Protein 2ELZ (pdb70)

Radius of gyration: 15.32 Å; Cα contacts (8 Å, |Δi|>4): 27; chains: 1; bounding box: 37×35×30 Å

Secondary structure (DSSP, 8-state):
----S-----SS-B-SSS--B-SSHHHHHHHGGGGGS-----S---

Sequence (46 aa):
GSSGSSGSVEKPYKCEDCGKGYNRRLNLDMHQRVHMGEKTSGPSSGGSSGSSGSVEKPYKCEDCGKGYNRRLNLDMHQRVHMGEKTSGPSSGGSSGSSGSVEKPYKCEDCGKGYNRRLNLDMHQRVHMGEKTSGPSSGGSSGSSGSVEKPYKCEDCGKGYNRRLNLDMHQRVHMGEKTSGPSSGGSSGSSGSVEKPYKCEDCGKGYNRRLNLDMHQRVHMGEKTSGPSSGGSSGSSGSVEKPYKCEDCGKGYNRRLNLDMHQRVHMGEKTSGPSSGGSSGSSGSVEKPYKCEDCGKGYNRRLNLDMHQRVHMGEKTSGPSSGGSSGSSGSVEKPYKCEDCGKGYNRRLNLDMHQRVHMGEKTSGPSSGGSSGSSGSVEKPYKCEDCGKGYNRRLNLDMHQRVHMGEKTSGPSSGGSSGSSGSVEKPYKCEDCGKGYNRRLNLDMHQRVHMGEKTSGPSSGGSSGSSGSVEKPYKCEDCGKGYNRRLNLDMHQRVHMGEKTSGPSSGGSSGSSGSVEKPYKCEDCGKGYNRRLNLDMHQRVHMGEKTSGPSSGGSSGSSGSVEKPYKCEDCGKGYNRRLNLDMHQRVHMGEKTSGPSSGGSSGSSGSVEKPYKCEDCGKGYNRRLNLDMHQRVHMGEKTSGPSSGGSSGSSGSVEKPYKCEDCGKGYNRRLNLDMHQRVHMGEKTSGPSSGGSSGSSGSVEKPYKCEDCGKGYNRRLNLDMHQRVHMGEKTSGPSSGGSSGSSGSVEKPYKCEDCGKGYNRRLNLDMHQRVHMGEKTSGPSSGGSSGSSGSVEKPYKCEDCGKGYNRRLNLDMHQRVHMGEKTSGPSSGGSSGSSGSVEKPYKCEDCGKGYNRRLNLDMHQRVHMGEKTSGPSSGGSSGSSGSVEKPYKCEDCGKGYNRRLNLDMHQRVHMGEKTSGPSSG

Structure (mmCIF, N/CA/C/O backbone):
data_2ELZ
#
_entry.id   2ELZ
#
loop_
_entity.id
_entity.type
_entity.pdbx_description
1 polymer 'Zinc finger protein 224'
2 non-polymer 'ZINC ION'
#
loop_
_atom_site.group_PDB
_atom_site.id
_atom_site.type_symbol
_atom_site.label_atom_id
_atom_site.label_alt_id
_atom_site.label_comp_id
_atom_site.label_asym_id
_atom_site.label_entity_id
_atom_site.label_seq_id
_atom_site.pdbx_PDB_ins_code
_atom_site.Cartn_x
_atom_site.Cartn_y
_atom_site.Cartn_z
_atom_site.occupancy
_atom_site.B_iso_or_equiv
_atom_site.auth_seq_id
_atom_site.auth_comp_id
_atom_site.auth_asym_id
_atom_site.auth_atom_id
_atom_site.pdbx_PDB_model_num
ATOM 1 N N . GLY A 1 1 ? 19.266 6.874 -16.418 1.00 0.00 1 GLY A N 1
ATOM 2 C CA . GLY A 1 1 ? 18.472 7.671 -17.334 1.00 0.00 1 GLY A CA 1
ATOM 3 C C . GLY A 1 1 ? 17.894 8.908 -16.675 1.00 0.00 1 GLY A C 1
ATOM 4 O O . GLY A 1 1 ? 18.615 9.672 -16.033 1.00 0.00 1 GLY A O 1
ATOM 8 N N . SER A 1 2 ? 16.590 9.108 -16.835 1.00 0.00 2 SER A N 1
ATOM 9 C CA . SER A 1 2 ? 15.917 10.264 -16.256 1.00 0.00 2 SER A CA 1
ATOM 10 C C . SER A 1 2 ? 14.516 9.894 -15.778 1.00 0.00 2 SER A C 1
ATOM 11 O O . SER A 1 2 ? 13.699 9.388 -16.547 1.00 0.00 2 SER A O 1
ATOM 19 N N . SER A 1 3 ? 14.246 10.150 -14.502 1.00 0.00 3 SER A N 1
ATOM 20 C CA . SER A 1 3 ? 12.946 9.841 -13.919 1.00 0.00 3 SER A CA 1
ATOM 21 C C . SER A 1 3 ? 12.173 11.119 -13.605 1.00 0.00 3 SER A C 1
ATOM 22 O O . SER A 1 3 ? 12.742 12.209 -13.572 1.00 0.00 3 SER A O 1
ATOM 30 N N . GLY A 1 4 ? 10.872 10.975 -13.375 1.00 0.00 4 GLY A N 1
ATOM 31 C CA . GLY A 1 4 ? 10.041 12.125 -13.066 1.00 0.00 4 GLY A CA 1
ATOM 32 C C . GLY A 1 4 ? 8.735 11.736 -12.403 1.00 0.00 4 GLY A C 1
ATOM 33 O O . GLY A 1 4 ? 8.425 12.201 -11.307 1.00 0.00 4 GLY A O 1
ATOM 37 N N . SER A 1 5 ? 7.967 10.880 -13.070 1.00 0.00 5 SER A N 1
ATOM 38 C CA . SER A 1 5 ? 6.683 10.433 -12.541 1.00 0.00 5 SER A CA 1
ATOM 39 C C . SER A 1 5 ? 6.748 10.268 -11.026 1.00 0.00 5 SER A C 1
ATOM 40 O O . SER A 1 5 ? 5.867 10.732 -10.302 1.00 0.00 5 SER A O 1
ATOM 48 N N . SER A 1 6 ? 7.798 9.604 -10.553 1.00 0.00 6 SER A N 1
ATOM 49 C CA . SER A 1 6 ? 7.978 9.374 -9.125 1.00 0.00 6 SER A CA 1
ATOM 50 C C . SER A 1 6 ? 7.664 10.637 -8.328 1.00 0.00 6 SER A C 1
ATOM 51 O O . SER A 1 6 ? 7.702 11.745 -8.859 1.00 0.00 6 SER A O 1
ATOM 59 N N . GLY A 1 7 ? 7.353 10.458 -7.047 1.00 0.00 7 GLY A N 1
ATOM 60 C CA . GLY A 1 7 ? 7.036 11.591 -6.196 1.00 0.00 7 GLY A CA 1
ATOM 61 C C . GLY A 1 7 ? 5.613 12.077 -6.384 1.00 0.00 7 GLY A C 1
ATOM 62 O O . GLY A 1 7 ? 5.375 13.069 -7.072 1.00 0.00 7 GLY A O 1
ATOM 66 N N . SER A 1 8 ? 4.664 11.376 -5.772 1.00 0.00 8 SER A N 1
ATOM 67 C CA . SER A 1 8 ? 3.256 11.739 -5.880 1.00 0.00 8 SER A CA 1
ATOM 68 C C . SER A 1 8 ? 2.671 12.059 -4.507 1.00 0.00 8 SER A C 1
ATOM 69 O O . SER A 1 8 ? 1.536 11.691 -4.202 1.00 0.00 8 SER A O 1
ATOM 77 N N . VAL A 1 9 ? 3.454 12.747 -3.683 1.00 0.00 9 VAL A N 1
ATOM 78 C CA . VAL A 1 9 ? 3.015 13.118 -2.343 1.00 0.00 9 VAL A CA 1
ATOM 79 C C . VAL A 1 9 ? 3.519 14.506 -1.964 1.00 0.00 9 VAL A C 1
ATOM 80 O O . VAL A 1 9 ? 4.717 14.779 -2.021 1.00 0.00 9 VAL A O 1
ATOM 93 N N . GLU A 1 10 ? 2.595 15.380 -1.578 1.00 0.00 10 GLU A N 1
ATOM 94 C CA . GLU A 1 10 ? 2.946 16.741 -1.190 1.00 0.00 10 GLU A CA 1
ATOM 95 C C . GLU A 1 10 ? 2.259 17.129 0.117 1.00 0.00 10 GLU A C 1
ATOM 96 O O . GLU A 1 10 ? 1.893 18.287 0.319 1.00 0.00 10 GLU A O 1
ATOM 108 N N . LYS A 1 11 ? 2.087 16.152 1.001 1.00 0.00 11 LYS A N 1
ATOM 109 C CA . LYS A 1 11 ? 1.445 16.389 2.288 1.00 0.00 11 LYS A CA 1
ATOM 110 C C . LYS A 1 11 ? 2.455 16.283 3.427 1.00 0.00 11 LYS A C 1
ATOM 111 O O . LYS A 1 11 ? 3.441 15.550 3.348 1.00 0.00 11 LYS A O 1
ATOM 130 N N . PRO A 1 12 ? 2.204 17.030 4.512 1.00 0.00 12 PRO A N 1
ATOM 131 C CA . PRO A 1 12 ? 3.079 17.036 5.689 1.00 0.00 12 PRO A CA 1
ATOM 132 C C . PRO A 1 12 ? 3.021 15.721 6.460 1.00 0.00 12 PRO A C 1
ATOM 133 O O . PRO A 1 12 ? 3.686 15.561 7.484 1.00 0.00 12 PRO A O 1
ATOM 144 N N . TYR A 1 13 ? 2.223 14.783 5.962 1.00 0.00 13 TYR A N 1
ATOM 145 C CA . TYR A 1 13 ? 2.078 13.483 6.606 1.00 0.00 13 TYR A CA 1
ATOM 146 C C . TYR A 1 13 ? 2.085 12.360 5.573 1.00 0.00 13 TYR A C 1
ATOM 147 O O . TYR A 1 13 ? 1.609 12.529 4.450 1.00 0.00 13 TYR A O 1
ATOM 165 N N . LYS A 1 14 ? 2.629 11.212 5.962 1.00 0.00 14 LYS A N 1
ATOM 166 C CA . LYS A 1 14 ? 2.699 10.058 5.073 1.00 0.00 14 LYS A CA 1
ATOM 167 C C . LYS A 1 14 ? 2.746 8.759 5.870 1.00 0.00 14 LYS A C 1
ATOM 168 O O . LYS A 1 14 ? 3.420 8.674 6.898 1.00 0.00 14 LYS A O 1
ATOM 187 N N . CYS A 1 15 ? 2.029 7.749 5.390 1.00 0.00 15 CYS A N 1
ATOM 188 C CA . CYS A 1 15 ? 1.990 6.453 6.057 1.00 0.00 15 CYS A CA 1
ATOM 189 C C . CYS A 1 15 ? 3.367 5.796 6.052 1.00 0.00 15 CYS A C 1
ATOM 190 O O . CYS A 1 15 ? 4.020 5.711 5.012 1.00 0.00 15 CYS A O 1
ATOM 197 N N . GLU A 1 16 ? 3.802 5.334 7.220 1.00 0.00 16 GLU A N 1
ATOM 198 C CA . GLU A 1 16 ? 5.101 4.686 7.349 1.00 0.00 16 GLU A CA 1
ATOM 199 C C . GLU A 1 16 ? 5.011 3.208 6.983 1.00 0.00 16 GLU A C 1
ATOM 200 O O . GLU A 1 16 ? 5.836 2.400 7.409 1.00 0.00 16 GLU A O 1
ATOM 212 N N . ASP A 1 17 ? 4.002 2.862 6.190 1.00 0.00 17 ASP A N 1
ATOM 213 C CA . ASP A 1 17 ? 3.803 1.481 5.765 1.00 0.00 17 ASP A CA 1
ATOM 214 C C . ASP A 1 17 ? 3.789 1.378 4.243 1.00 0.00 17 ASP A C 1
ATOM 215 O O . ASP A 1 17 ? 4.460 0.526 3.661 1.00 0.00 17 ASP A O 1
ATOM 224 N N . CYS A 1 18 ? 3.018 2.252 3.603 1.00 0.00 18 CYS A N 1
ATOM 225 C CA . CYS A 1 18 ? 2.914 2.259 2.149 1.00 0.00 18 CYS A CA 1
ATOM 226 C C . CYS A 1 18 ? 3.548 3.518 1.565 1.00 0.00 18 CYS A C 1
ATOM 227 O O . CYS A 1 18 ? 4.260 3.460 0.563 1.00 0.00 18 CYS A O 1
ATOM 234 N N . GLY A 1 19 ? 3.284 4.656 2.199 1.00 0.00 19 GLY A N 1
ATOM 235 C CA . GLY A 1 19 ? 3.836 5.913 1.728 1.00 0.00 19 GLY A CA 1
ATOM 236 C C . GLY A 1 19 ? 2.773 6.845 1.181 1.00 0.00 19 GLY A C 1
ATOM 237 O O . GLY A 1 19 ? 3.064 7.720 0.365 1.00 0.00 19 GLY A O 1
ATOM 241 N N . LYS A 1 20 ? 1.537 6.656 1.628 1.00 0.00 20 LYS A N 1
ATOM 242 C CA . LYS A 1 20 ? 0.425 7.486 1.178 1.00 0.00 20 LYS A CA 1
ATOM 243 C C . LYS A 1 20 ? 0.595 8.926 1.651 1.00 0.00 20 LYS A C 1
ATOM 244 O O . LYS A 1 20 ? 1.485 9.229 2.445 1.00 0.00 20 LYS A O 1
ATOM 263 N N . GLY A 1 21 ? -0.267 9.811 1.158 1.00 0.00 21 GLY A N 1
ATOM 264 C CA . GLY A 1 21 ? -0.195 11.209 1.543 1.00 0.00 21 GLY A CA 1
ATOM 265 C C . GLY A 1 21 ? -1.503 11.720 2.114 1.00 0.00 21 GLY A C 1
ATOM 266 O O . GLY A 1 21 ? -2.571 11.477 1.553 1.00 0.00 21 GLY A O 1
ATOM 270 N N . TYR A 1 22 ? -1.419 12.429 3.234 1.00 0.00 22 TYR A N 1
ATOM 271 C CA . TYR A 1 22 ? -2.606 12.973 3.885 1.00 0.00 22 TYR A CA 1
ATOM 272 C C . TYR A 1 22 ? -2.319 14.348 4.481 1.00 0.00 22 TYR A C 1
ATOM 273 O O . TYR A 1 22 ? -1.376 14.517 5.254 1.00 0.00 22 TYR A O 1
ATOM 291 N N . ASN A 1 23 ? -3.140 15.327 4.116 1.00 0.00 23 ASN A N 1
ATOM 292 C CA . ASN A 1 23 ? -2.975 16.688 4.614 1.00 0.00 23 ASN A CA 1
ATOM 293 C C . ASN A 1 23 ? -3.618 16.845 5.988 1.00 0.00 23 ASN A C 1
ATOM 294 O O . ASN A 1 23 ? -3.787 17.961 6.482 1.00 0.00 23 ASN A O 1
ATOM 305 N N . ARG A 1 24 ? -3.972 15.721 6.602 1.00 0.00 24 ARG A N 1
ATOM 306 C CA . ARG A 1 24 ? -4.597 15.734 7.920 1.00 0.00 24 ARG A CA 1
ATOM 307 C C . ARG A 1 24 ? -4.028 14.626 8.802 1.00 0.00 24 ARG A C 1
ATOM 308 O O . ARG A 1 24 ? -3.639 13.567 8.310 1.00 0.00 24 ARG A O 1
ATOM 329 N N . ARG A 1 25 ? -3.982 14.880 10.105 1.00 0.00 25 ARG A N 1
ATOM 330 C CA . ARG A 1 25 ? -3.459 13.905 11.055 1.00 0.00 25 ARG A CA 1
ATOM 331 C C . ARG A 1 25 ? -4.393 12.704 11.171 1.00 0.00 25 ARG A C 1
ATOM 332 O O . ARG A 1 25 ? -3.999 11.569 10.897 1.00 0.00 25 ARG A O 1
ATOM 353 N N . LEU A 1 26 ? -5.631 12.960 11.578 1.00 0.00 26 LEU A N 1
ATOM 354 C CA . LEU A 1 26 ? -6.621 11.900 11.731 1.00 0.00 26 LEU A CA 1
ATOM 355 C C . LEU A 1 26 ? -6.618 10.974 10.519 1.00 0.00 26 LEU A C 1
ATOM 356 O O . LEU A 1 26 ? -6.395 9.771 10.645 1.00 0.00 26 LEU A O 1
ATOM 372 N N . ASN A 1 27 ? -6.866 11.544 9.344 1.00 0.00 27 ASN A N 1
ATOM 373 C CA . ASN A 1 27 ? -6.891 10.770 8.108 1.00 0.00 27 ASN A CA 1
ATOM 374 C C . ASN A 1 27 ? -5.845 9.660 8.141 1.00 0.00 27 ASN A C 1
ATOM 375 O O . ASN A 1 27 ? -6.106 8.533 7.716 1.00 0.00 27 ASN A O 1
ATOM 386 N N . LEU A 1 28 ? -4.661 9.984 8.650 1.00 0.00 28 LEU A N 1
ATOM 387 C CA . LEU A 1 28 ? -3.575 9.014 8.740 1.00 0.00 28 LEU A CA 1
ATOM 388 C C . LEU A 1 28 ? -3.862 7.975 9.819 1.00 0.00 28 LEU A C 1
ATOM 389 O O . LEU A 1 28 ? -3.927 6.777 9.539 1.00 0.00 28 LEU A O 1
ATOM 405 N N . ASP A 1 29 ? -4.034 8.440 11.050 1.00 0.00 29 ASP A N 1
ATOM 406 C CA . ASP A 1 29 ? -4.317 7.551 12.171 1.00 0.00 29 ASP A CA 1
ATOM 407 C C . ASP A 1 29 ? -5.345 6.494 11.780 1.00 0.00 29 ASP A C 1
ATOM 408 O O . ASP A 1 29 ? -5.184 5.314 12.089 1.00 0.00 29 ASP A O 1
ATOM 417 N N . MET A 1 30 ? -6.402 6.926 11.101 1.00 0.00 30 MET A N 1
ATOM 418 C CA . MET A 1 30 ? -7.456 6.016 10.667 1.00 0.00 30 MET A CA 1
ATOM 419 C C . MET A 1 30 ? -7.006 5.197 9.462 1.00 0.00 30 MET A C 1
ATOM 420 O O . MET A 1 30 ? -7.304 4.007 9.362 1.00 0.00 30 MET A O 1
ATOM 434 N N . HIS A 1 31 ? -6.287 5.842 8.549 1.00 0.00 31 HIS A N 1
ATOM 435 C CA . HIS A 1 31 ? -5.795 5.173 7.350 1.00 0.00 31 HIS A CA 1
ATOM 436 C C . HIS A 1 31 ? -5.158 3.831 7.700 1.00 0.00 31 HIS A C 1
ATOM 437 O O . HIS A 1 31 ? -5.483 2.806 7.101 1.00 0.00 31 HIS A O 1
ATOM 451 N N . GLN A 1 32 ? -4.251 3.847 8.671 1.00 0.00 32 GLN A N 1
ATOM 452 C CA . GLN A 1 32 ? -3.569 2.631 9.098 1.00 0.00 32 GLN A CA 1
ATOM 453 C C . GLN A 1 32 ? -4.497 1.425 9.006 1.00 0.00 32 GLN A C 1
ATOM 454 O O . GLN A 1 32 ? -4.060 0.315 8.699 1.00 0.00 32 GLN A O 1
ATOM 468 N N . ARG A 1 33 ? -5.779 1.649 9.274 1.00 0.00 33 ARG A N 1
ATOM 469 C CA . ARG A 1 33 ? -6.769 0.580 9.223 1.00 0.00 33 ARG A CA 1
ATOM 470 C C . ARG A 1 33 ? -6.515 -0.339 8.032 1.00 0.00 33 ARG A C 1
ATOM 471 O O . ARG A 1 33 ? -6.435 -1.559 8.180 1.00 0.00 33 ARG A O 1
ATOM 492 N N . VAL A 1 34 ? -6.391 0.255 6.849 1.00 0.00 34 VAL A N 1
ATOM 493 C CA . VAL A 1 34 ? -6.147 -0.510 5.632 1.00 0.00 34 VAL A CA 1
ATOM 494 C C . VAL A 1 34 ? -5.176 -1.657 5.889 1.00 0.00 34 VAL A C 1
ATOM 495 O O . VAL A 1 34 ? -5.375 -2.773 5.407 1.00 0.00 34 VAL A O 1
ATOM 508 N N . HIS A 1 35 ? -4.125 -1.375 6.652 1.00 0.00 35 HIS A N 1
ATOM 509 C CA . HIS A 1 35 ? -3.122 -2.384 6.975 1.00 0.00 35 HIS A CA 1
ATOM 510 C C . HIS A 1 35 ? -3.539 -3.192 8.200 1.00 0.00 35 HIS A C 1
ATOM 511 O O . HIS A 1 35 ? -2.736 -3.431 9.101 1.00 0.00 35 HIS A O 1
ATOM 525 N N . MET A 1 36 ? -4.801 -3.609 8.227 1.00 0.00 36 MET A N 1
ATOM 526 C CA . MET A 1 36 ? -5.324 -4.390 9.341 1.00 0.00 36 MET A CA 1
ATOM 527 C C . MET A 1 36 ? -5.637 -5.818 8.905 1.00 0.00 36 MET A C 1
ATOM 528 O O . MET A 1 36 ? -5.506 -6.759 9.687 1.00 0.00 36 MET A O 1
ATOM 542 N N . GLY A 1 37 ? -6.052 -5.972 7.651 1.00 0.00 37 GLY A N 1
ATOM 543 C CA . GLY A 1 37 ? -6.377 -7.288 7.133 1.00 0.00 37 GLY A CA 1
ATOM 544 C C . GLY A 1 37 ? -5.902 -7.484 5.707 1.00 0.00 37 GLY A C 1
ATOM 545 O O . GLY A 1 37 ? -4.925 -6.869 5.282 1.00 0.00 37 GLY A O 1
ATOM 549 N N . GLU A 1 38 ? -6.595 -8.344 4.967 1.00 0.00 38 GLU A N 1
ATOM 550 C CA . GLU A 1 38 ? -6.235 -8.621 3.582 1.00 0.00 38 GLU A CA 1
ATOM 551 C C . GLU A 1 38 ? -7.469 -8.989 2.763 1.00 0.00 38 GLU A C 1
ATOM 552 O O . GLU A 1 38 ? -8.278 -9.820 3.176 1.00 0.00 38 GLU A O 1
ATOM 564 N N . LYS A 1 39 ? -7.608 -8.363 1.599 1.00 0.00 39 LYS A N 1
ATOM 565 C CA . LYS A 1 39 ? -8.742 -8.623 0.720 1.00 0.00 39 LYS A CA 1
ATOM 566 C C . LYS A 1 39 ? -8.915 -10.120 0.483 1.00 0.00 39 LYS A C 1
ATOM 567 O O . LYS A 1 39 ? -7.977 -10.807 0.076 1.00 0.00 39 LYS A O 1
ATOM 586 N N . THR A 1 40 ? -10.119 -10.620 0.739 1.00 0.00 40 THR A N 1
ATOM 587 C CA . THR A 1 40 ? -10.415 -12.035 0.553 1.00 0.00 40 THR A CA 1
ATOM 588 C C . THR A 1 40 ? -11.108 -12.281 -0.782 1.00 0.00 40 THR A C 1
ATOM 589 O O . THR A 1 40 ? -12.286 -11.966 -0.948 1.00 0.00 40 THR A O 1
ATOM 600 N N . SER A 1 41 ? -10.370 -12.847 -1.732 1.00 0.00 41 SER A N 1
ATOM 601 C CA . SER A 1 41 ? -10.914 -13.133 -3.054 1.00 0.00 41 SER A CA 1
ATOM 602 C C . SER A 1 41 ? -11.908 -14.288 -2.994 1.00 0.00 41 SER A C 1
ATOM 603 O O . SER A 1 41 ? -13.036 -14.177 -3.473 1.00 0.00 41 SER A O 1
ATOM 611 N N . GLY A 1 42 ? -11.480 -15.399 -2.402 1.00 0.00 42 GLY A N 1
ATOM 612 C CA . GLY A 1 42 ? -12.344 -16.560 -2.290 1.00 0.00 42 GLY A CA 1
ATOM 613 C C . GLY A 1 42 ? -13.031 -16.900 -3.598 1.00 0.00 42 GLY A C 1
ATOM 614 O O . GLY A 1 42 ? -12.583 -16.513 -4.678 1.00 0.00 42 GLY A O 1
ATOM 618 N N . PRO A 1 43 ? -14.143 -17.644 -3.511 1.00 0.00 43 PRO A N 1
ATOM 619 C CA . PRO A 1 43 ? -14.916 -18.054 -4.688 1.00 0.00 43 PRO A CA 1
ATOM 620 C C . PRO A 1 43 ? -15.633 -16.881 -5.348 1.00 0.00 43 PRO A C 1
ATOM 621 O O . PRO A 1 43 ? -16.782 -16.582 -5.022 1.00 0.00 43 PRO A O 1
ATOM 632 N N . SER A 1 44 ? -14.949 -16.222 -6.277 1.00 0.00 44 SER A N 1
ATOM 633 C CA . SER A 1 44 ? -15.520 -15.079 -6.980 1.00 0.00 44 SER A CA 1
ATOM 634 C C . SER A 1 44 ? -16.528 -15.537 -8.030 1.00 0.00 44 SER A C 1
ATOM 635 O O . SER A 1 44 ? -16.477 -16.672 -8.503 1.00 0.00 44 SER A O 1
ATOM 643 N N . SER A 1 45 ? -17.445 -14.644 -8.390 1.00 0.00 45 SER A N 1
ATOM 644 C CA . SER A 1 45 ? -18.468 -14.955 -9.381 1.00 0.00 45 SER A CA 1
ATOM 645 C C . SER A 1 45 ? -18.458 -13.932 -10.512 1.00 0.00 45 SER A C 1
ATOM 646 O O . SER A 1 45 ? -18.459 -14.291 -11.689 1.00 0.00 45 SER A O 1
ATOM 654 N N . GLY A 1 46 ? -18.448 -12.654 -10.146 1.00 0.00 46 GLY A N 1
ATOM 655 C CA . GLY A 1 46 ? -18.439 -11.597 -11.140 1.00 0.00 46 GLY A CA 1
ATOM 656 C C . GLY A 1 46 ? -17.054 -11.340 -11.700 1.00 0.00 46 GLY A C 1
ATOM 657 O O . GLY A 1 46 ? -16.090 -11.337 -10.935 1.00 0.00 46 GLY A O 1
ATOM 662 N N . GLY A 1 1 ? 9.857 -4.589 -8.392 1.00 0.00 1 GLY A N 2
ATOM 663 C CA . GLY A 1 1 ? 10.064 -3.169 -8.181 1.00 0.00 1 GLY A CA 2
ATOM 664 C C . GLY A 1 1 ? 9.815 -2.753 -6.744 1.00 0.00 1 GLY A C 2
ATOM 665 O O . GLY A 1 1 ? 9.311 -3.540 -5.942 1.00 0.00 1 GLY A O 2
ATOM 669 N N . SER A 1 2 ? 10.169 -1.514 -6.418 1.00 0.00 2 SER A N 2
ATOM 670 C CA . SER A 1 2 ? 9.985 -0.998 -5.067 1.00 0.00 2 SER A CA 2
ATOM 671 C C . SER A 1 2 ? 9.134 0.269 -5.080 1.00 0.00 2 SER A C 2
ATOM 672 O O . SER A 1 2 ? 8.217 0.422 -4.273 1.00 0.00 2 SER A O 2
ATOM 680 N N . SER A 1 3 ? 9.445 1.173 -6.004 1.00 0.00 3 SER A N 2
ATOM 681 C CA . SER A 1 3 ? 8.712 2.428 -6.121 1.00 0.00 3 SER A CA 2
ATOM 682 C C . SER A 1 3 ? 7.241 2.171 -6.434 1.00 0.00 3 SER A C 2
ATOM 683 O O . SER A 1 3 ? 6.904 1.243 -7.168 1.00 0.00 3 SER A O 2
ATOM 691 N N . GLY A 1 4 ? 6.369 3.002 -5.872 1.00 0.00 4 GLY A N 2
ATOM 692 C CA . GLY A 1 4 ? 4.944 2.849 -6.102 1.00 0.00 4 GLY A CA 2
ATOM 693 C C . GLY A 1 4 ? 4.531 3.290 -7.492 1.00 0.00 4 GLY A C 2
ATOM 694 O O . GLY A 1 4 ? 5.003 2.744 -8.490 1.00 0.00 4 GLY A O 2
ATOM 698 N N . SER A 1 5 ? 3.646 4.279 -7.559 1.00 0.00 5 SER A N 2
ATOM 699 C CA . SER A 1 5 ? 3.164 4.789 -8.838 1.00 0.00 5 SER A CA 2
ATOM 700 C C . SER A 1 5 ? 3.737 6.175 -9.120 1.00 0.00 5 SER A C 2
ATOM 701 O O . SER A 1 5 ? 4.024 6.940 -8.199 1.00 0.00 5 SER A O 2
ATOM 709 N N . SER A 1 6 ? 3.899 6.492 -10.401 1.00 0.00 6 SER A N 2
ATOM 710 C CA . SER A 1 6 ? 4.441 7.783 -10.806 1.00 0.00 6 SER A CA 2
ATOM 711 C C . SER A 1 6 ? 3.687 8.925 -10.130 1.00 0.00 6 SER A C 2
ATOM 712 O O . SER A 1 6 ? 2.617 9.330 -10.582 1.00 0.00 6 SER A O 2
ATOM 720 N N . GLY A 1 7 ? 4.255 9.440 -9.044 1.00 0.00 7 GLY A N 2
ATOM 721 C CA . GLY A 1 7 ? 3.624 10.529 -8.322 1.00 0.00 7 GLY A CA 2
ATOM 722 C C . GLY A 1 7 ? 4.391 10.920 -7.074 1.00 0.00 7 GLY A C 2
ATOM 723 O O . GLY A 1 7 ? 4.824 10.059 -6.309 1.00 0.00 7 GLY A O 2
ATOM 727 N N . SER A 1 8 ? 4.561 12.222 -6.870 1.00 0.00 8 SER A N 2
ATOM 728 C CA . SER A 1 8 ? 5.287 12.725 -5.709 1.00 0.00 8 SER A CA 2
ATOM 729 C C . SER A 1 8 ? 4.320 13.164 -4.613 1.00 0.00 8 SER A C 2
ATOM 730 O O . SER A 1 8 ? 3.187 13.558 -4.890 1.00 0.00 8 SER A O 2
ATOM 738 N N . VAL A 1 9 ? 4.777 13.094 -3.367 1.00 0.00 9 VAL A N 2
ATOM 739 C CA . VAL A 1 9 ? 3.955 13.485 -2.228 1.00 0.00 9 VAL A CA 2
ATOM 740 C C . VAL A 1 9 ? 4.343 14.869 -1.720 1.00 0.00 9 VAL A C 2
ATOM 741 O O . VAL A 1 9 ? 5.525 15.192 -1.611 1.00 0.00 9 VAL A O 2
ATOM 754 N N . GLU A 1 10 ? 3.338 15.683 -1.410 1.00 0.00 10 GLU A N 2
ATOM 755 C CA . GLU A 1 10 ? 3.576 17.033 -0.914 1.00 0.00 10 GLU A CA 2
ATOM 756 C C . GLU A 1 10 ? 2.712 17.322 0.311 1.00 0.00 10 GLU A C 2
ATOM 757 O O . GLU A 1 10 ? 2.294 18.458 0.537 1.00 0.00 10 GLU A O 2
ATOM 769 N N . LYS A 1 11 ? 2.448 16.285 1.099 1.00 0.00 11 LYS A N 2
ATOM 770 C CA . LYS A 1 11 ? 1.636 16.425 2.302 1.00 0.00 11 LYS A CA 2
ATOM 771 C C . LYS A 1 11 ? 2.503 16.361 3.555 1.00 0.00 11 LYS A C 2
ATOM 772 O O . LYS A 1 11 ? 3.581 15.766 3.563 1.00 0.00 11 LYS A O 2
ATOM 791 N N . PRO A 1 12 ? 2.024 16.986 4.640 1.00 0.00 12 PRO A N 2
ATOM 792 C CA . PRO A 1 12 ? 2.739 17.012 5.919 1.00 0.00 12 PRO A CA 2
ATOM 793 C C . PRO A 1 12 ? 2.765 15.647 6.597 1.00 0.00 12 PRO A C 2
ATOM 794 O O . PRO A 1 12 ? 3.751 15.278 7.236 1.00 0.00 12 PRO A O 2
ATOM 805 N N . TYR A 1 13 ? 1.675 14.900 6.454 1.00 0.00 13 TYR A N 2
ATOM 806 C CA . TYR A 1 13 ? 1.573 13.575 7.054 1.00 0.00 13 TYR A CA 2
ATOM 807 C C . TYR A 1 13 ? 1.716 12.485 5.997 1.00 0.00 13 TYR A C 2
ATOM 808 O O . TYR A 1 13 ? 1.154 12.584 4.905 1.00 0.00 13 TYR A O 2
ATOM 826 N N . LYS A 1 14 ? 2.472 11.444 6.328 1.00 0.00 14 LYS A N 2
ATOM 827 C CA . LYS A 1 14 ? 2.689 10.332 5.410 1.00 0.00 14 LYS A CA 2
ATOM 828 C C . LYS A 1 14 ? 2.586 8.996 6.138 1.00 0.00 14 LYS A C 2
ATOM 829 O O . LYS A 1 14 ? 2.801 8.920 7.349 1.00 0.00 14 LYS A O 2
ATOM 848 N N . CYS A 1 15 ? 2.258 7.945 5.395 1.00 0.00 15 CYS A N 2
ATOM 849 C CA . CYS A 1 15 ? 2.128 6.612 5.969 1.00 0.00 15 CYS A CA 2
ATOM 850 C C . CYS A 1 15 ? 3.485 5.917 6.043 1.00 0.00 15 CYS A C 2
ATOM 851 O O . CYS A 1 15 ? 4.439 6.324 5.381 1.00 0.00 15 CYS A O 2
ATOM 858 N N . GLU A 1 16 ? 3.562 4.865 6.852 1.00 0.00 16 GLU A N 2
ATOM 859 C CA . GLU A 1 16 ? 4.801 4.114 7.012 1.00 0.00 16 GLU A CA 2
ATOM 860 C C . GLU A 1 16 ? 4.738 2.792 6.253 1.00 0.00 16 GLU A C 2
ATOM 861 O O . GLU A 1 16 ? 5.754 2.292 5.769 1.00 0.00 16 GLU A O 2
ATOM 873 N N . ASP A 1 17 ? 3.538 2.230 6.154 1.00 0.00 17 ASP A N 2
ATOM 874 C CA . ASP A 1 17 ? 3.341 0.966 5.453 1.00 0.00 17 ASP A CA 2
ATOM 875 C C . ASP A 1 17 ? 3.553 1.138 3.952 1.00 0.00 17 ASP A C 2
ATOM 876 O O . ASP A 1 17 ? 4.468 0.552 3.373 1.00 0.00 17 ASP A O 2
ATOM 885 N N . CYS A 1 18 ? 2.702 1.944 3.328 1.00 0.00 18 CYS A N 2
ATOM 886 C CA . CYS A 1 18 ? 2.794 2.193 1.894 1.00 0.00 18 CYS A CA 2
ATOM 887 C C . CYS A 1 18 ? 3.583 3.468 1.613 1.00 0.00 18 CYS A C 2
ATOM 888 O O . CYS A 1 18 ? 4.495 3.477 0.787 1.00 0.00 18 CYS A O 2
ATOM 895 N N . GLY A 1 19 ? 3.224 4.544 2.307 1.00 0.00 19 GLY A N 2
ATOM 896 C CA . GLY A 1 19 ? 3.908 5.811 2.117 1.00 0.00 19 GLY A CA 2
ATOM 897 C C . GLY A 1 19 ? 2.996 6.884 1.558 1.00 0.00 19 GLY A C 2
ATOM 898 O O . GLY A 1 19 ? 3.462 7.914 1.070 1.00 0.00 19 GLY A O 2
ATOM 902 N N . LYS A 1 20 ? 1.691 6.644 1.627 1.00 0.00 20 LYS A N 2
ATOM 903 C CA . LYS A 1 20 ? 0.710 7.598 1.124 1.00 0.00 20 LYS A CA 2
ATOM 904 C C . LYS A 1 20 ? 0.722 8.880 1.950 1.00 0.00 20 LYS A C 2
ATOM 905 O O . LYS A 1 20 ? 1.045 8.861 3.137 1.00 0.00 20 LYS A O 2
ATOM 924 N N . GLY A 1 21 ? 0.367 9.993 1.315 1.00 0.00 21 GLY A N 2
ATOM 925 C CA . GLY A 1 21 ? 0.344 11.267 2.007 1.00 0.00 21 GLY A CA 2
ATOM 926 C C . GLY A 1 21 ? -1.064 11.719 2.343 1.00 0.00 21 GLY A C 2
ATOM 927 O O . GLY A 1 21 ? -2.014 11.390 1.633 1.00 0.00 21 GLY A O 2
ATOM 931 N N . TYR A 1 22 ? -1.198 12.473 3.428 1.00 0.00 22 TYR A N 2
ATOM 932 C CA . TYR A 1 22 ? -2.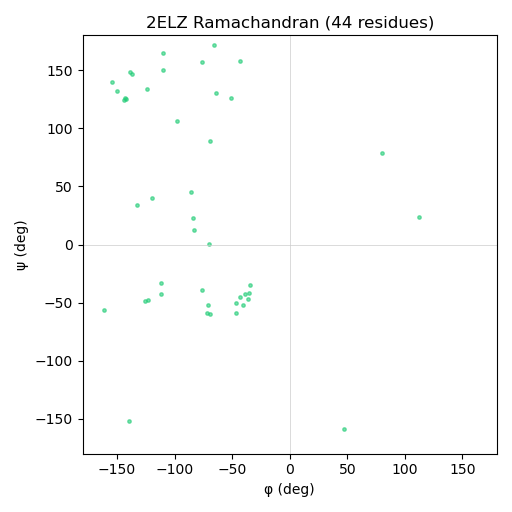501 12.967 3.859 1.00 0.00 22 TYR A CA 2
ATOM 933 C C . TYR A 1 22 ? -2.385 14.373 4.439 1.00 0.00 22 TYR A C 2
ATOM 934 O O . TYR A 1 22 ? -1.441 14.681 5.165 1.00 0.00 22 TYR A O 2
ATOM 952 N N . ASN A 1 23 ? -3.355 15.222 4.113 1.00 0.00 23 ASN A N 2
ATOM 953 C CA . ASN A 1 23 ? -3.364 16.596 4.602 1.00 0.00 23 ASN A CA 2
ATOM 954 C C . ASN A 1 23 ? -4.128 16.701 5.918 1.00 0.00 23 ASN A C 2
ATOM 955 O O . ASN A 1 23 ? -4.696 17.746 6.236 1.00 0.00 23 ASN A O 2
ATOM 966 N N . ARG A 1 24 ? -4.137 15.611 6.679 1.00 0.00 24 ARG A N 2
ATOM 967 C CA . ARG A 1 24 ? -4.832 15.580 7.960 1.00 0.00 24 ARG A CA 2
ATOM 968 C C . ARG A 1 24 ? -4.321 14.434 8.828 1.00 0.00 24 ARG A C 2
ATOM 969 O O . ARG A 1 24 ? -4.412 13.266 8.448 1.00 0.00 24 ARG A O 2
ATOM 990 N N . ARG A 1 25 ? -3.783 14.775 9.994 1.00 0.00 25 ARG A N 2
ATOM 991 C CA . ARG A 1 25 ? -3.256 13.775 10.915 1.00 0.00 25 ARG A CA 2
ATOM 992 C C . ARG A 1 25 ? -4.248 12.630 11.098 1.00 0.00 25 ARG A C 2
ATOM 993 O O . ARG A 1 25 ? -3.873 11.457 11.055 1.00 0.00 25 ARG A O 2
ATOM 1014 N N . LEU A 1 26 ? -5.513 12.977 11.305 1.00 0.00 26 LEU A N 2
ATOM 1015 C CA . LEU A 1 26 ? -6.559 11.978 11.496 1.00 0.00 26 LEU A CA 2
ATOM 1016 C C . LEU A 1 26 ? -6.655 11.052 10.287 1.00 0.00 26 LEU A C 2
ATOM 1017 O O . LEU A 1 26 ? -6.568 9.832 10.419 1.00 0.00 26 LEU A O 2
ATOM 1033 N N . ASN A 1 27 ? -6.833 11.641 9.110 1.00 0.00 27 ASN A N 2
ATOM 1034 C CA . ASN A 1 27 ? -6.939 10.869 7.877 1.00 0.00 27 ASN A CA 2
ATOM 1035 C C . ASN A 1 27 ? -5.879 9.774 7.828 1.00 0.00 27 ASN A C 2
ATOM 1036 O O . ASN A 1 27 ? -6.133 8.670 7.344 1.00 0.00 27 ASN A O 2
ATOM 1047 N N . LEU A 1 28 ? -4.690 10.086 8.333 1.00 0.00 28 LEU A N 2
ATOM 1048 C CA . LEU A 1 28 ? -3.590 9.128 8.348 1.00 0.00 28 LEU A CA 2
ATOM 1049 C C . LEU A 1 28 ? -3.826 8.044 9.396 1.00 0.00 28 LEU A C 2
ATOM 1050 O O . LEU A 1 28 ? -3.972 6.868 9.064 1.00 0.00 28 LEU A O 2
ATOM 1066 N N . ASP A 1 29 ? -3.864 8.450 10.660 1.00 0.00 29 ASP A N 2
ATOM 1067 C CA . ASP A 1 29 ? -4.086 7.514 11.757 1.00 0.00 29 ASP A CA 2
ATOM 1068 C C . ASP A 1 29 ? -5.088 6.435 11.356 1.00 0.00 29 ASP A C 2
ATOM 1069 O O . ASP A 1 29 ? -4.783 5.244 11.402 1.00 0.00 29 ASP A O 2
ATOM 1078 N N . MET A 1 30 ? -6.284 6.862 10.965 1.00 0.00 30 MET A N 2
ATOM 1079 C CA . MET A 1 30 ? -7.330 5.932 10.557 1.00 0.00 30 MET A CA 2
ATOM 1080 C C . MET A 1 30 ? -6.881 5.099 9.360 1.00 0.00 30 MET A C 2
ATOM 1081 O O . MET A 1 30 ? -7.007 3.874 9.360 1.00 0.00 30 MET A O 2
ATOM 1095 N N . HIS A 1 31 ? -6.357 5.772 8.340 1.00 0.00 31 HIS A N 2
ATOM 1096 C CA . HIS A 1 31 ? -5.889 5.094 7.137 1.00 0.00 31 HIS A CA 2
ATOM 1097 C C . HIS A 1 31 ? -5.023 3.889 7.494 1.00 0.00 31 HIS A C 2
ATOM 1098 O O . HIS A 1 31 ? -5.183 2.809 6.927 1.00 0.00 31 HIS A O 2
ATOM 1112 N N . GLN A 1 32 ? -4.107 4.084 8.437 1.00 0.00 32 GLN A N 2
ATOM 1113 C CA . GLN A 1 32 ? -3.215 3.013 8.868 1.00 0.00 32 GLN A CA 2
ATOM 1114 C C . GLN A 1 32 ? -3.974 1.699 9.014 1.00 0.00 32 GLN A C 2
ATOM 1115 O O . GLN A 1 32 ? -3.561 0.670 8.479 1.00 0.00 32 GLN A O 2
ATOM 1129 N N . ARG A 1 33 ? -5.085 1.740 9.742 1.00 0.00 33 ARG A N 2
ATOM 1130 C CA . ARG A 1 33 ? -5.901 0.552 9.959 1.00 0.00 33 ARG A CA 2
ATOM 1131 C C . ARG A 1 33 ? -6.170 -0.172 8.643 1.00 0.00 33 ARG A C 2
ATOM 1132 O O . ARG A 1 33 ? -6.224 -1.401 8.597 1.00 0.00 33 ARG A O 2
ATOM 1153 N N . VAL A 1 34 ? -6.339 0.600 7.574 1.00 0.00 34 VAL A N 2
ATOM 1154 C CA . VAL A 1 34 ? -6.602 0.033 6.256 1.00 0.00 34 VAL A CA 2
ATOM 1155 C C . VAL A 1 34 ? -5.775 -1.226 6.024 1.00 0.00 34 VAL A C 2
ATOM 1156 O O . VAL A 1 34 ? -6.295 -2.252 5.586 1.00 0.00 34 VAL A O 2
ATOM 1169 N N . HIS A 1 35 ? -4.482 -1.141 6.321 1.00 0.00 35 HIS A N 2
ATOM 1170 C CA . HIS A 1 35 ? -3.581 -2.274 6.146 1.00 0.00 35 HIS A CA 2
ATOM 1171 C C . HIS A 1 35 ? -3.940 -3.406 7.104 1.00 0.00 35 HIS A C 2
ATOM 1172 O O . HIS A 1 35 ? -4.126 -4.549 6.687 1.00 0.00 35 HIS A O 2
ATOM 1186 N N . MET A 1 36 ? -4.034 -3.081 8.389 1.00 0.00 36 MET A N 2
ATOM 1187 C CA . MET A 1 36 ? -4.371 -4.071 9.405 1.00 0.00 36 MET A CA 2
ATOM 1188 C C . MET A 1 36 ? -5.378 -5.082 8.866 1.00 0.00 36 MET A C 2
ATOM 1189 O O . MET A 1 36 ? -6.558 -4.772 8.706 1.00 0.00 36 MET A O 2
ATOM 1203 N N . GLY A 1 37 ? -4.904 -6.292 8.588 1.00 0.00 37 GLY A N 2
ATOM 1204 C CA . GLY A 1 37 ? -5.777 -7.330 8.069 1.00 0.00 37 GLY A CA 2
ATOM 1205 C C . GLY A 1 37 ? -5.793 -8.566 8.947 1.00 0.00 37 GLY A C 2
ATOM 1206 O O . GLY A 1 37 ? -6.126 -8.490 10.129 1.00 0.00 37 GLY A O 2
ATOM 1210 N N . GLU A 1 38 ? -5.433 -9.706 8.367 1.00 0.00 38 GLU A N 2
ATOM 1211 C CA . GLU A 1 38 ? -5.411 -10.964 9.105 1.00 0.00 38 GLU A CA 2
ATOM 1212 C C . GLU A 1 38 ? -4.642 -10.813 10.414 1.00 0.00 38 GLU A C 2
ATOM 1213 O O . GLU A 1 38 ? -3.493 -10.372 10.426 1.00 0.00 38 GLU A O 2
ATOM 1225 N N . LYS A 1 39 ? -5.286 -11.180 11.517 1.00 0.00 39 LYS A N 2
ATOM 1226 C CA . LYS A 1 39 ? -4.666 -11.087 12.833 1.00 0.00 39 LYS A CA 2
ATOM 1227 C C . LYS A 1 39 ? -3.661 -12.216 13.042 1.00 0.00 39 LYS A C 2
ATOM 1228 O O . LYS A 1 39 ? -3.882 -13.346 12.607 1.00 0.00 39 LYS A O 2
ATOM 1247 N N . THR A 1 40 ? -2.557 -11.903 13.713 1.00 0.00 40 THR A N 2
ATOM 1248 C CA . THR A 1 40 ? -1.519 -12.890 13.980 1.00 0.00 40 THR A CA 2
ATOM 1249 C C . THR A 1 40 ? -2.048 -14.020 14.856 1.00 0.00 40 THR A C 2
ATOM 1250 O O . THR A 1 40 ? -2.100 -13.897 16.079 1.00 0.00 40 THR A O 2
ATOM 1261 N N . SER A 1 41 ? -2.438 -15.121 14.222 1.00 0.00 41 SER A N 2
ATOM 1262 C CA . SER A 1 41 ? -2.966 -16.273 14.944 1.00 0.00 41 SER A CA 2
ATOM 1263 C C . SER A 1 41 ? -2.515 -17.576 14.293 1.00 0.00 41 SER A C 2
ATOM 1264 O O . SER A 1 41 ? -2.427 -17.674 13.069 1.00 0.00 41 SER A O 2
ATOM 1272 N N . GLY A 1 42 ? -2.230 -18.577 15.121 1.00 0.00 42 GLY A N 2
ATOM 1273 C CA . GLY A 1 42 ? -1.791 -19.862 14.608 1.00 0.00 42 GLY A CA 2
ATOM 1274 C C . GLY A 1 42 ? -2.742 -20.429 13.573 1.00 0.00 42 GLY A C 2
ATOM 1275 O O . GLY A 1 42 ? -2.472 -20.404 12.372 1.00 0.00 42 GLY A O 2
ATOM 1279 N N . PRO A 1 43 ? -3.884 -20.956 14.038 1.00 0.00 43 PRO A N 2
ATOM 1280 C CA . PRO A 1 43 ? -4.900 -21.543 13.160 1.00 0.00 43 PRO A CA 2
ATOM 1281 C C . PRO A 1 43 ? -5.614 -20.492 12.316 1.00 0.00 43 PRO A C 2
ATOM 1282 O O . PRO A 1 43 ? -5.295 -19.305 12.385 1.00 0.00 43 PRO A O 2
ATOM 1293 N N . SER A 1 44 ? -6.583 -20.936 11.522 1.00 0.00 44 SER A N 2
ATOM 1294 C CA . SER A 1 44 ? -7.340 -20.033 10.662 1.00 0.00 44 SER A CA 2
ATOM 1295 C C . SER A 1 44 ? -8.794 -19.945 11.115 1.00 0.00 44 SER A C 2
ATOM 1296 O O . SER A 1 44 ? -9.310 -20.854 11.765 1.00 0.00 44 SER A O 2
ATOM 1304 N N . SER A 1 45 ? -9.450 -18.842 10.768 1.00 0.00 45 SER A N 2
ATOM 1305 C CA . SER A 1 45 ? -10.843 -18.631 11.141 1.00 0.00 45 SER A CA 2
ATOM 1306 C C . SER A 1 45 ? -11.657 -18.137 9.949 1.00 0.00 45 SER A C 2
ATOM 1307 O O . SER A 1 45 ? -11.274 -17.181 9.275 1.00 0.00 45 SER A O 2
ATOM 1315 N N . GLY A 1 46 ? -12.782 -18.797 9.694 1.00 0.00 46 GLY A N 2
ATOM 1316 C CA . GLY A 1 46 ? -13.633 -18.412 8.583 1.00 0.00 46 GLY A CA 2
ATOM 1317 C C . GLY A 1 46 ? -13.020 -18.752 7.238 1.00 0.00 46 GLY A C 2
ATOM 1318 O O . GLY A 1 46 ? -11.823 -19.030 7.179 1.00 0.00 46 GLY A O 2
ATOM 1323 N N . GLY A 1 1 ? 5.546 -4.604 -9.037 1.00 0.00 1 GLY A N 3
ATOM 1324 C CA . GLY A 1 1 ? 4.977 -3.614 -8.142 1.00 0.00 1 GLY A CA 3
ATOM 1325 C C . GLY A 1 1 ? 5.236 -2.194 -8.607 1.00 0.00 1 GLY A C 3
ATOM 1326 O O . GLY A 1 1 ? 6.245 -1.922 -9.258 1.00 0.00 1 GLY A O 3
ATOM 1330 N N . SER A 1 2 ? 4.323 -1.288 -8.274 1.00 0.00 2 SER A N 3
ATOM 1331 C CA . SER A 1 2 ? 4.455 0.110 -8.666 1.00 0.00 2 SER A CA 3
ATOM 1332 C C . SER A 1 2 ? 3.754 1.024 -7.666 1.00 0.00 2 SER A C 3
ATOM 1333 O O . SER A 1 2 ? 2.648 0.733 -7.211 1.00 0.00 2 SER A O 3
ATOM 1341 N N . SER A 1 3 ? 4.406 2.132 -7.327 1.00 0.00 3 SER A N 3
ATOM 1342 C CA . SER A 1 3 ? 3.848 3.087 -6.378 1.00 0.00 3 SER A CA 3
ATOM 1343 C C . SER A 1 3 ? 4.213 4.517 -6.767 1.00 0.00 3 SER A C 3
ATOM 1344 O O . SER A 1 3 ? 5.113 4.741 -7.577 1.00 0.00 3 SER A O 3
ATOM 1352 N N . GLY A 1 4 ? 3.508 5.481 -6.185 1.00 0.00 4 GLY A N 3
ATOM 1353 C CA . GLY A 1 4 ? 3.771 6.877 -6.483 1.00 0.00 4 GLY A CA 3
ATOM 1354 C C . GLY A 1 4 ? 5.192 7.283 -6.145 1.00 0.00 4 GLY A C 3
ATOM 1355 O O . GLY A 1 4 ? 5.753 6.833 -5.147 1.00 0.00 4 GLY A O 3
ATOM 1359 N N . SER A 1 5 ? 5.776 8.137 -6.980 1.00 0.00 5 SER A N 3
ATOM 1360 C CA . SER A 1 5 ? 7.142 8.600 -6.768 1.00 0.00 5 SER A CA 3
ATOM 1361 C C . SER A 1 5 ? 7.217 10.122 -6.839 1.00 0.00 5 SER A C 3
ATOM 1362 O O . SER A 1 5 ? 7.551 10.785 -5.857 1.00 0.00 5 SER A O 3
ATOM 1370 N N . SER A 1 6 ? 6.902 10.670 -8.009 1.00 0.00 6 SER A N 3
ATOM 1371 C CA . SER A 1 6 ? 6.937 12.114 -8.210 1.00 0.00 6 SER A CA 3
ATOM 1372 C C . SER A 1 6 ? 5.556 12.726 -7.997 1.00 0.00 6 SER A C 3
ATOM 1373 O O . SER A 1 6 ? 4.538 12.114 -8.317 1.00 0.00 6 SER A O 3
ATOM 1381 N N . GLY A 1 7 ? 5.531 13.939 -7.453 1.00 0.00 7 GLY A N 3
ATOM 1382 C CA . GLY A 1 7 ? 4.271 14.614 -7.204 1.00 0.00 7 GLY A CA 3
ATOM 1383 C C . GLY A 1 7 ? 3.169 13.655 -6.798 1.00 0.00 7 GLY A C 3
ATOM 1384 O O . GLY A 1 7 ? 2.158 13.531 -7.490 1.00 0.00 7 GLY A O 3
ATOM 1388 N N . SER A 1 8 ? 3.365 12.974 -5.674 1.00 0.00 8 SER A N 3
ATOM 1389 C CA . SER A 1 8 ? 2.382 12.017 -5.179 1.00 0.00 8 SER A CA 3
ATOM 1390 C C . SER A 1 8 ? 2.090 12.253 -3.700 1.00 0.00 8 SER A C 3
ATOM 1391 O O . SER A 1 8 ? 0.967 12.055 -3.238 1.00 0.00 8 SER A O 3
ATOM 1399 N N . VAL A 1 9 ? 3.111 12.679 -2.963 1.00 0.00 9 VAL A N 3
ATOM 1400 C CA . VAL A 1 9 ? 2.965 12.944 -1.536 1.00 0.00 9 VAL A CA 3
ATOM 1401 C C . VAL A 1 9 ? 3.606 14.274 -1.156 1.00 0.00 9 VAL A C 3
ATOM 1402 O O . VAL A 1 9 ? 4.819 14.356 -0.962 1.00 0.00 9 VAL A O 3
ATOM 1415 N N . GLU A 1 10 ? 2.784 15.313 -1.052 1.00 0.00 10 GLU A N 3
ATOM 1416 C CA . GLU A 1 10 ? 3.272 16.640 -0.695 1.00 0.00 10 GLU A CA 3
ATOM 1417 C C . GLU A 1 10 ? 2.631 17.124 0.602 1.00 0.00 10 GLU A C 3
ATOM 1418 O O . GLU A 1 10 ? 2.421 18.322 0.796 1.00 0.00 10 GLU A O 3
ATOM 1430 N N . LYS A 1 11 ? 2.321 16.184 1.489 1.00 0.00 11 LYS A N 3
ATOM 1431 C CA . LYS A 1 11 ? 1.705 16.513 2.769 1.00 0.00 11 LYS A CA 3
ATOM 1432 C C . LYS A 1 11 ? 2.688 16.302 3.916 1.00 0.00 11 LYS A C 3
ATOM 1433 O O . LYS A 1 11 ? 3.616 15.498 3.830 1.00 0.00 11 LYS A O 3
ATOM 1452 N N . PRO A 1 12 ? 2.481 17.040 5.017 1.00 0.00 12 PRO A N 3
ATOM 1453 C CA . PRO A 1 12 ? 3.338 16.949 6.203 1.00 0.00 12 PRO A CA 3
ATOM 1454 C C . PRO A 1 12 ? 3.170 15.625 6.940 1.00 0.00 12 PRO A C 3
ATOM 1455 O O . PRO A 1 12 ? 3.934 15.310 7.853 1.00 0.00 12 PRO A O 3
ATOM 1466 N N . TYR A 1 13 ? 2.167 14.853 6.538 1.00 0.00 13 TYR A N 3
ATOM 1467 C CA . TYR A 1 13 ? 1.898 13.563 7.162 1.00 0.00 13 TYR A CA 3
ATOM 1468 C C . TYR A 1 13 ? 1.775 12.464 6.110 1.00 0.00 13 TYR A C 3
ATOM 1469 O O . TYR A 1 13 ? 0.913 12.521 5.233 1.00 0.00 13 TYR A O 3
ATOM 1487 N N . LYS A 1 14 ? 2.644 11.463 6.206 1.00 0.00 14 LYS A N 3
ATOM 1488 C CA . LYS A 1 14 ? 2.634 10.349 5.265 1.00 0.00 14 LYS A CA 3
ATOM 1489 C C . LYS A 1 14 ? 2.495 9.019 6.000 1.00 0.00 14 LYS A C 3
ATOM 1490 O O . LYS A 1 14 ? 2.728 8.937 7.206 1.00 0.00 14 LYS A O 3
ATOM 1509 N N . CYS A 1 15 ? 2.116 7.979 5.264 1.00 0.00 15 CYS A N 3
ATOM 1510 C CA . CYS A 1 15 ? 1.947 6.652 5.844 1.00 0.00 15 CYS A CA 3
ATOM 1511 C C . CYS A 1 15 ? 3.255 5.867 5.796 1.00 0.00 15 CYS A C 3
ATOM 1512 O O . CYS A 1 15 ? 3.903 5.787 4.753 1.00 0.00 15 CYS A O 3
ATOM 1519 N N . GLU A 1 16 ? 3.634 5.290 6.931 1.00 0.00 16 GLU A N 3
ATOM 1520 C CA . GLU A 1 16 ? 4.865 4.511 7.018 1.00 0.00 16 GLU A CA 3
ATOM 1521 C C . GLU A 1 16 ? 4.593 3.034 6.751 1.00 0.00 16 GLU A C 3
ATOM 1522 O O . GLU A 1 16 ? 5.455 2.183 6.974 1.00 0.00 16 GLU A O 3
ATOM 1534 N N . ASP A 1 17 ? 3.390 2.736 6.272 1.00 0.00 17 ASP A N 3
ATOM 1535 C CA . ASP A 1 17 ? 3.004 1.362 5.974 1.00 0.00 17 ASP A CA 3
ATOM 1536 C C . ASP A 1 17 ? 2.991 1.116 4.468 1.00 0.00 17 ASP A C 3
ATOM 1537 O O . ASP A 1 17 ? 3.249 0.003 4.008 1.00 0.00 17 ASP A O 3
ATOM 1546 N N . CYS A 1 18 ? 2.688 2.161 3.706 1.00 0.00 18 CYS A N 3
ATOM 1547 C CA . CYS A 1 18 ? 2.639 2.060 2.252 1.00 0.00 18 CYS A CA 3
ATOM 1548 C C . CYS A 1 18 ? 3.352 3.241 1.600 1.00 0.00 18 CYS A C 3
ATOM 1549 O O . CYS A 1 18 ? 4.218 3.062 0.745 1.00 0.00 18 CYS A O 3
ATOM 1556 N N . GLY A 1 19 ? 2.980 4.450 2.011 1.00 0.00 19 GLY A N 3
ATOM 1557 C CA . GLY A 1 19 ? 3.593 5.643 1.457 1.00 0.00 19 GLY A CA 3
ATOM 1558 C C . GLY A 1 19 ? 2.569 6.636 0.944 1.00 0.00 19 GLY A C 3
ATOM 1559 O O . GLY A 1 19 ? 2.819 7.352 -0.026 1.00 0.00 19 GLY A O 3
ATOM 1563 N N . LYS A 1 20 ? 1.411 6.679 1.594 1.00 0.00 20 LYS A N 3
ATOM 1564 C CA . LYS A 1 20 ? 0.344 7.591 1.199 1.00 0.00 20 LYS A CA 3
ATOM 1565 C C . LYS A 1 20 ? 0.427 8.897 1.982 1.00 0.00 20 LYS A C 3
ATOM 1566 O O . LYS A 1 20 ? 0.795 8.906 3.156 1.00 0.00 20 LYS A O 3
ATOM 1585 N N . GLY A 1 21 ? 0.081 9.999 1.324 1.00 0.00 21 GLY A N 3
ATOM 1586 C CA . GLY A 1 21 ? 0.121 11.296 1.975 1.00 0.00 21 GLY A CA 3
ATOM 1587 C C . GLY A 1 21 ? -1.258 11.802 2.346 1.00 0.00 21 GLY A C 3
ATOM 1588 O O . GLY A 1 21 ? -2.245 11.477 1.685 1.00 0.00 21 GLY A O 3
ATOM 1592 N N . TYR A 1 22 ? -1.329 12.598 3.407 1.00 0.00 22 TYR A N 3
ATOM 1593 C CA . TYR A 1 22 ? -2.599 13.147 3.868 1.00 0.00 22 TYR A CA 3
ATOM 1594 C C . TYR A 1 22 ? -2.409 14.542 4.456 1.00 0.00 22 TYR A C 3
ATOM 1595 O O . TYR A 1 22 ? -1.500 14.773 5.251 1.00 0.00 22 TYR A O 3
ATOM 1613 N N . ASN A 1 23 ? -3.275 15.468 4.057 1.00 0.00 23 ASN A N 3
ATOM 1614 C CA . ASN A 1 23 ? -3.203 16.841 4.543 1.00 0.00 23 ASN A CA 3
ATOM 1615 C C . ASN A 1 23 ? -3.389 16.892 6.057 1.00 0.00 23 ASN A C 3
ATOM 1616 O O . ASN A 1 23 ? -2.867 17.783 6.727 1.00 0.00 23 ASN A O 3
ATOM 1627 N N . ARG A 1 24 ? -4.136 15.930 6.589 1.00 0.00 24 ARG A N 3
ATOM 1628 C CA . ARG A 1 24 ? -4.392 15.866 8.023 1.00 0.00 24 ARG A CA 3
ATOM 1629 C C . ARG A 1 24 ? -3.863 14.561 8.611 1.00 0.00 24 ARG A C 3
ATOM 1630 O O . ARG A 1 24 ? -3.711 13.566 7.903 1.00 0.00 24 ARG A O 3
ATOM 1651 N N . ARG A 1 25 ? -3.584 14.574 9.910 1.00 0.00 25 ARG A N 3
ATOM 1652 C CA . ARG A 1 25 ? -3.070 13.393 10.593 1.00 0.00 25 ARG A CA 3
ATOM 1653 C C . ARG A 1 25 ? -4.200 12.422 10.924 1.00 0.00 25 ARG A C 3
ATOM 1654 O O . ARG A 1 25 ? -4.063 11.211 10.749 1.00 0.00 25 ARG A O 3
ATOM 1675 N N . LEU A 1 26 ? -5.315 12.962 11.404 1.00 0.00 26 LEU A N 3
ATOM 1676 C CA . LEU A 1 26 ? -6.469 12.144 11.760 1.00 0.00 26 LEU A CA 3
ATOM 1677 C C . LEU A 1 26 ? -6.788 11.141 10.656 1.00 0.00 26 LEU A C 3
ATOM 1678 O O . LEU A 1 26 ? -6.879 9.939 10.903 1.00 0.00 26 LEU A O 3
ATOM 1694 N N . ASN A 1 27 ? -6.953 11.643 9.437 1.00 0.00 27 ASN A N 3
ATOM 1695 C CA . ASN A 1 27 ? -7.260 10.791 8.294 1.00 0.00 27 ASN A CA 3
ATOM 1696 C C . ASN A 1 27 ? -6.207 9.698 8.133 1.00 0.00 27 ASN A C 3
ATOM 1697 O O . ASN A 1 27 ? -6.537 8.525 7.952 1.00 0.00 27 ASN A O 3
ATOM 1708 N N . LEU A 1 28 ? -4.940 10.090 8.201 1.00 0.00 28 LEU A N 3
ATOM 1709 C CA . LEU A 1 28 ? -3.838 9.144 8.064 1.00 0.00 28 LEU A CA 3
ATOM 1710 C C . LEU A 1 28 ? -3.985 7.990 9.051 1.00 0.00 28 LEU A C 3
ATOM 1711 O O . LEU A 1 28 ? -4.012 6.824 8.658 1.00 0.00 28 LEU A O 3
ATOM 1727 N N . ASP A 1 29 ? -4.080 8.324 10.333 1.00 0.00 29 ASP A N 3
ATOM 1728 C CA . ASP A 1 29 ? -4.228 7.316 11.377 1.00 0.00 29 ASP A CA 3
ATOM 1729 C C . ASP A 1 29 ? -5.383 6.372 11.061 1.00 0.00 29 ASP A C 3
ATOM 1730 O O . ASP A 1 29 ? -5.246 5.153 11.158 1.00 0.00 29 ASP A O 3
ATOM 1739 N N . MET A 1 30 ? -6.522 6.944 10.683 1.00 0.00 30 MET A N 3
ATOM 1740 C CA . MET A 1 30 ? -7.701 6.153 10.353 1.00 0.00 30 MET A CA 3
ATOM 1741 C C . MET A 1 30 ? -7.461 5.315 9.101 1.00 0.00 30 MET A C 3
ATOM 1742 O O . MET A 1 30 ? -8.230 4.403 8.795 1.00 0.00 30 MET A O 3
ATOM 1756 N N . HIS A 1 31 ? -6.389 5.629 8.381 1.00 0.00 31 HIS A N 3
ATOM 1757 C CA . HIS A 1 31 ? -6.047 4.904 7.162 1.00 0.00 31 HIS A CA 3
ATOM 1758 C C . HIS A 1 31 ? -5.016 3.817 7.448 1.00 0.00 31 HIS A C 3
ATOM 1759 O O . HIS A 1 31 ? -4.983 2.788 6.773 1.00 0.00 31 HIS A O 3
ATOM 1773 N N . GLN A 1 32 ? -4.177 4.052 8.451 1.00 0.00 32 GLN A N 3
ATOM 1774 C CA . GLN A 1 32 ? -3.144 3.093 8.824 1.00 0.00 32 GLN A CA 3
ATOM 1775 C C . GLN A 1 32 ? -3.764 1.771 9.266 1.00 0.00 32 GLN A C 3
ATOM 1776 O O . GLN A 1 32 ? -3.060 0.781 9.467 1.00 0.00 32 GLN A O 3
ATOM 1790 N N . ARG A 1 33 ? -5.084 1.763 9.416 1.00 0.00 33 ARG A N 3
ATOM 1791 C CA . ARG A 1 33 ? -5.798 0.563 9.836 1.00 0.00 33 ARG A CA 3
ATOM 1792 C C . ARG A 1 33 ? -5.840 -0.467 8.711 1.00 0.00 33 ARG A C 3
ATOM 1793 O O . ARG A 1 33 ? -6.035 -1.658 8.952 1.00 0.00 33 ARG A O 3
ATOM 1814 N N . VAL A 1 34 ? -5.656 0.001 7.480 1.00 0.00 34 VAL A N 3
ATOM 1815 C CA . VAL A 1 34 ? -5.672 -0.878 6.317 1.00 0.00 34 VAL A CA 3
ATOM 1816 C C . VAL A 1 34 ? -4.522 -1.877 6.368 1.00 0.00 34 VAL A C 3
ATOM 1817 O O . VAL A 1 34 ? -4.545 -2.902 5.686 1.00 0.00 34 VAL A O 3
ATOM 1830 N N . HIS A 1 35 ? -3.515 -1.572 7.181 1.00 0.00 35 HIS A N 3
ATOM 1831 C CA . HIS A 1 35 ? -2.355 -2.444 7.322 1.00 0.00 35 HIS A CA 3
ATOM 1832 C C . HIS A 1 35 ? -2.367 -3.151 8.674 1.00 0.00 35 HIS A C 3
ATOM 1833 O O . HIS A 1 35 ? -1.315 -3.451 9.238 1.00 0.00 35 HIS A O 3
ATOM 1847 N N . MET A 1 36 ? -3.565 -3.415 9.187 1.00 0.00 36 MET A N 3
ATOM 1848 C CA . MET A 1 36 ? -3.713 -4.087 10.473 1.00 0.00 36 MET A CA 3
ATOM 1849 C C . MET A 1 36 ? -4.597 -5.323 10.340 1.00 0.00 36 MET A C 3
ATOM 1850 O O . MET A 1 36 ? -5.807 -5.259 10.554 1.00 0.00 36 MET A O 3
ATOM 1864 N N . GLY A 1 37 ? -3.984 -6.449 9.987 1.00 0.00 37 GLY A N 3
ATOM 1865 C CA . GLY A 1 37 ? -4.731 -7.683 9.832 1.00 0.00 37 GLY A CA 3
ATOM 1866 C C . GLY A 1 37 ? -4.655 -8.235 8.422 1.00 0.00 37 GLY A C 3
ATOM 1867 O O . GLY A 1 37 ? -4.293 -7.519 7.488 1.00 0.00 37 GLY A O 3
ATOM 1871 N N . GLU A 1 38 ? -4.994 -9.510 8.268 1.00 0.00 38 GLU A N 3
ATOM 1872 C CA . GLU A 1 38 ? -4.959 -10.157 6.961 1.00 0.00 38 GLU A CA 3
ATOM 1873 C C . GLU A 1 38 ? -5.649 -11.517 7.009 1.00 0.00 38 GLU A C 3
ATOM 1874 O O . GLU A 1 38 ? -6.224 -11.900 8.028 1.00 0.00 38 GLU A O 3
ATOM 1886 N N . LYS A 1 39 ? -5.588 -12.244 5.898 1.00 0.00 39 LYS A N 3
ATOM 1887 C CA . LYS A 1 39 ? -6.205 -13.562 5.810 1.00 0.00 39 LYS A CA 3
ATOM 1888 C C . LYS A 1 39 ? -7.510 -13.606 6.600 1.00 0.00 39 LYS A C 3
ATOM 1889 O O . LYS A 1 39 ? -7.737 -14.519 7.394 1.00 0.00 39 LYS A O 3
ATOM 1908 N N . THR A 1 40 ? -8.365 -12.613 6.375 1.00 0.00 40 THR A N 3
ATOM 1909 C CA . THR A 1 40 ? -9.647 -12.538 7.065 1.00 0.00 40 THR A CA 3
ATOM 1910 C C . THR A 1 40 ? -10.331 -13.900 7.104 1.00 0.00 40 THR A C 3
ATOM 1911 O O . THR A 1 40 ? -10.099 -14.747 6.241 1.00 0.00 40 THR A O 3
ATOM 1922 N N . SER A 1 41 ? -11.175 -14.105 8.110 1.00 0.00 41 SER A N 3
ATOM 1923 C CA . SER A 1 41 ? -11.890 -15.366 8.263 1.00 0.00 41 SER A CA 3
ATOM 1924 C C . SER A 1 41 ? -10.980 -16.549 7.946 1.00 0.00 41 SER A C 3
ATOM 1925 O O . SER A 1 41 ? -11.378 -17.484 7.252 1.00 0.00 41 SER A O 3
ATOM 1933 N N . GLY A 1 42 ? -9.755 -16.500 8.461 1.00 0.00 42 GLY A N 3
ATOM 1934 C CA . GLY A 1 42 ? -8.807 -17.572 8.222 1.00 0.00 42 GLY A CA 3
ATOM 1935 C C . GLY A 1 42 ? -8.345 -18.235 9.505 1.00 0.00 42 GLY A C 3
ATOM 1936 O O . GLY A 1 42 ? -8.970 -19.170 10.005 1.00 0.00 42 GLY A O 3
ATOM 1940 N N . PRO A 1 43 ? -7.224 -17.747 10.057 1.00 0.00 43 PRO A N 3
ATOM 1941 C CA . PRO A 1 43 ? -6.654 -18.285 11.296 1.00 0.00 43 PRO A CA 3
ATOM 1942 C C . PRO A 1 43 ? -7.511 -17.964 12.515 1.00 0.00 43 PRO A C 3
ATOM 1943 O O . PRO A 1 43 ? -7.580 -18.748 13.461 1.00 0.00 43 PRO A O 3
ATOM 1954 N N . SER A 1 44 ? -8.163 -16.806 12.486 1.00 0.00 44 SER A N 3
ATOM 1955 C CA . SER A 1 44 ? -9.014 -16.380 13.592 1.00 0.00 44 SER A CA 3
ATOM 1956 C C . SER A 1 44 ? -9.904 -15.213 13.174 1.00 0.00 44 SER A C 3
ATOM 1957 O O . SER A 1 44 ? -9.446 -14.268 12.532 1.00 0.00 44 SER A O 3
ATOM 1965 N N . SER A 1 45 ? -11.178 -15.287 13.543 1.00 0.00 45 SER A N 3
ATOM 1966 C CA . SER A 1 45 ? -12.135 -14.240 13.204 1.00 0.00 45 SER A CA 3
ATOM 1967 C C . SER A 1 45 ? -12.647 -13.545 14.462 1.00 0.00 45 SER A C 3
ATOM 1968 O O . SER A 1 45 ? -12.601 -12.320 14.570 1.00 0.00 45 SER A O 3
ATOM 1976 N N . GLY A 1 46 ? -13.137 -14.337 15.411 1.00 0.00 46 GLY A N 3
ATOM 1977 C CA . GLY A 1 46 ? -13.652 -13.782 16.649 1.00 0.00 46 GLY A CA 3
ATOM 1978 C C . GLY A 1 46 ? -14.634 -12.651 16.412 1.00 0.00 46 GLY A C 3
ATOM 1979 O O . GLY A 1 46 ? -15.028 -12.430 15.268 1.00 0.00 46 GLY A O 3
ATOM 1984 N N . GLY A 1 1 ? 4.775 -2.386 -13.209 1.00 0.00 1 GLY A N 4
ATOM 1985 C CA . GLY A 1 1 ? 4.774 -0.963 -12.922 1.00 0.00 1 GLY A CA 4
ATOM 1986 C C . GLY A 1 1 ? 5.306 -0.138 -14.077 1.00 0.00 1 GLY A C 4
ATOM 1987 O O . GLY A 1 1 ? 6.001 -0.657 -14.951 1.00 0.00 1 GLY A O 4
ATOM 1991 N N . SER A 1 2 ? 4.978 1.150 -14.082 1.00 0.00 2 SER A N 4
ATOM 1992 C CA . SER A 1 2 ? 5.422 2.047 -15.142 1.00 0.00 2 SER A CA 4
ATOM 1993 C C . SER A 1 2 ? 5.227 3.505 -14.737 1.00 0.00 2 SER A C 4
ATOM 1994 O O . SER A 1 2 ? 4.446 3.811 -13.836 1.00 0.00 2 SER A O 4
ATOM 2002 N N . SER A 1 3 ? 5.942 4.401 -15.410 1.00 0.00 3 SER A N 4
ATOM 2003 C CA . SER A 1 3 ? 5.851 5.827 -15.119 1.00 0.00 3 SER A CA 4
ATOM 2004 C C . SER A 1 3 ? 4.449 6.353 -15.413 1.00 0.00 3 SER A C 4
ATOM 2005 O O . SER A 1 3 ? 3.674 5.721 -16.129 1.00 0.00 3 SER A O 4
ATOM 2013 N N . GLY A 1 4 ? 4.130 7.516 -14.852 1.00 0.00 4 GLY A N 4
ATOM 2014 C CA . GLY A 1 4 ? 2.822 8.108 -15.064 1.00 0.00 4 GLY A CA 4
ATOM 2015 C C . GLY A 1 4 ? 2.879 9.620 -15.158 1.00 0.00 4 GLY A C 4
ATOM 2016 O O . GLY A 1 4 ? 3.673 10.172 -15.920 1.00 0.00 4 GLY A O 4
ATOM 2020 N N . SER A 1 5 ? 2.034 10.291 -14.382 1.00 0.00 5 SER A N 4
ATOM 2021 C CA . SER A 1 5 ? 1.987 11.749 -14.385 1.00 0.00 5 SER A CA 4
ATOM 2022 C C . SER A 1 5 ? 2.930 12.324 -13.333 1.00 0.00 5 SER A C 4
ATOM 2023 O O . SER A 1 5 ? 2.886 11.938 -12.165 1.00 0.00 5 SER A O 4
ATOM 2031 N N . SER A 1 6 ? 3.784 13.251 -13.757 1.00 0.00 6 SER A N 4
ATOM 2032 C CA . SER A 1 6 ? 4.742 13.878 -12.854 1.00 0.00 6 SER A CA 4
ATOM 2033 C C . SER A 1 6 ? 4.052 14.900 -11.955 1.00 0.00 6 SER A C 4
ATOM 2034 O O . SER A 1 6 ? 3.281 15.736 -12.425 1.00 0.00 6 SER A O 4
ATOM 2042 N N . GLY A 1 7 ? 4.336 14.825 -10.658 1.00 0.00 7 GLY A N 4
ATOM 2043 C CA . GLY A 1 7 ? 3.736 15.748 -9.713 1.00 0.00 7 GLY A CA 4
ATOM 2044 C C . GLY A 1 7 ? 3.787 15.234 -8.288 1.00 0.00 7 GLY A C 4
ATOM 2045 O O . GLY A 1 7 ? 2.790 14.735 -7.765 1.00 0.00 7 GLY A O 4
ATOM 2049 N N . SER A 1 8 ? 4.951 15.355 -7.659 1.00 0.00 8 SER A N 4
ATOM 2050 C CA . SER A 1 8 ? 5.130 14.893 -6.287 1.00 0.00 8 SER A CA 4
ATOM 2051 C C . SER A 1 8 ? 4.427 15.824 -5.304 1.00 0.00 8 SER A C 4
ATOM 2052 O O . SER A 1 8 ? 4.747 17.010 -5.217 1.00 0.00 8 SER A O 4
ATOM 2060 N N . VAL A 1 9 ? 3.465 15.279 -4.566 1.00 0.00 9 VAL A N 4
ATOM 2061 C CA . VAL A 1 9 ? 2.716 16.059 -3.588 1.00 0.00 9 VAL A CA 4
ATOM 2062 C C . VAL A 1 9 ? 3.465 16.143 -2.263 1.00 0.00 9 VAL A C 4
ATOM 2063 O O . VAL A 1 9 ? 4.103 15.180 -1.837 1.00 0.00 9 VAL A O 4
ATOM 2076 N N . GLU A 1 10 ? 3.382 17.300 -1.614 1.00 0.00 10 GLU A N 4
ATOM 2077 C CA . GLU A 1 10 ? 4.052 17.510 -0.336 1.00 0.00 10 GLU A CA 4
ATOM 2078 C C . GLU A 1 10 ? 3.048 17.501 0.813 1.00 0.00 10 GLU A C 4
ATOM 2079 O O . GLU A 1 10 ? 2.000 18.144 0.742 1.00 0.00 10 GLU A O 4
ATOM 2091 N N . LYS A 1 11 ? 3.374 16.767 1.871 1.00 0.00 11 LYS A N 4
ATOM 2092 C CA . LYS A 1 11 ? 2.503 16.674 3.036 1.00 0.00 11 LYS A CA 4
ATOM 2093 C C . LYS A 1 11 ? 3.285 16.217 4.264 1.00 0.00 11 LYS A C 4
ATOM 2094 O O . LYS A 1 11 ? 4.224 15.427 4.173 1.00 0.00 11 LYS A O 4
ATOM 2113 N N . PRO A 1 12 ? 2.888 16.724 5.441 1.00 0.00 12 PRO A N 4
ATOM 2114 C CA . PRO A 1 12 ? 3.537 16.380 6.710 1.00 0.00 12 PRO A CA 4
ATOM 2115 C C . PRO A 1 12 ? 3.266 14.939 7.128 1.00 0.00 12 PRO A C 4
ATOM 2116 O O . PRO A 1 12 ? 4.171 14.229 7.566 1.00 0.00 12 PRO A O 4
ATOM 2127 N N . TYR A 1 13 ? 2.015 14.513 6.989 1.00 0.00 13 TYR A N 4
ATOM 2128 C CA . TYR A 1 13 ? 1.625 13.157 7.355 1.00 0.00 13 TYR A CA 4
ATOM 2129 C C . TYR A 1 13 ? 1.762 12.211 6.165 1.00 0.00 13 TYR A C 4
ATOM 2130 O O . TYR A 1 13 ? 1.424 12.564 5.034 1.00 0.00 13 TYR A O 4
ATOM 2148 N N . LYS A 1 14 ? 2.259 11.008 6.428 1.00 0.00 14 LYS A N 4
ATOM 2149 C CA . LYS A 1 14 ? 2.439 10.008 5.382 1.00 0.00 14 LYS A CA 4
ATOM 2150 C C . LYS A 1 14 ? 2.640 8.621 5.983 1.00 0.00 14 LYS A C 4
ATOM 2151 O O . LYS A 1 14 ? 3.408 8.449 6.931 1.00 0.00 14 LYS A O 4
ATOM 2170 N N . CYS A 1 15 ? 1.947 7.633 5.427 1.00 0.00 15 CYS A N 4
ATOM 2171 C CA . CYS A 1 15 ? 2.050 6.261 5.907 1.00 0.00 15 CYS A CA 4
ATOM 2172 C C . CYS A 1 15 ? 3.470 5.728 5.732 1.00 0.00 15 CYS A C 4
ATOM 2173 O O . CYS A 1 15 ? 4.264 6.287 4.977 1.00 0.00 15 CYS A O 4
ATOM 2180 N N . GLU A 1 16 ? 3.780 4.645 6.437 1.00 0.00 16 GLU A N 4
ATOM 2181 C CA . GLU A 1 16 ? 5.104 4.038 6.360 1.00 0.00 16 GLU A CA 4
ATOM 2182 C C . GLU A 1 16 ? 5.072 2.768 5.514 1.00 0.00 16 GLU A C 4
ATOM 2183 O O . GLU A 1 16 ? 6.035 2.450 4.817 1.00 0.00 16 GLU A O 4
ATOM 2195 N N . ASP A 1 17 ? 3.958 2.048 5.582 1.00 0.00 17 ASP A N 4
ATOM 2196 C CA . ASP A 1 17 ? 3.799 0.813 4.822 1.00 0.00 17 ASP A CA 4
ATOM 2197 C C . ASP A 1 17 ? 3.819 1.091 3.322 1.00 0.00 17 ASP A C 4
ATOM 2198 O O . ASP A 1 17 ? 4.637 0.536 2.588 1.00 0.00 17 ASP A O 4
ATOM 2207 N N . CYS A 1 18 ? 2.913 1.953 2.873 1.00 0.00 18 CYS A N 4
ATOM 2208 C CA . CYS A 1 18 ? 2.824 2.304 1.461 1.00 0.00 18 CYS A CA 4
ATOM 2209 C C . CYS A 1 18 ? 3.468 3.662 1.197 1.00 0.00 18 CYS A C 4
ATOM 2210 O O . CYS A 1 18 ? 4.318 3.798 0.318 1.00 0.00 18 CYS A O 4
ATOM 2217 N N . GLY A 1 19 ? 3.056 4.666 1.966 1.00 0.00 19 GLY A N 4
ATOM 2218 C CA . GLY A 1 19 ? 3.602 6.000 1.800 1.00 0.00 19 GLY A CA 4
ATOM 2219 C C . GLY A 1 19 ? 2.571 6.990 1.297 1.00 0.00 19 GLY A C 4
ATOM 2220 O O . GLY A 1 19 ? 2.886 7.876 0.501 1.00 0.00 19 GLY A O 4
ATOM 2224 N N . LYS A 1 20 ? 1.335 6.841 1.759 1.00 0.00 20 LYS A N 4
ATOM 2225 C CA . LYS A 1 20 ? 0.252 7.729 1.351 1.00 0.00 20 LYS A CA 4
ATOM 2226 C C . LYS A 1 20 ? 0.248 9.003 2.190 1.00 0.00 20 LYS A C 4
ATOM 2227 O O . LYS A 1 20 ? 0.042 8.959 3.402 1.00 0.00 20 LYS A O 4
ATOM 2246 N N . GLY A 1 21 ? 0.475 10.138 1.536 1.00 0.00 21 GLY A N 4
ATOM 2247 C CA . GLY A 1 21 ? 0.492 11.408 2.238 1.00 0.00 21 GLY A CA 4
ATOM 2248 C C . GLY A 1 21 ? -0.896 11.993 2.410 1.00 0.00 21 GLY A C 4
ATOM 2249 O O . GLY A 1 21 ? -1.802 11.702 1.629 1.00 0.00 21 GLY A O 4
ATOM 2253 N N . TYR A 1 22 ? -1.065 12.820 3.436 1.00 0.00 22 TYR A N 4
ATOM 2254 C CA . TYR A 1 22 ? -2.353 13.444 3.711 1.00 0.00 22 TYR A CA 4
ATOM 2255 C C . TYR A 1 22 ? -2.168 14.811 4.363 1.00 0.00 22 TYR A C 4
ATOM 2256 O O . TYR A 1 22 ? -1.224 15.026 5.122 1.00 0.00 22 TYR A O 4
ATOM 2274 N N . ASN A 1 23 ? -3.078 15.731 4.061 1.00 0.00 23 ASN A N 4
ATOM 2275 C CA . ASN A 1 23 ? -3.017 17.078 4.617 1.00 0.00 23 ASN A CA 4
ATOM 2276 C C . ASN A 1 23 ? -3.377 17.072 6.100 1.00 0.00 23 ASN A C 4
ATOM 2277 O O . ASN A 1 23 ? -2.711 17.711 6.914 1.00 0.00 23 ASN A O 4
ATOM 2288 N N . ARG A 1 24 ? -4.435 16.344 6.443 1.00 0.00 24 ARG A N 4
ATOM 2289 C CA . ARG A 1 24 ? -4.884 16.254 7.827 1.00 0.00 24 ARG A CA 4
ATOM 2290 C C . ARG A 1 24 ? -4.248 15.057 8.529 1.00 0.00 24 ARG A C 4
ATOM 2291 O O . ARG A 1 24 ? -3.472 14.314 7.928 1.00 0.00 24 ARG A O 4
ATOM 2312 N N . ARG A 1 25 ? -4.582 14.879 9.803 1.00 0.00 25 ARG A N 4
ATOM 2313 C CA . ARG A 1 25 ? -4.042 13.774 10.586 1.00 0.00 25 ARG A CA 4
ATOM 2314 C C . ARG A 1 25 ? -5.006 12.591 10.594 1.00 0.00 25 ARG A C 4
ATOM 2315 O O . ARG A 1 25 ? -4.621 11.460 10.297 1.00 0.00 25 ARG A O 4
ATOM 2336 N N . LEU A 1 26 ? -6.261 12.860 10.937 1.00 0.00 26 LEU A N 4
ATOM 2337 C CA . LEU A 1 26 ? -7.281 11.819 10.985 1.00 0.00 26 LEU A CA 4
ATOM 2338 C C . LEU A 1 26 ? -7.119 10.843 9.823 1.00 0.00 26 LEU A C 4
ATOM 2339 O O . LEU A 1 26 ? -7.091 9.629 10.019 1.00 0.00 26 LEU A O 4
ATOM 2355 N N . ASN A 1 27 ? -7.009 11.384 8.614 1.00 0.00 27 ASN A N 4
ATOM 2356 C CA . ASN A 1 27 ? -6.847 10.562 7.421 1.00 0.00 27 ASN A CA 4
ATOM 2357 C C . ASN A 1 27 ? -5.790 9.484 7.642 1.00 0.00 27 ASN A C 4
ATOM 2358 O O . ASN A 1 27 ? -5.995 8.318 7.300 1.00 0.00 27 ASN A O 4
ATOM 2369 N N . LEU A 1 28 ? -4.660 9.880 8.218 1.00 0.00 28 LEU A N 4
ATOM 2370 C CA . LEU A 1 28 ? -3.571 8.948 8.487 1.00 0.00 28 LEU A CA 4
ATOM 2371 C C . LEU A 1 28 ? -3.896 8.061 9.684 1.00 0.00 28 LEU A C 4
ATOM 2372 O O . LEU A 1 28 ? -3.684 6.849 9.647 1.00 0.00 28 LEU A O 4
ATOM 2388 N N . ASP A 1 29 ? -4.414 8.673 10.744 1.00 0.00 29 ASP A N 4
ATOM 2389 C CA . ASP A 1 29 ? -4.772 7.938 11.952 1.00 0.00 29 ASP A CA 4
ATOM 2390 C C . ASP A 1 29 ? -5.659 6.742 11.618 1.00 0.00 29 ASP A C 4
ATOM 2391 O O . ASP A 1 29 ? -5.403 5.624 12.064 1.00 0.00 29 ASP A O 4
ATOM 2400 N N . MET A 1 30 ? -6.701 6.987 10.831 1.00 0.00 30 MET A N 4
ATOM 2401 C CA . MET A 1 30 ? -7.626 5.930 10.438 1.00 0.00 30 MET A CA 4
ATOM 2402 C C . MET A 1 30 ? -6.995 5.017 9.391 1.00 0.00 30 MET A C 4
ATOM 2403 O O . MET A 1 30 ? -6.992 3.795 9.540 1.00 0.00 30 MET A O 4
ATOM 2417 N N . HIS A 1 31 ? -6.461 5.619 8.333 1.00 0.00 31 HIS A N 4
ATOM 2418 C CA . HIS A 1 31 ? -5.826 4.859 7.261 1.00 0.00 31 HIS A CA 4
ATOM 2419 C C . HIS A 1 31 ? -4.896 3.792 7.829 1.00 0.00 31 HIS A C 4
ATOM 2420 O O . HIS A 1 31 ? -4.969 2.625 7.446 1.00 0.00 31 HIS A O 4
ATOM 2434 N N . GLN A 1 32 ? -4.023 4.200 8.744 1.00 0.00 32 GLN A N 4
ATOM 2435 C CA . GLN A 1 32 ? -3.078 3.279 9.363 1.00 0.00 32 GLN A CA 4
ATOM 2436 C C . GLN A 1 32 ? -3.718 1.913 9.589 1.00 0.00 32 GLN A C 4
ATOM 2437 O O . GLN A 1 32 ? -3.186 0.889 9.162 1.00 0.00 32 GLN A O 4
ATOM 2451 N N . ARG A 1 33 ? -4.863 1.907 10.265 1.00 0.00 33 ARG A N 4
ATOM 2452 C CA . ARG A 1 33 ? -5.575 0.667 10.549 1.00 0.00 33 ARG A CA 4
ATOM 2453 C C . ARG A 1 33 ? -5.664 -0.208 9.302 1.00 0.00 33 ARG A C 4
ATOM 2454 O O . ARG A 1 33 ? -5.450 -1.419 9.363 1.00 0.00 33 ARG A O 4
ATOM 2475 N N . VAL A 1 34 ? -5.982 0.414 8.171 1.00 0.00 34 VAL A N 4
ATOM 2476 C CA . VAL A 1 34 ? -6.098 -0.307 6.909 1.00 0.00 34 VAL A CA 4
ATOM 2477 C C . VAL A 1 34 ? -5.073 -1.432 6.822 1.00 0.00 34 VAL A C 4
ATOM 2478 O O . VAL A 1 34 ? -5.366 -2.516 6.317 1.00 0.00 34 VAL A O 4
ATOM 2491 N N . HIS A 1 35 ? -3.869 -1.167 7.318 1.00 0.00 35 HIS A N 4
ATOM 2492 C CA . HIS A 1 35 ? -2.799 -2.158 7.297 1.00 0.00 35 HIS A CA 4
ATOM 2493 C C . HIS A 1 35 ? -2.845 -3.034 8.546 1.00 0.00 35 HIS A C 4
ATOM 2494 O O . HIS A 1 35 ? -1.831 -3.233 9.215 1.00 0.00 35 HIS A O 4
ATOM 2508 N N . MET A 1 36 ? -4.029 -3.555 8.853 1.00 0.00 36 MET A N 4
ATOM 2509 C CA . MET A 1 36 ? -4.206 -4.410 10.021 1.00 0.00 36 MET A CA 4
ATOM 2510 C C . MET A 1 36 ? -4.939 -5.695 9.648 1.00 0.00 36 MET A C 4
ATOM 2511 O O . MET A 1 36 ? -5.880 -5.677 8.856 1.00 0.00 36 MET A O 4
ATOM 2525 N N . GLY A 1 37 ? -4.500 -6.810 10.224 1.00 0.00 37 GLY A N 4
ATOM 2526 C CA . GLY A 1 37 ? -5.126 -8.088 9.938 1.00 0.00 37 GLY A CA 4
ATOM 2527 C C . GLY A 1 37 ? -5.491 -8.849 11.197 1.00 0.00 37 GLY A C 4
ATOM 2528 O O . GLY A 1 37 ? -5.184 -10.034 11.324 1.00 0.00 37 GLY A O 4
ATOM 2532 N N . GLU A 1 38 ? -6.146 -8.166 12.131 1.00 0.00 38 GLU A N 4
ATOM 2533 C CA . GLU A 1 38 ? -6.551 -8.786 13.387 1.00 0.00 38 GLU A CA 4
ATOM 2534 C C . GLU A 1 38 ? -8.048 -9.081 13.391 1.00 0.00 38 GLU A C 4
ATOM 2535 O O . GLU A 1 38 ? -8.471 -10.203 13.670 1.00 0.00 38 GLU A O 4
ATOM 2547 N N . LYS A 1 39 ? -8.846 -8.066 13.079 1.00 0.00 39 LYS A N 4
ATOM 2548 C CA . LYS A 1 39 ? -10.296 -8.214 13.045 1.00 0.00 39 LYS A CA 4
ATOM 2549 C C . LYS A 1 39 ? -10.737 -8.970 11.796 1.00 0.00 39 LYS A C 4
ATOM 2550 O O . LYS A 1 39 ? -11.499 -9.935 11.878 1.00 0.00 39 LYS A O 4
ATOM 2569 N N . THR A 1 40 ? -10.252 -8.529 10.640 1.00 0.00 40 THR A N 4
ATOM 2570 C CA . THR A 1 40 ? -10.595 -9.164 9.374 1.00 0.00 40 THR A CA 4
ATOM 2571 C C . THR A 1 40 ? -9.343 -9.594 8.618 1.00 0.00 40 THR A C 4
ATOM 2572 O O . THR A 1 40 ? -8.388 -8.828 8.493 1.00 0.00 40 THR A O 4
ATOM 2583 N N . SER A 1 41 ? -9.355 -10.824 8.114 1.00 0.00 41 SER A N 4
ATOM 2584 C CA . SER A 1 41 ? -8.219 -11.357 7.372 1.00 0.00 41 SER A CA 4
ATOM 2585 C C . SER A 1 41 ? -8.623 -11.720 5.946 1.00 0.00 41 SER A C 4
ATOM 2586 O O . SER A 1 41 ? -9.700 -12.267 5.714 1.00 0.00 41 SER A O 4
ATOM 2594 N N . GLY A 1 42 ? -7.750 -11.409 4.993 1.00 0.00 42 GLY A N 4
ATOM 2595 C CA . GLY A 1 42 ? -8.033 -11.708 3.601 1.00 0.00 42 GLY A CA 4
ATOM 2596 C C . GLY A 1 42 ? -6.773 -11.830 2.767 1.00 0.00 42 GLY A C 4
ATOM 2597 O O . GLY A 1 42 ? -6.172 -12.900 2.664 1.00 0.00 42 GLY A O 4
ATOM 2601 N N . PRO A 1 43 ? -6.356 -10.714 2.150 1.00 0.00 43 PRO A N 4
ATOM 2602 C CA . PRO A 1 43 ? -5.157 -10.675 1.309 1.00 0.00 43 PRO A CA 4
ATOM 2603 C C . PRO A 1 43 ? -3.874 -10.823 2.120 1.00 0.00 43 PRO A C 4
ATOM 2604 O O . PRO A 1 43 ? -3.542 -9.963 2.935 1.00 0.00 43 PRO A O 4
ATOM 2615 N N . SER A 1 44 ? -3.158 -11.919 1.890 1.00 0.00 44 SER A N 4
ATOM 2616 C CA . SER A 1 44 ? -1.912 -12.181 2.603 1.00 0.00 44 SER A CA 4
ATOM 2617 C C . SER A 1 44 ? -0.770 -11.353 2.022 1.00 0.00 44 SER A C 4
ATOM 2618 O O . SER A 1 44 ? -0.070 -10.646 2.747 1.00 0.00 44 SER A O 4
ATOM 2626 N N . SER A 1 45 ? -0.587 -11.448 0.709 1.00 0.00 45 SER A N 4
ATOM 2627 C CA . SER A 1 45 ? 0.473 -10.712 0.029 1.00 0.00 45 SER A CA 4
ATOM 2628 C C . SER A 1 45 ? 0.403 -9.225 0.365 1.00 0.00 45 SER A C 4
ATOM 2629 O O . SER A 1 45 ? -0.637 -8.588 0.200 1.00 0.00 45 SER A O 4
ATOM 2637 N N . GLY A 1 46 ? 1.519 -8.678 0.838 1.00 0.00 46 GLY A N 4
ATOM 2638 C CA . GLY A 1 46 ? 1.564 -7.271 1.190 1.00 0.00 46 GLY A CA 4
ATOM 2639 C C . GLY A 1 46 ? 1.796 -6.379 -0.014 1.00 0.00 46 GLY A C 4
ATOM 2640 O O . GLY A 1 46 ? 0.869 -6.175 -0.796 1.00 0.00 46 GLY A O 4
ATOM 2645 N N . GLY A 1 1 ? 5.329 7.210 -17.565 1.00 0.00 1 GLY A N 5
ATOM 2646 C CA . GLY A 1 1 ? 4.442 7.499 -16.453 1.00 0.00 1 GLY A CA 5
ATOM 2647 C C . GLY A 1 1 ? 3.019 7.047 -16.713 1.00 0.00 1 GLY A C 5
ATOM 2648 O O . GLY A 1 1 ? 2.122 7.870 -16.894 1.00 0.00 1 GLY A O 5
ATOM 2652 N N . SER A 1 2 ? 2.811 5.734 -16.733 1.00 0.00 2 SER A N 5
ATOM 2653 C CA . SER A 1 2 ? 1.488 5.174 -16.979 1.00 0.00 2 SER A CA 5
ATOM 2654 C C . SER A 1 2 ? 0.552 5.455 -15.807 1.00 0.00 2 SER A C 5
ATOM 2655 O O . SER A 1 2 ? -0.558 5.953 -15.990 1.00 0.00 2 SER A O 5
ATOM 2663 N N . SER A 1 3 ? 1.010 5.131 -14.602 1.00 0.00 3 SER A N 5
ATOM 2664 C CA . SER A 1 3 ? 0.214 5.344 -13.399 1.00 0.00 3 SER A CA 5
ATOM 2665 C C . SER A 1 3 ? 0.304 6.796 -12.939 1.00 0.00 3 SER A C 5
ATOM 2666 O O . SER A 1 3 ? 1.275 7.493 -13.230 1.00 0.00 3 SER A O 5
ATOM 2674 N N . GLY A 1 4 ? -0.719 7.246 -12.218 1.00 0.00 4 GLY A N 5
ATOM 2675 C CA . GLY A 1 4 ? -0.738 8.612 -11.728 1.00 0.00 4 GLY A CA 5
ATOM 2676 C C . GLY A 1 4 ? -0.329 8.712 -10.272 1.00 0.00 4 GLY A C 5
ATOM 2677 O O . GLY A 1 4 ? -0.158 7.697 -9.597 1.00 0.00 4 GLY A O 5
ATOM 2681 N N . SER A 1 5 ? -0.171 9.940 -9.787 1.00 0.00 5 SER A N 5
ATOM 2682 C CA . SER A 1 5 ? 0.226 10.169 -8.402 1.00 0.00 5 SER A CA 5
ATOM 2683 C C . SER A 1 5 ? -0.976 10.566 -7.551 1.00 0.00 5 SER A C 5
ATOM 2684 O O . SER A 1 5 ? -1.967 11.087 -8.062 1.00 0.00 5 SER A O 5
ATOM 2692 N N . SER A 1 6 ? -0.880 10.315 -6.249 1.00 0.00 6 SER A N 5
ATOM 2693 C CA . SER A 1 6 ? -1.961 10.643 -5.326 1.00 0.00 6 SER A CA 5
ATOM 2694 C C . SER A 1 6 ? -2.351 12.113 -5.446 1.00 0.00 6 SER A C 5
ATOM 2695 O O . SER A 1 6 ? -3.514 12.441 -5.675 1.00 0.00 6 SER A O 5
ATOM 2703 N N . GLY A 1 7 ? -1.368 12.994 -5.288 1.00 0.00 7 GLY A N 5
ATOM 2704 C CA . GLY A 1 7 ? -1.627 14.419 -5.382 1.00 0.00 7 GLY A CA 5
ATOM 2705 C C . GLY A 1 7 ? -0.410 15.201 -5.834 1.00 0.00 7 GLY A C 5
ATOM 2706 O O . GLY A 1 7 ? 0.673 14.638 -5.999 1.00 0.00 7 GLY A O 5
ATOM 2710 N N . SER A 1 8 ? -0.586 16.503 -6.036 1.00 0.00 8 SER A N 5
ATOM 2711 C CA . SER A 1 8 ? 0.505 17.363 -6.477 1.00 0.00 8 SER A CA 5
ATOM 2712 C C . SER A 1 8 ? 0.908 18.339 -5.375 1.00 0.00 8 SER A C 5
ATOM 2713 O O . SER A 1 8 ? 1.409 19.430 -5.648 1.00 0.00 8 SER A O 5
ATOM 2721 N N . VAL A 1 9 ? 0.684 17.938 -4.128 1.00 0.00 9 VAL A N 5
ATOM 2722 C CA . VAL A 1 9 ? 1.024 18.774 -2.983 1.00 0.00 9 VAL A CA 5
ATOM 2723 C C . VAL A 1 9 ? 1.844 17.998 -1.959 1.00 0.00 9 VAL A C 5
ATOM 2724 O O . VAL A 1 9 ? 1.614 16.810 -1.738 1.00 0.00 9 VAL A O 5
ATOM 2737 N N . GLU A 1 10 ? 2.801 18.679 -1.336 1.00 0.00 10 GLU A N 5
ATOM 2738 C CA . GLU A 1 10 ? 3.655 18.052 -0.334 1.00 0.00 10 GLU A CA 5
ATOM 2739 C C . GLU A 1 10 ? 2.962 18.013 1.025 1.00 0.00 10 GLU A C 5
ATOM 2740 O O . GLU A 1 10 ? 2.859 19.029 1.712 1.00 0.00 10 GLU A O 5
ATOM 2752 N N . LYS A 1 11 ? 2.487 16.832 1.406 1.00 0.00 11 LYS A N 5
ATOM 2753 C CA . LYS A 1 11 ? 1.804 16.658 2.682 1.00 0.00 11 LYS A CA 5
ATOM 2754 C C . LYS A 1 11 ? 2.788 16.254 3.776 1.00 0.00 11 LYS A C 5
ATOM 2755 O O . LYS A 1 11 ? 3.741 15.510 3.543 1.00 0.00 11 LYS A O 5
ATOM 2774 N N . PRO A 1 12 ? 2.553 16.755 4.998 1.00 0.00 12 PRO A N 5
ATOM 2775 C CA . PRO A 1 12 ? 3.408 16.458 6.152 1.00 0.00 12 PRO A CA 5
ATOM 2776 C C . PRO A 1 12 ? 3.277 15.010 6.612 1.00 0.00 12 PRO A C 5
ATOM 2777 O O . PRO A 1 12 ? 4.277 14.317 6.804 1.00 0.00 12 PRO A O 5
ATOM 2788 N N . TYR A 1 13 ? 2.040 14.559 6.787 1.00 0.00 13 TYR A N 5
ATOM 2789 C CA . TYR A 1 13 ? 1.780 13.193 7.227 1.00 0.00 13 TYR A CA 5
ATOM 2790 C C . TYR A 1 13 ? 1.910 12.213 6.066 1.00 0.00 13 TYR A C 5
ATOM 2791 O O . TYR A 1 13 ? 1.571 12.532 4.926 1.00 0.00 13 TYR A O 5
ATOM 2809 N N . LYS A 1 14 ? 2.404 11.016 6.364 1.00 0.00 14 LYS A N 5
ATOM 2810 C CA . LYS A 1 14 ? 2.578 9.985 5.347 1.00 0.00 14 LYS A CA 5
ATOM 2811 C C . LYS A 1 14 ? 2.821 8.623 5.989 1.00 0.00 14 LYS A C 5
ATOM 2812 O O . LYS A 1 14 ? 3.574 8.507 6.956 1.00 0.00 14 LYS A O 5
ATOM 2831 N N . CYS A 1 15 ? 2.180 7.594 5.445 1.00 0.00 15 CYS A N 5
ATOM 2832 C CA . CYS A 1 15 ? 2.327 6.240 5.963 1.00 0.00 15 CYS A CA 5
ATOM 2833 C C . CYS A 1 15 ? 3.659 5.634 5.532 1.00 0.00 15 CYS A C 5
ATOM 2834 O O . CYS A 1 15 ? 3.982 5.602 4.345 1.00 0.00 15 CYS A O 5
ATOM 2841 N N . GLU A 1 16 ? 4.428 5.154 6.505 1.00 0.00 16 GLU A N 5
ATOM 2842 C CA . GLU A 1 16 ? 5.725 4.549 6.226 1.00 0.00 16 GLU A CA 5
ATOM 2843 C C . GLU A 1 16 ? 5.561 3.116 5.728 1.00 0.00 16 GLU A C 5
ATOM 2844 O O . GLU A 1 16 ? 6.507 2.512 5.222 1.00 0.00 16 GLU A O 5
ATOM 2856 N N . ASP A 1 17 ? 4.355 2.579 5.875 1.00 0.00 17 ASP A N 5
ATOM 2857 C CA . ASP A 1 17 ? 4.066 1.217 5.440 1.00 0.00 17 ASP A CA 5
ATOM 2858 C C . ASP A 1 17 ? 3.881 1.158 3.927 1.00 0.00 17 ASP A C 5
ATOM 2859 O O . ASP A 1 17 ? 4.232 0.167 3.286 1.00 0.00 17 ASP A O 5
ATOM 2868 N N . CYS A 1 18 ? 3.325 2.224 3.362 1.00 0.00 18 CYS A N 5
ATOM 2869 C CA . CYS A 1 18 ? 3.090 2.294 1.925 1.00 0.00 18 CYS A CA 5
ATOM 2870 C C . CYS A 1 18 ? 3.628 3.600 1.349 1.00 0.00 18 CYS A C 5
ATOM 2871 O O . CYS A 1 18 ? 4.231 3.616 0.276 1.00 0.00 18 CYS A O 5
ATOM 2878 N N . GLY A 1 19 ? 3.406 4.695 2.070 1.00 0.00 19 GLY A N 5
ATOM 2879 C CA . GLY A 1 19 ? 3.874 5.991 1.615 1.00 0.00 19 GLY A CA 5
ATOM 2880 C C . GLY A 1 19 ? 2.738 6.961 1.357 1.00 0.00 19 GLY A C 5
ATOM 2881 O O . GLY A 1 19 ? 2.966 8.112 0.986 1.00 0.00 19 GLY A O 5
ATOM 2885 N N . LYS A 1 20 ? 1.509 6.495 1.553 1.00 0.00 20 LYS A N 5
ATOM 2886 C CA . LYS A 1 20 ? 0.332 7.328 1.339 1.00 0.00 20 LYS A CA 5
ATOM 2887 C C . LYS A 1 20 ? 0.531 8.716 1.941 1.00 0.00 20 LYS A C 5
ATOM 2888 O O . LYS A 1 20 ? 1.377 8.909 2.812 1.00 0.00 20 LYS A O 5
ATOM 2907 N N . GLY A 1 21 ? -0.257 9.679 1.471 1.00 0.00 21 GLY A N 5
ATOM 2908 C CA . GLY A 1 21 ? -0.152 11.035 1.975 1.00 0.00 21 GLY A CA 5
ATOM 2909 C C . GLY A 1 21 ? -1.475 11.565 2.492 1.00 0.00 21 GLY A C 5
ATOM 2910 O O . GLY A 1 21 ? -2.539 11.168 2.018 1.00 0.00 21 GLY A O 5
ATOM 2914 N N . TYR A 1 22 ? -1.409 12.464 3.469 1.00 0.00 22 TYR A N 5
ATOM 2915 C CA . TYR A 1 22 ? -2.611 13.046 4.054 1.00 0.00 22 TYR A CA 5
ATOM 2916 C C . TYR A 1 22 ? -2.328 14.439 4.607 1.00 0.00 22 TYR A C 5
ATOM 2917 O O . TYR A 1 22 ? -1.257 14.695 5.157 1.00 0.00 22 TYR A O 5
ATOM 2935 N N . ASN A 1 23 ? -3.296 15.337 4.456 1.00 0.00 23 ASN A N 5
ATOM 2936 C CA . ASN A 1 23 ? -3.152 16.705 4.941 1.00 0.00 23 ASN A CA 5
ATOM 2937 C C . ASN A 1 23 ? -3.669 16.833 6.371 1.00 0.00 23 ASN A C 5
ATOM 2938 O O . ASN A 1 23 ? -3.325 17.776 7.084 1.00 0.00 23 ASN A O 5
ATOM 2949 N N . ARG A 1 24 ? -4.496 15.878 6.783 1.00 0.00 24 ARG A N 5
ATOM 2950 C CA . ARG A 1 24 ? -5.061 15.884 8.127 1.00 0.00 24 ARG A CA 5
ATOM 2951 C C . ARG A 1 24 ? -4.672 14.619 8.886 1.00 0.00 24 ARG A C 5
ATOM 2952 O O . ARG A 1 24 ? -5.022 13.509 8.483 1.00 0.00 24 ARG A O 5
ATOM 2973 N N . ARG A 1 25 ? -3.946 14.794 9.985 1.00 0.00 25 ARG A N 5
ATOM 2974 C CA . ARG A 1 25 ? -3.507 13.667 10.799 1.00 0.00 25 ARG A CA 5
ATOM 2975 C C . ARG A 1 25 ? -4.575 12.578 10.839 1.00 0.00 25 ARG A C 5
ATOM 2976 O O . ARG A 1 25 ? -4.309 11.420 10.513 1.00 0.00 25 ARG A O 5
ATOM 2997 N N . LEU A 1 26 ? -5.783 12.956 11.242 1.00 0.00 26 LEU A N 5
ATOM 2998 C CA . LEU A 1 26 ? -6.892 12.011 11.326 1.00 0.00 26 LEU A CA 5
ATOM 2999 C C . LEU A 1 26 ? -6.948 11.126 10.085 1.00 0.00 26 LEU A C 5
ATOM 3000 O O . LEU A 1 26 ? -6.957 9.900 10.185 1.00 0.00 26 LEU A O 5
ATOM 3016 N N . ASN A 1 27 ? -6.984 11.756 8.915 1.00 0.00 27 ASN A N 5
ATOM 3017 C CA . ASN A 1 27 ? -7.037 11.026 7.654 1.00 0.00 27 ASN A CA 5
ATOM 3018 C C . ASN A 1 27 ? -5.991 9.916 7.624 1.00 0.00 27 ASN A C 5
ATOM 3019 O O . ASN A 1 27 ? -6.232 8.834 7.087 1.00 0.00 27 ASN A O 5
ATOM 3030 N N . LEU A 1 28 ? -4.828 10.192 8.204 1.00 0.00 28 LEU A N 5
ATOM 3031 C CA . LEU A 1 28 ? -3.743 9.217 8.245 1.00 0.00 28 LEU A CA 5
ATOM 3032 C C . LEU A 1 28 ? -3.987 8.175 9.332 1.00 0.00 28 LEU A C 5
ATOM 3033 O O . LEU A 1 28 ? -3.898 6.973 9.084 1.00 0.00 28 LEU A O 5
ATOM 3049 N N . ASP A 1 29 ? -4.297 8.645 10.535 1.00 0.00 29 ASP A N 5
ATOM 3050 C CA . ASP A 1 29 ? -4.558 7.755 11.660 1.00 0.00 29 ASP A CA 5
ATOM 3051 C C . ASP A 1 29 ? -5.524 6.644 11.261 1.00 0.00 29 ASP A C 5
ATOM 3052 O O . ASP A 1 29 ? -5.209 5.461 11.384 1.00 0.00 29 ASP A O 5
ATOM 3061 N N . MET A 1 30 ? -6.702 7.034 10.784 1.00 0.00 30 MET A N 5
ATOM 3062 C CA . MET A 1 30 ? -7.714 6.071 10.367 1.00 0.00 30 MET A CA 5
ATOM 3063 C C . MET A 1 30 ? -7.193 5.190 9.236 1.00 0.00 30 MET A C 5
ATOM 3064 O O . MET A 1 30 ? -7.527 4.007 9.153 1.00 0.00 30 MET A O 5
ATOM 3078 N N . HIS A 1 31 ? -6.373 5.773 8.367 1.00 0.00 31 HIS A N 5
ATOM 3079 C CA . HIS A 1 31 ? -5.806 5.040 7.241 1.00 0.00 31 HIS A CA 5
ATOM 3080 C C . HIS A 1 31 ? -4.925 3.893 7.727 1.00 0.00 31 HIS A C 5
ATOM 3081 O O . HIS A 1 31 ? -4.851 2.843 7.090 1.00 0.00 31 HIS A O 5
ATOM 3095 N N . GLN A 1 32 ? -4.261 4.102 8.859 1.00 0.00 32 GLN A N 5
ATOM 3096 C CA . GLN A 1 32 ? -3.384 3.086 9.429 1.00 0.00 32 GLN A CA 5
ATOM 3097 C C . GLN A 1 32 ? -4.124 1.763 9.601 1.00 0.00 32 GLN A C 5
ATOM 3098 O O . GLN A 1 32 ? -3.540 0.690 9.453 1.00 0.00 32 GLN A O 5
ATOM 3112 N N . ARG A 1 33 ? -5.413 1.849 9.914 1.00 0.00 33 ARG A N 5
ATOM 3113 C CA . ARG A 1 33 ? -6.233 0.659 10.107 1.00 0.00 33 ARG A CA 5
ATOM 3114 C C . ARG A 1 33 ? -6.400 -0.105 8.797 1.00 0.00 33 ARG A C 5
ATOM 3115 O O . ARG A 1 33 ? -6.696 -1.300 8.796 1.00 0.00 33 ARG A O 5
ATOM 3136 N N . VAL A 1 34 ? -6.210 0.593 7.682 1.00 0.00 34 VAL A N 5
ATOM 3137 C CA . VAL A 1 34 ? -6.339 -0.018 6.365 1.00 0.00 34 VAL A CA 5
ATOM 3138 C C . VAL A 1 34 ? -5.475 -1.269 6.253 1.00 0.00 34 VAL A C 5
ATOM 3139 O O . VAL A 1 34 ? -5.771 -2.173 5.471 1.00 0.00 34 VAL A O 5
ATOM 3152 N N . HIS A 1 35 ? -4.404 -1.314 7.040 1.00 0.00 35 HIS A N 5
ATOM 3153 C CA . HIS A 1 35 ? -3.496 -2.456 7.029 1.00 0.00 35 HIS A CA 5
ATOM 3154 C C . HIS A 1 35 ? -3.873 -3.460 8.114 1.00 0.00 35 HIS A C 5
ATOM 3155 O O . HIS A 1 35 ? -3.008 -4.119 8.691 1.00 0.00 35 HIS A O 5
ATOM 3169 N N . MET A 1 36 ? -5.169 -3.570 8.387 1.00 0.00 36 MET A N 5
ATOM 3170 C CA . MET A 1 36 ? -5.660 -4.494 9.402 1.00 0.00 36 MET A CA 5
ATOM 3171 C C . MET A 1 36 ? -6.931 -5.194 8.932 1.00 0.00 36 MET A C 5
ATOM 3172 O O . MET A 1 36 ? -7.846 -4.557 8.412 1.00 0.00 36 MET A O 5
ATOM 3186 N N . GLY A 1 37 ? -6.981 -6.510 9.118 1.00 0.00 37 GLY A N 5
ATOM 3187 C CA . GLY A 1 37 ? -8.144 -7.274 8.706 1.00 0.00 37 GLY A CA 5
ATOM 3188 C C . GLY A 1 37 ? -8.234 -7.426 7.201 1.00 0.00 37 GLY A C 5
ATOM 3189 O O . GLY A 1 37 ? -8.892 -6.633 6.529 1.00 0.00 37 GLY A O 5
ATOM 3193 N N . GLU A 1 38 ? -7.570 -8.448 6.670 1.00 0.00 38 GLU A N 5
ATOM 3194 C CA . GLU A 1 38 ? -7.577 -8.699 5.233 1.00 0.00 38 GLU A CA 5
ATOM 3195 C C . GLU A 1 38 ? -8.316 -9.995 4.911 1.00 0.00 38 GLU A C 5
ATOM 3196 O O . GLU A 1 38 ? -7.871 -10.788 4.082 1.00 0.00 38 GLU A O 5
ATOM 3208 N N . LYS A 1 39 ? -9.449 -10.203 5.574 1.00 0.00 39 LYS A N 5
ATOM 3209 C CA . LYS A 1 39 ? -10.252 -11.401 5.359 1.00 0.00 39 LYS A CA 5
ATOM 3210 C C . LYS A 1 39 ? -9.363 -12.615 5.108 1.00 0.00 39 LYS A C 5
ATOM 3211 O O . LYS A 1 39 ? -9.651 -13.440 4.240 1.00 0.00 39 LYS A O 5
ATOM 3230 N N . THR A 1 40 ? -8.282 -12.719 5.874 1.00 0.00 40 THR A N 5
ATOM 3231 C CA . THR A 1 40 ? -7.351 -13.832 5.735 1.00 0.00 40 THR A CA 5
ATOM 3232 C C . THR A 1 40 ? -7.785 -15.021 6.583 1.00 0.00 40 THR A C 5
ATOM 3233 O O . THR A 1 40 ? -8.165 -14.863 7.743 1.00 0.00 40 THR A O 5
ATOM 3244 N N . SER A 1 41 ? -7.726 -16.213 5.998 1.00 0.00 41 SER A N 5
ATOM 3245 C CA . SER A 1 41 ? -8.116 -17.430 6.700 1.00 0.00 41 SER A CA 5
ATOM 3246 C C . SER A 1 41 ? -6.900 -18.120 7.310 1.00 0.00 41 SER A C 5
ATOM 3247 O O . SER A 1 41 ? -5.792 -18.028 6.783 1.00 0.00 41 SER A O 5
ATOM 3255 N N . GLY A 1 42 ? -7.116 -18.810 8.425 1.00 0.00 42 GLY A N 5
ATOM 3256 C CA . GLY A 1 42 ? -6.029 -19.505 9.090 1.00 0.00 42 GLY A CA 5
ATOM 3257 C C . GLY A 1 42 ? -6.522 -20.579 10.039 1.00 0.00 42 GLY A C 5
ATOM 3258 O O . GLY A 1 42 ? -6.675 -21.743 9.668 1.00 0.00 42 GLY A O 5
ATOM 3262 N N . PRO A 1 43 ? -6.779 -20.190 11.297 1.00 0.00 43 PRO A N 5
ATOM 3263 C CA . PRO A 1 43 ? -7.260 -21.114 12.328 1.00 0.00 43 PRO A CA 5
ATOM 3264 C C . PRO A 1 43 ? -8.692 -21.572 12.074 1.00 0.00 43 PRO A C 5
ATOM 3265 O O . PRO A 1 43 ? -9.035 -22.730 12.314 1.00 0.00 43 PRO A O 5
ATOM 3276 N N . SER A 1 44 ? -9.523 -20.657 11.586 1.00 0.00 44 SER A N 5
ATOM 3277 C CA . SER A 1 44 ? -10.920 -20.967 11.302 1.00 0.00 44 SER A CA 5
ATOM 3278 C C . SER A 1 44 ? -11.182 -20.963 9.799 1.00 0.00 44 SER A C 5
ATOM 3279 O O . SER A 1 44 ? -10.809 -20.025 9.095 1.00 0.00 44 SER A O 5
ATOM 3287 N N . SER A 1 45 ? -11.827 -22.020 9.315 1.00 0.00 45 SER A N 5
ATOM 3288 C CA . SER A 1 45 ? -12.136 -22.142 7.895 1.00 0.00 45 SER A CA 5
ATOM 3289 C C . SER A 1 45 ? -12.831 -20.884 7.381 1.00 0.00 45 SER A C 5
ATOM 3290 O O . SER A 1 45 ? -13.669 -20.300 8.066 1.00 0.00 45 SER A O 5
ATOM 3298 N N . GLY A 1 46 ? -12.475 -20.473 6.167 1.00 0.00 46 GLY A N 5
ATOM 3299 C CA . GLY A 1 46 ? -13.072 -19.288 5.581 1.00 0.00 46 GLY A CA 5
ATOM 3300 C C . GLY A 1 46 ? -12.882 -18.056 6.442 1.00 0.00 46 GLY A C 5
ATOM 3301 O O . GLY A 1 46 ? -13.803 -17.684 7.168 1.00 0.00 46 GLY A O 5
ATOM 3306 N N . GLY A 1 1 ? 9.570 4.071 -23.790 1.00 0.00 1 GLY A N 6
ATOM 3307 C CA . GLY A 1 1 ? 8.614 5.149 -23.619 1.00 0.00 1 GLY A CA 6
ATOM 3308 C C . GLY A 1 1 ? 7.840 5.037 -22.320 1.00 0.00 1 GLY A C 6
ATOM 3309 O O . GLY A 1 1 ? 6.941 4.206 -22.195 1.00 0.00 1 GLY A O 6
ATOM 3313 N N . SER A 1 2 ? 8.190 5.876 -21.351 1.00 0.00 2 SER A N 6
ATOM 3314 C CA . SER A 1 2 ? 7.526 5.864 -20.053 1.00 0.00 2 SER A CA 6
ATOM 3315 C C . SER A 1 2 ? 7.836 7.138 -19.272 1.00 0.00 2 SER A C 6
ATOM 3316 O O . SER A 1 2 ? 8.973 7.364 -18.857 1.00 0.00 2 SER A O 6
ATOM 3324 N N . SER A 1 3 ? 6.816 7.967 -19.075 1.00 0.00 3 SER A N 6
ATOM 3325 C CA . SER A 1 3 ? 6.979 9.220 -18.348 1.00 0.00 3 SER A CA 6
ATOM 3326 C C . SER A 1 3 ? 5.819 9.443 -17.382 1.00 0.00 3 SER A C 6
ATOM 3327 O O . SER A 1 3 ? 4.793 8.768 -17.461 1.00 0.00 3 SER A O 6
ATOM 3335 N N . GLY A 1 4 ? 5.991 10.394 -16.469 1.00 0.00 4 GLY A N 6
ATOM 3336 C CA . GLY A 1 4 ? 4.952 10.689 -15.500 1.00 0.00 4 GLY A CA 6
ATOM 3337 C C . GLY A 1 4 ? 4.308 12.042 -15.734 1.00 0.00 4 GLY A C 6
ATOM 3338 O O . GLY A 1 4 ? 4.714 12.783 -16.629 1.00 0.00 4 GLY A O 6
ATOM 3342 N N . SER A 1 5 ? 3.301 12.364 -14.929 1.00 0.00 5 SER A N 6
ATOM 3343 C CA . SER A 1 5 ? 2.597 13.634 -15.056 1.00 0.00 5 SER A CA 6
ATOM 3344 C C . SER A 1 5 ? 2.799 14.494 -13.812 1.00 0.00 5 SER A C 6
ATOM 3345 O O . SER A 1 5 ? 3.073 15.690 -13.909 1.00 0.00 5 SER A O 6
ATOM 3353 N N . SER A 1 6 ? 2.663 13.876 -12.644 1.00 0.00 6 SER A N 6
ATOM 3354 C CA . SER A 1 6 ? 2.827 14.584 -11.380 1.00 0.00 6 SER A CA 6
ATOM 3355 C C . SER A 1 6 ? 3.790 13.839 -10.460 1.00 0.00 6 SER A C 6
ATOM 3356 O O . SER A 1 6 ? 3.842 12.610 -10.463 1.00 0.00 6 SER A O 6
ATOM 3364 N N . GLY A 1 7 ? 4.551 14.595 -9.674 1.00 0.00 7 GLY A N 6
ATOM 3365 C CA . GLY A 1 7 ? 5.502 13.990 -8.759 1.00 0.00 7 GLY A CA 6
ATOM 3366 C C . GLY A 1 7 ? 4.839 13.446 -7.509 1.00 0.00 7 GLY A C 6
ATOM 3367 O O . GLY A 1 7 ? 3.613 13.368 -7.432 1.00 0.00 7 GLY A O 6
ATOM 3371 N N . SER A 1 8 ? 5.652 13.068 -6.528 1.00 0.00 8 SER A N 6
ATOM 3372 C CA . SER A 1 8 ? 5.137 12.523 -5.277 1.00 0.00 8 SER A CA 6
ATOM 3373 C C . SER A 1 8 ? 4.602 13.634 -4.380 1.00 0.00 8 SER A C 6
ATOM 3374 O O . SER A 1 8 ? 5.339 14.537 -3.983 1.00 0.00 8 SER A O 6
ATOM 3382 N N . VAL A 1 9 ? 3.313 13.562 -4.063 1.00 0.00 9 VAL A N 6
ATOM 3383 C CA . VAL A 1 9 ? 2.677 14.560 -3.212 1.00 0.00 9 VAL A CA 6
ATOM 3384 C C . VAL A 1 9 ? 3.621 15.024 -2.110 1.00 0.00 9 VAL A C 6
ATOM 3385 O O . VAL A 1 9 ? 4.527 14.295 -1.707 1.00 0.00 9 VAL A O 6
ATOM 3398 N N . GLU A 1 10 ? 3.403 16.243 -1.625 1.00 0.00 10 GLU A N 6
ATOM 3399 C CA . GLU A 1 10 ? 4.236 16.805 -0.568 1.00 0.00 10 GLU A CA 6
ATOM 3400 C C . GLU A 1 10 ? 3.394 17.176 0.649 1.00 0.00 10 GLU A C 6
ATOM 3401 O O . GLU A 1 10 ? 3.386 18.327 1.086 1.00 0.00 10 GLU A O 6
ATOM 3413 N N . LYS A 1 11 ? 2.686 16.192 1.193 1.00 0.00 11 LYS A N 6
ATOM 3414 C CA . LYS A 1 11 ? 1.840 16.412 2.360 1.00 0.00 11 LYS A CA 6
ATOM 3415 C C . LYS A 1 11 ? 2.655 16.327 3.647 1.00 0.00 11 LYS A C 6
ATOM 3416 O O . LYS A 1 11 ? 3.656 15.614 3.729 1.00 0.00 11 LYS A O 6
ATOM 3435 N N . PRO A 1 12 ? 2.219 17.068 4.675 1.00 0.00 12 PRO A N 6
ATOM 3436 C CA . PRO A 1 12 ? 2.893 17.091 5.977 1.00 0.00 12 PRO A CA 6
ATOM 3437 C C . PRO A 1 12 ? 2.739 15.776 6.733 1.00 0.00 12 PRO A C 6
ATOM 3438 O O . PRO A 1 12 ? 3.300 15.601 7.815 1.00 0.00 12 PRO A O 6
ATOM 3449 N N . TYR A 1 13 ? 1.977 14.853 6.156 1.00 0.00 13 TYR A N 6
ATOM 3450 C CA . TYR A 1 13 ? 1.749 13.554 6.776 1.00 0.00 13 TYR A CA 6
ATOM 3451 C C . TYR A 1 13 ? 1.864 12.432 5.749 1.00 0.00 13 TYR A C 6
ATOM 3452 O O . TYR A 1 13 ? 1.389 12.556 4.620 1.00 0.00 13 TYR A O 6
ATOM 3470 N N . LYS A 1 14 ? 2.498 11.335 6.149 1.00 0.00 14 LYS A N 6
ATOM 3471 C CA . LYS A 1 14 ? 2.675 10.188 5.267 1.00 0.00 14 LYS A CA 6
ATOM 3472 C C . LYS A 1 14 ? 2.607 8.881 6.051 1.00 0.00 14 LYS A C 6
ATOM 3473 O O . LYS A 1 14 ? 2.779 8.868 7.271 1.00 0.00 14 LYS A O 6
ATOM 3492 N N . CYS A 1 15 ? 2.357 7.784 5.345 1.00 0.00 15 CYS A N 6
ATOM 3493 C CA . CYS A 1 15 ? 2.267 6.473 5.974 1.00 0.00 15 CYS A CA 6
ATOM 3494 C C . CYS A 1 15 ? 3.617 5.762 5.946 1.00 0.00 15 CYS A C 6
ATOM 3495 O O . CYS A 1 15 ? 4.457 6.038 5.090 1.00 0.00 15 CYS A O 6
ATOM 3502 N N . GLU A 1 16 ? 3.818 4.846 6.888 1.00 0.00 16 GLU A N 6
ATOM 3503 C CA . GLU A 1 16 ? 5.066 4.097 6.971 1.00 0.00 16 GLU A CA 6
ATOM 3504 C C . GLU A 1 16 ? 4.925 2.730 6.308 1.00 0.00 16 GLU A C 6
ATOM 3505 O O . GLU A 1 16 ? 5.917 2.105 5.933 1.00 0.00 16 GLU A O 6
ATOM 3517 N N . ASP A 1 17 ? 3.686 2.271 6.169 1.00 0.00 17 ASP A N 6
ATOM 3518 C CA . ASP A 1 17 ? 3.414 0.979 5.551 1.00 0.00 17 ASP A CA 6
ATOM 3519 C C . ASP A 1 17 ? 3.573 1.056 4.036 1.00 0.00 17 ASP A C 6
ATOM 3520 O O . ASP A 1 17 ? 4.244 0.222 3.429 1.00 0.00 17 ASP A O 6
ATOM 3529 N N . CYS A 1 18 ? 2.950 2.062 3.432 1.00 0.00 18 CYS A N 6
ATOM 3530 C CA . CYS A 1 18 ? 3.021 2.249 1.987 1.00 0.00 18 CYS A CA 6
ATOM 3531 C C . CYS A 1 18 ? 3.760 3.538 1.641 1.00 0.00 18 CYS A C 6
ATOM 3532 O O . CYS A 1 18 ? 4.744 3.523 0.903 1.00 0.00 18 CYS A O 6
ATOM 3539 N N . GLY A 1 19 ? 3.277 4.654 2.180 1.00 0.00 19 GLY A N 6
ATOM 3540 C CA . GLY A 1 19 ? 3.903 5.936 1.916 1.00 0.00 19 GLY A CA 6
ATOM 3541 C C . GLY A 1 19 ? 2.908 6.985 1.463 1.00 0.00 19 GLY A C 6
ATOM 3542 O O . GLY A 1 19 ? 3.292 8.084 1.062 1.00 0.00 19 GLY A O 6
ATOM 3546 N N . LYS A 1 20 ? 1.625 6.647 1.524 1.00 0.00 20 LYS A N 6
ATOM 3547 C CA . LYS A 1 20 ? 0.570 7.567 1.116 1.00 0.00 20 LYS A CA 6
ATOM 3548 C C . LYS A 1 20 ? 0.587 8.829 1.973 1.00 0.00 20 LYS A C 6
ATOM 3549 O O . LYS A 1 20 ? 0.838 8.770 3.176 1.00 0.00 20 LYS A O 6
ATOM 3568 N N . GLY A 1 21 ? 0.317 9.969 1.345 1.00 0.00 21 GLY A N 6
ATOM 3569 C CA . GLY A 1 21 ? 0.306 11.229 2.066 1.00 0.00 21 GLY A CA 6
ATOM 3570 C C . GLY A 1 21 ? -1.098 11.691 2.402 1.00 0.00 21 GLY A C 6
ATOM 3571 O O . GLY A 1 21 ? -2.060 11.313 1.734 1.00 0.00 21 GLY A O 6
ATOM 3575 N N . TYR A 1 22 ? -1.216 12.511 3.441 1.00 0.00 22 TYR A N 6
ATOM 3576 C CA . TYR A 1 22 ? -2.513 13.023 3.867 1.00 0.00 22 TYR A CA 6
ATOM 3577 C C . TYR A 1 22 ? -2.397 14.464 4.353 1.00 0.00 22 TYR A C 6
ATOM 3578 O O . TYR A 1 22 ? -1.381 14.859 4.924 1.00 0.00 22 TYR A O 6
ATOM 3596 N N . ASN A 1 23 ? -3.446 15.246 4.121 1.00 0.00 23 ASN A N 6
ATOM 3597 C CA . ASN A 1 23 ? -3.464 16.644 4.535 1.00 0.00 23 ASN A CA 6
ATOM 3598 C C . ASN A 1 23 ? -3.751 16.767 6.028 1.00 0.00 23 ASN A C 6
ATOM 3599 O O . ASN A 1 23 ? -3.192 17.626 6.710 1.00 0.00 23 ASN A O 6
ATOM 3610 N N . ARG A 1 24 ? -4.626 15.901 6.530 1.00 0.00 24 ARG A N 6
ATOM 3611 C CA . ARG A 1 24 ? -4.988 15.913 7.942 1.00 0.00 24 ARG A CA 6
ATOM 3612 C C . ARG A 1 24 ? -4.241 14.822 8.703 1.00 0.00 24 ARG A C 6
ATOM 3613 O O . ARG A 1 24 ? -3.578 13.975 8.104 1.00 0.00 24 ARG A O 6
ATOM 3634 N N . ARG A 1 25 ? -4.352 14.849 10.027 1.00 0.00 25 ARG A N 6
ATOM 3635 C CA . ARG A 1 25 ? -3.686 13.864 10.871 1.00 0.00 25 ARG A CA 6
ATOM 3636 C C . ARG A 1 25 ? -4.568 12.635 11.071 1.00 0.00 25 ARG A C 6
ATOM 3637 O O . ARG A 1 25 ? -4.118 11.501 10.904 1.00 0.00 25 ARG A O 6
ATOM 3658 N N . LEU A 1 26 ? -5.825 12.868 11.431 1.00 0.00 26 LEU A N 6
ATOM 3659 C CA . LEU A 1 26 ? -6.771 11.780 11.655 1.00 0.00 26 LEU A CA 6
ATOM 3660 C C . LEU A 1 26 ? -6.862 10.876 10.429 1.00 0.00 26 LEU A C 6
ATOM 3661 O O . LEU A 1 26 ? -7.102 9.676 10.548 1.00 0.00 26 LEU A O 6
ATOM 3677 N N . ASN A 1 27 ? -6.666 11.463 9.253 1.00 0.00 27 ASN A N 6
ATOM 3678 C CA . ASN A 1 27 ? -6.724 10.710 8.005 1.00 0.00 27 ASN A CA 6
ATOM 3679 C C . ASN A 1 27 ? -5.604 9.676 7.941 1.00 0.00 27 ASN A C 6
ATOM 3680 O O . ASN A 1 27 ? -5.777 8.592 7.382 1.00 0.00 27 ASN A O 6
ATOM 3691 N N . LEU A 1 28 ? -4.457 10.017 8.517 1.00 0.00 28 LEU A N 6
ATOM 3692 C CA . LEU A 1 28 ? -3.308 9.118 8.526 1.00 0.00 28 LEU A CA 6
ATOM 3693 C C . LEU A 1 28 ? -3.529 7.962 9.497 1.00 0.00 28 LEU A C 6
ATOM 3694 O O . LEU A 1 28 ? -3.467 6.795 9.111 1.00 0.00 28 LEU A O 6
ATOM 3710 N N . ASP A 1 29 ? -3.790 8.296 10.756 1.00 0.00 29 ASP A N 6
ATOM 3711 C CA . ASP A 1 29 ? -4.024 7.286 11.781 1.00 0.00 29 ASP A CA 6
ATOM 3712 C C . ASP A 1 29 ? -5.163 6.355 11.378 1.00 0.00 29 ASP A C 6
ATOM 3713 O O . ASP A 1 29 ? -5.069 5.138 11.534 1.00 0.00 29 ASP A O 6
ATOM 3722 N N . MET A 1 30 ? -6.240 6.937 10.860 1.00 0.00 30 MET A N 6
ATOM 3723 C CA . MET A 1 30 ? -7.398 6.160 10.434 1.00 0.00 30 MET A CA 6
ATOM 3724 C C . MET A 1 30 ? -7.052 5.280 9.237 1.00 0.00 30 MET A C 6
ATOM 3725 O O . MET A 1 30 ? -7.524 4.147 9.130 1.00 0.00 30 MET A O 6
ATOM 3739 N N . HIS A 1 31 ? -6.226 5.807 8.339 1.00 0.00 31 HIS A N 6
ATOM 3740 C CA . HIS A 1 31 ? -5.816 5.068 7.150 1.00 0.00 31 HIS A CA 6
ATOM 3741 C C . HIS A 1 31 ? -4.973 3.854 7.528 1.00 0.00 31 HIS A C 6
ATOM 3742 O O . HIS A 1 31 ? -5.076 2.798 6.905 1.00 0.00 31 HIS A O 6
ATOM 3756 N N . GLN A 1 32 ? -4.141 4.014 8.552 1.00 0.00 32 GLN A N 6
ATOM 3757 C CA . GLN A 1 32 ? -3.279 2.931 9.011 1.00 0.00 32 GLN A CA 6
ATOM 3758 C C . GLN A 1 32 ? -4.071 1.637 9.174 1.00 0.00 32 GLN A C 6
ATOM 3759 O O . GLN A 1 32 ? -3.597 0.559 8.815 1.00 0.00 32 GLN A O 6
ATOM 3773 N N . ARG A 1 33 ? -5.278 1.753 9.718 1.00 0.00 33 ARG A N 6
ATOM 3774 C CA . ARG A 1 33 ? -6.135 0.592 9.929 1.00 0.00 33 ARG A CA 6
ATOM 3775 C C . ARG A 1 33 ? -6.399 -0.136 8.615 1.00 0.00 33 ARG A C 6
ATOM 3776 O O . ARG A 1 33 ? -6.444 -1.365 8.571 1.00 0.00 33 ARG A O 6
ATOM 3797 N N . VAL A 1 34 ? -6.575 0.632 7.544 1.00 0.00 34 VAL A N 6
ATOM 3798 C CA . VAL A 1 34 ? -6.834 0.061 6.228 1.00 0.00 34 VAL A CA 6
ATOM 3799 C C . VAL A 1 34 ? -6.024 -1.212 6.011 1.00 0.00 34 VAL A C 6
ATOM 3800 O O . VAL A 1 34 ? -6.559 -2.236 5.586 1.00 0.00 34 VAL A O 6
ATOM 3813 N N . HIS A 1 35 ? -4.730 -1.141 6.308 1.00 0.00 35 HIS A N 6
ATOM 3814 C CA . HIS A 1 35 ? -3.845 -2.289 6.147 1.00 0.00 35 HIS A CA 6
ATOM 3815 C C . HIS A 1 35 ? -4.332 -3.471 6.980 1.00 0.00 35 HIS A C 6
ATOM 3816 O O . HIS A 1 35 ? -4.628 -4.539 6.444 1.00 0.00 35 HIS A O 6
ATOM 3830 N N . MET A 1 36 ? -4.412 -3.273 8.291 1.00 0.00 36 MET A N 6
ATOM 3831 C CA . MET A 1 36 ? -4.863 -4.323 9.197 1.00 0.00 36 MET A CA 6
ATOM 3832 C C . MET A 1 36 ? -6.330 -4.662 8.948 1.00 0.00 36 MET A C 6
ATOM 3833 O O . MET A 1 36 ? -7.207 -3.812 9.096 1.00 0.00 36 MET A O 6
ATOM 3847 N N . GLY A 1 37 ? -6.588 -5.909 8.569 1.00 0.00 37 GLY A N 6
ATOM 3848 C CA . GLY A 1 37 ? -7.950 -6.338 8.305 1.00 0.00 37 GLY A CA 6
ATOM 3849 C C . GLY A 1 37 ? -8.044 -7.822 8.012 1.00 0.00 37 GLY A C 6
ATOM 3850 O O . GLY A 1 37 ? -7.264 -8.615 8.537 1.00 0.00 37 GLY A O 6
ATOM 3854 N N . GLU A 1 38 ? -9.004 -8.198 7.173 1.00 0.00 38 GLU A N 6
ATOM 3855 C CA . GLU A 1 38 ? -9.198 -9.598 6.814 1.00 0.00 38 GLU A CA 6
ATOM 3856 C C . GLU A 1 38 ? -8.019 -10.119 5.998 1.00 0.00 38 GLU A C 6
ATOM 3857 O O . GLU A 1 38 ? -7.887 -11.323 5.774 1.00 0.00 38 GLU A O 6
ATOM 3869 N N . LYS A 1 39 ? -7.163 -9.205 5.556 1.00 0.00 39 LYS A N 6
ATOM 3870 C CA . LYS A 1 39 ? -5.993 -9.569 4.766 1.00 0.00 39 LYS A CA 6
ATOM 3871 C C . LYS A 1 39 ? -4.707 -9.300 5.541 1.00 0.00 39 LYS A C 6
ATOM 3872 O O . LYS A 1 39 ? -4.435 -8.166 5.938 1.00 0.00 39 LYS A O 6
ATOM 3891 N N . THR A 1 40 ? -3.917 -10.348 5.752 1.00 0.00 40 THR A N 6
ATOM 3892 C CA . THR A 1 40 ? -2.660 -10.224 6.478 1.00 0.00 40 THR A CA 6
ATOM 3893 C C . THR A 1 40 ? -1.496 -9.976 5.526 1.00 0.00 40 THR A C 6
ATOM 3894 O O . THR A 1 40 ? -0.902 -10.916 4.999 1.00 0.00 40 THR A O 6
ATOM 3905 N N . SER A 1 41 ? -1.176 -8.705 5.309 1.00 0.00 41 SER A N 6
ATOM 3906 C CA . SER A 1 41 ? -0.084 -8.333 4.416 1.00 0.00 41 SER A CA 6
ATOM 3907 C C . SER A 1 41 ? 1.016 -7.601 5.179 1.00 0.00 41 SER A C 6
ATOM 3908 O O . SER A 1 41 ? 0.914 -6.403 5.440 1.00 0.00 41 SER A O 6
ATOM 3916 N N . GLY 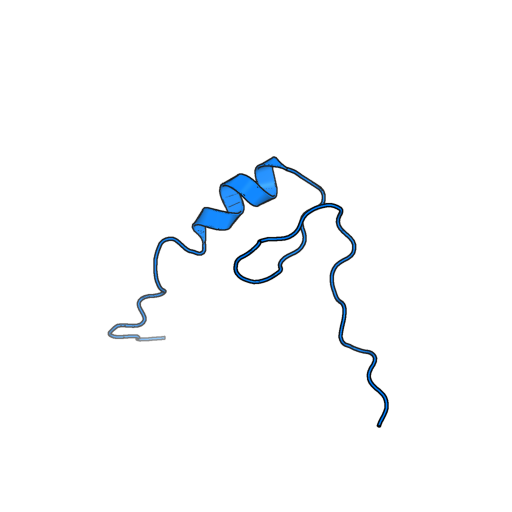A 1 42 ? 2.068 -8.332 5.534 1.00 0.00 42 GLY A N 6
ATOM 3917 C CA . GLY A 1 42 ? 3.173 -7.737 6.264 1.00 0.00 42 GLY A CA 6
ATOM 3918 C C . GLY A 1 42 ? 4.223 -7.145 5.344 1.00 0.00 42 GLY A C 6
ATOM 3919 O O . GLY A 1 42 ? 4.479 -7.651 4.252 1.00 0.00 42 GLY A O 6
ATOM 3923 N N . PRO A 1 43 ? 4.850 -6.045 5.787 1.00 0.00 43 PRO A N 6
ATOM 3924 C CA . PRO A 1 43 ? 5.887 -5.359 5.011 1.00 0.00 43 PRO A CA 6
ATOM 3925 C C . PRO A 1 43 ? 7.173 -6.172 4.915 1.00 0.00 43 PRO A C 6
ATOM 3926 O O . PRO A 1 43 ? 7.834 -6.426 5.922 1.00 0.00 43 PRO A O 6
ATOM 3937 N N . SER A 1 44 ? 7.522 -6.578 3.698 1.00 0.00 44 SER A N 6
ATOM 3938 C CA . SER A 1 44 ? 8.728 -7.367 3.472 1.00 0.00 44 SER A CA 6
ATOM 3939 C C . SER A 1 44 ? 9.951 -6.668 4.057 1.00 0.00 44 SER A C 6
ATOM 3940 O O . SER A 1 44 ? 10.067 -5.444 4.001 1.00 0.00 44 SER A O 6
ATOM 3948 N N . SER A 1 45 ? 10.863 -7.456 4.619 1.00 0.00 45 SER A N 6
ATOM 3949 C CA . SER A 1 45 ? 12.076 -6.914 5.218 1.00 0.00 45 SER A CA 6
ATOM 3950 C C . SER A 1 45 ? 13.155 -6.700 4.161 1.00 0.00 45 SER A C 6
ATOM 3951 O O . SER A 1 45 ? 13.671 -5.595 3.999 1.00 0.00 45 SER A O 6
ATOM 3959 N N . GLY A 1 46 ? 13.492 -7.768 3.443 1.00 0.00 46 GLY A N 6
ATOM 3960 C CA . GLY A 1 46 ? 14.508 -7.677 2.410 1.00 0.00 46 GLY A CA 6
ATOM 3961 C C . GLY A 1 46 ? 15.909 -7.861 2.958 1.00 0.00 46 GLY A C 6
ATOM 3962 O O . GLY A 1 46 ? 16.236 -8.957 3.410 1.00 0.00 46 GLY A O 6
ATOM 3967 N N . GLY A 1 1 ? -4.860 -1.060 -10.115 1.00 0.00 1 GLY A N 7
ATOM 3968 C CA . GLY A 1 1 ? -4.230 -0.251 -9.088 1.00 0.00 1 GLY A CA 7
ATOM 3969 C C . GLY A 1 1 ? -3.714 1.069 -9.625 1.00 0.00 1 GLY A C 7
ATOM 3970 O O . GLY A 1 1 ? -4.096 1.495 -10.715 1.00 0.00 1 GLY A O 7
ATOM 3974 N N . SER A 1 2 ? -2.845 1.719 -8.858 1.00 0.00 2 SER A N 7
ATOM 3975 C CA . SER A 1 2 ? -2.280 3.002 -9.261 1.00 0.00 2 SER A CA 7
ATOM 3976 C C . SER A 1 2 ? -0.764 2.908 -9.401 1.00 0.00 2 SER A C 7
ATOM 3977 O O . SER A 1 2 ? -0.049 2.722 -8.417 1.00 0.00 2 SER A O 7
ATOM 3985 N N . SER A 1 3 ? -0.281 3.037 -10.633 1.00 0.00 3 SER A N 7
ATOM 3986 C CA . SER A 1 3 ? 1.150 2.963 -10.904 1.00 0.00 3 SER A CA 7
ATOM 3987 C C . SER A 1 3 ? 1.866 4.208 -10.390 1.00 0.00 3 SER A C 7
ATOM 3988 O O . SER A 1 3 ? 2.916 4.117 -9.756 1.00 0.00 3 SER A O 7
ATOM 3996 N N . GLY A 1 4 ? 1.288 5.373 -10.669 1.00 0.00 4 GLY A N 7
ATOM 3997 C CA . GLY A 1 4 ? 1.883 6.621 -10.228 1.00 0.00 4 GLY A CA 7
ATOM 3998 C C . GLY A 1 4 ? 1.364 7.816 -11.001 1.00 0.00 4 GLY A C 7
ATOM 3999 O O . GLY A 1 4 ? 1.597 7.936 -12.204 1.00 0.00 4 GLY A O 7
ATOM 4003 N N . SER A 1 5 ? 0.655 8.703 -10.310 1.00 0.00 5 SER A N 7
ATOM 4004 C CA . SER A 1 5 ? 0.095 9.893 -10.941 1.00 0.00 5 SER A CA 7
ATOM 4005 C C . SER A 1 5 ? 1.041 11.081 -10.794 1.00 0.00 5 SER A C 7
ATOM 4006 O O . SER A 1 5 ? 1.931 11.079 -9.943 1.00 0.00 5 SER A O 7
ATOM 4014 N N . SER A 1 6 ? 0.841 12.095 -11.630 1.00 0.00 6 SER A N 7
ATOM 4015 C CA . SER A 1 6 ? 1.678 13.289 -11.597 1.00 0.00 6 SER A CA 7
ATOM 4016 C C . SER A 1 6 ? 1.474 14.059 -10.296 1.00 0.00 6 SER A C 7
ATOM 4017 O O . SER A 1 6 ? 0.474 14.755 -10.123 1.00 0.00 6 SER A O 7
ATOM 4025 N N . GLY A 1 7 ? 2.431 13.929 -9.382 1.00 0.00 7 GLY A N 7
ATOM 4026 C CA . GLY A 1 7 ? 2.339 14.618 -8.108 1.00 0.00 7 GLY A CA 7
ATOM 4027 C C . GLY A 1 7 ? 3.490 15.579 -7.884 1.00 0.00 7 GLY A C 7
ATOM 4028 O O . GLY A 1 7 ? 4.655 15.191 -7.960 1.00 0.00 7 GLY A O 7
ATOM 4032 N N . SER A 1 8 ? 3.162 16.838 -7.609 1.00 0.00 8 SER A N 7
ATOM 4033 C CA . SER A 1 8 ? 4.177 17.859 -7.379 1.00 0.00 8 SER A CA 7
ATOM 4034 C C . SER A 1 8 ? 4.123 18.364 -5.940 1.00 0.00 8 SER A C 7
ATOM 4035 O O . SER A 1 8 ? 5.140 18.412 -5.248 1.00 0.00 8 SER A O 7
ATOM 4043 N N . VAL A 1 9 ? 2.927 18.741 -5.497 1.00 0.00 9 VAL A N 7
ATOM 4044 C CA . VAL A 1 9 ? 2.738 19.242 -4.141 1.00 0.00 9 VAL A CA 7
ATOM 4045 C C . VAL A 1 9 ? 3.171 18.208 -3.107 1.00 0.00 9 VAL A C 7
ATOM 4046 O O . VAL A 1 9 ? 3.198 17.010 -3.388 1.00 0.00 9 VAL A O 7
ATOM 4059 N N . GLU A 1 10 ? 3.507 18.679 -1.911 1.00 0.00 10 GLU A N 7
ATOM 4060 C CA . GLU A 1 10 ? 3.939 17.794 -0.835 1.00 0.00 10 GLU A CA 7
ATOM 4061 C C . GLU A 1 10 ? 2.951 17.830 0.328 1.00 0.00 10 GLU A C 7
ATOM 4062 O O . GLU A 1 10 ? 2.111 18.725 0.417 1.00 0.00 10 GLU A O 7
ATOM 4074 N N . LYS A 1 11 ? 3.059 16.850 1.218 1.00 0.00 11 LYS A N 7
ATOM 4075 C CA . LYS A 1 11 ? 2.178 16.767 2.377 1.00 0.00 11 LYS A CA 7
ATOM 4076 C C . LYS A 1 11 ? 2.981 16.570 3.658 1.00 0.00 11 LYS A C 7
ATOM 4077 O O . LYS A 1 11 ? 4.024 15.916 3.671 1.00 0.00 11 LYS A O 7
ATOM 4096 N N . PRO A 1 12 ? 2.486 17.148 4.763 1.00 0.00 12 PRO A N 7
ATOM 4097 C CA . PRO A 1 12 ? 3.141 17.047 6.070 1.00 0.00 12 PRO A CA 7
ATOM 4098 C C . PRO A 1 12 ? 3.063 15.640 6.652 1.00 0.00 12 PRO A C 7
ATOM 4099 O O . PRO A 1 12 ? 4.032 15.138 7.221 1.00 0.00 12 PRO A O 7
ATOM 4110 N N . TYR A 1 13 ? 1.903 15.008 6.505 1.00 0.00 13 TYR A N 7
ATOM 4111 C CA . TYR A 1 13 ? 1.698 13.659 7.018 1.00 0.00 13 TYR A CA 7
ATOM 4112 C C . TYR A 1 13 ? 1.841 12.626 5.905 1.00 0.00 13 TYR A C 7
ATOM 4113 O O . TYR A 1 13 ? 1.632 12.928 4.730 1.00 0.00 13 TYR A O 7
ATOM 4131 N N . LYS A 1 14 ? 2.198 11.403 6.284 1.00 0.00 14 LYS A N 7
ATOM 4132 C CA . LYS A 1 14 ? 2.368 10.322 5.320 1.00 0.00 14 LYS A CA 7
ATOM 4133 C C . LYS A 1 14 ? 2.470 8.974 6.027 1.00 0.00 14 LYS A C 7
ATOM 4134 O O . LYS A 1 14 ? 3.147 8.846 7.048 1.00 0.00 14 LYS A O 7
ATOM 4153 N N . CYS A 1 15 ? 1.794 7.971 5.478 1.00 0.00 15 CYS A N 7
ATOM 4154 C CA . CYS A 1 15 ? 1.809 6.632 6.055 1.00 0.00 15 CYS A CA 7
ATOM 4155 C C . CYS A 1 15 ? 3.230 6.077 6.105 1.00 0.00 15 CYS A C 7
ATOM 4156 O O . CYS A 1 15 ? 4.147 6.638 5.506 1.00 0.00 15 CYS A O 7
ATOM 4163 N N . GLU A 1 16 ? 3.403 4.971 6.823 1.00 0.00 16 GLU A N 7
ATOM 4164 C CA . GLU A 1 16 ? 4.711 4.341 6.951 1.00 0.00 16 GLU A CA 7
ATOM 4165 C C . GLU A 1 16 ? 4.731 2.982 6.258 1.00 0.00 16 GLU A C 7
ATOM 4166 O O . GLU A 1 16 ? 5.765 2.545 5.752 1.00 0.00 16 GLU A O 7
ATOM 4178 N N . ASP A 1 17 ? 3.581 2.317 6.241 1.00 0.00 17 ASP A N 7
ATOM 4179 C CA . ASP A 1 17 ? 3.464 1.007 5.610 1.00 0.00 17 ASP A CA 7
ATOM 4180 C C . ASP A 1 17 ? 3.578 1.122 4.093 1.00 0.00 17 ASP A C 7
ATOM 4181 O O . ASP A 1 17 ? 4.474 0.540 3.481 1.00 0.00 17 ASP A O 7
ATOM 4190 N N . CYS A 1 18 ? 2.662 1.875 3.492 1.00 0.00 18 CYS A N 7
ATOM 4191 C CA . CYS A 1 18 ? 2.658 2.065 2.047 1.00 0.00 18 CYS A CA 7
ATOM 4192 C C . CYS A 1 18 ? 3.432 3.323 1.661 1.00 0.00 18 CYS A C 7
ATOM 4193 O O . CYS A 1 18 ? 4.362 3.270 0.858 1.00 0.00 18 CYS A O 7
ATOM 4200 N N . GLY A 1 19 ? 3.040 4.453 2.241 1.00 0.00 19 GLY A N 7
ATOM 4201 C CA . GLY A 1 19 ? 3.707 5.708 1.947 1.00 0.00 19 GLY A CA 7
ATOM 4202 C C . GLY A 1 19 ? 2.785 6.713 1.284 1.00 0.00 19 GLY A C 7
ATOM 4203 O O . GLY A 1 19 ? 3.193 7.435 0.374 1.00 0.00 19 GLY A O 7
ATOM 4207 N N . LYS A 1 20 ? 1.538 6.759 1.739 1.00 0.00 20 LYS A N 7
ATOM 4208 C CA . LYS A 1 20 ? 0.555 7.682 1.185 1.00 0.00 20 LYS A CA 7
ATOM 4209 C C . LYS A 1 20 ? 0.536 8.991 1.967 1.00 0.00 20 LYS A C 7
ATOM 4210 O O . LYS A 1 20 ? 0.437 8.991 3.193 1.00 0.00 20 LYS A O 7
ATOM 4229 N N . GLY A 1 21 ? 0.630 10.106 1.249 1.00 0.00 21 GLY A N 7
ATOM 4230 C CA . GLY A 1 21 ? 0.621 11.406 1.893 1.00 0.00 21 GLY A CA 7
ATOM 4231 C C . GLY A 1 21 ? -0.784 11.913 2.155 1.00 0.00 21 GLY A C 7
ATOM 4232 O O . GLY A 1 21 ? -1.702 11.646 1.380 1.00 0.00 21 GLY A O 7
ATOM 4236 N N . TYR A 1 22 ? -0.952 12.646 3.250 1.00 0.00 22 TYR A N 7
ATOM 4237 C CA . TYR A 1 22 ? -2.255 13.188 3.615 1.00 0.00 22 TYR A CA 7
ATOM 4238 C C . TYR A 1 22 ? -2.130 14.630 4.099 1.00 0.00 22 TYR A C 7
ATOM 4239 O O . TYR A 1 22 ? -1.060 15.062 4.526 1.00 0.00 22 TYR A O 7
ATOM 4257 N N . ASN A 1 23 ? -3.232 15.369 4.028 1.00 0.00 23 ASN A N 7
ATOM 4258 C CA . ASN A 1 23 ? -3.247 16.762 4.459 1.00 0.00 23 ASN A CA 7
ATOM 4259 C C . ASN A 1 23 ? -3.391 16.861 5.974 1.00 0.00 23 ASN A C 7
ATOM 4260 O O . ASN A 1 23 ? -2.678 17.623 6.627 1.00 0.00 23 ASN A O 7
ATOM 4271 N N . ARG A 1 24 ? -4.318 16.086 6.527 1.00 0.00 24 ARG A N 7
ATOM 4272 C CA . ARG A 1 24 ? -4.556 16.087 7.965 1.00 0.00 24 ARG A CA 7
ATOM 4273 C C . ARG A 1 24 ? -3.904 14.876 8.625 1.00 0.00 24 ARG A C 7
ATOM 4274 O O . ARG A 1 24 ? -3.293 14.044 7.953 1.00 0.00 24 ARG A O 7
ATOM 4295 N N . ARG A 1 25 ? -4.036 14.784 9.945 1.00 0.00 25 ARG A N 7
ATOM 4296 C CA . ARG A 1 25 ? -3.458 13.676 10.695 1.00 0.00 25 ARG A CA 7
ATOM 4297 C C . ARG A 1 25 ? -4.470 12.546 10.863 1.00 0.00 25 ARG A C 7
ATOM 4298 O O . ARG A 1 25 ? -4.272 11.441 10.358 1.00 0.00 25 ARG A O 7
ATOM 4319 N N . LEU A 1 26 ? -5.554 12.832 11.576 1.00 0.00 26 LEU A N 7
ATOM 4320 C CA . LEU A 1 26 ? -6.598 11.840 11.812 1.00 0.00 26 LEU A CA 7
ATOM 4321 C C . LEU A 1 26 ? -6.755 10.919 10.606 1.00 0.00 26 LEU A C 7
ATOM 4322 O O . LEU A 1 26 ? -6.583 9.706 10.713 1.00 0.00 26 LEU A O 7
ATOM 4338 N N . ASN A 1 27 ? -7.082 11.505 9.459 1.00 0.00 27 ASN A N 7
ATOM 4339 C CA . ASN A 1 27 ? -7.262 10.737 8.232 1.00 0.00 27 ASN A CA 7
ATOM 4340 C C . ASN A 1 27 ? -6.207 9.640 8.118 1.00 0.00 27 ASN A C 7
ATOM 4341 O O . ASN A 1 27 ? -6.522 8.490 7.810 1.00 0.00 27 ASN A O 7
ATOM 4352 N N . LEU A 1 28 ? -4.954 10.004 8.368 1.00 0.00 28 LEU A N 7
ATOM 4353 C CA . LEU A 1 28 ? -3.851 9.052 8.294 1.00 0.00 28 LEU A CA 7
ATOM 4354 C C . LEU A 1 28 ? -3.992 7.972 9.361 1.00 0.00 28 LEU A C 7
ATOM 4355 O O . LEU A 1 28 ? -4.169 6.794 9.048 1.00 0.00 28 LEU A O 7
ATOM 4371 N N . ASP A 1 29 ? -3.915 8.380 10.623 1.00 0.00 29 ASP A N 7
ATOM 4372 C CA . ASP A 1 29 ? -4.038 7.447 11.738 1.00 0.00 29 ASP A CA 7
ATOM 4373 C C . ASP A 1 29 ? -5.053 6.353 11.421 1.00 0.00 29 ASP A C 7
ATOM 4374 O O . ASP A 1 29 ? -4.766 5.166 11.568 1.00 0.00 29 ASP A O 7
ATOM 4383 N N . MET A 1 30 ? -6.241 6.762 10.988 1.00 0.00 30 MET A N 7
ATOM 4384 C CA . MET A 1 30 ? -7.298 5.816 10.652 1.00 0.00 30 MET A CA 7
ATOM 4385 C C . MET A 1 30 ? -6.916 4.986 9.431 1.00 0.00 30 MET A C 7
ATOM 4386 O O . MET A 1 30 ? -7.009 3.758 9.449 1.00 0.00 30 MET A O 7
ATOM 4400 N N . HIS A 1 31 ? -6.487 5.663 8.370 1.00 0.00 31 HIS A N 7
ATOM 4401 C CA . HIS A 1 31 ? -6.090 4.987 7.140 1.00 0.00 31 HIS A CA 7
ATOM 4402 C C . HIS A 1 31 ? -5.201 3.785 7.444 1.00 0.00 31 HIS A C 7
ATOM 4403 O O . HIS A 1 31 ? -5.522 2.655 7.077 1.00 0.00 31 HIS A O 7
ATOM 4417 N N . GLN A 1 32 ? -4.081 4.038 8.114 1.00 0.00 32 GLN A N 7
ATOM 4418 C CA . GLN A 1 32 ? -3.145 2.977 8.465 1.00 0.00 32 GLN A CA 7
ATOM 4419 C C . GLN A 1 32 ? -3.885 1.683 8.787 1.00 0.00 32 GLN A C 7
ATOM 4420 O O . GLN A 1 32 ? -3.486 0.603 8.352 1.00 0.00 32 GLN A O 7
ATOM 4434 N N . ARG A 1 33 ? -4.964 1.800 9.554 1.00 0.00 33 ARG A N 7
ATOM 4435 C CA . ARG A 1 33 ? -5.759 0.639 9.937 1.00 0.00 33 ARG A CA 7
ATOM 4436 C C . ARG A 1 33 ? -5.884 -0.341 8.774 1.00 0.00 33 ARG A C 7
ATOM 4437 O O . ARG A 1 33 ? -5.663 -1.542 8.933 1.00 0.00 33 ARG A O 7
ATOM 4458 N N . VAL A 1 34 ? -6.242 0.179 7.604 1.00 0.00 34 VAL A N 7
ATOM 4459 C CA . VAL A 1 34 ? -6.397 -0.649 6.414 1.00 0.00 34 VAL A CA 7
ATOM 4460 C C . VAL A 1 34 ? -5.394 -1.798 6.410 1.00 0.00 34 VAL A C 7
ATOM 4461 O O . VAL A 1 34 ? -5.731 -2.929 6.057 1.00 0.00 34 VAL A O 7
ATOM 4474 N N . HIS A 1 35 ? -4.160 -1.501 6.805 1.00 0.00 35 HIS A N 7
ATOM 4475 C CA . HIS A 1 35 ? -3.108 -2.510 6.849 1.00 0.00 35 HIS A CA 7
ATOM 4476 C C . HIS A 1 35 ? -3.246 -3.387 8.089 1.00 0.00 35 HIS A C 7
ATOM 4477 O O . HIS A 1 35 ? -3.361 -4.608 7.988 1.00 0.00 35 HIS A O 7
ATOM 4491 N N . MET A 1 36 ? -3.233 -2.755 9.259 1.00 0.00 36 MET A N 7
ATOM 4492 C CA . MET A 1 36 ? -3.358 -3.478 10.519 1.00 0.00 36 MET A CA 7
ATOM 4493 C C . MET A 1 36 ? -4.656 -4.278 10.561 1.00 0.00 36 MET A C 7
ATOM 4494 O O . MET A 1 36 ? -5.710 -3.751 10.916 1.00 0.00 36 MET A O 7
ATOM 4508 N N . GLY A 1 37 ? -4.573 -5.554 10.196 1.00 0.00 37 GLY A N 7
ATOM 4509 C CA . GLY A 1 37 ? -5.748 -6.404 10.198 1.00 0.00 37 GLY A CA 7
ATOM 4510 C C . GLY A 1 37 ? -5.616 -7.580 9.251 1.00 0.00 37 GLY A C 7
ATOM 4511 O O . GLY A 1 37 ? -4.545 -8.176 9.139 1.00 0.00 37 GLY A O 7
ATOM 4515 N N . GLU A 1 38 ? -6.706 -7.915 8.569 1.00 0.00 38 GLU A N 7
ATOM 4516 C CA . GLU A 1 38 ? -6.707 -9.029 7.629 1.00 0.00 38 GLU A CA 7
ATOM 4517 C C . GLU A 1 38 ? -6.748 -8.526 6.189 1.00 0.00 38 GLU A C 7
ATOM 4518 O O . GLU A 1 38 ? -7.816 -8.423 5.585 1.00 0.00 38 GLU A O 7
ATOM 4530 N N . LYS A 1 39 ? -5.577 -8.213 5.644 1.00 0.00 39 LYS A N 7
ATOM 4531 C CA . LYS A 1 39 ? -5.477 -7.721 4.275 1.00 0.00 39 LYS A CA 7
ATOM 4532 C C . LYS A 1 39 ? -4.271 -8.328 3.566 1.00 0.00 39 LYS A C 7
ATOM 4533 O O . LYS A 1 39 ? -3.126 -7.979 3.855 1.00 0.00 39 LYS A O 7
ATOM 4552 N N . THR A 1 40 ? -4.535 -9.239 2.634 1.00 0.00 40 THR A N 7
ATOM 4553 C CA . THR A 1 40 ? -3.472 -9.894 1.883 1.00 0.00 40 THR A CA 7
ATOM 4554 C C . THR A 1 40 ? -3.532 -9.522 0.406 1.00 0.00 40 THR A C 7
ATOM 4555 O O . THR A 1 40 ? -4.240 -10.158 -0.376 1.00 0.00 40 THR A O 7
ATOM 4566 N N . SER A 1 41 ? -2.785 -8.490 0.029 1.00 0.00 41 SER A N 7
ATOM 4567 C CA . SER A 1 41 ? -2.756 -8.031 -1.355 1.00 0.00 41 SER A CA 7
ATOM 4568 C C . SER A 1 41 ? -1.447 -8.426 -2.031 1.00 0.00 41 SER A C 7
ATOM 4569 O O . SER A 1 41 ? -1.445 -9.101 -3.059 1.00 0.00 41 SER A O 7
ATOM 4577 N N . GLY A 1 42 ? -0.332 -8.000 -1.444 1.00 0.00 42 GLY A N 7
ATOM 4578 C CA . GLY A 1 42 ? 0.969 -8.318 -2.002 1.00 0.00 42 GLY A CA 7
ATOM 4579 C C . GLY A 1 42 ? 1.799 -7.080 -2.279 1.00 0.00 42 GLY A C 7
ATOM 4580 O O . GLY A 1 42 ? 1.413 -5.960 -1.946 1.00 0.00 42 GLY A O 7
ATOM 4584 N N . PRO A 1 43 ? 2.972 -7.276 -2.901 1.00 0.00 43 PRO A N 7
ATOM 4585 C CA . PRO A 1 43 ? 3.884 -6.178 -3.234 1.00 0.00 43 PRO A CA 7
ATOM 4586 C C . PRO A 1 43 ? 3.335 -5.284 -4.340 1.00 0.00 43 PRO A C 7
ATOM 4587 O O . PRO A 1 43 ? 3.324 -4.060 -4.214 1.00 0.00 43 PRO A O 7
ATOM 4598 N N . SER A 1 44 ? 2.879 -5.903 -5.424 1.00 0.00 44 SER A N 7
ATOM 4599 C CA . SER A 1 44 ? 2.331 -5.163 -6.555 1.00 0.00 44 SER A CA 7
ATOM 4600 C C . SER A 1 44 ? 1.122 -5.884 -7.143 1.00 0.00 44 SER A C 7
ATOM 4601 O O . SER A 1 44 ? 0.897 -7.064 -6.871 1.00 0.00 44 SER A O 7
ATOM 4609 N N . SER A 1 45 ? 0.348 -5.167 -7.951 1.00 0.00 45 SER A N 7
ATOM 4610 C CA . SER A 1 45 ? -0.840 -5.737 -8.575 1.00 0.00 45 SER A CA 7
ATOM 4611 C C . SER A 1 45 ? -0.694 -5.767 -10.093 1.00 0.00 45 SER A C 7
ATOM 4612 O O . SER A 1 45 ? -0.517 -4.731 -10.733 1.00 0.00 45 SER A O 7
ATOM 4620 N N . GLY A 1 46 ? -0.770 -6.966 -10.665 1.00 0.00 46 GLY A N 7
ATOM 4621 C CA . GLY A 1 46 ? -0.644 -7.111 -12.103 1.00 0.00 46 GLY A CA 7
ATOM 4622 C C . GLY A 1 46 ? -1.862 -7.762 -12.729 1.00 0.00 46 GLY A C 7
ATOM 4623 O O . GLY A 1 46 ? -1.777 -8.917 -13.142 1.00 0.00 46 GLY A O 7
ATOM 4628 N N . GLY A 1 1 ? 9.119 7.555 -7.575 1.00 0.00 1 GLY A N 8
ATOM 4629 C CA . GLY A 1 1 ? 9.508 8.951 -7.489 1.00 0.00 1 GLY A CA 8
ATOM 4630 C C . GLY A 1 1 ? 9.838 9.545 -8.844 1.00 0.00 1 GLY A C 8
ATOM 4631 O O . GLY A 1 1 ? 10.403 8.870 -9.704 1.00 0.00 1 GLY A O 8
ATOM 4635 N N . SER A 1 2 ? 9.484 10.812 -9.034 1.00 0.00 2 SER A N 8
ATOM 4636 C CA . SER A 1 2 ? 9.742 11.496 -10.296 1.00 0.00 2 SER A CA 8
ATOM 4637 C C . SER A 1 2 ? 10.767 12.611 -10.111 1.00 0.00 2 SER A C 8
ATOM 4638 O O . SER A 1 2 ? 10.409 13.769 -9.899 1.00 0.00 2 SER A O 8
ATOM 4646 N N . SER A 1 3 ? 12.044 12.251 -10.192 1.00 0.00 3 SER A N 8
ATOM 4647 C CA . SER A 1 3 ? 13.122 13.219 -10.029 1.00 0.00 3 SER A CA 8
ATOM 4648 C C . SER A 1 3 ? 13.141 14.211 -11.189 1.00 0.00 3 SER A C 8
ATOM 4649 O O . SER A 1 3 ? 13.451 13.851 -12.324 1.00 0.00 3 SER A O 8
ATOM 4657 N N . GLY A 1 4 ? 12.808 15.464 -10.894 1.00 0.00 4 GLY A N 8
ATOM 4658 C CA . GLY A 1 4 ? 12.792 16.489 -11.921 1.00 0.00 4 GLY A CA 8
ATOM 4659 C C . GLY A 1 4 ? 11.533 17.332 -11.879 1.00 0.00 4 GLY A C 8
ATOM 4660 O O . GLY A 1 4 ? 10.544 17.016 -12.541 1.00 0.00 4 GLY A O 8
ATOM 4664 N N . SER A 1 5 ? 11.568 18.408 -11.099 1.00 0.00 5 SER A N 8
ATOM 4665 C CA . SER A 1 5 ? 10.419 19.296 -10.969 1.00 0.00 5 SER A CA 8
ATOM 4666 C C . SER A 1 5 ? 10.819 20.606 -10.297 1.00 0.00 5 SER A C 8
ATOM 4667 O O . SER A 1 5 ? 11.538 20.610 -9.298 1.00 0.00 5 SER A O 8
ATOM 4675 N N . SER A 1 6 ? 10.346 21.717 -10.852 1.00 0.00 6 SER A N 8
ATOM 4676 C CA . SER A 1 6 ? 10.656 23.035 -10.310 1.00 0.00 6 SER A CA 8
ATOM 4677 C C . SER A 1 6 ? 10.730 22.991 -8.786 1.00 0.00 6 SER A C 8
ATOM 4678 O O . SER A 1 6 ? 11.736 23.375 -8.191 1.00 0.00 6 SER A O 8
ATOM 4686 N N . GLY A 1 7 ? 9.655 22.520 -8.161 1.00 0.00 7 GLY A N 8
ATOM 4687 C CA . GLY A 1 7 ? 9.618 22.435 -6.713 1.00 0.00 7 GLY A CA 8
ATOM 4688 C C . GLY A 1 7 ? 8.203 22.432 -6.168 1.00 0.00 7 GLY A C 8
ATOM 4689 O O . GLY A 1 7 ? 7.575 23.484 -6.046 1.00 0.00 7 GLY A O 8
ATOM 4693 N N . SER A 1 8 ? 7.698 21.246 -5.843 1.00 0.00 8 SER A N 8
ATOM 4694 C CA . SER A 1 8 ? 6.346 21.110 -5.314 1.00 0.00 8 SER A CA 8
ATOM 4695 C C . SER A 1 8 ? 6.336 20.226 -4.070 1.00 0.00 8 SER A C 8
ATOM 4696 O O . SER A 1 8 ? 6.233 19.003 -4.163 1.00 0.00 8 SER A O 8
ATOM 4704 N N . VAL A 1 9 ? 6.444 20.856 -2.904 1.00 0.00 9 VAL A N 8
ATOM 4705 C CA . VAL A 1 9 ? 6.447 20.129 -1.640 1.00 0.00 9 VAL A CA 8
ATOM 4706 C C . VAL A 1 9 ? 5.195 19.271 -1.497 1.00 0.00 9 VAL A C 8
ATOM 4707 O O . VAL A 1 9 ? 4.082 19.735 -1.741 1.00 0.00 9 VAL A O 8
ATOM 4720 N N . GLU A 1 10 ? 5.386 18.016 -1.101 1.00 0.00 10 GLU A N 8
ATOM 4721 C CA . GLU A 1 10 ? 4.271 17.093 -0.926 1.00 0.00 10 GLU A CA 8
ATOM 4722 C C . GLU A 1 10 ? 3.728 17.159 0.499 1.00 0.00 10 GLU A C 8
ATOM 4723 O O . GLU A 1 10 ? 4.371 17.704 1.396 1.00 0.00 10 GLU A O 8
ATOM 4735 N N . LYS A 1 11 ? 2.539 16.600 0.699 1.00 0.00 11 LYS A N 8
ATOM 4736 C CA . LYS A 1 11 ? 1.908 16.594 2.013 1.00 0.00 11 LYS A CA 8
ATOM 4737 C C . LYS A 1 11 ? 2.934 16.322 3.109 1.00 0.00 11 LYS A C 8
ATOM 4738 O O . LYS A 1 11 ? 3.887 15.564 2.925 1.00 0.00 11 LYS A O 8
ATOM 4757 N N . PRO A 1 12 ? 2.736 16.952 4.276 1.00 0.00 12 PRO A N 8
ATOM 4758 C CA . PRO A 1 12 ? 3.633 16.791 5.424 1.00 0.00 12 PRO A CA 8
ATOM 4759 C C . PRO A 1 12 ? 3.536 15.402 6.046 1.00 0.00 12 PRO A C 8
ATOM 4760 O O . PRO A 1 12 ? 4.551 14.755 6.304 1.00 0.00 12 PRO A O 8
ATOM 4771 N N . TYR A 1 13 ? 2.310 14.949 6.282 1.00 0.00 13 TYR A N 8
ATOM 4772 C CA . TYR A 1 13 ? 2.081 13.637 6.875 1.00 0.00 13 TYR A CA 8
ATOM 4773 C C . TYR A 1 13 ? 2.014 12.557 5.800 1.00 0.00 13 TYR A C 8
ATOM 4774 O O . TYR A 1 13 ? 1.710 12.837 4.640 1.00 0.00 13 TYR A O 8
ATOM 4792 N N . LYS A 1 14 ? 2.300 11.321 6.194 1.00 0.00 14 LYS A N 8
ATOM 4793 C CA . LYS A 1 14 ? 2.272 10.196 5.266 1.00 0.00 14 LYS A CA 8
ATOM 4794 C C . LYS A 1 14 ? 2.336 8.870 6.017 1.00 0.00 14 LYS A C 8
ATOM 4795 O O . LYS A 1 14 ? 2.874 8.796 7.122 1.00 0.00 14 LYS A O 8
ATOM 4814 N N . CYS A 1 15 ? 1.786 7.824 5.410 1.00 0.00 15 CYS A N 8
ATOM 4815 C CA . CYS A 1 15 ? 1.782 6.500 6.020 1.00 0.00 15 CYS A CA 8
ATOM 4816 C C . CYS A 1 15 ? 3.180 5.888 6.003 1.00 0.00 15 CYS A C 8
ATOM 4817 O O . CYS A 1 15 ? 3.951 6.105 5.068 1.00 0.00 15 CYS A O 8
ATOM 4824 N N . GLU A 1 16 ? 3.498 5.124 7.042 1.00 0.00 16 GLU A N 8
ATOM 4825 C CA . GLU A 1 16 ? 4.803 4.481 7.146 1.00 0.00 16 GLU A CA 8
ATOM 4826 C C . GLU A 1 16 ? 4.767 3.077 6.551 1.00 0.00 16 GLU A C 8
ATOM 4827 O O . GLU A 1 16 ? 5.806 2.439 6.375 1.00 0.00 16 GLU A O 8
ATOM 4839 N N . ASP A 1 17 ? 3.566 2.602 6.243 1.00 0.00 17 ASP A N 8
ATOM 4840 C CA . ASP A 1 17 ? 3.393 1.274 5.666 1.00 0.00 17 ASP A CA 8
ATOM 4841 C C . ASP A 1 17 ? 3.533 1.318 4.148 1.00 0.00 17 ASP A C 8
ATOM 4842 O O . ASP A 1 17 ? 4.207 0.478 3.551 1.00 0.00 17 ASP A O 8
ATOM 4851 N N . CYS A 1 18 ? 2.889 2.302 3.528 1.00 0.00 18 CYS A N 8
ATOM 4852 C CA . CYS A 1 18 ? 2.940 2.456 2.079 1.00 0.00 18 CYS A CA 8
ATOM 4853 C C . CYS A 1 18 ? 3.667 3.740 1.694 1.00 0.00 18 CYS A C 8
ATOM 4854 O O . CYS A 1 18 ? 4.667 3.709 0.978 1.00 0.00 18 CYS A O 8
ATOM 4861 N N . GLY A 1 19 ? 3.156 4.870 2.174 1.00 0.00 19 GLY A N 8
ATOM 4862 C CA . GLY A 1 19 ? 3.769 6.150 1.869 1.00 0.00 19 GLY A CA 8
ATOM 4863 C C . GLY A 1 19 ? 2.767 7.164 1.352 1.00 0.00 19 GLY A C 8
ATOM 4864 O O . GLY A 1 19 ? 3.146 8.191 0.789 1.00 0.00 19 GLY A O 8
ATOM 4868 N N . LYS A 1 20 ? 1.484 6.876 1.543 1.00 0.00 20 LYS A N 8
ATOM 4869 C CA . LYS A 1 20 ? 0.424 7.769 1.092 1.00 0.00 20 LYS A CA 8
ATOM 4870 C C . LYS A 1 20 ? 0.412 9.056 1.911 1.00 0.00 20 LYS A C 8
ATOM 4871 O O . LYS A 1 20 ? 0.380 9.021 3.140 1.00 0.00 20 LYS A O 8
ATOM 4890 N N . GLY A 1 21 ? 0.436 10.192 1.220 1.00 0.00 21 GLY A N 8
ATOM 4891 C CA . GLY A 1 21 ? 0.426 11.474 1.900 1.00 0.00 21 GLY A CA 8
ATOM 4892 C C . GLY A 1 21 ? -0.970 11.906 2.304 1.00 0.00 21 GLY A C 8
ATOM 4893 O O . GLY A 1 21 ? -1.960 11.424 1.751 1.00 0.00 21 GLY A O 8
ATOM 4897 N N . TYR A 1 22 ? -1.051 12.814 3.269 1.00 0.00 22 TYR A N 8
ATOM 4898 C CA . TYR A 1 22 ? -2.337 13.307 3.749 1.00 0.00 22 TYR A CA 8
ATOM 4899 C C . TYR A 1 22 ? -2.208 14.729 4.287 1.00 0.00 22 TYR A C 8
ATOM 4900 O O . TYR A 1 22 ? -1.178 15.103 4.845 1.00 0.00 22 TYR A O 8
ATOM 4918 N N . ASN A 1 23 ? -3.265 15.517 4.114 1.00 0.00 23 ASN A N 8
ATOM 4919 C CA . ASN A 1 23 ? -3.272 16.899 4.581 1.00 0.00 23 ASN A CA 8
ATOM 4920 C C . ASN A 1 23 ? -3.583 16.967 6.073 1.00 0.00 23 ASN A C 8
ATOM 4921 O O . ASN A 1 23 ? -3.152 17.889 6.766 1.00 0.00 23 ASN A O 8
ATOM 4932 N N . ARG A 1 24 ? -4.332 15.984 6.561 1.00 0.00 24 ARG A N 8
ATOM 4933 C CA . ARG A 1 24 ? -4.702 15.932 7.971 1.00 0.00 24 ARG A CA 8
ATOM 4934 C C . ARG A 1 24 ? -3.946 14.818 8.690 1.00 0.00 24 ARG A C 8
ATOM 4935 O O . ARG A 1 24 ? -3.241 14.028 8.063 1.00 0.00 24 ARG A O 8
ATOM 4956 N N . ARG A 1 25 ? -4.099 14.763 10.009 1.00 0.00 25 ARG A N 8
ATOM 4957 C CA . ARG A 1 25 ? -3.430 13.748 10.814 1.00 0.00 25 ARG A CA 8
ATOM 4958 C C . ARG A 1 25 ? -4.335 12.538 11.024 1.00 0.00 25 ARG A C 8
ATOM 4959 O O . ARG A 1 25 ? -3.905 11.394 10.869 1.00 0.00 25 ARG A O 8
ATOM 4980 N N . LEU A 1 26 ? -5.589 12.797 11.377 1.00 0.00 26 LEU A N 8
ATOM 4981 C CA . LEU A 1 26 ? -6.555 11.729 11.609 1.00 0.00 26 LEU A CA 8
ATOM 4982 C C . LEU A 1 26 ? -6.620 10.784 10.414 1.00 0.00 26 LEU A C 8
ATOM 4983 O O . LEU A 1 26 ? -6.421 9.578 10.552 1.00 0.00 26 LEU A O 8
ATOM 4999 N N . ASN A 1 27 ? -6.897 11.342 9.239 1.00 0.00 27 ASN A N 8
ATOM 5000 C CA . ASN A 1 27 ? -6.986 10.549 8.019 1.00 0.00 27 ASN A CA 8
ATOM 5001 C C . ASN A 1 27 ? -5.954 9.425 8.023 1.00 0.00 27 ASN A C 8
ATOM 5002 O O . ASN A 1 27 ? -6.277 8.270 7.746 1.00 0.00 27 ASN A O 8
ATOM 5013 N N . LEU A 1 28 ? -4.712 9.772 8.341 1.00 0.00 28 LEU A N 8
ATOM 5014 C CA . LEU A 1 28 ? -3.631 8.793 8.383 1.00 0.00 28 LEU A CA 8
ATOM 5015 C C . LEU A 1 28 ? -3.840 7.800 9.522 1.00 0.00 28 LEU A C 8
ATOM 5016 O O . LEU A 1 28 ? -3.861 6.588 9.306 1.00 0.00 28 LEU A O 8
ATOM 5032 N N . ASP A 1 29 ? -3.997 8.321 10.733 1.00 0.00 29 ASP A N 8
ATOM 5033 C CA . ASP A 1 29 ? -4.208 7.480 11.906 1.00 0.00 29 ASP A CA 8
ATOM 5034 C C . ASP A 1 29 ? -5.266 6.417 11.629 1.00 0.00 29 ASP A C 8
ATOM 5035 O O . ASP A 1 29 ? -5.096 5.251 11.984 1.00 0.00 29 ASP A O 8
ATOM 5044 N N . MET A 1 30 ? -6.359 6.828 10.993 1.00 0.00 30 MET A N 8
ATOM 5045 C CA . MET A 1 30 ? -7.444 5.910 10.668 1.00 0.00 30 MET A CA 8
ATOM 5046 C C . MET A 1 30 ? -7.090 5.057 9.454 1.00 0.00 30 MET A C 8
ATOM 5047 O O . MET A 1 30 ? -7.476 3.891 9.368 1.00 0.00 30 MET A O 8
ATOM 5061 N N . HIS A 1 31 ? -6.354 5.646 8.517 1.00 0.00 31 HIS A N 8
ATOM 5062 C CA . HIS A 1 31 ? -5.948 4.940 7.307 1.00 0.00 31 HIS A CA 8
ATOM 5063 C C . HIS A 1 31 ? -5.135 3.695 7.651 1.00 0.00 31 HIS A C 8
ATOM 5064 O O . HIS A 1 31 ? -5.259 2.662 6.995 1.00 0.00 31 HIS A O 8
ATOM 5078 N N . GLN A 1 32 ? -4.305 3.804 8.683 1.00 0.00 32 GLN A N 8
ATOM 5079 C CA . GLN A 1 32 ? -3.471 2.688 9.113 1.00 0.00 32 GLN A CA 8
ATOM 5080 C C . GLN A 1 32 ? -4.315 1.442 9.361 1.00 0.00 32 GLN A C 8
ATOM 5081 O O . GLN A 1 32 ? -3.789 0.332 9.450 1.00 0.00 32 GLN A O 8
ATOM 5095 N N . ARG A 1 33 ? -5.625 1.633 9.471 1.00 0.00 33 ARG A N 8
ATOM 5096 C CA . ARG A 1 33 ? -6.542 0.525 9.710 1.00 0.00 33 ARG A CA 8
ATOM 5097 C C . ARG A 1 33 ? -6.501 -0.473 8.556 1.00 0.00 33 ARG A C 8
ATOM 5098 O O . ARG A 1 33 ? -6.737 -1.667 8.745 1.00 0.00 33 ARG A O 8
ATOM 5119 N N . VAL A 1 34 ? -6.200 0.024 7.361 1.00 0.00 34 VAL A N 8
ATOM 5120 C CA . VAL A 1 34 ? -6.127 -0.824 6.176 1.00 0.00 34 VAL A CA 8
ATOM 5121 C C . VAL A 1 34 ? -5.040 -1.883 6.324 1.00 0.00 34 VAL A C 8
ATOM 5122 O O . VAL A 1 34 ? -5.137 -2.971 5.756 1.00 0.00 34 VAL A O 8
ATOM 5135 N N . HIS A 1 35 ? -4.005 -1.557 7.093 1.00 0.00 35 HIS A N 8
ATOM 5136 C CA . HIS A 1 35 ? -2.899 -2.482 7.317 1.00 0.00 35 HIS A CA 8
ATOM 5137 C C . HIS A 1 35 ? -3.110 -3.280 8.600 1.00 0.00 35 HIS A C 8
ATOM 5138 O O . HIS A 1 35 ? -2.199 -3.414 9.416 1.00 0.00 35 HIS A O 8
ATOM 5152 N N . MET A 1 36 ? -4.319 -3.807 8.771 1.00 0.00 36 MET A N 8
ATOM 5153 C CA . MET A 1 36 ? -4.648 -4.593 9.955 1.00 0.00 36 MET A CA 8
ATOM 5154 C C . MET A 1 36 ? -5.272 -5.929 9.564 1.00 0.00 36 MET A C 8
ATOM 5155 O O . MET A 1 36 ? -6.478 -6.127 9.707 1.00 0.00 36 MET A O 8
ATOM 5169 N N . GLY A 1 37 ? -4.442 -6.843 9.070 1.00 0.00 37 GLY A N 8
ATOM 5170 C CA . GLY A 1 37 ? -4.931 -8.148 8.667 1.00 0.00 37 GLY A CA 8
ATOM 5171 C C . GLY A 1 37 ? -4.140 -9.281 9.288 1.00 0.00 37 GLY A C 8
ATOM 5172 O O . GLY A 1 37 ? -4.429 -9.709 10.405 1.00 0.00 37 GLY A O 8
ATOM 5176 N N . GLU A 1 38 ? -3.139 -9.771 8.562 1.00 0.00 38 GLU A N 8
ATOM 5177 C CA . GLU A 1 38 ? -2.306 -10.864 9.049 1.00 0.00 38 GLU A CA 8
ATOM 5178 C C . GLU A 1 38 ? -0.826 -10.507 8.946 1.00 0.00 38 GLU A C 8
ATOM 5179 O O . GLU A 1 38 ? -0.140 -10.919 8.010 1.00 0.00 38 GLU A O 8
ATOM 5191 N N . LYS A 1 39 ? -0.340 -9.738 9.914 1.00 0.00 39 LYS A N 8
ATOM 5192 C CA . LYS A 1 39 ? 1.059 -9.325 9.934 1.00 0.00 39 LYS A CA 8
ATOM 5193 C C . LYS A 1 39 ? 1.567 -9.055 8.521 1.00 0.00 39 LYS A C 8
ATOM 5194 O O . LYS A 1 39 ? 2.637 -9.526 8.134 1.00 0.00 39 LYS A O 8
ATOM 5213 N N . THR A 1 40 ? 0.793 -8.293 7.754 1.00 0.00 40 THR A N 8
ATOM 5214 C CA . THR A 1 40 ? 1.165 -7.960 6.385 1.00 0.00 40 THR A CA 8
ATOM 5215 C C . THR A 1 40 ? 2.025 -6.702 6.339 1.00 0.00 40 THR A C 8
ATOM 5216 O O . THR A 1 40 ? 1.894 -5.818 7.186 1.00 0.00 40 THR A O 8
ATOM 5227 N N . SER A 1 41 ? 2.904 -6.628 5.345 1.00 0.00 41 SER A N 8
ATOM 5228 C CA . SER A 1 41 ? 3.788 -5.478 5.191 1.00 0.00 41 SER A CA 8
ATOM 5229 C C . SER A 1 41 ? 4.572 -5.567 3.885 1.00 0.00 41 SER A C 8
ATOM 5230 O O . SER A 1 41 ? 4.582 -6.604 3.223 1.00 0.00 41 SER A O 8
ATOM 5238 N N . GLY A 1 42 ? 5.228 -4.470 3.520 1.00 0.00 42 GLY A N 8
ATOM 5239 C CA . GLY A 1 42 ? 6.005 -4.443 2.295 1.00 0.00 42 GLY A CA 8
ATOM 5240 C C . GLY A 1 42 ? 7.008 -3.307 2.269 1.00 0.00 42 GLY A C 8
ATOM 5241 O O . GLY A 1 42 ? 6.819 -2.298 1.588 1.00 0.00 42 GLY A O 8
ATOM 5245 N N . PRO A 1 43 ? 8.104 -3.462 3.026 1.00 0.00 43 PRO A N 8
ATOM 5246 C CA . PRO A 1 43 ? 9.162 -2.450 3.105 1.00 0.00 43 PRO A CA 8
ATOM 5247 C C . PRO A 1 43 ? 9.955 -2.338 1.808 1.00 0.00 43 PRO A C 8
ATOM 5248 O O . PRO A 1 43 ? 10.686 -1.371 1.598 1.00 0.00 43 PRO A O 8
ATOM 5259 N N . SER A 1 44 ? 9.805 -3.334 0.940 1.00 0.00 44 SER A N 8
ATOM 5260 C CA . SER A 1 44 ? 10.510 -3.348 -0.336 1.00 0.00 44 SER A CA 8
ATOM 5261 C C . SER A 1 44 ? 10.453 -1.977 -1.004 1.00 0.00 44 SER A C 8
ATOM 5262 O O . SER A 1 44 ? 11.476 -1.314 -1.175 1.00 0.00 44 SER A O 8
ATOM 5270 N N . SER A 1 45 ? 9.248 -1.559 -1.380 1.00 0.00 45 SER A N 8
ATOM 5271 C CA . SER A 1 45 ? 9.056 -0.270 -2.033 1.00 0.00 45 SER A CA 8
ATOM 5272 C C . SER A 1 45 ? 8.955 0.851 -1.003 1.00 0.00 45 SER A C 8
ATOM 5273 O O . SER A 1 45 ? 8.583 0.621 0.147 1.00 0.00 45 SER A O 8
ATOM 5281 N N . GLY A 1 46 ? 9.289 2.067 -1.425 1.00 0.00 46 GLY A N 8
ATOM 5282 C CA . GLY A 1 46 ? 9.229 3.206 -0.528 1.00 0.00 46 GLY A CA 8
ATOM 5283 C C . GLY A 1 46 ? 7.910 3.291 0.214 1.00 0.00 46 GLY A C 8
ATOM 5284 O O . GLY A 1 46 ? 7.868 2.968 1.400 1.00 0.00 46 GLY A O 8
ATOM 5289 N N . GLY A 1 1 ? 9.979 -3.573 -10.348 1.00 0.00 1 GLY A N 9
ATOM 5290 C CA . GLY A 1 1 ? 9.100 -2.770 -9.518 1.00 0.00 1 GLY A CA 9
ATOM 5291 C C . GLY A 1 1 ? 9.455 -1.297 -9.552 1.00 0.00 1 GLY A C 9
ATOM 5292 O O . GLY A 1 1 ? 10.327 -0.845 -8.810 1.00 0.00 1 GLY A O 9
ATOM 5296 N N . SER A 1 2 ? 8.780 -0.547 -10.416 1.00 0.00 2 SER A N 9
ATOM 5297 C CA . SER A 1 2 ? 9.033 0.883 -10.548 1.00 0.00 2 SER A CA 9
ATOM 5298 C C . SER A 1 2 ? 7.758 1.685 -10.304 1.00 0.00 2 SER A C 9
ATOM 5299 O O . SER A 1 2 ? 7.023 2.003 -11.239 1.00 0.00 2 SER A O 9
ATOM 5307 N N . SER A 1 3 ? 7.503 2.010 -9.040 1.00 0.00 3 SER A N 9
ATOM 5308 C CA . SER A 1 3 ? 6.316 2.771 -8.671 1.00 0.00 3 SER A CA 9
ATOM 5309 C C . SER A 1 3 ? 6.685 3.957 -7.784 1.00 0.00 3 SER A C 9
ATOM 5310 O O . SER A 1 3 ? 7.748 3.976 -7.164 1.00 0.00 3 SER A O 9
ATOM 5318 N N . GLY A 1 4 ? 5.798 4.946 -7.730 1.00 0.00 4 GLY A N 9
ATOM 5319 C CA . GLY A 1 4 ? 6.048 6.122 -6.918 1.00 0.00 4 GLY A CA 9
ATOM 5320 C C . GLY A 1 4 ? 5.676 7.408 -7.629 1.00 0.00 4 GLY A C 9
ATOM 5321 O O . GLY A 1 4 ? 5.049 8.291 -7.044 1.00 0.00 4 GLY A O 9
ATOM 5325 N N . SER A 1 5 ? 6.064 7.515 -8.896 1.00 0.00 5 SER A N 9
ATOM 5326 C CA . SER A 1 5 ? 5.772 8.705 -9.687 1.00 0.00 5 SER A CA 9
ATOM 5327 C C . SER A 1 5 ? 4.366 9.220 -9.396 1.00 0.00 5 SER A C 9
ATOM 5328 O O . SER A 1 5 ? 4.139 10.427 -9.313 1.00 0.00 5 SER A O 9
ATOM 5336 N N . SER A 1 6 ? 3.424 8.294 -9.241 1.00 0.00 6 SER A N 9
ATOM 5337 C CA . SER A 1 6 ? 2.038 8.652 -8.963 1.00 0.00 6 SER A CA 9
ATOM 5338 C C . SER A 1 6 ? 1.939 9.492 -7.693 1.00 0.00 6 SER A C 9
ATOM 5339 O O . SER A 1 6 ? 2.524 9.154 -6.665 1.00 0.00 6 SER A O 9
ATOM 5347 N N . GLY A 1 7 ? 1.192 10.589 -7.773 1.00 0.00 7 GLY A N 9
ATOM 5348 C CA . GLY A 1 7 ? 1.029 11.461 -6.624 1.00 0.00 7 GLY A CA 9
ATOM 5349 C C . GLY A 1 7 ? 2.351 11.998 -6.112 1.00 0.00 7 GLY A C 9
ATOM 5350 O O . GLY A 1 7 ? 3.208 11.236 -5.667 1.00 0.00 7 GLY A O 9
ATOM 5354 N N . SER A 1 8 ? 2.517 13.316 -6.176 1.00 0.00 8 SER A N 9
ATOM 5355 C CA . SER A 1 8 ? 3.746 13.954 -5.719 1.00 0.00 8 SER A CA 9
ATOM 5356 C C . SER A 1 8 ? 3.756 14.089 -4.200 1.00 0.00 8 SER A C 9
ATOM 5357 O O . SER A 1 8 ? 2.723 13.948 -3.545 1.00 0.00 8 SER A O 9
ATOM 5365 N N . VAL A 1 9 ? 4.933 14.363 -3.644 1.00 0.00 9 VAL A N 9
ATOM 5366 C CA . VAL A 1 9 ? 5.079 14.518 -2.202 1.00 0.00 9 VAL A CA 9
ATOM 5367 C C . VAL A 1 9 ? 4.806 15.955 -1.773 1.00 0.00 9 VAL A C 9
ATOM 5368 O O . VAL A 1 9 ? 5.716 16.672 -1.357 1.00 0.00 9 VAL A O 9
ATOM 5381 N N . GLU A 1 10 ? 3.547 16.369 -1.878 1.00 0.00 10 GLU A N 9
ATOM 5382 C CA . GLU A 1 10 ? 3.155 17.722 -1.501 1.00 0.00 10 GLU A CA 9
ATOM 5383 C C . GLU A 1 10 ? 2.296 17.708 -0.239 1.00 0.00 10 GLU A C 9
ATOM 5384 O O . GLU A 1 10 ? 1.370 18.507 -0.095 1.00 0.00 10 GLU A O 9
ATOM 5396 N N . LYS A 1 11 ? 2.609 16.793 0.672 1.00 0.00 11 LYS A N 9
ATOM 5397 C CA . LYS A 1 11 ? 1.868 16.673 1.922 1.00 0.00 11 LYS A CA 9
ATOM 5398 C C . LYS A 1 11 ? 2.816 16.467 3.099 1.00 0.00 11 LYS A C 9
ATOM 5399 O O . LYS A 1 11 ? 3.844 15.797 2.989 1.00 0.00 11 LYS A O 9
ATOM 5418 N N . PRO A 1 12 ? 2.465 17.052 4.253 1.00 0.00 12 PRO A N 9
ATOM 5419 C CA . PRO A 1 12 ? 3.271 16.945 5.473 1.00 0.00 12 PRO A CA 9
ATOM 5420 C C . PRO A 1 12 ? 3.242 15.539 6.064 1.00 0.00 12 PRO A C 9
ATOM 5421 O O . PRO A 1 12 ? 4.287 14.957 6.355 1.00 0.00 12 PRO A O 9
ATOM 5432 N N . TYR A 1 13 ? 2.041 15.000 6.239 1.00 0.00 13 TYR A N 9
ATOM 5433 C CA . TYR A 1 13 ? 1.877 13.663 6.797 1.00 0.00 13 TYR A CA 9
ATOM 5434 C C . TYR A 1 13 ? 2.143 12.595 5.741 1.00 0.00 13 TYR A C 9
ATOM 5435 O O . TYR A 1 13 ? 2.192 12.886 4.545 1.00 0.00 13 TYR A O 9
ATOM 5453 N N . LYS A 1 14 ? 2.313 11.357 6.191 1.00 0.00 14 LYS A N 9
ATOM 5454 C CA . LYS A 1 14 ? 2.572 10.242 5.287 1.00 0.00 14 LYS A CA 9
ATOM 5455 C C . LYS A 1 14 ? 2.539 8.915 6.037 1.00 0.00 14 LYS A C 9
ATOM 5456 O O . LYS A 1 14 ? 3.137 8.778 7.105 1.00 0.00 14 LYS A O 9
ATOM 5475 N N . CYS A 1 15 ? 1.837 7.938 5.472 1.00 0.00 15 CYS A N 9
ATOM 5476 C CA . CYS A 1 15 ? 1.727 6.620 6.086 1.00 0.00 15 CYS A CA 9
ATOM 5477 C C . CYS A 1 15 ? 3.098 5.961 6.209 1.00 0.00 15 CYS A C 9
ATOM 5478 O O . CYS A 1 15 ? 4.059 6.383 5.568 1.00 0.00 15 CYS A O 9
ATOM 5485 N N . GLU A 1 16 ? 3.177 4.924 7.037 1.00 0.00 16 GLU A N 9
ATOM 5486 C CA . GLU A 1 16 ? 4.430 4.207 7.244 1.00 0.00 16 GLU A CA 9
ATOM 5487 C C . GLU A 1 16 ? 4.400 2.848 6.550 1.00 0.00 16 GLU A C 9
ATOM 5488 O O . GLU A 1 16 ? 5.445 2.279 6.232 1.00 0.00 16 GLU A O 9
ATOM 5500 N N . ASP A 1 17 ? 3.197 2.335 6.319 1.00 0.00 17 ASP A N 9
ATOM 5501 C CA . ASP A 1 17 ? 3.030 1.043 5.663 1.00 0.00 17 ASP A CA 9
ATOM 5502 C C . ASP A 1 17 ? 3.291 1.157 4.165 1.00 0.00 17 ASP A C 9
ATOM 5503 O O . ASP A 1 17 ? 4.060 0.382 3.596 1.00 0.00 17 ASP A O 9
ATOM 5512 N N . CYS A 1 18 ? 2.643 2.128 3.529 1.00 0.00 18 CYS A N 9
ATOM 5513 C CA . CYS A 1 18 ? 2.803 2.344 2.096 1.00 0.00 18 CYS A CA 9
ATOM 5514 C C . CYS A 1 18 ? 3.608 3.611 1.823 1.00 0.00 18 CYS A C 9
ATOM 5515 O O . CYS A 1 18 ? 4.664 3.565 1.192 1.00 0.00 18 CYS A O 9
ATOM 5522 N N . GLY A 1 19 ? 3.101 4.743 2.303 1.00 0.00 19 GLY A N 9
ATOM 5523 C CA . GLY A 1 19 ? 3.786 6.006 2.101 1.00 0.00 19 GLY A CA 9
ATOM 5524 C C . GLY A 1 19 ? 2.904 7.043 1.433 1.00 0.00 19 GLY A C 9
ATOM 5525 O O . GLY A 1 19 ? 3.397 7.952 0.766 1.00 0.00 19 GLY A O 9
ATOM 5529 N N . LYS A 1 20 ? 1.594 6.907 1.612 1.00 0.00 20 LYS A N 9
ATOM 5530 C CA . LYS A 1 20 ? 0.640 7.838 1.022 1.00 0.00 20 LYS A CA 9
ATOM 5531 C C . LYS A 1 20 ? 0.605 9.148 1.803 1.00 0.00 20 LYS A C 9
ATOM 5532 O O . LYS A 1 20 ? 0.553 9.149 3.032 1.00 0.00 20 LYS A O 9
ATOM 5551 N N . GLY A 1 21 ? 0.634 10.264 1.080 1.00 0.00 21 GLY A N 9
ATOM 5552 C CA . GLY A 1 21 ? 0.604 11.565 1.721 1.00 0.00 21 GLY A CA 9
ATOM 5553 C C . GLY A 1 21 ? -0.803 12.007 2.070 1.00 0.00 21 GLY A C 9
ATOM 5554 O O . GLY A 1 21 ? -1.769 11.593 1.427 1.00 0.00 21 GLY A O 9
ATOM 5558 N N . TYR A 1 22 ? -0.922 12.849 3.090 1.00 0.00 22 TYR A N 9
ATOM 5559 C CA . TYR A 1 22 ? -2.222 13.345 3.525 1.00 0.00 22 TYR A CA 9
ATOM 5560 C C . TYR A 1 22 ? -2.112 14.770 4.058 1.00 0.00 22 TYR A C 9
ATOM 5561 O O . TYR A 1 22 ? -1.041 15.206 4.479 1.00 0.00 22 TYR A O 9
ATOM 5579 N N . ASN A 1 23 ? -3.228 15.491 4.037 1.00 0.00 23 ASN A N 9
ATOM 5580 C CA . ASN A 1 23 ? -3.258 16.868 4.518 1.00 0.00 23 ASN A CA 9
ATOM 5581 C C . ASN A 1 23 ? -3.605 16.918 6.002 1.00 0.00 23 ASN A C 9
ATOM 5582 O O . ASN A 1 23 ? -3.227 17.854 6.707 1.00 0.00 23 ASN A O 9
ATOM 5593 N N . ARG A 1 24 ? -4.326 15.904 6.471 1.00 0.00 24 ARG A N 9
ATOM 5594 C CA . ARG A 1 24 ? -4.725 15.833 7.871 1.00 0.00 24 ARG A CA 9
ATOM 5595 C C . ARG A 1 24 ? -3.939 14.751 8.606 1.00 0.00 24 ARG A C 9
ATOM 5596 O O . ARG A 1 24 ? -3.251 13.940 7.985 1.00 0.00 24 ARG A O 9
ATOM 5617 N N . ARG A 1 25 ? -4.045 14.745 9.930 1.00 0.00 25 ARG A N 9
ATOM 5618 C CA . ARG A 1 25 ? -3.343 13.764 10.749 1.00 0.00 25 ARG A CA 9
ATOM 5619 C C . ARG A 1 25 ? -4.245 12.574 11.065 1.00 0.00 25 ARG A C 9
ATOM 5620 O O . ARG A 1 25 ? -3.932 11.435 10.715 1.00 0.00 25 ARG A O 9
ATOM 5641 N N . LEU A 1 26 ? -5.364 12.846 11.727 1.00 0.00 26 LEU A N 9
ATOM 5642 C CA . LEU A 1 26 ? -6.311 11.798 12.091 1.00 0.00 26 LEU A CA 9
ATOM 5643 C C . LEU A 1 26 ? -6.645 10.924 10.886 1.00 0.00 26 LEU A C 9
ATOM 5644 O O . LEU A 1 26 ? -6.693 9.699 10.989 1.00 0.00 26 LEU A O 9
ATOM 5660 N N . ASN A 1 27 ? -6.875 11.563 9.743 1.00 0.00 27 ASN A N 9
ATOM 5661 C CA . ASN A 1 27 ? -7.203 10.844 8.517 1.00 0.00 27 ASN A CA 9
ATOM 5662 C C . ASN A 1 27 ? -6.226 9.696 8.282 1.00 0.00 27 ASN A C 9
ATOM 5663 O O . ASN A 1 27 ? -6.629 8.582 7.945 1.00 0.00 27 ASN A O 9
ATOM 5674 N N . LEU A 1 28 ? -4.939 9.975 8.463 1.00 0.00 28 LEU A N 9
ATOM 5675 C CA . LEU A 1 28 ? -3.903 8.966 8.271 1.00 0.00 28 LEU A CA 9
ATOM 5676 C C . LEU A 1 28 ? -3.983 7.892 9.350 1.00 0.00 28 LEU A C 9
ATOM 5677 O O . LEU A 1 28 ? -3.944 6.697 9.055 1.00 0.00 28 LEU A O 9
ATOM 5693 N N . ASP A 1 29 ? -4.097 8.325 10.601 1.00 0.00 29 ASP A N 9
ATOM 5694 C CA . ASP A 1 29 ? -4.186 7.400 11.725 1.00 0.00 29 ASP A CA 9
ATOM 5695 C C . ASP A 1 29 ? -5.207 6.301 11.445 1.00 0.00 29 ASP A C 9
ATOM 5696 O O . ASP A 1 29 ? -4.936 5.120 11.660 1.00 0.00 29 ASP A O 9
ATOM 5705 N N . MET A 1 30 ? -6.381 6.699 10.966 1.00 0.00 30 MET A N 9
ATOM 5706 C CA . MET A 1 30 ? -7.441 5.747 10.656 1.00 0.00 30 MET A CA 9
ATOM 5707 C C . MET A 1 30 ? -7.109 4.953 9.397 1.00 0.00 30 MET A C 9
ATOM 5708 O O . MET A 1 30 ? -7.511 3.797 9.255 1.00 0.00 30 MET A O 9
ATOM 5722 N N . HIS A 1 31 ? -6.374 5.580 8.484 1.00 0.00 31 HIS A N 9
ATOM 5723 C CA . HIS A 1 31 ? -5.988 4.931 7.236 1.00 0.00 31 HIS A CA 9
ATOM 5724 C C . HIS A 1 31 ? -5.019 3.783 7.498 1.00 0.00 31 HIS A C 9
ATOM 5725 O O . HIS A 1 31 ? -4.936 2.838 6.714 1.00 0.00 31 HIS A O 9
ATOM 5739 N N . GLN A 1 32 ? -4.288 3.872 8.604 1.00 0.00 32 GLN A N 9
ATOM 5740 C CA . GLN A 1 32 ? -3.323 2.841 8.968 1.00 0.00 32 GLN A CA 9
ATOM 5741 C C . GLN A 1 32 ? -4.029 1.533 9.313 1.00 0.00 32 GLN A C 9
ATOM 5742 O O . GLN A 1 32 ? -3.385 0.502 9.505 1.00 0.00 32 GLN A O 9
ATOM 5756 N N . ARG A 1 33 ? -5.354 1.585 9.390 1.00 0.00 33 ARG A N 9
ATOM 5757 C CA . ARG A 1 33 ? -6.147 0.404 9.713 1.00 0.00 33 ARG A CA 9
ATOM 5758 C C . ARG A 1 33 ? -6.235 -0.536 8.515 1.00 0.00 33 ARG A C 9
ATOM 5759 O O . ARG A 1 33 ? -6.640 -1.692 8.648 1.00 0.00 33 ARG A O 9
ATOM 5780 N N . VAL A 1 34 ? -5.854 -0.033 7.345 1.00 0.00 34 VAL A N 9
ATOM 5781 C CA . VAL A 1 34 ? -5.890 -0.828 6.123 1.00 0.00 34 VAL A CA 9
ATOM 5782 C C . VAL A 1 34 ? -4.769 -1.862 6.108 1.00 0.00 34 VAL A C 9
ATOM 5783 O O . VAL A 1 34 ? -4.834 -2.853 5.379 1.00 0.00 34 VAL A O 9
ATOM 5796 N N . HIS A 1 35 ? -3.742 -1.626 6.917 1.00 0.00 35 HIS A N 9
ATOM 5797 C CA . HIS A 1 35 ? -2.606 -2.537 6.997 1.00 0.00 35 HIS A CA 9
ATOM 5798 C C . HIS A 1 35 ? -2.639 -3.332 8.300 1.00 0.00 35 HIS A C 9
ATOM 5799 O O . HIS A 1 35 ? -2.223 -4.489 8.342 1.00 0.00 35 HIS A O 9
ATOM 5813 N N . MET A 1 36 ? -3.134 -2.702 9.360 1.00 0.00 36 MET A N 9
ATOM 5814 C CA . MET A 1 36 ? -3.221 -3.350 10.663 1.00 0.00 36 MET A CA 9
ATOM 5815 C C . MET A 1 36 ? -3.940 -4.691 10.556 1.00 0.00 36 MET A C 9
ATOM 5816 O O . MET A 1 36 ? -3.536 -5.675 11.174 1.00 0.00 36 MET A O 9
ATOM 5830 N N . GLY A 1 37 ? -5.010 -4.723 9.766 1.00 0.00 37 GLY A N 9
ATOM 5831 C CA . GLY A 1 37 ? -5.769 -5.947 9.593 1.00 0.00 37 GLY A CA 9
ATOM 5832 C C . GLY A 1 37 ? -5.783 -6.423 8.154 1.00 0.00 37 GLY A C 9
ATOM 5833 O O . GLY A 1 37 ? -5.102 -5.855 7.300 1.00 0.00 37 GLY A O 9
ATOM 5837 N N . GLU A 1 38 ? -6.559 -7.468 7.885 1.00 0.00 38 GLU A N 9
ATOM 5838 C CA . GLU A 1 38 ? -6.656 -8.020 6.539 1.00 0.00 38 GLU A CA 9
ATOM 5839 C C . GLU A 1 38 ? -8.114 -8.244 6.146 1.00 0.00 38 GLU A C 9
ATOM 5840 O O . GLU A 1 38 ? -8.525 -7.920 5.032 1.00 0.00 38 GLU A O 9
ATOM 5852 N N . LYS A 1 39 ? -8.890 -8.800 7.070 1.00 0.00 39 LYS A N 9
ATOM 5853 C CA . LYS A 1 39 ? -10.302 -9.067 6.823 1.00 0.00 39 LYS A CA 9
ATOM 5854 C C . LYS A 1 39 ? -11.067 -7.770 6.578 1.00 0.00 39 LYS A C 9
ATOM 5855 O O . LYS A 1 39 ? -12.165 -7.780 6.021 1.00 0.00 39 LYS A O 9
ATOM 5874 N N . THR A 1 40 ? -10.479 -6.654 6.997 1.00 0.00 40 THR A N 9
ATOM 5875 C CA . THR A 1 40 ? -11.105 -5.349 6.823 1.00 0.00 40 THR A CA 9
ATOM 5876 C C . THR A 1 40 ? -10.896 -4.823 5.407 1.00 0.00 40 THR A C 9
ATOM 5877 O O . THR A 1 40 ? -11.857 -4.562 4.684 1.00 0.00 40 THR A O 9
ATOM 5888 N N . SER A 1 41 ? -9.634 -4.671 5.018 1.00 0.00 41 SER A N 9
ATOM 5889 C CA . SER A 1 41 ? -9.299 -4.173 3.689 1.00 0.00 41 SER A CA 9
ATOM 5890 C C . SER A 1 41 ? -9.443 -5.275 2.644 1.00 0.00 41 SER A C 9
ATOM 5891 O O . SER A 1 41 ? -8.981 -6.398 2.842 1.00 0.00 41 SER A O 9
ATOM 5899 N N . GLY A 1 42 ? -10.087 -4.944 1.529 1.00 0.00 42 GLY A N 9
ATOM 5900 C CA . GLY A 1 42 ? -10.281 -5.916 0.468 1.00 0.00 42 GLY A CA 9
ATOM 5901 C C . GLY A 1 42 ? -10.471 -5.264 -0.887 1.00 0.00 42 GLY A C 9
ATOM 5902 O O . GLY A 1 42 ? -10.869 -4.104 -0.991 1.00 0.00 42 GLY A O 9
ATOM 5906 N N . PRO A 1 43 ? -10.181 -6.019 -1.957 1.00 0.00 43 PRO A N 9
ATOM 5907 C CA . PRO A 1 43 ? -10.314 -5.528 -3.332 1.00 0.00 43 PRO A CA 9
ATOM 5908 C C . PRO A 1 43 ? -11.770 -5.336 -3.741 1.00 0.00 43 PRO A C 9
ATOM 5909 O O . PRO A 1 43 ? -12.685 -5.728 -3.016 1.00 0.00 43 PRO A O 9
ATOM 5920 N N . SER A 1 44 ? -11.978 -4.730 -4.906 1.00 0.00 44 SER A N 9
ATOM 5921 C CA . SER A 1 44 ? -13.324 -4.483 -5.409 1.00 0.00 44 SER A CA 9
ATOM 5922 C C . SER A 1 44 ? -13.770 -5.606 -6.340 1.00 0.00 44 SER A C 9
ATOM 5923 O O . SER A 1 44 ? -13.288 -5.721 -7.467 1.00 0.00 44 SER A O 9
ATOM 5931 N N . SER A 1 45 ? -14.695 -6.431 -5.861 1.00 0.00 45 SER A N 9
ATOM 5932 C CA . SER A 1 45 ? -15.205 -7.548 -6.648 1.00 0.00 45 SER A CA 9
ATOM 5933 C C . SER A 1 45 ? -16.731 -7.557 -6.652 1.00 0.00 45 SER A C 9
ATOM 5934 O O . SER A 1 45 ? -17.359 -7.613 -7.708 1.00 0.00 45 SER A O 9
ATOM 5942 N N . GLY A 1 46 ? -17.320 -7.503 -5.461 1.00 0.00 46 GLY A N 9
ATOM 5943 C CA . GLY A 1 46 ? -18.767 -7.506 -5.349 1.00 0.00 46 GLY A CA 9
ATOM 5944 C C . GLY A 1 46 ? -19.266 -6.582 -4.256 1.00 0.00 46 GLY A C 9
ATOM 5945 O O . GLY A 1 46 ? -20.078 -5.703 -4.539 1.00 0.00 46 GLY A O 9
ATOM 5950 N N . GLY A 1 1 ? 4.430 0.987 -14.364 1.00 0.00 1 GLY A N 10
ATOM 5951 C CA . GLY A 1 1 ? 3.185 1.050 -15.108 1.00 0.00 1 GLY A CA 10
ATOM 5952 C C . GLY A 1 1 ? 2.418 2.332 -14.847 1.00 0.00 1 GLY A C 10
ATOM 5953 O O . GLY A 1 1 ? 2.653 3.348 -15.502 1.00 0.00 1 GLY A O 10
ATOM 5957 N N . SER A 1 2 ? 1.498 2.284 -13.890 1.00 0.00 2 SER A N 10
ATOM 5958 C CA . SER A 1 2 ? 0.690 3.449 -13.548 1.00 0.00 2 SER A CA 10
ATOM 5959 C C . SER A 1 2 ? 0.936 3.876 -12.103 1.00 0.00 2 SER A C 10
ATOM 5960 O O . SER A 1 2 ? 0.208 3.476 -11.194 1.00 0.00 2 SER A O 10
ATOM 5968 N N . SER A 1 3 ? 1.967 4.690 -11.901 1.00 0.00 3 SER A N 10
ATOM 5969 C CA . SER A 1 3 ? 2.312 5.169 -10.567 1.00 0.00 3 SER A CA 10
ATOM 5970 C C . SER A 1 3 ? 3.208 6.401 -10.648 1.00 0.00 3 SER A C 10
ATOM 5971 O O . SER A 1 3 ? 4.266 6.373 -11.275 1.00 0.00 3 SER A O 10
ATOM 5979 N N . GLY A 1 4 ? 2.775 7.483 -10.007 1.00 0.00 4 GLY A N 10
ATOM 5980 C CA . GLY A 1 4 ? 3.548 8.711 -10.018 1.00 0.00 4 GLY A CA 10
ATOM 5981 C C . GLY A 1 4 ? 3.182 9.637 -8.875 1.00 0.00 4 GLY A C 10
ATOM 5982 O O . GLY A 1 4 ? 3.643 9.455 -7.748 1.00 0.00 4 GLY A O 10
ATOM 5986 N N . SER A 1 5 ? 2.353 10.634 -9.166 1.00 0.00 5 SER A N 10
ATOM 5987 C CA . SER A 1 5 ? 1.929 11.595 -8.155 1.00 0.00 5 SER A CA 10
ATOM 5988 C C . SER A 1 5 ? 3.101 11.999 -7.265 1.00 0.00 5 SER A C 10
ATOM 5989 O O . SER A 1 5 ? 2.942 12.194 -6.060 1.00 0.00 5 SER A O 10
ATOM 5997 N N . SER A 1 6 ? 4.279 12.124 -7.869 1.00 0.00 6 SER A N 10
ATOM 5998 C CA . SER A 1 6 ? 5.479 12.501 -7.132 1.00 0.00 6 SER A CA 10
ATOM 5999 C C . SER A 1 6 ? 6.193 13.664 -7.815 1.00 0.00 6 SER A C 10
ATOM 6000 O O . SER A 1 6 ? 7.056 13.463 -8.668 1.00 0.00 6 SER A O 10
ATOM 6008 N N . GLY A 1 7 ? 5.825 14.883 -7.432 1.00 0.00 7 GLY A N 10
ATOM 6009 C CA . GLY A 1 7 ? 6.438 16.061 -8.017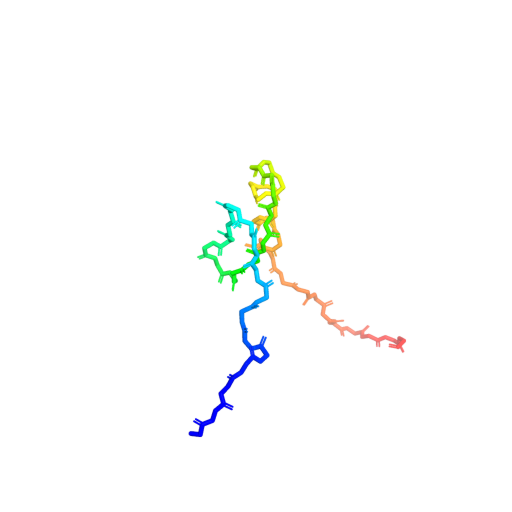 1.00 0.00 7 GLY A CA 10
ATOM 6010 C C . GLY A 1 7 ? 5.830 17.349 -7.499 1.00 0.00 7 GLY A C 10
ATOM 6011 O O . GLY A 1 7 ? 6.410 18.018 -6.644 1.00 0.00 7 GLY A O 10
ATOM 6015 N N . SER A 1 8 ? 4.658 17.699 -8.019 1.00 0.00 8 SER A N 10
ATOM 6016 C CA . SER A 1 8 ? 3.973 18.919 -7.608 1.00 0.00 8 SER A CA 10
ATOM 6017 C C . SER A 1 8 ? 3.033 18.646 -6.437 1.00 0.00 8 SER A C 10
ATOM 6018 O O . SER A 1 8 ? 1.852 18.990 -6.480 1.00 0.00 8 SER A O 10
ATOM 6026 N N . VAL A 1 9 ? 3.568 18.025 -5.390 1.00 0.00 9 VAL A N 10
ATOM 6027 C CA . VAL A 1 9 ? 2.779 17.707 -4.206 1.00 0.00 9 VAL A CA 10
ATOM 6028 C C . VAL A 1 9 ? 3.678 17.405 -3.012 1.00 0.00 9 VAL A C 10
ATOM 6029 O O . VAL A 1 9 ? 4.590 16.584 -3.101 1.00 0.00 9 VAL A O 10
ATOM 6042 N N . GLU A 1 10 ? 3.413 18.075 -1.894 1.00 0.00 10 GLU A N 10
ATOM 6043 C CA . GLU A 1 10 ? 4.200 17.878 -0.682 1.00 0.00 10 GLU A CA 10
ATOM 6044 C C . GLU A 1 10 ? 3.312 17.940 0.558 1.00 0.00 10 GLU A C 10
ATOM 6045 O O . GLU A 1 10 ? 2.818 19.005 0.930 1.00 0.00 10 GLU A O 10
ATOM 6057 N N . LYS A 1 11 ? 3.113 16.790 1.193 1.00 0.00 11 LYS A N 10
ATOM 6058 C CA . LYS A 1 11 ? 2.286 16.711 2.392 1.00 0.00 11 LYS A CA 10
ATOM 6059 C C . LYS A 1 11 ? 3.148 16.525 3.636 1.00 0.00 11 LYS A C 10
ATOM 6060 O O . LYS A 1 11 ? 4.221 15.922 3.593 1.00 0.00 11 LYS A O 10
ATOM 6079 N N . PRO A 1 12 ? 2.670 17.053 4.773 1.00 0.00 12 PRO A N 10
ATOM 6080 C CA . PRO A 1 12 ? 3.381 16.956 6.051 1.00 0.00 12 PRO A CA 10
ATOM 6081 C C . PRO A 1 12 ? 3.392 15.534 6.602 1.00 0.00 12 PRO A C 10
ATOM 6082 O O . PRO A 1 12 ? 4.401 15.073 7.137 1.00 0.00 12 PRO A O 10
ATOM 6093 N N . TYR A 1 13 ? 2.266 14.843 6.466 1.00 0.00 13 TYR A N 10
ATOM 6094 C CA . TYR A 1 13 ? 2.146 13.473 6.951 1.00 0.00 13 TYR A CA 10
ATOM 6095 C C . TYR A 1 13 ? 2.317 12.474 5.811 1.00 0.00 13 TYR A C 10
ATOM 6096 O O . TYR A 1 13 ? 1.783 12.664 4.718 1.00 0.00 13 TYR A O 10
ATOM 6114 N N . LYS A 1 14 ? 3.064 11.408 6.075 1.00 0.00 14 LYS A N 10
ATOM 6115 C CA . LYS A 1 14 ? 3.305 10.375 5.074 1.00 0.00 14 LYS A CA 10
ATOM 6116 C C . LYS A 1 14 ? 3.258 8.986 5.702 1.00 0.00 14 LYS A C 10
ATOM 6117 O O . LYS A 1 14 ? 4.027 8.679 6.613 1.00 0.00 14 LYS A O 10
ATOM 6136 N N . CYS A 1 15 ? 2.351 8.149 5.209 1.00 0.00 15 CYS A N 10
ATOM 6137 C CA . CYS A 1 15 ? 2.204 6.792 5.721 1.00 0.00 15 CYS A CA 10
ATOM 6138 C C . CYS A 1 15 ? 3.538 6.051 5.690 1.00 0.00 15 CYS A C 10
ATOM 6139 O O . CYS A 1 15 ? 4.474 6.468 5.009 1.00 0.00 15 CYS A O 10
ATOM 6146 N N . GLU A 1 16 ? 3.615 4.951 6.431 1.00 0.00 16 GLU A N 10
ATOM 6147 C CA . GLU A 1 16 ? 4.834 4.152 6.488 1.00 0.00 16 GLU A CA 10
ATOM 6148 C C . GLU A 1 16 ? 4.651 2.827 5.754 1.00 0.00 16 GLU A C 10
ATOM 6149 O O . GLU A 1 16 ? 5.560 2.351 5.075 1.00 0.00 16 GLU A O 10
ATOM 6161 N N . ASP A 1 17 ? 3.469 2.237 5.897 1.00 0.00 17 ASP A N 10
ATOM 6162 C CA . ASP A 1 17 ? 3.166 0.967 5.248 1.00 0.00 17 ASP A CA 10
ATOM 6163 C C . ASP A 1 17 ? 3.330 1.076 3.735 1.00 0.00 17 ASP A C 10
ATOM 6164 O O . ASP A 1 17 ? 4.026 0.271 3.116 1.00 0.00 17 ASP A O 10
ATOM 6173 N N . CYS A 1 18 ? 2.684 2.077 3.146 1.00 0.00 18 CYS A N 10
ATOM 6174 C CA . CYS A 1 18 ? 2.757 2.292 1.706 1.00 0.00 18 CYS A CA 10
ATOM 6175 C C . CYS A 1 18 ? 3.500 3.586 1.386 1.00 0.00 18 CYS A C 10
ATOM 6176 O O . CYS A 1 18 ? 4.390 3.610 0.537 1.00 0.00 18 CYS A O 10
ATOM 6183 N N . GLY A 1 19 ? 3.127 4.662 2.073 1.00 0.00 19 GLY A N 10
ATOM 6184 C CA . GLY A 1 19 ? 3.767 5.945 1.848 1.00 0.00 19 GLY A CA 10
ATOM 6185 C C . GLY A 1 19 ? 2.774 7.036 1.503 1.00 0.00 19 GLY A C 10
ATOM 6186 O O . GLY A 1 19 ? 3.118 8.218 1.490 1.00 0.00 19 GLY A O 10
ATOM 6190 N N . LYS A 1 20 ? 1.537 6.641 1.222 1.00 0.00 20 LYS A N 10
ATOM 6191 C CA . LYS A 1 20 ? 0.489 7.594 0.874 1.00 0.00 20 LYS A CA 10
ATOM 6192 C C . LYS A 1 20 ? 0.592 8.851 1.731 1.00 0.00 20 LYS A C 10
ATOM 6193 O O . LYS A 1 20 ? 0.897 8.781 2.921 1.00 0.00 20 LYS A O 10
ATOM 6212 N N . GLY A 1 21 ? 0.334 10.003 1.118 1.00 0.00 21 GLY A N 10
ATOM 6213 C CA . GLY A 1 21 ? 0.401 11.260 1.840 1.00 0.00 21 GLY A CA 10
ATOM 6214 C C . GLY A 1 21 ? -0.944 11.679 2.400 1.00 0.00 21 GLY A C 10
ATOM 6215 O O . GLY A 1 21 ? -1.978 11.120 2.034 1.00 0.00 21 GLY A O 10
ATOM 6219 N N . TYR A 1 22 ? -0.930 12.664 3.291 1.00 0.00 22 TYR A N 10
ATOM 6220 C CA . TYR A 1 22 ? -2.157 13.155 3.906 1.00 0.00 22 TYR A CA 10
ATOM 6221 C C . TYR A 1 22 ? -1.946 14.538 4.516 1.00 0.00 22 TYR A C 10
ATOM 6222 O O . TYR A 1 22 ? -0.907 14.811 5.116 1.00 0.00 22 TYR A O 10
ATOM 6240 N N . ASN A 1 23 ? -2.940 15.405 4.358 1.00 0.00 23 ASN A N 10
ATOM 6241 C CA . ASN A 1 23 ? -2.864 16.760 4.893 1.00 0.00 23 ASN A CA 10
ATOM 6242 C C . ASN A 1 23 ? -3.583 16.856 6.236 1.00 0.00 23 ASN A C 10
ATOM 6243 O O . ASN A 1 23 ? -3.770 17.947 6.774 1.00 0.00 23 ASN A O 10
ATOM 6254 N N . ARG A 1 24 ? -3.982 15.706 6.770 1.00 0.00 24 ARG A N 10
ATOM 6255 C CA . ARG A 1 24 ? -4.680 15.660 8.049 1.00 0.00 24 ARG A CA 10
ATOM 6256 C C . ARG A 1 24 ? -4.176 14.500 8.902 1.00 0.00 24 ARG A C 10
ATOM 6257 O O . ARG A 1 24 ? -3.637 13.523 8.383 1.00 0.00 24 ARG A O 10
ATOM 6278 N N . ARG A 1 25 ? -4.355 14.616 10.214 1.00 0.00 25 ARG A N 10
ATOM 6279 C CA . ARG A 1 25 ? -3.917 13.578 11.139 1.00 0.00 25 ARG A CA 10
ATOM 6280 C C . ARG A 1 25 ? -4.952 12.461 11.234 1.00 0.00 25 ARG A C 10
ATOM 6281 O O . ARG A 1 25 ? -4.605 11.281 11.297 1.00 0.00 25 ARG A O 10
ATOM 6302 N N . LEU A 1 26 ? -6.225 12.841 11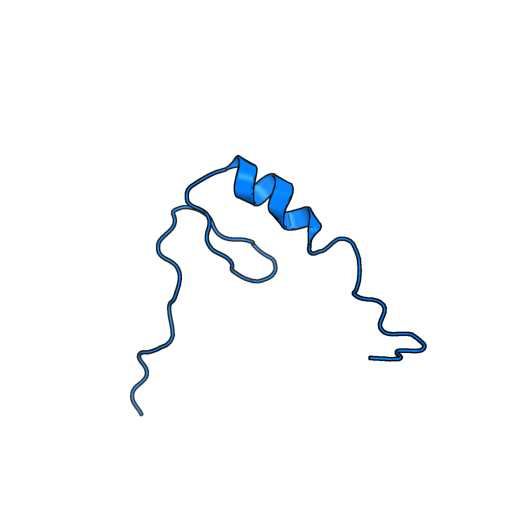.244 1.00 0.00 26 LEU A N 10
ATOM 6303 C CA . LEU A 1 26 ? -7.312 11.873 11.331 1.00 0.00 26 LEU A CA 10
ATOM 6304 C C . LEU A 1 26 ? -7.301 10.932 10.131 1.00 0.00 26 LEU A C 10
ATOM 6305 O O . LEU A 1 26 ? -7.396 9.715 10.283 1.00 0.00 26 LEU A O 10
ATOM 6321 N N . ASN A 1 27 ? -7.183 11.505 8.937 1.00 0.00 27 ASN A N 10
ATOM 6322 C CA . ASN A 1 27 ? -7.157 10.717 7.710 1.00 0.00 27 ASN A CA 10
ATOM 6323 C C . ASN A 1 27 ? -6.108 9.612 7.795 1.00 0.00 27 ASN A C 10
ATOM 6324 O O . ASN A 1 27 ? -6.319 8.502 7.306 1.00 0.00 27 ASN A O 10
ATOM 6335 N N . LEU A 1 28 ? -4.977 9.925 8.418 1.00 0.00 28 LEU A N 10
ATOM 6336 C CA . LEU A 1 28 ? -3.894 8.959 8.568 1.00 0.00 28 LEU A CA 10
ATOM 6337 C C . LEU A 1 28 ? -4.198 7.969 9.687 1.00 0.00 28 LEU A C 10
ATOM 6338 O O . LEU A 1 28 ? -3.954 6.770 9.553 1.00 0.00 28 LEU A O 10
ATOM 6354 N N . ASP A 1 29 ? -4.734 8.478 10.791 1.00 0.00 29 ASP A N 10
ATOM 6355 C CA . ASP A 1 29 ? -5.076 7.638 11.933 1.00 0.00 29 ASP A CA 10
ATOM 6356 C C . ASP A 1 29 ? -6.033 6.524 11.522 1.00 0.00 29 ASP A C 10
ATOM 6357 O O . ASP A 1 29 ? -5.890 5.380 11.952 1.00 0.00 29 ASP A O 10
ATOM 6366 N N . MET A 1 30 ? -7.009 6.867 10.688 1.00 0.00 30 MET A N 10
ATOM 6367 C CA . MET A 1 30 ? -7.989 5.895 10.218 1.00 0.00 30 MET A CA 10
ATOM 6368 C C . MET A 1 30 ? -7.438 5.090 9.046 1.00 0.00 30 MET A C 10
ATOM 6369 O O . MET A 1 30 ? -7.951 4.018 8.721 1.00 0.00 30 MET A O 10
ATOM 6383 N N . HIS A 1 31 ? -6.392 5.612 8.415 1.00 0.00 31 HIS A N 10
ATOM 6384 C CA . HIS A 1 31 ? -5.771 4.940 7.279 1.00 0.00 31 HIS A CA 10
ATOM 6385 C C . HIS A 1 31 ? -4.755 3.904 7.749 1.00 0.00 31 HIS A C 10
ATOM 6386 O O . HIS A 1 31 ? -4.518 2.903 7.073 1.00 0.00 31 HIS A O 10
ATOM 6400 N N . GLN A 1 32 ? -4.157 4.152 8.910 1.00 0.00 32 GLN A N 10
ATOM 6401 C CA . GLN A 1 32 ? -3.166 3.241 9.468 1.00 0.00 32 GLN A CA 10
ATOM 6402 C C . GLN A 1 32 ? -3.747 1.841 9.638 1.00 0.00 32 GLN A C 10
ATOM 6403 O O . GLN A 1 32 ? -3.130 0.850 9.247 1.00 0.00 32 GLN A O 10
ATOM 6417 N N . ARG A 1 33 ? -4.938 1.768 10.225 1.00 0.00 33 ARG A N 10
ATOM 6418 C CA . ARG A 1 33 ? -5.602 0.489 10.448 1.00 0.00 33 ARG A CA 10
ATOM 6419 C C . ARG A 1 33 ? -5.669 -0.321 9.157 1.00 0.00 33 ARG A C 10
ATOM 6420 O O . ARG A 1 33 ? -5.462 -1.535 9.163 1.00 0.00 33 ARG A O 10
ATOM 6441 N N . VAL A 1 34 ? -5.959 0.358 8.052 1.00 0.00 34 VAL A N 10
ATOM 6442 C CA . VAL A 1 34 ? -6.053 -0.298 6.754 1.00 0.00 34 VAL A CA 10
ATOM 6443 C C . VAL A 1 34 ? -4.994 -1.385 6.610 1.00 0.00 34 VAL A C 10
ATOM 6444 O O . VAL A 1 34 ? -5.215 -2.398 5.945 1.00 0.00 34 VAL A O 10
ATOM 6457 N N . HIS A 1 35 ? -3.842 -1.169 7.237 1.00 0.00 35 HIS A N 10
ATOM 6458 C CA . HIS A 1 35 ? -2.748 -2.131 7.180 1.00 0.00 35 HIS A CA 10
ATOM 6459 C C . HIS A 1 35 ? -2.770 -3.052 8.397 1.00 0.00 35 HIS A C 10
ATOM 6460 O O . HIS A 1 35 ? -1.726 -3.371 8.965 1.00 0.00 35 HIS A O 10
ATOM 6474 N N . MET A 1 36 ? -3.967 -3.475 8.791 1.00 0.00 36 MET A N 10
ATOM 6475 C CA . MET A 1 36 ? -4.124 -4.359 9.940 1.00 0.00 36 MET A CA 10
ATOM 6476 C C . MET A 1 36 ? -5.209 -5.399 9.681 1.00 0.00 36 MET A C 10
ATOM 6477 O O . MET A 1 36 ? -6.385 -5.062 9.547 1.00 0.00 36 MET A O 10
ATOM 6491 N N . GLY A 1 37 ? -4.807 -6.664 9.612 1.00 0.00 37 GLY A N 10
ATOM 6492 C CA . GLY A 1 37 ? -5.758 -7.733 9.369 1.00 0.00 37 GLY A CA 10
ATOM 6493 C C . GLY A 1 37 ? -5.155 -8.876 8.577 1.00 0.00 37 GLY A C 10
ATOM 6494 O O . GLY A 1 37 ? -5.839 -9.510 7.773 1.00 0.00 37 GLY A O 10
ATOM 6498 N N . GLU A 1 38 ? -3.872 -9.139 8.802 1.00 0.00 38 GLU A N 10
ATOM 6499 C CA . GLU A 1 38 ? -3.178 -10.212 8.100 1.00 0.00 38 GLU A CA 10
ATOM 6500 C C . GLU A 1 38 ? -3.285 -10.032 6.589 1.00 0.00 38 GLU A C 10
ATOM 6501 O O . GLU A 1 38 ? -3.662 -10.956 5.867 1.00 0.00 38 GLU A O 10
ATOM 6513 N N . LYS A 1 39 ? -2.951 -8.836 6.116 1.00 0.00 39 LYS A N 10
ATOM 6514 C CA . LYS A 1 39 ? -3.009 -8.533 4.691 1.00 0.00 39 LYS A CA 10
ATOM 6515 C C . LYS A 1 39 ? -2.050 -7.401 4.336 1.00 0.00 39 LYS A C 10
ATOM 6516 O O . LYS A 1 39 ? -2.287 -6.242 4.677 1.00 0.00 39 LYS A O 10
ATOM 6535 N N . THR A 1 40 ? -0.965 -7.744 3.649 1.00 0.00 40 THR A N 10
ATOM 6536 C CA . THR A 1 40 ? 0.030 -6.758 3.248 1.00 0.00 40 THR A CA 10
ATOM 6537 C C . THR A 1 40 ? -0.120 -6.393 1.775 1.00 0.00 40 THR A C 10
ATOM 6538 O O . THR A 1 40 ? -0.065 -7.259 0.902 1.00 0.00 40 THR A O 10
ATOM 6549 N N . SER A 1 41 ? -0.309 -5.105 1.506 1.00 0.00 41 SER A N 10
ATOM 6550 C CA . SER A 1 41 ? -0.470 -4.626 0.138 1.00 0.00 41 SER A CA 10
ATOM 6551 C C . SER A 1 41 ? -0.105 -3.148 0.033 1.00 0.00 41 SER A C 10
ATOM 6552 O O . SER A 1 41 ? -0.563 -2.327 0.826 1.00 0.00 41 SER A O 10
ATOM 6560 N N . GLY A 1 42 ? 0.723 -2.818 -0.953 1.00 0.00 42 GLY A N 10
ATOM 6561 C CA . GLY A 1 42 ? 1.136 -1.440 -1.145 1.00 0.00 42 GLY A CA 10
ATOM 6562 C C . GLY A 1 42 ? 1.720 -1.196 -2.522 1.00 0.00 42 GLY A C 10
ATOM 6563 O O . GLY A 1 42 ? 2.368 -2.063 -3.108 1.00 0.00 42 GLY A O 10
ATOM 6567 N N . PRO A 1 43 ? 1.490 0.011 -3.061 1.00 0.00 43 PRO A N 10
ATOM 6568 C CA . PRO A 1 43 ? 1.988 0.394 -4.385 1.00 0.00 43 PRO A CA 10
ATOM 6569 C C . PRO A 1 43 ? 3.503 0.565 -4.407 1.00 0.00 43 PRO A C 10
ATOM 6570 O O . PRO A 1 43 ? 4.162 0.222 -5.389 1.00 0.00 43 PRO A O 10
ATOM 6581 N N . SER A 1 44 ? 4.050 1.097 -3.319 1.00 0.00 44 SER A N 10
ATOM 6582 C CA . SER A 1 44 ? 5.488 1.316 -3.215 1.00 0.00 44 SER A CA 10
ATOM 6583 C C . SER A 1 44 ? 6.189 0.076 -2.669 1.00 0.00 44 SER A C 10
ATOM 6584 O O . SER A 1 44 ? 5.614 -0.681 -1.886 1.00 0.00 44 SER A O 10
ATOM 6592 N N . SER A 1 45 ? 7.434 -0.126 -3.088 1.00 0.00 45 SER A N 10
ATOM 6593 C CA . SER A 1 45 ? 8.213 -1.276 -2.645 1.00 0.00 45 SER A CA 10
ATOM 6594 C C . SER A 1 45 ? 8.568 -1.154 -1.166 1.00 0.00 45 SER A C 10
ATOM 6595 O O . SER A 1 45 ? 8.806 -0.058 -0.661 1.00 0.00 45 SER A O 10
ATOM 6603 N N . GLY A 1 46 ? 8.602 -2.291 -0.477 1.00 0.00 46 GLY A N 10
ATOM 6604 C CA . GLY A 1 46 ? 8.929 -2.291 0.937 1.00 0.00 46 GLY A CA 10
ATOM 6605 C C . GLY A 1 46 ? 7.794 -1.767 1.795 1.00 0.00 46 GLY A C 10
ATOM 6606 O O . GLY A 1 46 ? 7.236 -0.718 1.474 1.00 0.00 46 GLY A O 10
ATOM 6611 N N . GLY A 1 1 ? 15.412 11.446 -19.709 1.00 0.00 1 GLY A N 11
ATOM 6612 C CA . GLY A 1 1 ? 14.063 11.311 -19.193 1.00 0.00 1 GLY A CA 11
ATOM 6613 C C . GLY A 1 1 ? 14.036 11.053 -17.700 1.00 0.00 1 GLY A C 11
ATOM 6614 O O . GLY A 1 1 ? 14.103 9.906 -17.260 1.00 0.00 1 GLY A O 11
ATOM 6618 N N . SER A 1 2 ? 13.940 12.124 -16.918 1.00 0.00 2 SER A N 11
ATOM 6619 C CA . SER A 1 2 ? 13.910 12.009 -15.465 1.00 0.00 2 SER A CA 11
ATOM 6620 C C . SER A 1 2 ? 12.949 13.027 -14.858 1.00 0.00 2 SER A C 11
ATOM 6621 O O . SER A 1 2 ? 12.551 13.989 -15.515 1.00 0.00 2 SER A O 11
ATOM 6629 N N . SER A 1 3 ? 12.579 12.806 -13.601 1.00 0.00 3 SER A N 11
ATOM 6630 C CA . SER A 1 3 ? 11.662 13.701 -12.906 1.00 0.00 3 SER A CA 11
ATOM 6631 C C . SER A 1 3 ? 12.139 15.147 -12.998 1.00 0.00 3 SER A C 11
ATOM 6632 O O . SER A 1 3 ? 13.330 15.429 -12.877 1.00 0.00 3 SER A O 11
ATOM 6640 N N . GLY A 1 4 ? 11.198 16.062 -13.213 1.00 0.00 4 GLY A N 11
ATOM 6641 C CA . GLY A 1 4 ? 11.540 17.468 -13.319 1.00 0.00 4 GLY A CA 11
ATOM 6642 C C . GLY A 1 4 ? 12.057 18.038 -12.013 1.00 0.00 4 GLY A C 11
ATOM 6643 O O . GLY A 1 4 ? 12.857 17.405 -11.324 1.00 0.00 4 GLY A O 11
ATOM 6647 N N . SER A 1 5 ? 11.599 19.239 -11.671 1.00 0.00 5 SER A N 11
ATOM 6648 C CA . SER A 1 5 ? 12.024 19.897 -10.441 1.00 0.00 5 SER A CA 11
ATOM 6649 C C . SER A 1 5 ? 11.071 19.575 -9.295 1.00 0.00 5 SER A C 11
ATOM 6650 O O . SER A 1 5 ? 9.898 19.270 -9.515 1.00 0.00 5 SER A O 11
ATOM 6658 N N . SER A 1 6 ? 11.583 19.644 -8.070 1.00 0.00 6 SER A N 11
ATOM 6659 C CA . SER A 1 6 ? 10.779 19.355 -6.888 1.00 0.00 6 SER A CA 11
ATOM 6660 C C . SER A 1 6 ? 11.288 20.138 -5.681 1.00 0.00 6 SER A C 11
ATOM 6661 O O . SER A 1 6 ? 12.486 20.160 -5.402 1.00 0.00 6 SER A O 11
ATOM 6669 N N . GLY A 1 7 ? 10.367 20.779 -4.968 1.00 0.00 7 GLY A N 11
ATOM 6670 C CA . GLY A 1 7 ? 10.741 21.554 -3.800 1.00 0.00 7 GLY A CA 11
ATOM 6671 C C . GLY A 1 7 ? 10.192 20.967 -2.515 1.00 0.00 7 GLY A C 11
ATOM 6672 O O . GLY A 1 7 ? 9.393 21.602 -1.826 1.00 0.00 7 GLY A O 11
ATOM 6676 N N . SER A 1 8 ? 10.619 19.751 -2.192 1.00 0.00 8 SER A N 11
ATOM 6677 C CA . SER A 1 8 ? 10.160 19.075 -0.983 1.00 0.00 8 SER A CA 11
ATOM 6678 C C . SER A 1 8 ? 8.666 19.296 -0.771 1.00 0.00 8 SER A C 11
ATOM 6679 O O . SER A 1 8 ? 8.221 19.589 0.339 1.00 0.00 8 SER A O 11
ATOM 6687 N N . VAL A 1 9 ? 7.895 19.155 -1.845 1.00 0.00 9 VAL A N 11
ATOM 6688 C CA . VAL A 1 9 ? 6.450 19.338 -1.778 1.00 0.00 9 VAL A CA 11
ATOM 6689 C C . VAL A 1 9 ? 5.746 18.031 -1.429 1.00 0.00 9 VAL A C 11
ATOM 6690 O O . VAL A 1 9 ? 4.995 17.484 -2.236 1.00 0.00 9 VAL A O 11
ATOM 6703 N N . GLU A 1 10 ? 5.994 17.536 -0.220 1.00 0.00 10 GLU A N 11
ATOM 6704 C CA . GLU A 1 10 ? 5.384 16.293 0.236 1.00 0.00 10 GLU A CA 11
ATOM 6705 C C . GLU A 1 10 ? 4.420 16.551 1.391 1.00 0.00 10 GLU A C 11
ATOM 6706 O O . GLU A 1 10 ? 4.627 17.459 2.196 1.00 0.00 10 GLU A O 11
ATOM 6718 N N . LYS A 1 11 ? 3.366 15.745 1.465 1.00 0.00 11 LYS A N 11
ATOM 6719 C CA . LYS A 1 11 ? 2.369 15.884 2.520 1.00 0.00 11 LYS A CA 11
ATOM 6720 C C . LYS A 1 11 ? 3.024 15.831 3.897 1.00 0.00 11 LYS A C 11
ATOM 6721 O O . LYS A 1 11 ? 4.064 15.202 4.092 1.00 0.00 11 LYS A O 11
ATOM 6740 N N . PRO A 1 12 ? 2.402 16.506 4.875 1.00 0.00 12 PRO A N 11
ATOM 6741 C CA . PRO A 1 12 ? 2.906 16.549 6.251 1.00 0.00 12 PRO A CA 11
ATOM 6742 C C . PRO A 1 12 ? 2.773 15.205 6.960 1.00 0.00 12 PRO A C 11
ATOM 6743 O O . PRO A 1 12 ? 3.673 14.785 7.687 1.00 0.00 12 PRO A O 11
ATOM 6754 N N . TYR A 1 13 ? 1.647 14.535 6.742 1.00 0.00 13 TYR A N 11
ATOM 6755 C CA . TYR A 1 13 ? 1.396 13.239 7.361 1.00 0.00 13 TYR A CA 11
ATOM 6756 C C . TYR A 1 13 ? 1.364 12.132 6.313 1.00 0.00 13 TYR A C 11
ATOM 6757 O O . TYR A 1 13 ? 0.368 11.952 5.612 1.00 0.00 13 TYR A O 11
ATOM 6775 N N . LYS A 1 14 ? 2.462 11.390 6.211 1.00 0.00 14 LYS A N 11
ATOM 6776 C CA . LYS A 1 14 ? 2.561 10.297 5.251 1.00 0.00 14 LYS A CA 11
ATOM 6777 C C . LYS A 1 14 ? 2.658 8.953 5.965 1.00 0.00 14 LYS A C 11
ATOM 6778 O O . LYS A 1 14 ? 3.080 8.880 7.119 1.00 0.00 14 LYS A O 11
ATOM 6797 N N . CYS A 1 15 ? 2.266 7.890 5.270 1.00 0.00 15 CYS A N 11
ATOM 6798 C CA . CYS A 1 15 ? 2.310 6.547 5.836 1.00 0.00 15 CYS A CA 11
ATOM 6799 C C . CYS A 1 15 ? 3.674 5.904 5.606 1.00 0.00 15 CYS A C 11
ATOM 6800 O O . CYS A 1 15 ? 4.406 6.288 4.695 1.00 0.00 15 CYS A O 11
ATOM 6807 N N . GLU A 1 16 ? 4.007 4.923 6.440 1.00 0.00 16 GLU A N 11
ATOM 6808 C CA . GLU A 1 16 ? 5.284 4.227 6.327 1.00 0.00 16 GLU A CA 11
ATOM 6809 C C . GLU A 1 16 ? 5.101 2.856 5.681 1.00 0.00 16 GLU A C 11
ATOM 6810 O O . GLU A 1 16 ? 6.024 2.320 5.067 1.00 0.00 16 GLU A O 11
ATOM 6822 N N . ASP A 1 17 ? 3.905 2.296 5.824 1.00 0.00 17 ASP A N 11
ATOM 6823 C CA . ASP A 1 17 ? 3.600 0.989 5.254 1.00 0.00 17 ASP A CA 11
ATOM 6824 C C . ASP A 1 17 ? 3.581 1.052 3.730 1.00 0.00 17 ASP A C 11
ATOM 6825 O O . ASP A 1 17 ? 4.152 0.194 3.055 1.00 0.00 17 ASP A O 11
ATOM 6834 N N . CYS A 1 18 ? 2.919 2.071 3.193 1.00 0.00 18 CYS A N 11
ATOM 6835 C CA . CYS A 1 18 ? 2.823 2.246 1.749 1.00 0.00 18 CYS A CA 11
ATOM 6836 C C . CYS A 1 18 ? 3.563 3.504 1.303 1.00 0.00 18 CYS A C 11
ATOM 6837 O O . CYS A 1 18 ? 4.399 3.458 0.401 1.00 0.00 18 CYS A O 11
ATOM 6844 N N . GLY A 1 19 ? 3.249 4.627 1.942 1.00 0.00 19 GLY A N 11
ATOM 6845 C CA . GLY A 1 19 ? 3.892 5.881 1.597 1.00 0.00 19 GLY A CA 11
ATOM 6846 C C . GLY A 1 19 ? 2.896 6.957 1.211 1.00 0.00 19 GLY A C 11
ATOM 6847 O O . GLY A 1 19 ? 3.280 8.034 0.755 1.00 0.00 19 GLY A O 11
ATOM 6851 N N . LYS A 1 20 ? 1.613 6.665 1.393 1.00 0.00 20 LYS A N 11
ATOM 6852 C CA . LYS A 1 20 ? 0.557 7.615 1.061 1.00 0.00 20 LYS A CA 11
ATOM 6853 C C . LYS A 1 20 ? 0.712 8.903 1.864 1.00 0.00 20 LYS A C 11
ATOM 6854 O O . LYS A 1 20 ? 1.035 8.871 3.050 1.00 0.00 20 LYS A O 11
ATOM 6873 N N . GLY A 1 21 ? 0.478 10.035 1.207 1.00 0.00 21 GLY A N 11
ATOM 6874 C CA . GLY A 1 21 ? 0.594 11.318 1.876 1.00 0.00 21 GLY A CA 11
ATOM 6875 C C . GLY A 1 21 ? -0.752 11.975 2.110 1.00 0.00 21 GLY A C 11
ATOM 6876 O O . GLY A 1 21 ? -1.630 11.931 1.248 1.00 0.00 21 GLY A O 11
ATOM 6880 N N . TYR A 1 22 ? -0.915 12.584 3.279 1.00 0.00 22 TYR A N 11
ATOM 6881 C CA . TYR A 1 22 ? -2.166 13.249 3.626 1.00 0.00 22 TYR A CA 11
ATOM 6882 C C . TYR A 1 22 ? -1.901 14.610 4.262 1.00 0.00 22 TYR A C 11
ATOM 6883 O O . TYR A 1 22 ? -0.792 14.890 4.715 1.00 0.00 22 TYR A O 11
ATOM 6901 N N . ASN A 1 23 ? -2.929 15.452 4.292 1.00 0.00 23 ASN A N 11
ATOM 6902 C CA . ASN A 1 23 ? -2.808 16.785 4.872 1.00 0.00 23 ASN A CA 11
ATOM 6903 C C . ASN A 1 23 ? -3.332 16.803 6.305 1.00 0.00 23 ASN A C 11
ATOM 6904 O O . ASN A 1 23 ? -2.782 17.487 7.169 1.00 0.00 23 ASN A O 11
ATOM 6915 N N . ARG A 1 24 ? -4.397 16.047 6.550 1.00 0.00 24 ARG A N 11
ATOM 6916 C CA . ARG A 1 24 ? -4.995 15.977 7.878 1.00 0.00 24 ARG A CA 11
ATOM 6917 C C . ARG A 1 24 ? -4.381 14.841 8.691 1.00 0.00 24 ARG A C 11
ATOM 6918 O O . ARG A 1 24 ? -3.903 13.853 8.134 1.00 0.00 24 ARG A O 11
ATOM 6939 N N . ARG A 1 25 ? -4.398 14.990 10.012 1.00 0.00 25 ARG A N 11
ATOM 6940 C CA . ARG A 1 25 ? -3.842 13.978 10.901 1.00 0.00 25 ARG A CA 11
ATOM 6941 C C . ARG A 1 25 ? -4.776 12.777 11.011 1.00 0.00 25 ARG A C 11
ATOM 6942 O O . ARG A 1 25 ? -4.341 11.628 10.921 1.00 0.00 25 ARG A O 11
ATOM 6963 N N . LEU A 1 26 ? -6.062 13.050 11.205 1.00 0.00 26 LEU A N 11
ATOM 6964 C CA . LEU A 1 26 ? -7.059 11.992 11.327 1.00 0.00 26 LEU A CA 11
ATOM 6965 C C . LEU A 1 26 ? -7.005 11.052 10.128 1.00 0.00 26 LEU A C 11
ATOM 6966 O O . LEU A 1 26 ? -7.046 9.832 10.280 1.00 0.00 26 LEU A O 11
ATOM 6982 N N . ASN A 1 27 ? -6.910 11.628 8.934 1.00 0.00 27 ASN A N 11
ATOM 6983 C CA . ASN A 1 27 ? -6.848 10.841 7.708 1.00 0.00 27 ASN A CA 11
ATOM 6984 C C . ASN A 1 27 ? -5.829 9.713 7.836 1.00 0.00 27 ASN A C 11
ATOM 6985 O O . ASN A 1 27 ? -6.099 8.571 7.461 1.00 0.00 27 ASN A O 11
ATOM 6996 N N . LEU A 1 28 ? -4.656 10.040 8.368 1.00 0.00 28 LEU A N 11
ATOM 6997 C CA . LEU A 1 28 ? -3.596 9.055 8.547 1.00 0.00 28 LEU A CA 11
ATOM 6998 C C . LEU A 1 28 ? -3.930 8.096 9.686 1.00 0.00 28 LEU A C 11
ATOM 6999 O O . LEU A 1 28 ? -3.853 6.878 9.527 1.00 0.00 28 LEU A O 11
ATOM 7015 N N . ASP A 1 29 ? -4.303 8.654 10.832 1.00 0.00 29 ASP A N 11
ATOM 7016 C CA . ASP A 1 29 ? -4.652 7.849 11.996 1.00 0.00 29 ASP A CA 11
ATOM 7017 C C . ASP A 1 29 ? -5.525 6.664 11.595 1.00 0.00 29 ASP A C 11
ATOM 7018 O O . ASP A 1 29 ? -5.176 5.510 11.846 1.00 0.00 29 ASP A O 11
ATOM 7027 N N . MET A 1 30 ? -6.662 6.957 10.972 1.00 0.00 30 MET A N 11
ATOM 7028 C CA . MET A 1 30 ? -7.585 5.915 10.536 1.00 0.00 30 MET A CA 11
ATOM 7029 C C . MET A 1 30 ? -6.936 5.018 9.487 1.00 0.00 30 MET A C 11
ATOM 7030 O O . MET A 1 30 ? -6.877 3.799 9.648 1.00 0.00 30 MET A O 11
ATOM 7044 N N . HIS A 1 31 ? -6.450 5.630 8.411 1.00 0.00 31 HIS A N 11
ATOM 7045 C CA . HIS A 1 31 ? -5.805 4.886 7.335 1.00 0.00 31 HIS A CA 11
ATOM 7046 C C . HIS A 1 31 ? -4.981 3.729 7.892 1.00 0.00 31 HIS A C 11
ATOM 7047 O O . HIS A 1 31 ? -4.988 2.629 7.340 1.00 0.00 31 HIS A O 11
ATOM 7061 N N . GLN A 1 32 ? -4.273 3.986 8.986 1.00 0.00 32 GLN A N 11
ATOM 7062 C CA . GLN A 1 32 ? -3.443 2.966 9.616 1.00 0.00 32 GLN A CA 11
ATOM 7063 C C . GLN A 1 32 ? -4.148 1.614 9.614 1.00 0.00 32 GLN A C 11
ATOM 7064 O O . GLN A 1 32 ? -3.588 0.612 9.169 1.00 0.00 32 GLN A O 11
ATOM 7078 N N . ARG A 1 33 ? -5.379 1.593 10.115 1.00 0.00 33 ARG A N 11
ATOM 7079 C CA . ARG A 1 33 ? -6.159 0.363 10.173 1.00 0.00 33 ARG A CA 11
ATOM 7080 C C . ARG A 1 33 ? -6.081 -0.393 8.850 1.00 0.00 33 ARG A C 11
ATOM 7081 O O . ARG A 1 33 ? -5.849 -1.602 8.827 1.00 0.00 33 ARG A O 11
ATOM 7102 N N . VAL A 1 34 ? -6.276 0.327 7.750 1.00 0.00 34 VAL A N 11
ATOM 7103 C CA . VAL A 1 34 ? -6.227 -0.276 6.423 1.00 0.00 34 VAL A CA 11
ATOM 7104 C C . VAL A 1 34 ? -5.168 -1.370 6.356 1.00 0.00 34 VAL A C 11
ATOM 7105 O O . VAL A 1 34 ? -5.348 -2.383 5.679 1.00 0.00 34 VAL A O 11
ATOM 7118 N N . HIS A 1 35 ? -4.061 -1.159 7.062 1.00 0.00 35 HIS A N 11
ATOM 7119 C CA . HIS A 1 35 ? -2.972 -2.129 7.083 1.00 0.00 35 HIS A CA 11
ATOM 7120 C C . HIS A 1 35 ? -3.186 -3.163 8.185 1.00 0.00 35 HIS A C 11
ATOM 7121 O O . HIS A 1 35 ? -2.248 -3.536 8.889 1.00 0.00 35 HIS A O 11
ATOM 7135 N N . MET A 1 36 ? -4.425 -3.620 8.328 1.00 0.00 36 MET A N 11
ATOM 7136 C CA . MET A 1 36 ? -4.761 -4.611 9.344 1.00 0.00 36 MET A CA 11
ATOM 7137 C C . MET A 1 36 ? -5.896 -5.513 8.869 1.00 0.00 36 MET A C 11
ATOM 7138 O O . MET A 1 36 ? -6.972 -5.036 8.509 1.00 0.00 36 MET A O 11
ATOM 7152 N N . GLY A 1 37 ? -5.648 -6.819 8.870 1.00 0.00 37 GLY A N 11
ATOM 7153 C CA . GLY A 1 37 ? -6.658 -7.767 8.437 1.00 0.00 37 GLY A CA 11
ATOM 7154 C C . GLY A 1 37 ? -6.230 -8.552 7.213 1.00 0.00 37 GLY A C 11
ATOM 7155 O O . GLY A 1 37 ? -5.256 -8.197 6.550 1.00 0.00 37 GLY A O 11
ATOM 7159 N N . GLU A 1 38 ? -6.959 -9.623 6.914 1.00 0.00 38 GLU A N 11
ATOM 7160 C CA . GLU A 1 38 ? -6.647 -10.461 5.763 1.00 0.00 38 GLU A CA 11
ATOM 7161 C C . GLU A 1 38 ? -7.075 -9.784 4.464 1.00 0.00 38 GLU A C 11
ATOM 7162 O O . GLU A 1 38 ? -8.246 -9.455 4.278 1.00 0.00 38 GLU A O 11
ATOM 7174 N N . LYS A 1 39 ? -6.116 -9.577 3.568 1.00 0.00 39 LYS A N 11
ATOM 7175 C CA . LYS A 1 39 ? -6.391 -8.939 2.286 1.00 0.00 39 LYS A CA 11
ATOM 7176 C C . LYS A 1 39 ? -5.757 -9.723 1.141 1.00 0.00 39 LYS A C 11
ATOM 7177 O O . LYS A 1 39 ? -6.424 -10.067 0.165 1.00 0.00 39 LYS A O 11
ATOM 7196 N N . THR A 1 40 ? -4.463 -10.005 1.267 1.00 0.00 40 THR A N 11
ATOM 7197 C CA . THR A 1 40 ? -3.739 -10.748 0.244 1.00 0.00 40 THR A CA 11
ATOM 7198 C C . THR A 1 40 ? -2.902 -11.862 0.863 1.00 0.00 40 THR A C 11
ATOM 7199 O O . THR A 1 40 ? -1.843 -11.609 1.438 1.00 0.00 40 THR A O 11
ATOM 7210 N N . SER A 1 41 ? -3.382 -13.095 0.740 1.00 0.00 41 SER A N 11
ATOM 7211 C CA . SER A 1 41 ? -2.679 -14.247 1.290 1.00 0.00 41 SER A CA 11
ATOM 7212 C C . SER A 1 41 ? -1.168 -14.062 1.186 1.00 0.00 41 SER A C 11
ATOM 7213 O O . SER A 1 41 ? -0.460 -14.060 2.192 1.00 0.00 41 SER A O 11
ATOM 7221 N N . GLY A 1 42 ? -0.680 -13.908 -0.042 1.00 0.00 42 GLY A N 11
ATOM 7222 C CA . GLY A 1 42 ? 0.743 -13.724 -0.257 1.00 0.00 42 GLY A CA 11
ATOM 7223 C C . GLY A 1 42 ? 1.526 -15.010 -0.083 1.00 0.00 42 GLY A C 11
ATOM 7224 O O . GLY A 1 42 ? 0.976 -16.055 0.266 1.00 0.00 42 GLY A O 11
ATOM 7228 N N . PRO A 1 43 ? 2.843 -14.944 -0.331 1.00 0.00 43 PRO A N 11
ATOM 7229 C CA . PRO A 1 43 ? 3.731 -16.104 -0.207 1.00 0.00 43 PRO A CA 11
ATOM 7230 C C . PRO A 1 43 ? 3.926 -16.532 1.244 1.00 0.00 43 PRO A C 11
ATOM 7231 O O . PRO A 1 43 ? 3.905 -15.703 2.154 1.00 0.00 43 PRO A O 11
ATOM 7242 N N . SER A 1 44 ? 4.117 -17.831 1.452 1.00 0.00 44 SER A N 11
ATOM 7243 C CA . SER A 1 44 ? 4.313 -18.369 2.793 1.00 0.00 44 SER A CA 11
ATOM 7244 C C . SER A 1 44 ? 5.560 -17.774 3.440 1.00 0.00 44 SER A C 11
ATOM 7245 O O . SER A 1 44 ? 5.524 -17.327 4.586 1.00 0.00 44 SER A O 11
ATOM 7253 N N . SER A 1 45 ? 6.662 -17.773 2.697 1.00 0.00 45 SER A N 11
ATOM 7254 C CA . SER A 1 45 ? 7.922 -17.238 3.199 1.00 0.00 45 SER A CA 11
ATOM 7255 C C . SER A 1 45 ? 7.799 -15.745 3.491 1.00 0.00 45 SER A C 11
ATOM 7256 O O . SER A 1 45 ? 7.453 -14.956 2.614 1.00 0.00 45 SER A O 11
ATOM 7264 N N . GLY A 1 46 ? 8.086 -15.366 4.733 1.00 0.00 46 GLY A N 11
ATOM 7265 C CA . GLY A 1 46 ? 8.003 -13.970 5.121 1.00 0.00 46 GLY A CA 11
ATOM 7266 C C . GLY A 1 46 ? 9.155 -13.546 6.010 1.00 0.00 46 GLY A C 11
ATOM 7267 O O . GLY A 1 46 ? 9.294 -14.083 7.107 1.00 0.00 46 GLY A O 11
ATOM 7272 N N . GLY A 1 1 ? 3.871 2.902 -10.746 1.00 0.00 1 GLY A N 12
ATOM 7273 C CA . GLY A 1 1 ? 2.957 4.011 -10.949 1.00 0.00 1 GLY A CA 12
ATOM 7274 C C . GLY A 1 1 ? 3.570 5.344 -10.569 1.00 0.00 1 GLY A C 12
ATOM 7275 O O . GLY A 1 1 ? 4.563 5.394 -9.843 1.00 0.00 1 GLY A O 12
ATOM 7279 N N . SER A 1 2 ? 2.977 6.428 -11.060 1.00 0.00 2 SER A N 12
ATOM 7280 C CA . SER A 1 2 ? 3.474 7.768 -10.771 1.00 0.00 2 SER A CA 12
ATOM 7281 C C . SER A 1 2 ? 2.404 8.607 -10.079 1.00 0.00 2 SER A C 12
ATOM 7282 O O . SER A 1 2 ? 1.219 8.504 -10.394 1.00 0.00 2 SER A O 12
ATOM 7290 N N . SER A 1 3 ? 2.832 9.437 -9.133 1.00 0.00 3 SER A N 12
ATOM 7291 C CA . SER A 1 3 ? 1.911 10.292 -8.393 1.00 0.00 3 SER A CA 12
ATOM 7292 C C . SER A 1 3 ? 0.837 10.861 -9.315 1.00 0.00 3 SER A C 12
ATOM 7293 O O . SER A 1 3 ? 1.049 11.005 -10.518 1.00 0.00 3 SER A O 12
ATOM 7301 N N . GLY A 1 4 ? -0.318 11.182 -8.740 1.00 0.00 4 GLY A N 12
ATOM 7302 C CA . GLY A 1 4 ? -1.409 11.732 -9.524 1.00 0.00 4 GLY A CA 12
ATOM 7303 C C . GLY A 1 4 ? -1.355 13.244 -9.612 1.00 0.00 4 GLY A C 12
ATOM 7304 O O . GLY A 1 4 ? -1.198 13.804 -10.697 1.00 0.00 4 GLY A O 12
ATOM 7308 N N . SER A 1 5 ? -1.487 13.907 -8.468 1.00 0.00 5 SER A N 12
ATOM 7309 C CA . SER A 1 5 ? -1.458 15.364 -8.421 1.00 0.00 5 SER A CA 12
ATOM 7310 C C . SER A 1 5 ? -0.087 15.867 -7.977 1.00 0.00 5 SER A C 12
ATOM 7311 O O . SER A 1 5 ? 0.182 15.996 -6.783 1.00 0.00 5 SER A O 12
ATOM 7319 N N . SER A 1 6 ? 0.776 16.148 -8.948 1.00 0.00 6 SER A N 12
ATOM 7320 C CA . SER A 1 6 ? 2.120 16.633 -8.659 1.00 0.00 6 SER A CA 12
ATOM 7321 C C . SER A 1 6 ? 2.070 17.939 -7.872 1.00 0.00 6 SER A C 12
ATOM 7322 O O . SER A 1 6 ? 1.088 18.678 -7.937 1.00 0.00 6 SER A O 12
ATOM 7330 N N . GLY A 1 7 ? 3.136 18.217 -7.128 1.00 0.00 7 GLY A N 12
ATOM 7331 C CA . GLY A 1 7 ? 3.194 19.434 -6.339 1.00 0.00 7 GLY A CA 12
ATOM 7332 C C . GLY A 1 7 ? 4.585 19.714 -5.808 1.00 0.00 7 GLY A C 12
ATOM 7333 O O . GLY A 1 7 ? 5.377 18.794 -5.606 1.00 0.00 7 GLY A O 12
ATOM 7337 N N . SER A 1 8 ? 4.885 20.990 -5.582 1.00 0.00 8 SER A N 12
ATOM 7338 C CA . SER A 1 8 ? 6.192 21.390 -5.076 1.00 0.00 8 SER A CA 12
ATOM 7339 C C . SER A 1 8 ? 6.447 20.792 -3.696 1.00 0.00 8 SER A C 12
ATOM 7340 O O . SER A 1 8 ? 7.487 20.178 -3.454 1.00 0.00 8 SER A O 12
ATOM 7348 N N . VAL A 1 9 ? 5.490 20.976 -2.792 1.00 0.00 9 VAL A N 12
ATOM 7349 C CA . VAL A 1 9 ? 5.608 20.454 -1.436 1.00 0.00 9 VAL A CA 12
ATOM 7350 C C . VAL A 1 9 ? 4.900 19.111 -1.300 1.00 0.00 9 VAL A C 12
ATOM 7351 O O . VAL A 1 9 ? 4.004 18.789 -2.079 1.00 0.00 9 VAL A O 12
ATOM 7364 N N . GLU A 1 10 ? 5.308 18.331 -0.304 1.00 0.00 10 GLU A N 12
ATOM 7365 C CA . GLU A 1 10 ? 4.712 17.021 -0.066 1.00 0.00 10 GLU A CA 12
ATOM 7366 C C . GLU A 1 10 ? 3.906 17.018 1.230 1.00 0.00 10 GLU A C 12
ATOM 7367 O O . GLU A 1 10 ? 4.303 17.626 2.224 1.00 0.00 10 GLU A O 12
ATOM 7379 N N . LYS A 1 11 ? 2.769 16.329 1.210 1.00 0.00 11 LYS A N 12
ATOM 7380 C CA . LYS A 1 11 ? 1.906 16.244 2.382 1.00 0.00 11 LYS A CA 12
ATOM 7381 C C . LYS A 1 11 ? 2.730 16.217 3.665 1.00 0.00 11 LYS A C 12
ATOM 7382 O O . LYS A 1 11 ? 3.813 15.634 3.723 1.00 0.00 11 LYS A O 12
ATOM 7401 N N . PRO A 1 12 ? 2.207 16.859 4.719 1.00 0.00 12 PRO A N 12
ATOM 7402 C CA . PRO A 1 12 ? 2.877 16.921 6.021 1.00 0.00 12 PRO A CA 12
ATOM 7403 C C . PRO A 1 12 ? 2.895 15.570 6.729 1.00 0.00 12 PRO A C 12
ATOM 7404 O O . PRO A 1 12 ? 3.666 15.359 7.665 1.00 0.00 12 PRO A O 12
ATOM 7415 N N . TYR A 1 13 ? 2.041 14.659 6.275 1.00 0.00 13 TYR A N 12
ATOM 7416 C CA . TYR A 1 13 ? 1.957 13.329 6.867 1.00 0.00 13 TYR A CA 12
ATOM 7417 C C . TYR A 1 13 ? 2.197 12.249 5.816 1.00 0.00 13 TYR A C 12
ATOM 7418 O O . TYR A 1 13 ? 1.810 12.397 4.656 1.00 0.00 13 TYR A O 12
ATOM 7436 N N . LYS A 1 14 ? 2.839 11.162 6.230 1.00 0.00 14 LYS A N 12
ATOM 7437 C CA . LYS A 1 14 ? 3.130 10.055 5.327 1.00 0.00 14 LYS A CA 12
ATOM 7438 C C . LYS A 1 14 ? 3.048 8.719 6.060 1.00 0.00 14 LYS A C 12
ATOM 7439 O O . LYS A 1 14 ? 3.589 8.567 7.156 1.00 0.00 14 LYS A O 12
ATOM 7458 N N . CYS A 1 15 ? 2.371 7.754 5.448 1.00 0.00 15 CYS A N 12
ATOM 7459 C CA . CYS A 1 15 ? 2.219 6.431 6.041 1.00 0.00 15 CYS A CA 12
ATOM 7460 C C . CYS A 1 15 ? 3.499 5.616 5.886 1.00 0.00 15 CYS A C 12
ATOM 7461 O O . CYS A 1 15 ? 4.021 5.465 4.782 1.00 0.00 15 CYS A O 12
ATOM 7468 N N . GLU A 1 16 ? 3.998 5.091 7.001 1.00 0.00 16 GLU A N 12
ATOM 7469 C CA . GLU A 1 16 ? 5.218 4.292 6.990 1.00 0.00 16 GLU A CA 12
ATOM 7470 C C . GLU A 1 16 ? 4.911 2.836 6.650 1.00 0.00 16 GLU A C 12
ATOM 7471 O O . GLU A 1 16 ? 5.616 1.924 7.082 1.00 0.00 16 GLU A O 12
ATOM 7483 N N . ASP A 1 17 ? 3.853 2.627 5.873 1.00 0.00 17 ASP A N 12
ATOM 7484 C CA . ASP A 1 17 ? 3.452 1.283 5.474 1.00 0.00 17 ASP A CA 12
ATOM 7485 C C . ASP A 1 17 ? 3.377 1.167 3.954 1.00 0.00 17 ASP A C 12
ATOM 7486 O O . ASP A 1 17 ? 4.004 0.292 3.356 1.00 0.00 17 ASP A O 12
ATOM 7495 N N . CYS A 1 18 ? 2.605 2.054 3.336 1.00 0.00 18 CYS A N 12
ATOM 7496 C CA . CYS A 1 18 ? 2.446 2.051 1.886 1.00 0.00 18 CYS A CA 12
ATOM 7497 C C . CYS A 1 18 ? 3.204 3.215 1.254 1.00 0.00 18 CYS A C 12
ATOM 7498 O O . CYS A 1 18 ? 3.929 3.039 0.276 1.00 0.00 18 CYS A O 12
ATOM 7505 N N . GLY A 1 19 ? 3.031 4.405 1.821 1.00 0.00 19 GLY A N 12
ATOM 7506 C CA . GLY A 1 19 ? 3.704 5.580 1.299 1.00 0.00 19 GLY A CA 12
ATOM 7507 C C . GLY A 1 19 ? 2.740 6.578 0.688 1.00 0.00 19 GLY A C 12
ATOM 7508 O O . GLY A 1 19 ? 2.914 7.001 -0.455 1.00 0.00 19 GLY A O 12
ATOM 7512 N N . LYS A 1 20 ? 1.719 6.954 1.450 1.00 0.00 20 LYS A N 12
ATOM 7513 C CA . LYS A 1 20 ? 0.722 7.908 0.978 1.00 0.00 20 LYS A CA 12
ATOM 7514 C C . LYS A 1 20 ? 0.738 9.176 1.826 1.00 0.00 20 LYS A C 12
ATOM 7515 O O . LYS A 1 20 ? 0.945 9.121 3.037 1.00 0.00 20 LYS A O 12
ATOM 7534 N N . GLY A 1 21 ? 0.515 10.317 1.181 1.00 0.00 21 GLY A N 12
ATOM 7535 C CA . GLY A 1 21 ? 0.507 11.582 1.892 1.00 0.00 21 GLY A CA 12
ATOM 7536 C C . GLY A 1 21 ? -0.889 12.004 2.307 1.00 0.00 21 GLY A C 12
ATOM 7537 O O . GLY A 1 21 ? -1.874 11.626 1.673 1.00 0.00 21 GLY A O 12
ATOM 7541 N N . TYR A 1 22 ? -0.974 12.788 3.376 1.00 0.00 22 TYR A N 12
ATOM 7542 C CA . TYR A 1 22 ? -2.260 13.259 3.878 1.00 0.00 22 TYR A CA 12
ATOM 7543 C C . TYR A 1 22 ? -2.150 14.687 4.404 1.00 0.00 22 TYR A C 12
ATOM 7544 O O . TYR A 1 22 ? -1.066 15.148 4.757 1.00 0.00 22 TYR A O 12
ATOM 7562 N N . ASN A 1 23 ? -3.282 15.381 4.452 1.00 0.00 23 ASN A N 12
ATOM 7563 C CA . ASN A 1 23 ? -3.315 16.757 4.935 1.00 0.00 23 ASN A CA 12
ATOM 7564 C C . ASN A 1 23 ? -3.772 16.812 6.390 1.00 0.00 23 ASN A C 12
ATOM 7565 O O . ASN A 1 23 ? -3.266 17.609 7.180 1.00 0.00 23 ASN A O 12
ATOM 7576 N N . ARG A 1 24 ? -4.732 15.961 6.735 1.00 0.00 24 ARG A N 12
ATOM 7577 C CA . ARG A 1 24 ? -5.258 15.913 8.094 1.00 0.00 24 ARG A CA 12
ATOM 7578 C C . ARG A 1 24 ? -4.716 14.700 8.845 1.00 0.00 24 ARG A C 12
ATOM 7579 O O . ARG A 1 24 ? -4.750 13.578 8.338 1.00 0.00 24 ARG A O 12
ATOM 7600 N N . ARG A 1 25 ? -4.216 14.933 10.054 1.00 0.00 25 ARG A N 12
ATOM 7601 C CA . ARG A 1 25 ? -3.665 13.860 10.873 1.00 0.00 25 ARG A CA 12
ATOM 7602 C C . ARG A 1 25 ? -4.617 12.668 10.919 1.00 0.00 25 ARG A C 12
ATOM 7603 O O . ARG A 1 25 ? -4.205 11.523 10.727 1.00 0.00 25 ARG A O 12
ATOM 7624 N N . LEU A 1 26 ? -5.890 12.944 11.175 1.00 0.00 26 LEU A N 12
ATOM 7625 C CA . LEU A 1 26 ? -6.901 11.895 11.247 1.00 0.00 26 LEU A CA 12
ATOM 7626 C C . LEU A 1 26 ? -6.782 10.942 10.062 1.00 0.00 26 LEU A C 12
ATOM 7627 O O . LEU A 1 26 ? -6.561 9.744 10.236 1.00 0.00 26 LEU A O 12
ATOM 7643 N N . ASN A 1 27 ? -6.929 11.483 8.857 1.00 0.00 27 ASN A N 12
ATOM 7644 C CA . ASN A 1 27 ? -6.836 10.681 7.643 1.00 0.00 27 ASN A CA 12
ATOM 7645 C C . ASN A 1 27 ? -5.781 9.589 7.791 1.00 0.00 27 ASN A C 12
ATOM 7646 O O . ASN A 1 27 ? -6.022 8.428 7.459 1.00 0.00 27 ASN A O 12
ATOM 7657 N N . LEU A 1 28 ? -4.611 9.969 8.293 1.00 0.00 28 LEU A N 12
ATOM 7658 C CA . LEU A 1 28 ? -3.518 9.023 8.487 1.00 0.00 28 LEU A CA 12
ATOM 7659 C C . LEU A 1 28 ? -3.833 8.051 9.619 1.00 0.00 28 LEU A C 12
ATOM 7660 O O . LEU A 1 28 ? -3.857 6.836 9.420 1.00 0.00 28 LEU A O 12
ATOM 7676 N N . ASP A 1 29 ? -4.077 8.594 10.807 1.00 0.00 29 ASP A N 12
ATOM 7677 C CA . ASP A 1 29 ? -4.394 7.775 11.971 1.00 0.00 29 ASP A CA 12
ATOM 7678 C C . ASP A 1 29 ? -5.355 6.650 11.599 1.00 0.00 29 ASP A C 12
ATOM 7679 O O . ASP A 1 29 ? -5.040 5.472 11.765 1.00 0.00 29 ASP A O 12
ATOM 7688 N N . MET A 1 30 ? -6.527 7.022 11.096 1.00 0.00 30 MET A N 12
ATOM 7689 C CA . MET A 1 30 ? -7.533 6.043 10.700 1.00 0.00 30 MET A CA 12
ATOM 7690 C C . MET A 1 30 ? -7.020 5.166 9.562 1.00 0.00 30 MET A C 12
ATOM 7691 O O . MET A 1 30 ? -7.173 3.945 9.589 1.00 0.00 30 MET A O 12
ATOM 7705 N N . HIS A 1 31 ? -6.412 5.797 8.562 1.00 0.00 31 HIS A N 12
ATOM 7706 C CA . HIS A 1 31 ? -5.877 5.074 7.415 1.00 0.00 31 HIS A CA 12
ATOM 7707 C C . HIS A 1 31 ? -5.128 3.822 7.863 1.00 0.00 31 HIS A C 12
ATOM 7708 O O . HIS A 1 31 ? -5.373 2.727 7.355 1.00 0.00 31 HIS A O 12
ATOM 7722 N N . GLN A 1 32 ? -4.217 3.992 8.815 1.00 0.00 32 GLN A N 12
ATOM 7723 C CA . GLN A 1 32 ? -3.433 2.876 9.329 1.00 0.00 32 GLN A CA 12
ATOM 7724 C C . GLN A 1 32 ? -4.259 1.594 9.350 1.00 0.00 32 GLN A C 12
ATOM 7725 O O . GLN A 1 32 ? -3.762 0.518 9.016 1.00 0.00 32 GLN A O 12
ATOM 7739 N N . ARG A 1 33 ? -5.522 1.716 9.746 1.00 0.00 33 ARG A N 12
ATOM 7740 C CA . ARG A 1 33 ? -6.416 0.567 9.812 1.00 0.00 33 ARG A CA 12
ATOM 7741 C C . ARG A 1 33 ? -6.182 -0.373 8.633 1.00 0.00 33 ARG A C 12
ATOM 7742 O O . ARG A 1 33 ? -6.000 -1.577 8.813 1.00 0.00 33 ARG A O 12
ATOM 7763 N N . VAL A 1 34 ? -6.189 0.185 7.427 1.00 0.00 34 VAL A N 12
ATOM 7764 C CA . VAL A 1 34 ? -5.976 -0.603 6.219 1.00 0.00 34 VAL A CA 12
ATOM 7765 C C . VAL A 1 34 ? -4.923 -1.681 6.444 1.00 0.00 34 VAL A C 12
ATOM 7766 O O . VAL A 1 34 ? -5.108 -2.836 6.058 1.00 0.00 34 VAL A O 12
ATOM 7779 N N . HIS A 1 35 ? -3.816 -1.298 7.073 1.00 0.00 35 HIS A N 12
ATOM 7780 C CA . HIS A 1 35 ? -2.732 -2.233 7.352 1.00 0.00 35 HIS A CA 12
ATOM 7781 C C . HIS A 1 35 ? -2.989 -2.992 8.650 1.00 0.00 35 HIS A C 12
ATOM 7782 O O . HIS A 1 35 ? -2.924 -4.221 8.685 1.00 0.00 35 HIS A O 12
ATOM 7796 N N . MET A 1 36 ? -3.282 -2.252 9.715 1.00 0.00 36 MET A N 12
ATOM 7797 C CA . MET A 1 36 ? -3.549 -2.856 11.015 1.00 0.00 36 MET A CA 12
ATOM 7798 C C . MET A 1 36 ? -4.535 -4.013 10.884 1.00 0.00 36 MET A C 12
ATOM 7799 O O . MET A 1 36 ? -5.747 -3.806 10.840 1.00 0.00 36 MET A O 12
ATOM 7813 N N . GLY A 1 37 ? -4.006 -5.231 10.822 1.00 0.00 37 GLY A N 12
ATOM 7814 C CA . GLY A 1 37 ? -4.854 -6.403 10.697 1.00 0.00 37 GLY A CA 12
ATOM 7815 C C . GLY A 1 37 ? -5.027 -6.841 9.256 1.00 0.00 37 GLY A C 12
ATOM 7816 O O . GLY A 1 37 ? -4.873 -6.041 8.335 1.00 0.00 37 GLY A O 12
ATOM 7820 N N . GLU A 1 38 ? -5.347 -8.117 9.062 1.00 0.00 38 GLU A N 12
ATOM 7821 C CA . GLU A 1 38 ? -5.538 -8.661 7.723 1.00 0.00 38 GLU A CA 12
ATOM 7822 C C . GLU A 1 38 ? -6.995 -9.057 7.499 1.00 0.00 38 GLU A C 12
ATOM 7823 O O . GLU A 1 38 ? -7.468 -10.056 8.041 1.00 0.00 38 GLU A O 12
ATOM 7835 N N . LYS A 1 39 ? -7.701 -8.267 6.698 1.00 0.00 39 LYS A N 12
ATOM 7836 C CA . LYS A 1 39 ? -9.103 -8.534 6.401 1.00 0.00 39 LYS A CA 12
ATOM 7837 C C . LYS A 1 39 ? -9.246 -9.282 5.080 1.00 0.00 39 LYS A C 12
ATOM 7838 O O . LYS A 1 39 ? -10.132 -10.123 4.923 1.00 0.00 39 LYS A O 12
ATOM 7857 N N . THR A 1 40 ? -8.368 -8.973 4.131 1.00 0.00 40 THR A N 12
ATOM 7858 C CA . THR A 1 40 ? -8.397 -9.617 2.823 1.00 0.00 40 THR A CA 12
ATOM 7859 C C . THR A 1 40 ? -7.210 -10.557 2.648 1.00 0.00 40 THR A C 12
ATOM 7860 O O . THR A 1 40 ? -6.226 -10.474 3.382 1.00 0.00 40 THR A O 12
ATOM 7871 N N . SER A 1 41 ? -7.310 -11.452 1.670 1.00 0.00 41 SER A N 12
ATOM 7872 C CA . SER A 1 41 ? -6.245 -12.411 1.399 1.00 0.00 41 SER A CA 12
ATOM 7873 C C . SER A 1 41 ? -4.980 -11.700 0.930 1.00 0.00 41 SER A C 12
ATOM 7874 O O . SER A 1 41 ? -3.880 -11.994 1.395 1.00 0.00 41 SER A O 12
ATOM 7882 N N . GLY A 1 42 ? -5.145 -10.760 0.003 1.00 0.00 42 GLY A N 12
ATOM 7883 C CA . GLY A 1 42 ? -4.009 -10.021 -0.515 1.00 0.00 42 GLY A CA 12
ATOM 7884 C C . GLY A 1 42 ? -3.924 -10.074 -2.027 1.00 0.00 42 GLY A C 12
ATOM 7885 O O . GLY A 1 42 ? -3.206 -10.894 -2.602 1.00 0.00 42 GLY A O 12
ATOM 7889 N N . PRO A 1 43 ? -4.671 -9.184 -2.697 1.00 0.00 43 PRO A N 12
ATOM 7890 C CA . PRO A 1 43 ? -4.694 -9.114 -4.161 1.00 0.00 43 PRO A CA 12
ATOM 7891 C C . PRO A 1 43 ? -3.382 -8.593 -4.738 1.00 0.00 43 PRO A C 12
ATOM 7892 O O . PRO A 1 43 ? -3.224 -8.494 -5.955 1.00 0.00 43 PRO A O 12
ATOM 7903 N N . SER A 1 44 ? -2.443 -8.264 -3.857 1.00 0.00 44 SER A N 12
ATOM 7904 C CA . SER A 1 44 ? -1.145 -7.750 -4.279 1.00 0.00 44 SER A CA 12
ATOM 7905 C C . SER A 1 44 ? -0.457 -8.727 -5.227 1.00 0.00 44 SER A C 12
ATOM 7906 O O . SER A 1 44 ? 0.107 -8.328 -6.246 1.00 0.00 44 SER A O 12
ATOM 7914 N N . SER A 1 45 ? -0.507 -10.010 -4.884 1.00 0.00 45 SER A N 12
ATOM 7915 C CA . SER A 1 45 ? 0.114 -11.046 -5.701 1.00 0.00 45 SER A CA 12
ATOM 7916 C C . SER A 1 45 ? -0.412 -10.996 -7.133 1.00 0.00 45 SER A C 12
ATOM 7917 O O . SER A 1 45 ? 0.358 -11.053 -8.091 1.00 0.00 45 SER A O 12
ATOM 7925 N N . GLY A 1 46 ? -1.730 -10.889 -7.269 1.00 0.00 46 GLY A N 12
ATOM 7926 C CA . GLY A 1 46 ? -2.338 -10.833 -8.586 1.00 0.00 46 GLY A CA 12
ATOM 7927 C C . GLY A 1 46 ? -1.810 -9.682 -9.420 1.00 0.00 46 GLY A C 12
ATOM 7928 O O . GLY A 1 46 ? -2.451 -9.312 -10.402 1.00 0.00 46 GLY A O 12
ATOM 7933 N N . GLY A 1 1 ? -1.652 3.059 -4.324 1.00 0.00 1 GLY A N 13
ATOM 7934 C CA . GLY A 1 1 ? -2.526 4.218 -4.344 1.00 0.00 1 GLY A CA 13
ATOM 7935 C C . GLY A 1 1 ? -3.655 4.074 -5.345 1.00 0.00 1 GLY A C 13
ATOM 7936 O O . GLY A 1 1 ? -3.445 3.617 -6.468 1.00 0.00 1 GLY A O 13
ATOM 7940 N N . SER A 1 2 ? -4.859 4.464 -4.937 1.00 0.00 2 SER A N 13
ATOM 7941 C CA . SER A 1 2 ? -6.027 4.371 -5.804 1.00 0.00 2 SER A CA 13
ATOM 7942 C C . SER A 1 2 ? -5.851 5.237 -7.048 1.00 0.00 2 SER A C 13
ATOM 7943 O O . SER A 1 2 ? -5.498 6.412 -6.955 1.00 0.00 2 SER A O 13
ATOM 7951 N N . SER A 1 3 ? -6.098 4.645 -8.213 1.00 0.00 3 SER A N 13
ATOM 7952 C CA . SER A 1 3 ? -5.963 5.360 -9.477 1.00 0.00 3 SER A CA 13
ATOM 7953 C C . SER A 1 3 ? -6.728 6.679 -9.439 1.00 0.00 3 SER A C 13
ATOM 7954 O O . SER A 1 3 ? -7.930 6.720 -9.698 1.00 0.00 3 SER A O 13
ATOM 7962 N N . GLY A 1 4 ? -6.021 7.757 -9.115 1.00 0.00 4 GLY A N 13
ATOM 7963 C CA . GLY A 1 4 ? -6.649 9.064 -9.049 1.00 0.00 4 GLY A CA 13
ATOM 7964 C C . GLY A 1 4 ? -5.653 10.172 -8.766 1.00 0.00 4 GLY A C 13
ATOM 7965 O O . GLY A 1 4 ? -5.140 10.285 -7.653 1.00 0.00 4 GLY A O 13
ATOM 7969 N N . SER A 1 5 ? -5.378 10.990 -9.777 1.00 0.00 5 SER A N 13
ATOM 7970 C CA . SER A 1 5 ? -4.433 12.091 -9.633 1.00 0.00 5 SER A CA 13
ATOM 7971 C C . SER A 1 5 ? -5.166 13.422 -9.497 1.00 0.00 5 SER A C 13
ATOM 7972 O O . SER A 1 5 ? -6.386 13.489 -9.646 1.00 0.00 5 SER A O 13
ATOM 7980 N N . SER A 1 6 ? -4.413 14.480 -9.213 1.00 0.00 6 SER A N 13
ATOM 7981 C CA . SER A 1 6 ? -4.990 15.809 -9.053 1.00 0.00 6 SER A CA 13
ATOM 7982 C C . SER A 1 6 ? -4.181 16.849 -9.822 1.00 0.00 6 SER A C 13
ATOM 7983 O O . SER A 1 6 ? -4.726 17.608 -10.623 1.00 0.00 6 SER A O 13
ATOM 7991 N N . GLY A 1 7 ? -2.875 16.877 -9.572 1.00 0.00 7 GLY A N 13
ATOM 7992 C CA . GLY A 1 7 ? -2.011 17.827 -10.248 1.00 0.00 7 GLY A CA 13
ATOM 7993 C C . GLY A 1 7 ? -0.634 17.907 -9.620 1.00 0.00 7 GLY A C 13
ATOM 7994 O O . GLY A 1 7 ? 0.212 17.043 -9.851 1.00 0.00 7 GLY A O 13
ATOM 7998 N N . SER A 1 8 ? -0.408 18.948 -8.824 1.00 0.00 8 SER A N 13
ATOM 7999 C CA . SER A 1 8 ? 0.879 19.141 -8.165 1.00 0.00 8 SER A CA 13
ATOM 8000 C C . SER A 1 8 ? 0.687 19.493 -6.693 1.00 0.00 8 SER A C 13
ATOM 8001 O O . SER A 1 8 ? 0.628 20.666 -6.326 1.00 0.00 8 SER A O 13
ATOM 8009 N N . VAL A 1 9 ? 0.590 18.467 -5.853 1.00 0.00 9 VAL A N 13
ATOM 8010 C CA . VAL A 1 9 ? 0.406 18.666 -4.421 1.00 0.00 9 VAL A CA 13
ATOM 8011 C C . VAL A 1 9 ? 1.267 17.698 -3.616 1.00 0.00 9 VAL A C 13
ATOM 8012 O O . VAL A 1 9 ? 1.436 16.540 -3.997 1.00 0.00 9 VAL A O 13
ATOM 8025 N N . GLU A 1 10 ? 1.808 18.182 -2.502 1.00 0.00 10 GLU A N 13
ATOM 8026 C CA . GLU A 1 10 ? 2.652 17.359 -1.644 1.00 0.00 10 GLU A CA 13
ATOM 8027 C C . GLU A 1 10 ? 2.197 17.445 -0.190 1.00 0.00 10 GLU A C 13
ATOM 8028 O O . GLU A 1 10 ? 2.504 18.409 0.512 1.00 0.00 10 GLU A O 13
ATOM 8040 N N . LYS A 1 11 ? 1.464 16.431 0.256 1.00 0.00 11 LYS A N 13
ATOM 8041 C CA . LYS A 1 11 ? 0.967 16.389 1.626 1.00 0.00 11 LYS A CA 13
ATOM 8042 C C . LYS A 1 11 ? 2.121 16.327 2.622 1.00 0.00 11 LYS A C 13
ATOM 8043 O O . LYS A 1 11 ? 3.145 15.687 2.383 1.00 0.00 11 LYS A O 13
ATOM 8062 N N . PRO A 1 12 ? 1.953 17.006 3.766 1.00 0.00 12 PRO A N 13
ATOM 8063 C CA . PRO A 1 12 ? 2.969 17.042 4.822 1.00 0.00 12 PRO A CA 13
ATOM 8064 C C . PRO A 1 12 ? 3.120 15.698 5.527 1.00 0.00 12 PRO A C 13
ATOM 8065 O O . PRO A 1 12 ? 4.234 15.246 5.790 1.00 0.00 12 PRO A O 13
ATOM 8076 N N . TYR A 1 13 ? 1.992 15.065 5.829 1.00 0.00 13 TYR A N 13
ATOM 8077 C CA . TYR A 1 13 ? 1.999 13.773 6.506 1.00 0.00 13 TYR A CA 13
ATOM 8078 C C . TYR A 1 13 ? 2.179 12.635 5.506 1.00 0.00 13 TYR A C 13
ATOM 8079 O O . TYR A 1 13 ? 1.994 12.815 4.302 1.00 0.00 13 TYR A O 13
ATOM 8097 N N . LYS A 1 14 ? 2.541 11.462 6.013 1.00 0.00 14 LYS A N 13
ATOM 8098 C CA . LYS A 1 14 ? 2.745 10.292 5.167 1.00 0.00 14 LYS A CA 13
ATOM 8099 C C . LYS A 1 14 ? 2.674 9.008 5.988 1.00 0.00 14 LYS A C 13
ATOM 8100 O O . LYS A 1 14 ? 3.183 8.946 7.108 1.00 0.00 14 LYS A O 13
ATOM 8119 N N . CYS A 1 15 ? 2.042 7.984 5.424 1.00 0.00 15 CYS A N 13
ATOM 8120 C CA . CYS A 1 15 ? 1.906 6.701 6.103 1.00 0.00 15 CYS A CA 13
ATOM 8121 C C . CYS A 1 15 ? 3.267 6.038 6.290 1.00 0.00 15 CYS A C 13
ATOM 8122 O O . CYS A 1 15 ? 4.204 6.299 5.537 1.00 0.00 15 CYS A O 13
ATOM 8129 N N . GLU A 1 16 ? 3.367 5.179 7.300 1.00 0.00 16 GLU A N 13
ATOM 8130 C CA . GLU A 1 16 ? 4.613 4.479 7.586 1.00 0.00 16 GLU A CA 13
ATOM 8131 C C . GLU A 1 16 ? 4.524 3.014 7.166 1.00 0.00 16 GLU A C 13
ATOM 8132 O O . GLU A 1 16 ? 5.425 2.222 7.441 1.00 0.00 16 GLU A O 13
ATOM 8144 N N . ASP A 1 17 ? 3.431 2.663 6.498 1.00 0.00 17 ASP A N 13
ATOM 8145 C CA . ASP A 1 17 ? 3.223 1.294 6.039 1.00 0.00 17 ASP A CA 13
ATOM 8146 C C . ASP A 1 17 ? 3.391 1.198 4.526 1.00 0.00 17 ASP A C 13
ATOM 8147 O O . ASP A 1 17 ? 3.963 0.234 4.014 1.00 0.00 17 ASP A O 13
ATOM 8156 N N . CYS A 1 18 ? 2.889 2.201 3.814 1.00 0.00 18 CYS A N 13
ATOM 8157 C CA . CYS A 1 18 ? 2.982 2.230 2.359 1.00 0.00 18 CYS A CA 13
ATOM 8158 C C . CYS A 1 18 ? 3.685 3.498 1.884 1.00 0.00 18 CYS A C 13
ATOM 8159 O O . CYS A 1 18 ? 4.631 3.439 1.100 1.00 0.00 18 CYS A O 13
ATOM 8166 N N . GLY A 1 19 ? 3.216 4.645 2.366 1.00 0.00 19 GLY A N 13
ATOM 8167 C CA . GLY A 1 19 ? 3.811 5.911 1.980 1.00 0.00 19 GLY A CA 13
ATOM 8168 C C . GLY A 1 19 ? 2.789 6.889 1.433 1.00 0.00 19 GLY A C 13
ATOM 8169 O O . GLY A 1 19 ? 3.134 7.807 0.690 1.00 0.00 19 GLY A O 13
ATOM 8173 N N . LYS A 1 20 ? 1.528 6.692 1.801 1.00 0.00 20 LYS A N 13
ATOM 8174 C CA . LYS A 1 20 ? 0.452 7.562 1.344 1.00 0.00 20 LYS A CA 13
ATOM 8175 C C . LYS A 1 20 ? 0.450 8.878 2.116 1.00 0.00 20 LYS A C 13
ATOM 8176 O O . LYS A 1 20 ? 0.560 8.889 3.342 1.00 0.00 20 LYS A O 13
ATOM 8195 N N . GLY A 1 21 ? 0.324 9.985 1.391 1.00 0.00 21 GLY A N 13
ATOM 8196 C CA . GLY A 1 21 ? 0.309 11.290 2.026 1.00 0.00 21 GLY A CA 13
ATOM 8197 C C . GLY A 1 21 ? -1.092 11.748 2.377 1.00 0.00 21 GLY A C 13
ATOM 8198 O O . GLY A 1 21 ? -2.065 11.333 1.746 1.00 0.00 21 GLY A O 13
ATOM 8202 N N . TYR A 1 22 ? -1.197 12.604 3.387 1.00 0.00 22 TYR A N 13
ATOM 8203 C CA . TYR A 1 22 ? -2.491 13.115 3.825 1.00 0.00 22 TYR A CA 13
ATOM 8204 C C . TYR A 1 22 ? -2.375 14.563 4.292 1.00 0.00 22 TYR A C 13
ATOM 8205 O O . TYR A 1 22 ? -1.281 15.048 4.578 1.00 0.00 22 TYR A O 13
ATOM 8223 N N . ASN A 1 23 ? -3.512 15.247 4.368 1.00 0.00 23 ASN A N 13
ATOM 8224 C CA . ASN A 1 23 ? -3.540 16.639 4.800 1.00 0.00 23 ASN A CA 13
ATOM 8225 C C . ASN A 1 23 ? -3.499 16.736 6.323 1.00 0.00 23 ASN A C 13
ATOM 8226 O O . ASN A 1 23 ? -2.787 17.570 6.883 1.00 0.00 23 ASN A O 13
ATOM 8237 N N . ARG A 1 24 ? -4.267 15.878 6.986 1.00 0.00 24 ARG A N 13
ATOM 8238 C CA . ARG A 1 24 ? -4.320 15.868 8.443 1.00 0.00 24 ARG A CA 13
ATOM 8239 C C . ARG A 1 24 ? -3.723 14.579 8.999 1.00 0.00 24 ARG A C 13
ATOM 8240 O O . ARG A 1 24 ? -3.538 13.604 8.270 1.00 0.00 24 ARG A O 13
ATOM 8261 N N . ARG A 1 25 ? -3.424 14.582 10.294 1.00 0.00 25 ARG A N 13
ATOM 8262 C CA . ARG A 1 25 ? -2.846 13.413 10.947 1.00 0.00 25 ARG A CA 13
ATOM 8263 C C . ARG A 1 25 ? -3.915 12.359 11.220 1.00 0.00 25 ARG A C 13
ATOM 8264 O O . ARG A 1 25 ? -3.684 11.163 11.037 1.00 0.00 25 ARG A O 13
ATOM 8285 N N . LEU A 1 26 ? -5.084 12.810 11.660 1.00 0.00 26 LEU A N 13
ATOM 8286 C CA . LEU A 1 26 ? -6.189 11.906 11.960 1.00 0.00 26 LEU A CA 13
ATOM 8287 C C . LEU A 1 26 ? -6.563 11.079 10.734 1.00 0.00 26 LEU A C 13
ATOM 8288 O O . LEU A 1 26 ? -6.501 9.850 10.761 1.00 0.00 26 LEU A O 13
ATOM 8304 N N . ASN A 1 27 ? -6.949 11.761 9.661 1.00 0.00 27 ASN A N 13
ATOM 8305 C CA . ASN A 1 27 ? -7.331 11.088 8.424 1.00 0.00 27 ASN A CA 13
ATOM 8306 C C . ASN A 1 27 ? -6.398 9.917 8.131 1.00 0.00 27 ASN A C 13
ATOM 8307 O O . ASN A 1 27 ? -6.840 8.848 7.709 1.00 0.00 27 ASN A O 13
ATOM 8318 N N . LEU A 1 28 ? -5.106 10.126 8.359 1.00 0.00 28 LEU A N 13
ATOM 8319 C CA . LEU A 1 28 ? -4.109 9.088 8.120 1.00 0.00 28 LEU A CA 13
ATOM 8320 C C . LEU A 1 28 ? -4.177 8.010 9.198 1.00 0.00 28 LEU A C 13
ATOM 8321 O O . LEU A 1 28 ? -4.323 6.825 8.897 1.00 0.00 28 LEU A O 13
ATOM 8337 N N . ASP A 1 29 ? -4.072 8.430 10.454 1.00 0.00 29 ASP A N 13
ATOM 8338 C CA . ASP A 1 29 ? -4.125 7.501 11.577 1.00 0.00 29 ASP A CA 13
ATOM 8339 C C . ASP A 1 29 ? -5.105 6.366 11.298 1.00 0.00 29 ASP A C 13
ATOM 8340 O O . ASP A 1 29 ? -4.801 5.197 11.537 1.00 0.00 29 ASP A O 13
ATOM 8349 N N . MET A 1 30 ? -6.282 6.718 10.792 1.00 0.00 30 MET A N 13
ATOM 8350 C CA . MET A 1 30 ? -7.307 5.728 10.481 1.00 0.00 30 MET A CA 13
ATOM 8351 C C . MET A 1 30 ? -6.922 4.916 9.248 1.00 0.00 30 MET A C 13
ATOM 8352 O O . MET A 1 30 ? -7.074 3.695 9.224 1.00 0.00 30 MET A O 13
ATOM 8366 N N . HIS A 1 31 ? -6.422 5.603 8.225 1.00 0.00 31 HIS A N 13
ATOM 8367 C CA . HIS A 1 31 ? -6.015 4.945 6.989 1.00 0.00 31 HIS A CA 13
ATOM 8368 C C . HIS A 1 31 ? -5.143 3.727 7.283 1.00 0.00 31 HIS A C 13
ATOM 8369 O O . HIS A 1 31 ? -5.350 2.654 6.716 1.00 0.00 31 HIS A O 13
ATOM 8383 N N . GLN A 1 32 ? -4.170 3.903 8.171 1.00 0.00 32 GLN A N 13
ATOM 8384 C CA . GLN A 1 32 ? -3.268 2.818 8.539 1.00 0.00 32 GLN A CA 13
ATOM 8385 C C . GLN A 1 32 ? -4.038 1.522 8.766 1.00 0.00 32 GLN A C 13
ATOM 8386 O O . GLN A 1 32 ? -3.519 0.430 8.533 1.00 0.00 32 GLN A O 13
ATOM 8400 N N . ARG A 1 33 ? -5.280 1.650 9.224 1.00 0.00 33 ARG A N 13
ATOM 8401 C CA . ARG A 1 33 ? -6.121 0.488 9.485 1.00 0.00 33 ARG A CA 13
ATOM 8402 C C . ARG A 1 33 ? -6.145 -0.448 8.280 1.00 0.00 33 ARG A C 13
ATOM 8403 O O . ARG A 1 33 ? -5.963 -1.657 8.416 1.00 0.00 33 ARG A O 13
ATOM 8424 N N . VAL A 1 34 ? -6.372 0.121 7.100 1.00 0.00 34 VAL A N 13
ATOM 8425 C CA . VAL A 1 34 ? -6.419 -0.661 5.870 1.00 0.00 34 VAL A CA 13
ATOM 8426 C C . VAL A 1 34 ? -5.400 -1.794 5.900 1.00 0.00 34 VAL A C 13
ATOM 8427 O O . VAL A 1 34 ? -5.604 -2.844 5.289 1.00 0.00 34 VAL A O 13
ATOM 8440 N N . HIS A 1 35 ? -4.301 -1.576 6.616 1.00 0.00 35 HIS A N 13
ATOM 8441 C CA . HIS A 1 35 ? -3.249 -2.580 6.728 1.00 0.00 35 HIS A CA 13
ATOM 8442 C C . HIS A 1 35 ? -3.539 -3.546 7.873 1.00 0.00 35 HIS A C 13
ATOM 8443 O O . HIS A 1 35 ? -3.578 -4.760 7.678 1.00 0.00 35 HIS A O 13
ATOM 8457 N N . MET A 1 36 ? -3.739 -2.998 9.066 1.00 0.00 36 MET A N 13
ATOM 8458 C CA . MET A 1 36 ? -4.026 -3.811 10.242 1.00 0.00 36 MET A CA 13
ATOM 8459 C C . MET A 1 36 ? -4.937 -4.981 9.885 1.00 0.00 36 MET A C 13
ATOM 8460 O O . MET A 1 36 ? -6.094 -4.788 9.514 1.00 0.00 36 MET A O 13
ATOM 8474 N N . GLY A 1 37 ? -4.408 -6.195 10.000 1.00 0.00 37 GLY A N 13
ATOM 8475 C CA . GLY A 1 37 ? -5.188 -7.377 9.685 1.00 0.00 37 GLY A CA 13
ATOM 8476 C C . GLY A 1 37 ? -5.326 -8.313 10.870 1.00 0.00 37 GLY A C 13
ATOM 8477 O O . GLY A 1 37 ? -5.100 -7.916 12.012 1.00 0.00 37 GLY A O 13
ATOM 8481 N N . GLU A 1 38 ? -5.700 -9.560 10.597 1.00 0.00 38 GLU A N 13
ATOM 8482 C CA . GLU A 1 38 ? -5.871 -10.553 11.650 1.00 0.00 38 GLU A CA 13
ATOM 8483 C C . GLU A 1 38 ? -4.531 -11.178 12.031 1.00 0.00 38 GLU A C 13
ATOM 8484 O O . GLU A 1 38 ? -4.091 -11.082 13.177 1.00 0.00 38 GLU A O 13
ATOM 8496 N N . LYS A 1 39 ? -3.887 -11.818 11.061 1.00 0.00 39 LYS A N 13
ATOM 8497 C CA . LYS A 1 39 ? -2.598 -12.459 11.292 1.00 0.00 39 LYS A CA 13
ATOM 8498 C C . LYS A 1 39 ? -1.458 -11.455 11.148 1.00 0.00 39 LYS A C 13
ATOM 8499 O O . LYS A 1 39 ? -1.120 -11.039 10.039 1.00 0.00 39 LYS A O 13
ATOM 8518 N N . THR A 1 40 ? -0.868 -11.071 12.275 1.00 0.00 40 THR A N 13
ATOM 8519 C CA . THR A 1 40 ? 0.234 -10.117 12.274 1.00 0.00 40 THR A CA 13
ATOM 8520 C C . THR A 1 40 ? 1.574 -10.824 12.100 1.00 0.00 40 THR A C 13
ATOM 8521 O O . THR A 1 40 ? 2.091 -11.432 13.037 1.00 0.00 40 THR A O 13
ATOM 8532 N N . SER A 1 41 ? 2.131 -10.739 10.896 1.00 0.00 41 SER A N 13
ATOM 8533 C CA . SER A 1 41 ? 3.409 -11.374 10.599 1.00 0.00 41 SER A CA 13
ATOM 8534 C C . SER A 1 41 ? 4.571 -10.480 11.021 1.00 0.00 41 SER A C 13
ATOM 8535 O O . SER A 1 41 ? 5.389 -10.859 11.858 1.00 0.00 41 SER A O 13
ATOM 8543 N N . GLY A 1 42 ? 4.635 -9.288 10.435 1.00 0.00 42 GLY A N 13
ATOM 8544 C CA . GLY A 1 42 ? 5.700 -8.357 10.762 1.00 0.00 42 GLY A CA 13
ATOM 8545 C C . GLY A 1 42 ? 7.054 -8.831 10.274 1.00 0.00 42 GLY A C 13
ATOM 8546 O O . GLY A 1 42 ? 7.226 -9.982 9.874 1.00 0.00 42 GLY A O 13
ATOM 8550 N N . PRO A 1 43 ? 8.046 -7.928 10.303 1.00 0.00 43 PRO A N 13
ATOM 8551 C CA . PRO A 1 43 ? 9.410 -8.237 9.862 1.00 0.00 43 PRO A CA 13
ATOM 8552 C C . PRO A 1 43 ? 10.122 -9.196 10.811 1.00 0.00 43 PRO A C 13
ATOM 8553 O O . PRO A 1 43 ? 10.358 -8.872 11.974 1.00 0.00 43 PRO A O 13
ATOM 8564 N N . SER A 1 44 ? 10.463 -10.377 10.305 1.00 0.00 44 SER A N 13
ATOM 8565 C CA . SER A 1 44 ? 11.146 -11.384 11.109 1.00 0.00 44 SER A CA 13
ATOM 8566 C C . SER A 1 44 ? 11.566 -12.572 10.248 1.00 0.00 44 SER A C 13
ATOM 8567 O O . SER A 1 44 ? 11.136 -12.706 9.103 1.00 0.00 44 SER A O 13
ATOM 8575 N N . SER A 1 45 ? 12.411 -13.431 10.809 1.00 0.00 45 SER A N 13
ATOM 8576 C CA . SER A 1 45 ? 12.894 -14.606 10.093 1.00 0.00 45 SER A CA 13
ATOM 8577 C C . SER A 1 45 ? 12.300 -15.883 10.681 1.00 0.00 45 SER A C 13
ATOM 8578 O O . SER A 1 45 ? 12.741 -16.363 11.725 1.00 0.00 45 SER A O 13
ATOM 8586 N N . GLY A 1 46 ? 11.295 -16.428 10.002 1.00 0.00 46 GLY A N 13
ATOM 8587 C CA . GLY A 1 46 ? 10.656 -17.643 10.471 1.00 0.00 46 GLY A CA 13
ATOM 8588 C C . GLY A 1 46 ? 9.149 -17.603 10.315 1.00 0.00 46 GLY A C 13
ATOM 8589 O O . GLY A 1 46 ? 8.439 -17.832 11.293 1.00 0.00 46 GLY A O 13
ATOM 8594 N N . GLY A 1 1 ? 13.028 13.032 -11.426 1.00 0.00 1 GLY A N 14
ATOM 8595 C CA . GLY A 1 1 ? 12.300 11.953 -12.067 1.00 0.00 1 GLY A CA 14
ATOM 8596 C C . GLY A 1 1 ? 10.806 12.203 -12.104 1.00 0.00 1 GLY A C 14
ATOM 8597 O O . GLY A 1 1 ? 10.015 11.336 -11.732 1.00 0.00 1 GLY A O 14
ATOM 8601 N N . SER A 1 2 ? 10.417 13.393 -12.552 1.00 0.00 2 SER A N 14
ATOM 8602 C CA . SER A 1 2 ? 9.007 13.756 -12.631 1.00 0.00 2 SER A CA 14
ATOM 8603 C C . SER A 1 2 ? 8.264 12.842 -13.600 1.00 0.00 2 SER A C 14
ATOM 8604 O O . SER A 1 2 ? 7.203 12.308 -13.276 1.00 0.00 2 SER A O 14
ATOM 8612 N N . SER A 1 3 ? 8.828 12.668 -14.790 1.00 0.00 3 SER A N 14
ATOM 8613 C CA . SER A 1 3 ? 8.218 11.822 -15.809 1.00 0.00 3 SER A CA 14
ATOM 8614 C C . SER A 1 3 ? 6.803 12.294 -16.131 1.00 0.00 3 SER A C 14
ATOM 8615 O O . SER A 1 3 ? 5.886 11.487 -16.278 1.00 0.00 3 SER A O 14
ATOM 8623 N N . GLY A 1 4 ? 6.634 13.608 -16.238 1.00 0.00 4 GLY A N 14
ATOM 8624 C CA . GLY A 1 4 ? 5.329 14.166 -16.541 1.00 0.00 4 GLY A CA 14
ATOM 8625 C C . GLY A 1 4 ? 4.340 13.975 -15.409 1.00 0.00 4 GLY A C 14
ATOM 8626 O O . GLY A 1 4 ? 3.682 12.939 -15.318 1.00 0.00 4 GLY A O 14
ATOM 8630 N N . SER A 1 5 ? 4.235 14.977 -14.542 1.00 0.00 5 SER A N 14
ATOM 8631 C CA . SER A 1 5 ? 3.323 14.913 -13.406 1.00 0.00 5 SER A CA 14
ATOM 8632 C C . SER A 1 5 ? 3.051 16.307 -12.848 1.00 0.00 5 SER A C 14
ATOM 8633 O O . SER A 1 5 ? 3.955 16.974 -12.347 1.00 0.00 5 SER A O 14
ATOM 8641 N N . SER A 1 6 ? 1.797 16.739 -12.940 1.00 0.00 6 SER A N 14
ATOM 8642 C CA . SER A 1 6 ? 1.405 18.055 -12.449 1.00 0.00 6 SER A CA 14
ATOM 8643 C C . SER A 1 6 ? 0.106 17.972 -11.652 1.00 0.00 6 SER A C 14
ATOM 8644 O O . SER A 1 6 ? -0.970 17.777 -12.216 1.00 0.00 6 SER A O 14
ATOM 8652 N N . GLY A 1 7 ? 0.216 18.122 -10.336 1.00 0.00 7 GLY A N 14
ATOM 8653 C CA . GLY A 1 7 ? -0.955 18.061 -9.482 1.00 0.00 7 GLY A CA 14
ATOM 8654 C C . GLY A 1 7 ? -0.615 17.669 -8.058 1.00 0.00 7 GLY A C 14
ATOM 8655 O O . GLY A 1 7 ? -1.177 18.210 -7.106 1.00 0.00 7 GLY A O 14
ATOM 8659 N N . SER A 1 8 ? 0.307 16.722 -7.911 1.00 0.00 8 SER A N 14
ATOM 8660 C CA . SER A 1 8 ? 0.717 16.253 -6.593 1.00 0.00 8 SER A CA 14
ATOM 8661 C C . SER A 1 8 ? 1.279 17.400 -5.758 1.00 0.00 8 SER A C 14
ATOM 8662 O O . SER A 1 8 ? 2.136 18.155 -6.217 1.00 0.00 8 SER A O 14
ATOM 8670 N N . VAL A 1 9 ? 0.789 17.524 -4.529 1.00 0.00 9 VAL A N 14
ATOM 8671 C CA . VAL A 1 9 ? 1.241 18.578 -3.628 1.00 0.00 9 VAL A CA 14
ATOM 8672 C C . VAL A 1 9 ? 1.876 17.992 -2.372 1.00 0.00 9 VAL A C 14
ATOM 8673 O O . VAL A 1 9 ? 1.231 17.258 -1.624 1.00 0.00 9 VAL A O 14
ATOM 8686 N N . GLU A 1 10 ? 3.144 18.322 -2.147 1.00 0.00 10 GLU A N 14
ATOM 8687 C CA . GLU A 1 10 ? 3.866 17.828 -0.980 1.00 0.00 10 GLU A CA 14
ATOM 8688 C C . GLU A 1 10 ? 3.010 17.942 0.278 1.00 0.00 10 GLU A C 14
ATOM 8689 O O . GLU A 1 10 ? 2.552 19.028 0.635 1.00 0.00 10 GLU A O 14
ATOM 8701 N N . LYS A 1 11 ? 2.798 16.814 0.946 1.00 0.00 11 LYS A N 14
ATOM 8702 C CA . LYS A 1 11 ? 1.998 16.785 2.165 1.00 0.00 11 LYS A CA 14
ATOM 8703 C C . LYS A 1 11 ? 2.876 16.531 3.386 1.00 0.00 11 LYS A C 14
ATOM 8704 O O . LYS A 1 11 ? 3.858 15.790 3.331 1.00 0.00 11 LYS A O 14
ATOM 8723 N N . PRO A 1 12 ? 2.515 17.157 4.516 1.00 0.00 12 PRO A N 14
ATOM 8724 C CA . PRO A 1 12 ? 3.256 17.012 5.773 1.00 0.00 12 PRO A CA 14
ATOM 8725 C C . PRO A 1 12 ? 3.103 15.621 6.379 1.00 0.00 12 PRO A C 14
ATOM 8726 O O . PRO A 1 12 ? 4.043 15.082 6.964 1.00 0.00 12 PRO A O 14
ATOM 8737 N N . TYR A 1 13 ? 1.915 15.045 6.234 1.00 0.00 13 TYR A N 14
ATOM 8738 C CA . TYR A 1 13 ? 1.639 13.717 6.769 1.00 0.00 13 TYR A CA 14
ATOM 8739 C C . TYR A 1 13 ? 1.969 12.637 5.743 1.00 0.00 13 TYR A C 14
ATOM 8740 O O . TYR A 1 13 ? 1.795 12.833 4.540 1.00 0.00 13 TYR A O 14
ATOM 8758 N N . LYS A 1 14 ? 2.445 11.496 6.229 1.00 0.00 14 LYS A N 14
ATOM 8759 C CA . LYS A 1 14 ? 2.798 10.381 5.357 1.00 0.00 14 LYS A CA 14
ATOM 8760 C C . LYS A 1 14 ? 2.693 9.054 6.101 1.00 0.00 14 LYS A C 14
ATOM 8761 O O . LYS A 1 14 ? 2.912 8.990 7.312 1.00 0.00 14 LYS A O 14
ATOM 8780 N N . CYS A 1 15 ? 2.359 7.996 5.371 1.00 0.00 15 CYS A N 14
ATOM 8781 C CA . CYS A 1 15 ? 2.227 6.669 5.961 1.00 0.00 15 CYS A CA 14
ATOM 8782 C C . CYS A 1 15 ? 3.571 5.947 5.982 1.00 0.00 15 CYS A C 14
ATOM 8783 O O . CYS A 1 15 ? 4.510 6.342 5.292 1.00 0.00 15 CYS A O 14
ATOM 8790 N N . GLU A 1 16 ? 3.654 4.886 6.779 1.00 0.00 16 GLU A N 14
ATOM 8791 C CA . GLU A 1 16 ? 4.883 4.109 6.890 1.00 0.00 16 GLU A CA 14
ATOM 8792 C C . GLU A 1 16 ? 4.741 2.763 6.186 1.00 0.00 16 GLU A C 14
ATOM 8793 O O . GLU A 1 16 ? 5.702 2.244 5.617 1.00 0.00 16 GLU A O 14
ATOM 8805 N N . ASP A 1 17 ? 3.537 2.203 6.229 1.00 0.00 17 ASP A N 14
ATOM 8806 C CA . ASP A 1 17 ? 3.268 0.918 5.595 1.00 0.00 17 ASP A CA 14
ATOM 8807 C C . ASP A 1 17 ? 3.452 1.009 4.083 1.00 0.00 17 ASP A C 14
ATOM 8808 O O . ASP A 1 17 ? 4.313 0.341 3.510 1.00 0.00 17 ASP A O 14
ATOM 8817 N N . CYS A 1 18 ? 2.635 1.838 3.442 1.00 0.00 18 CYS A N 14
ATOM 8818 C CA . CYS A 1 18 ? 2.705 2.017 1.997 1.00 0.00 18 CYS A CA 14
ATOM 8819 C C . CYS A 1 18 ? 3.486 3.279 1.641 1.00 0.00 18 CYS A C 14
ATOM 8820 O O . CYS A 1 18 ? 4.431 3.236 0.855 1.00 0.00 18 CYS A O 14
ATOM 8827 N N . GLY A 1 19 ? 3.083 4.402 2.228 1.00 0.00 19 GLY A N 14
ATOM 8828 C CA . GLY A 1 19 ? 3.755 5.660 1.961 1.00 0.00 19 GLY A CA 14
ATOM 8829 C C . GLY A 1 19 ? 2.816 6.713 1.407 1.00 0.00 19 GLY A C 14
ATOM 8830 O O . GLY A 1 19 ? 3.239 7.617 0.686 1.00 0.00 19 GLY A O 14
ATOM 8834 N N . LYS A 1 20 ? 1.536 6.598 1.744 1.00 0.00 20 LYS A N 14
ATOM 8835 C CA . LYS A 1 20 ? 0.532 7.546 1.276 1.00 0.00 20 LYS A CA 14
ATOM 8836 C C . LYS A 1 20 ? 0.654 8.875 2.014 1.00 0.00 20 LYS A C 14
ATOM 8837 O O . LYS A 1 20 ? 1.239 8.945 3.094 1.00 0.00 20 LYS A O 14
ATOM 8856 N N . GLY A 1 21 ? 0.095 9.928 1.425 1.00 0.00 21 GLY A N 14
ATOM 8857 C CA . GLY A 1 21 ? 0.152 11.241 2.042 1.00 0.00 21 GLY A CA 14
ATOM 8858 C C . GLY A 1 21 ? -1.219 11.756 2.434 1.00 0.00 21 GLY A C 14
ATOM 8859 O O . GLY A 1 21 ? -2.239 11.230 1.988 1.00 0.00 21 GLY A O 14
ATOM 8863 N N . TYR A 1 22 ? -1.244 12.787 3.272 1.00 0.00 22 TYR A N 14
ATOM 8864 C CA . TYR A 1 22 ? -2.500 13.371 3.727 1.00 0.00 22 TYR A CA 14
ATOM 8865 C C . TYR A 1 22 ? -2.285 14.790 4.245 1.00 0.00 22 TYR A C 14
ATOM 8866 O O . TYR A 1 22 ? -1.181 15.155 4.647 1.00 0.00 22 TYR A O 14
ATOM 8884 N N . ASN A 1 23 ? -3.349 15.585 4.231 1.00 0.00 23 ASN A N 14
ATOM 8885 C CA . ASN A 1 23 ? -3.279 16.965 4.698 1.00 0.00 23 ASN A CA 14
ATOM 8886 C C . ASN A 1 23 ? -3.599 17.052 6.188 1.00 0.00 23 ASN A C 14
ATOM 8887 O O . ASN A 1 23 ? -3.240 18.022 6.855 1.00 0.00 23 ASN A O 14
ATOM 8898 N N . ARG A 1 24 ? -4.276 16.030 6.702 1.00 0.00 24 ARG A N 14
ATOM 8899 C CA . ARG A 1 24 ? -4.646 15.991 8.112 1.00 0.00 24 ARG A CA 14
ATOM 8900 C C . ARG A 1 24 ? -4.081 14.745 8.787 1.00 0.00 24 ARG A C 14
ATOM 8901 O O . ARG A 1 24 ? -3.727 13.772 8.121 1.00 0.00 24 ARG A O 14
ATOM 8922 N N . ARG A 1 25 ? -4.000 14.782 10.113 1.00 0.00 25 ARG A N 14
ATOM 8923 C CA . ARG A 1 25 ? -3.477 13.656 10.878 1.00 0.00 25 ARG A CA 14
ATOM 8924 C C . ARG A 1 25 ? -4.516 12.544 10.989 1.00 0.00 25 ARG A C 14
ATOM 8925 O O . ARG A 1 25 ? -4.212 11.371 10.768 1.00 0.00 25 ARG A O 14
ATOM 8946 N N . LEU A 1 26 ? -5.743 12.920 11.333 1.00 0.00 26 LEU A N 14
ATOM 8947 C CA . LEU A 1 26 ? -6.828 11.955 11.474 1.00 0.00 26 LEU A CA 14
ATOM 8948 C C . LEU A 1 26 ? -6.824 10.959 10.318 1.00 0.00 26 LEU A C 14
ATOM 8949 O O . LEU A 1 26 ? -6.694 9.754 10.526 1.00 0.00 26 LEU A O 14
ATOM 8965 N N . ASN A 1 27 ? -6.966 11.473 9.101 1.00 0.00 27 ASN A N 14
ATOM 8966 C CA . ASN A 1 27 ? -6.977 10.629 7.912 1.00 0.00 27 ASN A CA 14
ATOM 8967 C C . ASN A 1 27 ? -5.884 9.567 7.988 1.00 0.00 27 ASN A C 14
ATOM 8968 O O . ASN A 1 27 ? -6.125 8.391 7.716 1.00 0.00 27 ASN A O 14
ATOM 8979 N N . LEU A 1 28 ? -4.681 9.991 8.360 1.00 0.00 28 LEU A N 14
ATOM 8980 C CA . LEU A 1 28 ? -3.549 9.077 8.473 1.00 0.00 28 LEU A CA 14
ATOM 8981 C C . LEU A 1 28 ? -3.753 8.098 9.625 1.00 0.00 28 LEU A C 14
ATOM 8982 O O . LEU A 1 28 ? -3.491 6.902 9.490 1.00 0.00 28 LEU A O 14
ATOM 8998 N N . ASP A 1 29 ? -4.224 8.612 10.755 1.00 0.00 29 ASP A N 14
ATOM 8999 C CA . ASP A 1 29 ? -4.467 7.783 11.930 1.00 0.00 29 ASP A CA 14
ATOM 9000 C C . ASP A 1 29 ? -5.324 6.572 11.573 1.00 0.00 29 ASP A C 14
ATOM 9001 O O . ASP A 1 29 ? -4.935 5.431 11.818 1.00 0.00 29 ASP A O 14
ATOM 9010 N N . MET A 1 30 ? -6.492 6.831 10.994 1.00 0.00 30 MET A N 14
ATOM 9011 C CA . MET A 1 30 ? -7.403 5.762 10.603 1.00 0.00 30 MET A CA 14
ATOM 9012 C C . MET A 1 30 ? -6.829 4.954 9.444 1.00 0.00 30 MET A C 14
ATOM 9013 O O . MET A 1 30 ? -6.714 3.731 9.523 1.00 0.00 30 MET A O 14
ATOM 9027 N N . HIS A 1 31 ? -6.471 5.646 8.366 1.00 0.00 31 HIS A N 14
ATOM 9028 C CA . HIS A 1 31 ? -5.909 4.992 7.190 1.00 0.00 31 HIS A CA 14
ATOM 9029 C C . HIS A 1 31 ? -5.036 3.807 7.593 1.00 0.00 31 HIS A C 14
ATOM 9030 O O . HIS A 1 31 ? -5.095 2.744 6.975 1.00 0.00 31 HIS A O 14
ATOM 9044 N N . GLN A 1 32 ? -4.228 3.998 8.630 1.00 0.00 32 GLN A N 14
ATOM 9045 C CA . GLN A 1 32 ? -3.343 2.945 9.113 1.00 0.00 32 GLN A CA 14
ATOM 9046 C C . GLN A 1 32 ? -4.050 1.594 9.107 1.00 0.00 32 GLN A C 14
ATOM 9047 O O . GLN A 1 32 ? -3.525 0.610 8.585 1.00 0.00 32 GLN A O 14
ATOM 9061 N N . ARG A 1 33 ? -5.244 1.553 9.690 1.00 0.00 33 ARG A N 14
ATOM 9062 C CA . ARG A 1 33 ? -6.022 0.322 9.753 1.00 0.00 33 ARG A CA 14
ATOM 9063 C C . ARG A 1 33 ? -5.962 -0.427 8.425 1.00 0.00 33 ARG A C 14
ATOM 9064 O O . ARG A 1 33 ? -5.831 -1.651 8.396 1.00 0.00 33 ARG A O 14
ATOM 9085 N N . VAL A 1 34 ? -6.060 0.316 7.327 1.00 0.00 34 VAL A N 14
ATOM 9086 C CA . VAL A 1 34 ? -6.016 -0.277 5.996 1.00 0.00 34 VAL A CA 14
ATOM 9087 C C . VAL A 1 34 ? -5.064 -1.467 5.956 1.00 0.00 34 VAL A C 14
ATOM 9088 O O . VAL A 1 34 ? -5.324 -2.461 5.276 1.00 0.00 34 VAL A O 14
ATOM 9101 N N . HIS A 1 35 ? -3.960 -1.361 6.689 1.00 0.00 35 HIS A N 14
ATOM 9102 C CA . HIS A 1 35 ? -2.969 -2.430 6.738 1.00 0.00 35 HIS A CA 14
ATOM 9103 C C . HIS A 1 35 ? -3.230 -3.358 7.920 1.00 0.00 35 HIS A C 14
ATOM 9104 O O . HIS A 1 35 ? -3.026 -4.568 7.828 1.00 0.00 35 HIS A O 14
ATOM 9118 N N . MET A 1 36 ? -3.681 -2.783 9.030 1.00 0.00 36 MET A N 14
ATOM 9119 C CA . MET A 1 36 ? -3.970 -3.560 10.230 1.00 0.00 36 MET A CA 14
ATOM 9120 C C . MET A 1 36 ? -5.279 -4.328 10.079 1.00 0.00 36 MET A C 14
ATOM 9121 O O . MET A 1 36 ? -6.139 -4.288 10.958 1.00 0.00 36 MET A O 14
ATOM 9135 N N . GLY A 1 37 ? -5.425 -5.026 8.956 1.00 0.00 37 GLY A N 14
ATOM 9136 C CA . GLY A 1 37 ? -6.633 -5.792 8.710 1.00 0.00 37 GLY A CA 14
ATOM 9137 C C . GLY A 1 37 ? -6.349 -7.263 8.480 1.00 0.00 37 GLY A C 14
ATOM 9138 O O . GLY A 1 37 ? -6.411 -8.066 9.410 1.00 0.00 37 GLY A O 14
ATOM 9142 N N . GLU A 1 38 ? -6.040 -7.617 7.237 1.00 0.00 38 GLU A N 14
ATOM 9143 C CA . GLU A 1 38 ? -5.749 -9.002 6.887 1.00 0.00 38 GLU A CA 14
ATOM 9144 C C . GLU A 1 38 ? -4.260 -9.192 6.610 1.00 0.00 38 GLU A C 14
ATOM 9145 O O . GLU A 1 38 ? -3.600 -8.306 6.068 1.00 0.00 38 GLU A O 14
ATOM 9157 N N . LYS A 1 39 ? -3.738 -10.355 6.987 1.00 0.00 39 LYS A N 14
ATOM 9158 C CA . LYS A 1 39 ? -2.328 -10.664 6.779 1.00 0.00 39 LYS A CA 14
ATOM 9159 C C . LYS A 1 39 ? -1.438 -9.625 7.454 1.00 0.00 39 LYS A C 14
ATOM 9160 O O . LYS A 1 39 ? -0.431 -9.195 6.891 1.00 0.00 39 LYS A O 14
ATOM 9179 N N . THR A 1 40 ? -1.815 -9.227 8.665 1.00 0.00 40 THR A N 14
ATOM 9180 C CA . THR A 1 40 ? -1.051 -8.239 9.417 1.00 0.00 40 THR A CA 14
ATOM 9181 C C . THR A 1 40 ? 0.444 -8.389 9.161 1.00 0.00 40 THR A C 14
ATOM 9182 O O . THR A 1 40 ? 0.959 -9.503 9.067 1.00 0.00 40 THR A O 14
ATOM 9193 N N . SER A 1 41 ? 1.136 -7.260 9.048 1.00 0.00 41 SER A N 14
ATOM 9194 C CA . SER A 1 41 ? 2.573 -7.266 8.799 1.00 0.00 41 SER A CA 14
ATOM 9195 C C . SER A 1 41 ? 3.352 -7.179 10.109 1.00 0.00 41 SER A C 14
ATOM 9196 O O . SER A 1 41 ? 4.230 -7.997 10.377 1.00 0.00 41 SER A O 14
ATOM 9204 N N . GLY A 1 42 ? 3.022 -6.179 10.920 1.00 0.00 42 GLY A N 14
ATOM 9205 C CA . GLY A 1 42 ? 3.699 -6.001 12.192 1.00 0.00 42 GLY A CA 14
ATOM 9206 C C . GLY A 1 42 ? 4.720 -4.881 12.154 1.00 0.00 42 GLY A C 14
ATOM 9207 O O . GLY A 1 42 ? 4.816 -4.133 11.181 1.00 0.00 42 GLY A O 14
ATOM 9211 N N . PRO A 1 43 ? 5.503 -4.753 13.235 1.00 0.00 43 PRO A N 14
ATOM 9212 C CA . PRO A 1 43 ? 6.535 -3.717 13.346 1.00 0.00 43 PRO A CA 14
ATOM 9213 C C . PRO A 1 43 ? 7.708 -3.964 12.403 1.00 0.00 43 PRO A C 14
ATOM 9214 O O . PRO A 1 43 ? 7.797 -5.015 11.769 1.00 0.00 43 PRO A O 14
ATOM 9225 N N . SER A 1 44 ? 8.607 -2.988 12.317 1.00 0.00 44 SER A N 14
ATOM 9226 C CA . SER A 1 44 ? 9.773 -3.099 11.448 1.00 0.00 44 SER A CA 14
ATOM 9227 C C . SER A 1 44 ? 10.837 -3.993 12.078 1.00 0.00 44 SER A C 14
ATOM 9228 O O . SER A 1 44 ? 11.250 -4.993 11.491 1.00 0.00 44 SER A O 14
ATOM 9236 N N . SER A 1 45 ? 11.276 -3.625 13.278 1.00 0.00 45 SER A N 14
ATOM 9237 C CA . SER A 1 45 ? 12.294 -4.390 13.987 1.00 0.00 45 SER A CA 14
ATOM 9238 C C . SER A 1 45 ? 11.674 -5.586 14.703 1.00 0.00 45 SER A C 14
ATOM 9239 O O . SER A 1 45 ? 10.682 -5.450 15.418 1.00 0.00 45 SER A O 14
ATOM 9247 N N . GLY A 1 46 ? 12.267 -6.760 14.505 1.00 0.00 46 GLY A N 14
ATOM 9248 C CA . GLY A 1 46 ? 11.760 -7.963 15.138 1.00 0.00 46 GLY A CA 14
ATOM 9249 C C . GLY A 1 46 ? 10.505 -8.487 14.467 1.00 0.00 46 GLY A C 14
ATOM 9250 O O . GLY A 1 46 ? 9.878 -9.401 15.000 1.00 0.00 46 GLY A O 14
ATOM 9255 N N . GLY A 1 1 ? 11.612 22.817 -17.248 1.00 0.00 1 GLY A N 15
ATOM 9256 C CA . GLY A 1 1 ? 10.677 23.736 -17.871 1.00 0.00 1 GLY A CA 15
ATOM 9257 C C . GLY A 1 1 ? 9.287 23.148 -18.002 1.00 0.00 1 GLY A C 15
ATOM 9258 O O . GLY A 1 1 ? 8.989 22.448 -18.970 1.00 0.00 1 GLY A O 15
ATOM 9262 N N . SER A 1 2 ? 8.432 23.430 -17.023 1.00 0.00 2 SER A N 15
ATOM 9263 C CA . SER A 1 2 ? 7.066 22.919 -17.030 1.00 0.00 2 SER A CA 15
ATOM 9264 C C . SER A 1 2 ? 6.159 23.781 -16.158 1.00 0.00 2 SER A C 15
ATOM 9265 O O . SER A 1 2 ? 6.586 24.308 -15.130 1.00 0.00 2 SER A O 15
ATOM 9273 N N . SER A 1 3 ? 4.905 23.920 -16.575 1.00 0.00 3 SER A N 15
ATOM 9274 C CA . SER A 1 3 ? 3.937 24.721 -15.834 1.00 0.00 3 SER A CA 15
ATOM 9275 C C . SER A 1 3 ? 2.567 24.050 -15.831 1.00 0.00 3 SER A C 15
ATOM 9276 O O . SER A 1 3 ? 1.964 23.838 -16.882 1.00 0.00 3 SER A O 15
ATOM 9284 N N . GLY A 1 4 ? 2.080 23.719 -14.639 1.00 0.00 4 GLY A N 15
ATOM 9285 C CA . GLY A 1 4 ? 0.784 23.076 -14.519 1.00 0.00 4 GLY A CA 15
ATOM 9286 C C . GLY A 1 4 ? 0.440 22.728 -13.084 1.00 0.00 4 GLY A C 15
ATOM 9287 O O . GLY A 1 4 ? -0.687 22.944 -12.639 1.00 0.00 4 GLY A O 15
ATOM 9291 N N . SER A 1 5 ? 1.413 22.185 -12.359 1.00 0.00 5 SER A N 15
ATOM 9292 C CA . SER A 1 5 ? 1.206 21.801 -10.968 1.00 0.00 5 SER A CA 15
ATOM 9293 C C . SER A 1 5 ? 0.284 22.791 -10.262 1.00 0.00 5 SER A C 15
ATOM 9294 O O . SER A 1 5 ? 0.490 24.003 -10.328 1.00 0.00 5 SER A O 15
ATOM 9302 N N . SER A 1 6 ? -0.733 22.265 -9.587 1.00 0.00 6 SER A N 15
ATOM 9303 C CA . SER A 1 6 ? -1.689 23.102 -8.872 1.00 0.00 6 SER A CA 15
ATOM 9304 C C . SER A 1 6 ? -1.192 23.413 -7.463 1.00 0.00 6 SER A C 15
ATOM 9305 O O . SER A 1 6 ? -1.960 23.390 -6.503 1.00 0.00 6 SER A O 15
ATOM 9313 N N . GLY A 1 7 ? 0.100 23.703 -7.349 1.00 0.00 7 GLY A N 15
ATOM 9314 C CA . GLY A 1 7 ? 0.679 24.015 -6.056 1.00 0.00 7 GLY A CA 15
ATOM 9315 C C . GLY A 1 7 ? 1.014 22.771 -5.256 1.00 0.00 7 GLY A C 15
ATOM 9316 O O . GLY A 1 7 ? 0.620 22.646 -4.096 1.00 0.00 7 GLY A O 15
ATOM 9320 N N . SER A 1 8 ? 1.742 21.848 -5.877 1.00 0.00 8 SER A N 15
ATOM 9321 C CA . SER A 1 8 ? 2.124 20.606 -5.217 1.00 0.00 8 SER A CA 15
ATOM 9322 C C . SER A 1 8 ? 3.218 20.854 -4.183 1.00 0.00 8 SER A C 15
ATOM 9323 O O . SER A 1 8 ? 4.359 21.159 -4.530 1.00 0.00 8 SER A O 15
ATOM 9331 N N . VAL A 1 9 ? 2.861 20.722 -2.909 1.00 0.00 9 VAL A N 15
ATOM 9332 C CA . VAL A 1 9 ? 3.811 20.930 -1.823 1.00 0.00 9 VAL A CA 15
ATOM 9333 C C . VAL A 1 9 ? 3.897 19.702 -0.924 1.00 0.00 9 VAL A C 15
ATOM 9334 O O . VAL A 1 9 ? 2.898 19.022 -0.690 1.00 0.00 9 VAL A O 15
ATOM 9347 N N . GLU A 1 10 ? 5.096 19.425 -0.423 1.00 0.00 10 GLU A N 15
ATOM 9348 C CA . GLU A 1 10 ? 5.312 18.277 0.451 1.00 0.00 10 GLU A CA 15
ATOM 9349 C C . GLU A 1 10 ? 4.248 18.219 1.544 1.00 0.00 10 GLU A C 15
ATOM 9350 O O . GLU A 1 10 ? 4.006 19.202 2.244 1.00 0.00 10 GLU A O 15
ATOM 9362 N N . LYS A 1 11 ? 3.616 17.058 1.685 1.00 0.00 11 LYS A N 15
ATOM 9363 C CA . LYS A 1 11 ? 2.579 16.869 2.692 1.00 0.00 11 LYS A CA 15
ATOM 9364 C C . LYS A 1 11 ? 3.189 16.749 4.085 1.00 0.00 11 LYS A C 15
ATOM 9365 O O . LYS A 1 11 ? 4.269 16.187 4.270 1.00 0.00 11 LYS A O 15
ATOM 9384 N N . PRO A 1 12 ? 2.482 17.287 5.089 1.00 0.00 12 PRO A N 15
ATOM 9385 C CA . PRO A 1 12 ? 2.934 17.251 6.483 1.00 0.00 12 PRO A CA 15
ATOM 9386 C C . PRO A 1 12 ? 2.885 15.845 7.072 1.00 0.00 12 PRO A C 15
ATOM 9387 O O . PRO A 1 12 ? 3.694 15.493 7.931 1.00 0.00 12 PRO A O 15
ATOM 9398 N N . TYR A 1 13 ? 1.933 15.045 6.605 1.00 0.00 13 TYR A N 15
ATOM 9399 C CA . TYR A 1 13 ? 1.779 13.678 7.087 1.00 0.00 13 TYR A CA 15
ATOM 9400 C C . TYR A 1 13 ? 2.019 12.674 5.964 1.00 0.00 13 TYR A C 15
ATOM 9401 O O . TYR A 1 13 ? 1.704 12.935 4.803 1.00 0.00 13 TYR A O 15
ATOM 9419 N N . LYS A 1 14 ? 2.579 11.523 6.318 1.00 0.00 14 LYS A N 15
ATOM 9420 C CA . LYS A 1 14 ? 2.862 10.476 5.343 1.00 0.00 14 LYS A CA 15
ATOM 9421 C C . LYS A 1 14 ? 2.930 9.109 6.016 1.00 0.00 14 LYS A C 15
ATOM 9422 O O . LYS A 1 14 ? 3.405 8.985 7.146 1.00 0.00 14 LYS A O 15
ATOM 9441 N N . CYS A 1 15 ? 2.454 8.085 5.316 1.00 0.00 15 CYS A N 15
ATOM 9442 C CA . CYS A 1 15 ? 2.462 6.726 5.845 1.00 0.00 15 CYS A CA 15
ATOM 9443 C C . CYS A 1 15 ? 3.809 6.054 5.597 1.00 0.00 15 CYS A C 15
ATOM 9444 O O . CYS A 1 15 ? 4.541 6.428 4.681 1.00 0.00 15 CYS A O 15
ATOM 9451 N N . GLU A 1 16 ? 4.129 5.060 6.420 1.00 0.00 16 GLU A N 15
ATOM 9452 C CA . GLU A 1 16 ? 5.388 4.336 6.290 1.00 0.00 16 GLU A CA 15
ATOM 9453 C C . GLU A 1 16 ? 5.152 2.924 5.761 1.00 0.00 16 GLU A C 15
ATOM 9454 O O . GLU A 1 16 ? 6.025 2.334 5.124 1.00 0.00 16 GLU A O 15
ATOM 9466 N N . ASP A 1 17 ? 3.966 2.389 6.029 1.00 0.00 17 ASP A N 15
ATOM 9467 C CA . ASP A 1 17 ? 3.614 1.047 5.580 1.00 0.00 17 ASP A CA 15
ATOM 9468 C C . ASP A 1 17 ? 3.566 0.979 4.057 1.00 0.00 17 ASP A C 15
ATOM 9469 O O . ASP A 1 17 ? 4.159 0.089 3.446 1.00 0.00 17 ASP A O 15
ATOM 9478 N N . CYS A 1 18 ? 2.855 1.923 3.449 1.00 0.00 18 CYS A N 15
ATOM 9479 C CA . CYS A 1 18 ? 2.728 1.970 1.998 1.00 0.00 18 CYS A CA 15
ATOM 9480 C C . CYS A 1 18 ? 3.385 3.227 1.434 1.00 0.00 18 CYS A C 15
ATOM 9481 O O . CYS A 1 18 ? 4.104 3.172 0.438 1.00 0.00 18 CYS A O 15
ATOM 9488 N N . GLY A 1 19 ? 3.132 4.361 2.081 1.00 0.00 19 GLY A N 15
ATOM 9489 C CA . GLY A 1 19 ? 3.705 5.616 1.631 1.00 0.00 19 GLY A CA 15
ATOM 9490 C C . GLY A 1 19 ? 2.648 6.633 1.251 1.00 0.00 19 GLY A C 15
ATOM 9491 O O . GLY A 1 19 ? 2.962 7.695 0.713 1.00 0.00 19 GLY A O 15
ATOM 9495 N N . LYS A 1 20 ? 1.390 6.309 1.528 1.00 0.00 20 LYS A N 15
ATOM 9496 C CA . LYS A 1 20 ? 0.281 7.201 1.212 1.00 0.00 20 LYS A CA 15
ATOM 9497 C C . LYS A 1 20 ? 0.545 8.606 1.744 1.00 0.00 20 LYS A C 15
ATOM 9498 O O . LYS A 1 20 ? 1.271 8.785 2.721 1.00 0.00 20 LYS A O 15
ATOM 9517 N N . GLY A 1 21 ? -0.051 9.602 1.094 1.00 0.00 21 GLY A N 15
ATOM 9518 C CA . GLY A 1 21 ? 0.132 10.978 1.517 1.00 0.00 21 GLY A CA 15
ATOM 9519 C C . GLY A 1 21 ? -1.174 11.644 1.903 1.00 0.00 21 GLY A C 15
ATOM 9520 O O . GLY A 1 21 ? -2.219 11.364 1.315 1.00 0.00 21 GLY A O 15
ATOM 9524 N N . TYR A 1 22 ? -1.116 12.526 2.895 1.00 0.00 22 TYR A N 15
ATOM 9525 C CA . TYR A 1 22 ? -2.305 13.230 3.361 1.00 0.00 22 TYR A CA 15
ATOM 9526 C C . TYR A 1 22 ? -1.936 14.588 3.951 1.00 0.00 22 TYR A C 15
ATOM 9527 O O . TYR A 1 22 ? -0.760 14.924 4.077 1.00 0.00 22 TYR A O 15
ATOM 9545 N N . ASN A 1 23 ? -2.953 15.364 4.312 1.00 0.00 23 ASN A N 15
ATOM 9546 C CA . ASN A 1 23 ? -2.738 16.686 4.889 1.00 0.00 23 ASN A CA 15
ATOM 9547 C C . ASN A 1 23 ? -3.229 16.736 6.333 1.00 0.00 23 ASN A C 15
ATOM 9548 O O . ASN A 1 23 ? -2.686 17.471 7.159 1.00 0.00 23 ASN A O 15
ATOM 9559 N N . ARG A 1 24 ? -4.258 15.950 6.630 1.00 0.00 24 ARG A N 15
ATOM 9560 C CA . ARG A 1 24 ? -4.822 15.904 7.973 1.00 0.00 24 ARG A CA 15
ATOM 9561 C C . ARG A 1 24 ? -4.199 14.774 8.787 1.00 0.00 24 ARG A C 15
ATOM 9562 O O . ARG A 1 24 ? -3.617 13.843 8.231 1.00 0.00 24 ARG A O 15
ATOM 9583 N N . ARG A 1 25 ? -4.324 14.864 10.107 1.00 0.00 25 ARG A N 15
ATOM 9584 C CA . ARG A 1 25 ? -3.771 13.850 10.998 1.00 0.00 25 ARG A CA 15
ATOM 9585 C C . ARG A 1 25 ? -4.727 12.669 11.136 1.00 0.00 25 ARG A C 15
ATOM 9586 O O . ARG A 1 25 ? -4.318 11.511 11.042 1.00 0.00 25 ARG A O 15
ATOM 9607 N N . LEU A 1 26 ? -6.002 12.969 11.362 1.00 0.00 26 LEU A N 15
ATOM 9608 C CA . LEU A 1 26 ? -7.016 11.933 11.515 1.00 0.00 26 LEU A CA 15
ATOM 9609 C C . LEU A 1 26 ? -7.001 10.976 10.326 1.00 0.00 26 LEU A C 15
ATOM 9610 O O . LEU A 1 26 ? -7.012 9.758 10.497 1.00 0.00 26 LEU A O 15
ATOM 9626 N N . ASN A 1 27 ? -6.974 11.538 9.122 1.00 0.00 27 ASN A N 15
ATOM 9627 C CA . ASN A 1 27 ? -6.955 10.735 7.905 1.00 0.00 27 ASN A CA 15
ATOM 9628 C C . ASN A 1 27 ? -5.897 9.639 7.992 1.00 0.00 27 ASN A C 15
ATOM 9629 O O . ASN A 1 27 ? -6.148 8.488 7.634 1.00 0.00 27 ASN A O 15
ATOM 9640 N N . LEU A 1 28 ? -4.713 10.005 8.470 1.00 0.00 28 LEU A N 15
ATOM 9641 C CA . LEU A 1 28 ? -3.615 9.054 8.606 1.00 0.00 28 LEU A CA 15
ATOM 9642 C C . LEU A 1 28 ? -3.890 8.063 9.733 1.00 0.00 28 LEU A C 15
ATOM 9643 O O . LEU A 1 28 ? -3.779 6.851 9.548 1.00 0.00 28 LEU A O 15
ATOM 9659 N N . ASP A 1 29 ? -4.249 8.587 10.899 1.00 0.00 29 ASP A N 15
ATOM 9660 C CA . ASP A 1 29 ? -4.543 7.748 12.056 1.00 0.00 29 ASP A CA 15
ATOM 9661 C C . ASP A 1 29 ? -5.497 6.618 11.680 1.00 0.00 29 ASP A C 15
ATOM 9662 O O . ASP A 1 29 ? -5.216 5.447 11.930 1.00 0.00 29 ASP A O 15
ATOM 9671 N N . MET A 1 30 ? -6.626 6.979 11.078 1.00 0.00 30 MET A N 15
ATOM 9672 C CA . MET A 1 30 ? -7.621 5.996 10.668 1.00 0.00 30 MET A CA 15
ATOM 9673 C C . MET A 1 30 ? -7.102 5.147 9.512 1.00 0.00 30 MET A C 15
ATOM 9674 O O . MET A 1 30 ? -7.319 3.936 9.471 1.00 0.00 30 MET A O 15
ATOM 9688 N N . HIS A 1 31 ? -6.415 5.791 8.573 1.00 0.00 31 HIS A N 15
ATOM 9689 C CA . HIS A 1 31 ? -5.865 5.094 7.415 1.00 0.00 31 HIS A CA 15
ATOM 9690 C C . HIS A 1 31 ? -5.086 3.855 7.847 1.00 0.00 31 HIS A C 15
ATOM 9691 O O . HIS A 1 31 ? -5.193 2.797 7.227 1.00 0.00 31 HIS A O 15
ATOM 9705 N N . GLN A 1 32 ? -4.303 3.995 8.911 1.00 0.00 32 GLN A N 15
ATOM 9706 C CA . GLN A 1 32 ? -3.505 2.888 9.424 1.00 0.00 32 GLN A CA 15
ATOM 9707 C C . GLN A 1 32 ? -4.326 1.603 9.473 1.00 0.00 32 GLN A C 15
ATOM 9708 O O . GLN A 1 32 ? -3.775 0.502 9.455 1.00 0.00 32 GLN A O 15
ATOM 9722 N N . ARG A 1 33 ? -5.645 1.752 9.537 1.00 0.00 33 ARG A N 15
ATOM 9723 C CA . ARG A 1 33 ? -6.541 0.603 9.591 1.00 0.00 33 ARG A CA 15
ATOM 9724 C C . ARG A 1 33 ? -6.286 -0.341 8.420 1.00 0.00 33 ARG A C 15
ATOM 9725 O O . ARG A 1 33 ? -6.242 -1.560 8.589 1.00 0.00 33 ARG A O 15
ATOM 9746 N N . VAL A 1 34 ? -6.119 0.230 7.231 1.00 0.00 34 VAL A N 15
ATOM 9747 C CA . VAL A 1 34 ? -5.868 -0.560 6.032 1.00 0.00 34 VAL A CA 15
ATOM 9748 C C . VAL A 1 34 ? -4.826 -1.642 6.295 1.00 0.00 34 VAL A C 15
ATOM 9749 O O . VAL A 1 34 ? -4.878 -2.725 5.710 1.00 0.00 34 VAL A O 15
ATOM 9762 N N . HIS A 1 35 ? -3.879 -1.342 7.178 1.00 0.00 35 HIS A N 15
ATOM 9763 C CA . HIS A 1 35 ? -2.824 -2.289 7.520 1.00 0.00 35 HIS A CA 15
ATOM 9764 C C . HIS A 1 35 ? -3.189 -3.079 8.774 1.00 0.00 35 HIS A C 15
ATOM 9765 O O . HIS A 1 35 ? -3.022 -4.298 8.821 1.00 0.00 35 HIS A O 15
ATOM 9779 N N . MET A 1 36 ? -3.687 -2.377 9.786 1.00 0.00 36 MET A N 15
ATOM 9780 C CA . MET A 1 36 ? -4.075 -3.014 11.039 1.00 0.00 36 MET A CA 15
ATOM 9781 C C . MET A 1 36 ? -5.296 -3.906 10.840 1.00 0.00 36 MET A C 15
ATOM 9782 O O . MET A 1 36 ? -5.242 -5.111 11.080 1.00 0.00 36 MET A O 15
ATOM 9796 N N . GLY A 1 37 ? -6.398 -3.305 10.400 1.00 0.00 37 GLY A N 15
ATOM 9797 C CA . GLY A 1 37 ? -7.616 -4.060 10.177 1.00 0.00 37 GLY A CA 15
ATOM 9798 C C . GLY A 1 37 ? -8.221 -3.795 8.813 1.00 0.00 37 GLY A C 15
ATOM 9799 O O . GLY A 1 37 ? -8.539 -2.654 8.480 1.00 0.00 37 GLY A O 15
ATOM 9803 N N . GLU A 1 38 ? -8.380 -4.852 8.022 1.00 0.00 38 GLU A N 15
ATOM 9804 C CA . GLU A 1 38 ? -8.948 -4.726 6.685 1.00 0.00 38 GLU A CA 15
ATOM 9805 C C . GLU A 1 38 ? -9.989 -5.814 6.432 1.00 0.00 38 GLU A C 15
ATOM 9806 O O . GLU A 1 38 ? -9.649 -6.947 6.093 1.00 0.00 38 GLU A O 15
ATOM 9818 N N . LYS A 1 39 ? -11.259 -5.460 6.600 1.00 0.00 39 LYS A N 15
ATOM 9819 C CA . LYS A 1 39 ? -12.350 -6.403 6.390 1.00 0.00 39 LYS A CA 15
ATOM 9820 C C . LYS A 1 39 ? -12.406 -6.855 4.935 1.00 0.00 39 LYS A C 15
ATOM 9821 O O . LYS A 1 39 ? -12.913 -6.140 4.070 1.00 0.00 39 LYS A O 15
ATOM 9840 N N . THR A 1 40 ? -11.883 -8.049 4.670 1.00 0.00 40 THR A N 15
ATOM 9841 C CA . THR A 1 40 ? -11.874 -8.596 3.319 1.00 0.00 40 THR A CA 15
ATOM 9842 C C . THR A 1 40 ? -13.286 -8.683 2.751 1.00 0.00 40 THR A C 15
ATOM 9843 O O . THR A 1 40 ? -13.527 -8.310 1.604 1.00 0.00 40 THR A O 15
ATOM 9854 N N . SER A 1 41 ? -14.216 -9.177 3.563 1.00 0.00 41 SER A N 15
ATOM 9855 C CA . SER A 1 41 ? -15.604 -9.316 3.139 1.00 0.00 41 SER A CA 15
ATOM 9856 C C . SER A 1 41 ? -16.039 -8.117 2.302 1.00 0.00 41 SER A C 15
ATOM 9857 O O . SER A 1 41 ? -15.774 -6.969 2.657 1.00 0.00 41 SER A O 15
ATOM 9865 N N . GLY A 1 42 ? -16.710 -8.393 1.188 1.00 0.00 42 GLY A N 15
ATOM 9866 C CA . GLY A 1 42 ? -17.171 -7.328 0.317 1.00 0.00 42 GLY A CA 15
ATOM 9867 C C . GLY A 1 42 ? -16.483 -7.345 -1.034 1.00 0.00 42 GLY A C 15
ATOM 9868 O O . GLY A 1 42 ? -15.310 -7.700 -1.153 1.00 0.00 42 GLY A O 15
ATOM 9872 N N . PRO A 1 43 ? -17.222 -6.955 -2.084 1.00 0.00 43 PRO A N 15
ATOM 9873 C CA . PRO A 1 43 ? -16.696 -6.919 -3.452 1.00 0.00 43 PRO A CA 15
ATOM 9874 C C . PRO A 1 43 ? -15.660 -5.817 -3.646 1.00 0.00 43 PRO A C 15
ATOM 9875 O O . PRO A 1 43 ? -15.251 -5.160 -2.688 1.00 0.00 43 PRO A O 15
ATOM 9886 N N . SER A 1 44 ? -15.241 -5.618 -4.891 1.00 0.00 44 SER A N 15
ATOM 9887 C CA . SER A 1 44 ? -14.250 -4.597 -5.210 1.00 0.00 44 SER A CA 15
ATOM 9888 C C . SER A 1 44 ? -14.533 -3.308 -4.446 1.00 0.00 44 SER A C 15
ATOM 9889 O O . SER A 1 44 ? -15.687 -2.961 -4.198 1.00 0.00 44 SER A O 15
ATOM 9897 N N . SER A 1 45 ? -13.469 -2.602 -4.074 1.00 0.00 45 SER A N 15
ATOM 9898 C CA . SER A 1 45 ? -13.602 -1.353 -3.334 1.00 0.00 45 SER A CA 15
ATOM 9899 C C . SER A 1 45 ? -12.412 -0.435 -3.599 1.00 0.00 45 SER A C 15
ATOM 9900 O O . SER A 1 45 ? -11.352 -0.884 -4.034 1.00 0.00 45 SER A O 15
ATOM 9908 N N . GLY A 1 46 ? -12.596 0.855 -3.335 1.00 0.00 46 GLY A N 15
ATOM 9909 C CA . GLY A 1 46 ? -11.531 1.816 -3.551 1.00 0.00 46 GLY A CA 15
ATOM 9910 C C . GLY A 1 46 ? -12.020 3.249 -3.478 1.00 0.00 46 GLY A C 15
ATOM 9911 O O . GLY A 1 46 ? -12.941 3.530 -2.712 1.00 0.00 46 GLY A O 15
ATOM 9916 N N . GLY A 1 1 ? 17.994 10.956 -15.932 1.00 0.00 1 GLY A N 16
ATOM 9917 C CA . GLY A 1 1 ? 16.985 11.036 -14.892 1.00 0.00 1 GLY A CA 16
ATOM 9918 C C . GLY A 1 1 ? 17.311 10.159 -13.699 1.00 0.00 1 GLY A C 16
ATOM 9919 O O . GLY A 1 1 ? 17.973 9.130 -13.838 1.00 0.00 1 GLY A O 16
ATOM 9923 N N . SER A 1 2 ? 16.848 10.568 -12.522 1.00 0.00 2 SER A N 16
ATOM 9924 C CA . SER A 1 2 ? 17.099 9.816 -11.299 1.00 0.00 2 SER A CA 16
ATOM 9925 C C . SER A 1 2 ? 15.811 9.189 -10.773 1.00 0.00 2 SER A C 16
ATOM 9926 O O . SER A 1 2 ? 15.137 9.757 -9.913 1.00 0.00 2 SER A O 16
ATOM 9934 N N . SER A 1 3 ? 15.476 8.014 -11.295 1.00 0.00 3 SER A N 16
ATOM 9935 C CA . SER A 1 3 ? 14.268 7.310 -10.882 1.00 0.00 3 SER A CA 16
ATOM 9936 C C . SER A 1 3 ? 13.136 8.293 -10.600 1.00 0.00 3 SER A C 16
ATOM 9937 O O . SER A 1 3 ? 12.395 8.143 -9.630 1.00 0.00 3 SER A O 16
ATOM 9945 N N . GLY A 1 4 ? 13.009 9.302 -11.458 1.00 0.00 4 GLY A N 16
ATOM 9946 C CA . GLY A 1 4 ? 11.966 10.296 -11.284 1.00 0.00 4 GLY A CA 16
ATOM 9947 C C . GLY A 1 4 ? 10.637 9.680 -10.893 1.00 0.00 4 GLY A C 16
ATOM 9948 O O . GLY A 1 4 ? 10.383 8.508 -11.170 1.00 0.00 4 GLY A O 16
ATOM 9952 N N . SER A 1 5 ? 9.788 10.472 -10.246 1.00 0.00 5 SER A N 16
ATOM 9953 C CA . SER A 1 5 ? 8.480 9.996 -9.811 1.00 0.00 5 SER A CA 16
ATOM 9954 C C . SER A 1 5 ? 7.474 11.142 -9.759 1.00 0.00 5 SER A C 16
ATOM 9955 O O . SER A 1 5 ? 7.844 12.297 -9.548 1.00 0.00 5 SER A O 16
ATOM 9963 N N . SER A 1 6 ? 6.201 10.813 -9.953 1.00 0.00 6 SER A N 16
ATOM 9964 C CA . SER A 1 6 ? 5.141 11.815 -9.932 1.00 0.00 6 SER A CA 16
ATOM 9965 C C . SER A 1 6 ? 5.337 12.789 -8.775 1.00 0.00 6 SER A C 16
ATOM 9966 O O . SER A 1 6 ? 5.264 12.407 -7.608 1.00 0.00 6 SER A O 16
ATOM 9974 N N . GLY A 1 7 ? 5.587 14.052 -9.108 1.00 0.00 7 GLY A N 16
ATOM 9975 C CA . GLY A 1 7 ? 5.790 15.063 -8.087 1.00 0.00 7 GLY A CA 16
ATOM 9976 C C . GLY A 1 7 ? 4.485 15.558 -7.494 1.00 0.00 7 GLY A C 16
ATOM 9977 O O . GLY A 1 7 ? 3.644 16.110 -8.202 1.00 0.00 7 GLY A O 16
ATOM 9981 N N . SER A 1 8 ? 4.316 15.359 -6.191 1.00 0.00 8 SER A N 16
ATOM 9982 C CA . SER A 1 8 ? 3.102 15.784 -5.504 1.00 0.00 8 SER A CA 16
ATOM 9983 C C . SER A 1 8 ? 3.436 16.692 -4.324 1.00 0.00 8 SER A C 16
ATOM 9984 O O . SER A 1 8 ? 4.502 16.577 -3.719 1.00 0.00 8 SER A O 16
ATOM 9992 N N . VAL A 1 9 ? 2.516 17.596 -4.002 1.00 0.00 9 VAL A N 16
ATOM 9993 C CA . VAL A 1 9 ? 2.710 18.523 -2.894 1.00 0.00 9 VAL A CA 16
ATOM 9994 C C . VAL A 1 9 ? 3.383 17.835 -1.712 1.00 0.00 9 VAL A C 16
ATOM 9995 O O . VAL A 1 9 ? 3.207 16.636 -1.497 1.00 0.00 9 VAL A O 16
ATOM 10008 N N . GLU A 1 10 ? 4.155 18.602 -0.948 1.00 0.00 10 GLU A N 16
ATOM 10009 C CA . GLU A 1 10 ? 4.855 18.065 0.212 1.00 0.00 10 GLU A CA 16
ATOM 10010 C C . GLU A 1 10 ? 3.932 18.005 1.426 1.00 0.00 10 GLU A C 16
ATOM 10011 O O . GLU A 1 10 ? 3.901 18.925 2.243 1.00 0.00 10 GLU A O 16
ATOM 10023 N N . LYS A 1 11 ? 3.179 16.916 1.536 1.00 0.00 11 LYS A N 16
ATOM 10024 C CA . LYS A 1 11 ? 2.255 16.733 2.648 1.00 0.00 11 LYS A CA 16
ATOM 10025 C C . LYS A 1 11 ? 3.007 16.640 3.972 1.00 0.00 11 LYS A C 16
ATOM 10026 O O . LYS A 1 11 ? 4.099 16.077 4.055 1.00 0.00 11 LYS A O 16
ATOM 10045 N N . PRO A 1 12 ? 2.412 17.205 5.033 1.00 0.00 12 PRO A N 16
ATOM 10046 C CA . PRO A 1 12 ? 3.008 17.197 6.372 1.00 0.00 12 PRO A CA 16
ATOM 10047 C C . PRO A 1 12 ? 3.017 15.805 6.994 1.00 0.00 12 PRO A C 16
ATOM 10048 O O . PRO A 1 12 ? 3.916 15.464 7.764 1.00 0.00 12 PRO A O 16
ATOM 10059 N N . TYR A 1 13 ? 2.013 15.004 6.656 1.00 0.00 13 TYR A N 16
ATOM 10060 C CA . TYR A 1 13 ? 1.905 13.649 7.183 1.00 0.00 13 TYR A CA 16
ATOM 10061 C C . TYR A 1 13 ? 1.996 12.619 6.062 1.00 0.00 13 TYR A C 16
ATOM 10062 O O . TYR A 1 13 ? 1.493 12.837 4.959 1.00 0.00 13 TYR A O 16
ATOM 10080 N N . LYS A 1 14 ? 2.641 11.494 6.351 1.00 0.00 14 LYS A N 16
ATOM 10081 C CA . LYS A 1 14 ? 2.799 10.428 5.370 1.00 0.00 14 LYS A CA 16
ATOM 10082 C C . LYS A 1 14 ? 2.792 9.061 6.047 1.00 0.00 14 LYS A C 16
ATOM 10083 O O . LYS A 1 14 ? 3.205 8.925 7.199 1.00 0.00 14 LYS A O 16
ATOM 10102 N N . CYS A 1 15 ? 2.322 8.050 5.324 1.00 0.00 15 CYS A N 16
ATOM 10103 C CA . CYS A 1 15 ? 2.262 6.693 5.854 1.00 0.00 15 CYS A CA 16
ATOM 10104 C C . CYS A 1 15 ? 3.623 6.009 5.753 1.00 0.00 15 CYS A C 16
ATOM 10105 O O . CYS A 1 15 ? 4.534 6.513 5.096 1.00 0.00 15 CYS A O 16
ATOM 10112 N N . GLU A 1 16 ? 3.752 4.860 6.408 1.00 0.00 16 GLU A N 16
ATOM 10113 C CA . GLU A 1 16 ? 5.001 4.108 6.392 1.00 0.00 16 GLU A CA 16
ATOM 10114 C C . GLU A 1 16 ? 4.804 2.738 5.749 1.00 0.00 16 GLU A C 16
ATOM 10115 O O . GLU A 1 16 ? 5.696 2.222 5.076 1.00 0.00 16 GLU A O 16
ATOM 10127 N N . ASP A 1 17 ? 3.629 2.155 5.963 1.00 0.00 17 ASP A N 16
ATOM 10128 C CA . ASP A 1 17 ? 3.313 0.845 5.405 1.00 0.00 17 ASP A CA 16
ATOM 10129 C C . ASP A 1 17 ? 3.283 0.897 3.880 1.00 0.00 17 ASP A C 16
ATOM 10130 O O . ASP A 1 17 ? 3.946 0.107 3.208 1.00 0.00 17 ASP A O 16
ATOM 10139 N N . CYS A 1 18 ? 2.508 1.832 3.341 1.00 0.00 18 CYS A N 16
ATOM 10140 C CA . CYS A 1 18 ? 2.389 1.987 1.896 1.00 0.00 18 CYS A CA 16
ATOM 10141 C C . CYS A 1 18 ? 3.197 3.187 1.409 1.00 0.00 18 CYS A C 16
ATOM 10142 O O . CYS A 1 18 ? 3.988 3.079 0.474 1.00 0.00 18 CYS A O 16
ATOM 10149 N N . GLY A 1 19 ? 2.990 4.333 2.052 1.00 0.00 19 GLY A N 16
ATOM 10150 C CA . GLY A 1 19 ? 3.706 5.537 1.672 1.00 0.00 19 GLY A CA 16
ATOM 10151 C C . GLY A 1 19 ? 2.773 6.677 1.315 1.00 0.00 19 GLY A C 16
ATOM 10152 O O . GLY A 1 19 ? 3.211 7.812 1.127 1.00 0.00 19 GLY A O 16
ATOM 10156 N N . LYS A 1 20 ? 1.482 6.375 1.219 1.00 0.00 20 LYS A N 16
ATOM 10157 C CA . LYS A 1 20 ? 0.484 7.383 0.881 1.00 0.00 20 LYS A CA 16
ATOM 10158 C C . LYS A 1 20 ? 0.618 8.605 1.784 1.00 0.00 20 LYS A C 16
ATOM 10159 O O . LYS A 1 20 ? 0.961 8.487 2.959 1.00 0.00 20 LYS A O 16
ATOM 10178 N N . GLY A 1 21 ? 0.342 9.781 1.226 1.00 0.00 21 GLY A N 16
ATOM 10179 C CA . GLY A 1 21 ? 0.437 11.007 1.995 1.00 0.00 21 GLY A CA 16
ATOM 10180 C C . GLY A 1 21 ? -0.920 11.624 2.272 1.00 0.00 21 GLY A C 16
ATOM 10181 O O . GLY A 1 21 ? -1.892 11.343 1.570 1.00 0.00 21 GLY A O 16
ATOM 10185 N N . TYR A 1 22 ? -0.988 12.465 3.298 1.00 0.00 22 TYR A N 16
ATOM 10186 C CA . TYR A 1 22 ? -2.237 13.120 3.668 1.00 0.00 22 TYR A CA 16
ATOM 10187 C C . TYR A 1 22 ? -1.980 14.537 4.172 1.00 0.00 22 TYR A C 16
ATOM 10188 O O . TYR A 1 22 ? -0.861 14.880 4.551 1.00 0.00 22 TYR A O 16
ATOM 10206 N N . ASN A 1 23 ? -3.027 15.357 4.172 1.00 0.00 23 ASN A N 16
ATOM 10207 C CA . ASN A 1 23 ? -2.916 16.737 4.629 1.00 0.00 23 ASN A CA 16
ATOM 10208 C C . ASN A 1 23 ? -3.572 16.912 5.995 1.00 0.00 23 ASN A C 16
ATOM 10209 O O . ASN A 1 23 ? -3.755 18.034 6.468 1.00 0.00 23 ASN A O 16
ATOM 10220 N N . ARG A 1 24 ? -3.923 15.795 6.624 1.00 0.00 24 ARG A N 16
ATOM 10221 C CA . ARG A 1 24 ? -4.559 15.825 7.936 1.00 0.00 24 ARG A CA 16
ATOM 10222 C C . ARG A 1 24 ? -4.043 14.690 8.816 1.00 0.00 24 ARG A C 16
ATOM 10223 O O . ARG A 1 24 ? -3.276 13.840 8.363 1.00 0.00 24 ARG A O 16
ATOM 10244 N N . ARG A 1 25 ? -4.470 14.683 10.074 1.00 0.00 25 ARG A N 16
ATOM 10245 C CA . ARG A 1 25 ? -4.050 13.653 11.018 1.00 0.00 25 ARG A CA 16
ATOM 10246 C C . ARG A 1 25 ? -5.113 12.565 11.143 1.00 0.00 25 ARG A C 16
ATOM 10247 O O . ARG A 1 25 ? -4.815 11.375 11.033 1.00 0.00 25 ARG A O 16
ATOM 10268 N N . LEU A 1 26 ? -6.353 12.981 11.375 1.00 0.00 26 LEU A N 16
ATOM 10269 C CA . LEU A 1 26 ? -7.461 12.042 11.516 1.00 0.00 26 LEU A CA 16
ATOM 10270 C C . LEU A 1 26 ? -7.485 11.050 10.358 1.00 0.00 26 LEU A C 16
ATOM 10271 O O . LEU A 1 26 ? -7.871 9.894 10.526 1.00 0.00 26 LEU A O 16
ATOM 10287 N N . ASN A 1 27 ? -7.067 11.510 9.183 1.00 0.00 27 ASN A N 16
ATOM 10288 C CA . ASN A 1 27 ? -7.039 10.662 7.997 1.00 0.00 27 ASN A CA 16
ATOM 10289 C C . ASN A 1 27 ? -5.982 9.571 8.133 1.00 0.00 27 ASN A C 16
ATOM 10290 O O . ASN A 1 27 ? -6.284 8.381 8.028 1.00 0.00 27 ASN A O 16
ATOM 10301 N N . LEU A 1 28 ? -4.741 9.983 8.368 1.00 0.00 28 LEU A N 16
ATOM 10302 C CA . LEU A 1 28 ? -3.637 9.041 8.519 1.00 0.00 28 LEU A CA 16
ATOM 10303 C C . LEU A 1 28 ? -3.933 8.029 9.621 1.00 0.00 28 LEU A C 16
ATOM 10304 O O . LEU A 1 28 ? -3.871 6.819 9.399 1.00 0.00 28 LEU A O 16
ATOM 10320 N N . ASP A 1 29 ? -4.256 8.531 10.808 1.00 0.00 29 ASP A N 16
ATOM 10321 C CA . ASP A 1 29 ? -4.564 7.671 11.944 1.00 0.00 29 ASP A CA 16
ATOM 10322 C C . ASP A 1 29 ? -5.632 6.645 11.575 1.00 0.00 29 ASP A C 16
ATOM 10323 O O . ASP A 1 29 ? -5.493 5.458 11.865 1.00 0.00 29 ASP A O 16
ATOM 10332 N N . MET A 1 30 ? -6.698 7.113 10.933 1.00 0.00 30 MET A N 16
ATOM 10333 C CA . MET A 1 30 ? -7.789 6.237 10.525 1.00 0.00 30 MET A CA 16
ATOM 10334 C C . MET A 1 30 ? -7.465 5.544 9.205 1.00 0.00 30 MET A C 16
ATOM 10335 O O . MET A 1 30 ? -8.316 4.875 8.618 1.00 0.00 30 MET A O 16
ATOM 10349 N N . HIS A 1 31 ? -6.229 5.708 8.743 1.00 0.00 31 HIS A N 16
ATOM 10350 C CA . HIS A 1 31 ? -5.792 5.098 7.493 1.00 0.00 31 HIS A CA 16
ATOM 10351 C C . HIS A 1 31 ? -4.836 3.939 7.758 1.00 0.00 31 HIS A C 16
ATOM 10352 O O . HIS A 1 31 ? -4.985 2.858 7.191 1.00 0.00 31 HIS A O 16
ATOM 10366 N N . GLN A 1 32 ? -3.854 4.175 8.623 1.00 0.00 32 GLN A N 16
ATOM 10367 C CA . GLN A 1 32 ? -2.873 3.151 8.962 1.00 0.00 32 GLN A CA 16
ATOM 10368 C C . GLN A 1 32 ? -3.549 1.802 9.185 1.00 0.00 32 GLN A C 16
ATOM 10369 O O . GLN A 1 32 ? -2.980 0.754 8.879 1.00 0.00 32 GLN A O 16
ATOM 10383 N N . ARG A 1 33 ? -4.765 1.836 9.720 1.00 0.00 33 ARG A N 16
ATOM 10384 C CA . ARG A 1 33 ? -5.517 0.616 9.986 1.00 0.00 33 ARG A CA 16
ATOM 10385 C C . ARG A 1 33 ? -5.640 -0.232 8.723 1.00 0.00 33 ARG A C 16
ATOM 10386 O O . ARG A 1 33 ? -5.525 -1.457 8.772 1.00 0.00 33 ARG A O 16
ATOM 10407 N N . VAL A 1 34 ? -5.876 0.427 7.594 1.00 0.00 34 VAL A N 16
ATOM 10408 C CA . VAL A 1 34 ? -6.014 -0.266 6.318 1.00 0.00 34 VAL A CA 16
ATOM 10409 C C . VAL A 1 34 ? -4.998 -1.396 6.194 1.00 0.00 34 VAL A C 16
ATOM 10410 O O . VAL A 1 34 ? -5.219 -2.367 5.469 1.00 0.00 34 VAL A O 16
ATOM 10423 N N . HIS A 1 35 ? -3.884 -1.264 6.906 1.00 0.00 35 HIS A N 16
ATOM 10424 C CA . HIS A 1 35 ? -2.833 -2.275 6.877 1.00 0.00 35 HIS A CA 16
ATOM 10425 C C . HIS A 1 35 ? -2.917 -3.181 8.102 1.00 0.00 35 HIS A C 16
ATOM 10426 O O . HIS A 1 35 ? -3.019 -4.401 7.977 1.00 0.00 35 HIS A O 16
ATOM 10440 N N . MET A 1 36 ? -2.872 -2.576 9.284 1.00 0.00 36 MET A N 16
ATOM 10441 C CA . MET A 1 36 ? -2.943 -3.329 10.531 1.00 0.00 36 MET A CA 16
ATOM 10442 C C . MET A 1 36 ? -4.022 -4.405 10.455 1.00 0.00 36 MET A C 16
ATOM 10443 O O . MET A 1 36 ? -5.212 -4.113 10.559 1.00 0.00 36 MET A O 16
ATOM 10457 N N . GLY A 1 37 ? -3.596 -5.652 10.273 1.00 0.00 37 GLY A N 16
ATOM 10458 C CA . GLY A 1 37 ? -4.538 -6.752 10.186 1.00 0.00 37 GLY A CA 16
ATOM 10459 C C . GLY A 1 37 ? -4.887 -7.104 8.753 1.00 0.00 37 GLY A C 16
ATOM 10460 O O . GLY A 1 37 ? -5.641 -6.386 8.097 1.00 0.00 37 GLY A O 16
ATOM 10464 N N . GLU A 1 38 ? -4.337 -8.212 8.267 1.00 0.00 38 GLU A N 16
ATOM 10465 C CA . GLU A 1 38 ? -4.593 -8.656 6.902 1.00 0.00 38 GLU A CA 16
ATOM 10466 C C . GLU A 1 38 ? -4.959 -10.137 6.871 1.00 0.00 38 GLU A C 16
ATOM 10467 O O . GLU A 1 38 ? -4.338 -10.957 7.549 1.00 0.00 38 GLU A O 16
ATOM 10479 N N . LYS A 1 39 ? -5.973 -10.474 6.080 1.00 0.00 39 LYS A N 16
ATOM 10480 C CA . LYS A 1 39 ? -6.423 -11.855 5.959 1.00 0.00 39 LYS A CA 16
ATOM 10481 C C . LYS A 1 39 ? -5.243 -12.820 6.027 1.00 0.00 39 LYS A C 16
ATOM 10482 O O . LYS A 1 39 ? -5.251 -13.773 6.806 1.00 0.00 39 LYS A O 16
ATOM 10501 N N . THR A 1 40 ? -4.229 -12.566 5.206 1.00 0.00 40 THR A N 16
ATOM 10502 C CA . THR A 1 40 ? -3.042 -13.411 5.173 1.00 0.00 40 THR A CA 16
ATOM 10503 C C . THR A 1 40 ? -2.104 -13.088 6.331 1.00 0.00 40 THR A C 16
ATOM 10504 O O . THR A 1 40 ? -1.157 -12.317 6.178 1.00 0.00 40 THR A O 16
ATOM 10515 N N . SER A 1 41 ? -2.374 -13.683 7.488 1.00 0.00 41 SER A N 16
ATOM 10516 C CA . SER A 1 41 ? -1.555 -13.455 8.673 1.00 0.00 41 SER A CA 16
ATOM 10517 C C . SER A 1 41 ? -1.109 -14.778 9.288 1.00 0.00 41 SER A C 16
ATOM 10518 O O . SER A 1 41 ? -1.878 -15.737 9.350 1.00 0.00 41 SER A O 16
ATOM 10526 N N . GLY A 1 42 ? 0.140 -14.822 9.742 1.00 0.00 42 GLY A N 16
ATOM 10527 C CA . GLY A 1 42 ? 0.668 -16.031 10.346 1.00 0.00 42 GLY A CA 16
ATOM 10528 C C . GLY A 1 42 ? 1.098 -15.821 11.784 1.00 0.00 42 GLY A C 16
ATOM 10529 O O . GLY A 1 42 ? 1.611 -14.764 12.153 1.00 0.00 42 GLY A O 16
ATOM 10533 N N . PRO A 1 43 ? 0.888 -16.844 12.625 1.00 0.00 43 PRO A N 16
ATOM 10534 C CA . PRO A 1 43 ? 1.250 -16.790 14.044 1.00 0.00 43 PRO A CA 16
ATOM 10535 C C . PRO A 1 43 ? 2.760 -16.797 14.259 1.00 0.00 43 PRO A C 16
ATOM 10536 O O . PRO A 1 43 ? 3.500 -17.434 13.509 1.00 0.00 43 PRO A O 16
ATOM 10547 N N . SER A 1 44 ? 3.210 -16.084 15.286 1.00 0.00 44 SER A N 16
ATOM 10548 C CA . SER A 1 44 ? 4.632 -16.005 15.597 1.00 0.00 44 SER A CA 16
ATOM 10549 C C . SER A 1 44 ? 4.914 -16.548 16.994 1.00 0.00 44 SER A C 16
ATOM 10550 O O . SER A 1 44 ? 4.403 -16.032 17.988 1.00 0.00 44 SER A O 16
ATOM 10558 N N . SER A 1 45 ? 5.732 -17.594 17.062 1.00 0.00 45 SER A N 16
ATOM 10559 C CA . SER A 1 45 ? 6.080 -18.211 18.337 1.00 0.00 45 SER A CA 16
ATOM 10560 C C . SER A 1 45 ? 7.065 -17.340 19.111 1.00 0.00 45 SER A C 16
ATOM 10561 O O . SER A 1 45 ? 8.040 -16.839 18.552 1.00 0.00 45 SER A O 16
ATOM 10569 N N . GLY A 1 46 ? 6.802 -17.164 20.402 1.00 0.00 46 GLY A N 16
ATOM 10570 C CA . GLY A 1 46 ? 7.673 -16.353 21.233 1.00 0.00 46 GLY A CA 16
ATOM 10571 C C . GLY A 1 46 ? 6.919 -15.272 21.982 1.00 0.00 46 GLY A C 16
ATOM 10572 O O . GLY A 1 46 ? 6.323 -14.406 21.343 1.00 0.00 46 GLY A O 16
ATOM 10577 N N . GLY A 1 1 ? 15.059 4.743 -5.901 1.00 0.00 1 GLY A N 17
ATOM 10578 C CA . GLY A 1 1 ? 13.642 4.549 -6.150 1.00 0.00 1 GLY A CA 17
ATOM 10579 C C . GLY A 1 1 ? 12.795 5.670 -5.582 1.00 0.00 1 GLY A C 17
ATOM 10580 O O . GLY A 1 1 ? 12.651 5.794 -4.366 1.00 0.00 1 GLY A O 17
ATOM 10584 N N . SER A 1 2 ? 12.233 6.491 -6.464 1.00 0.00 2 SER A N 17
ATOM 10585 C CA . SER A 1 2 ? 11.400 7.611 -6.044 1.00 0.00 2 SER A CA 17
ATOM 10586 C C . SER A 1 2 ? 10.088 7.635 -6.822 1.00 0.00 2 SER A C 17
ATOM 10587 O O . SER A 1 2 ? 10.081 7.551 -8.050 1.00 0.00 2 SER A O 17
ATOM 10595 N N . SER A 1 3 ? 8.980 7.752 -6.098 1.00 0.00 3 SER A N 17
ATOM 10596 C CA . SER A 1 3 ? 7.661 7.783 -6.720 1.00 0.00 3 SER A CA 17
ATOM 10597 C C . SER A 1 3 ? 7.548 8.951 -7.695 1.00 0.00 3 SER A C 17
ATOM 10598 O O . SER A 1 3 ? 7.328 8.758 -8.890 1.00 0.00 3 SER A O 17
ATOM 10606 N N . GLY A 1 4 ? 7.699 10.165 -7.174 1.00 0.00 4 GLY A N 17
ATOM 10607 C CA . GLY A 1 4 ? 7.610 11.347 -8.012 1.00 0.00 4 GLY A CA 17
ATOM 10608 C C . GLY A 1 4 ? 6.690 12.402 -7.430 1.00 0.00 4 GLY A C 17
ATOM 10609 O O . GLY A 1 4 ? 5.484 12.187 -7.311 1.00 0.00 4 GLY A O 17
ATOM 10613 N N . SER A 1 5 ? 7.261 13.546 -7.064 1.00 0.00 5 SER A N 17
ATOM 10614 C CA . SER A 1 5 ? 6.484 14.637 -6.486 1.00 0.00 5 SER A CA 17
ATOM 10615 C C . SER A 1 5 ? 6.705 15.931 -7.262 1.00 0.00 5 SER A C 17
ATOM 10616 O O . SER A 1 5 ? 7.750 16.570 -7.142 1.00 0.00 5 SER A O 17
ATOM 10624 N N . SER A 1 6 ? 5.711 16.313 -8.059 1.00 0.00 6 SER A N 17
ATOM 10625 C CA . SER A 1 6 ? 5.797 17.529 -8.858 1.00 0.00 6 SER A CA 17
ATOM 10626 C C . SER A 1 6 ? 4.630 18.463 -8.553 1.00 0.00 6 SER A C 17
ATOM 10627 O O . SER A 1 6 ? 3.482 18.030 -8.460 1.00 0.00 6 SER A O 17
ATOM 10635 N N . GLY A 1 7 ? 4.933 19.748 -8.398 1.00 0.00 7 GLY A N 17
ATOM 10636 C CA . GLY A 1 7 ? 3.900 20.724 -8.105 1.00 0.00 7 GLY A CA 17
ATOM 10637 C C . GLY A 1 7 ? 3.808 21.044 -6.626 1.00 0.00 7 GLY A C 17
ATOM 10638 O O . GLY A 1 7 ? 2.740 20.933 -6.025 1.00 0.00 7 GLY A O 17
ATOM 10642 N N . SER A 1 8 ? 4.932 21.442 -6.037 1.00 0.00 8 SER A N 17
ATOM 10643 C CA . SER A 1 8 ? 4.975 21.774 -4.618 1.00 0.00 8 SER A CA 17
ATOM 10644 C C . SER A 1 8 ? 4.071 20.843 -3.815 1.00 0.00 8 SER A C 17
ATOM 10645 O O . SER A 1 8 ? 3.369 21.277 -2.901 1.00 0.00 8 SER A O 17
ATOM 10653 N N . VAL A 1 9 ? 4.095 19.560 -4.162 1.00 0.00 9 VAL A N 17
ATOM 10654 C CA . VAL A 1 9 ? 3.279 18.567 -3.474 1.00 0.00 9 VAL A CA 17
ATOM 10655 C C . VAL A 1 9 ? 4.021 17.979 -2.279 1.00 0.00 9 VAL A C 17
ATOM 10656 O O . VAL A 1 9 ? 4.628 16.912 -2.377 1.00 0.00 9 VAL A O 17
ATOM 10669 N N . GLU A 1 10 ? 3.968 18.682 -1.152 1.00 0.00 10 GLU A N 17
ATOM 10670 C CA . GLU A 1 10 ? 4.636 18.228 0.062 1.00 0.00 10 GLU A CA 17
ATOM 10671 C C . GLU A 1 10 ? 3.673 18.229 1.246 1.00 0.00 10 GLU A C 17
ATOM 10672 O O . GLU A 1 10 ? 3.347 19.281 1.796 1.00 0.00 10 GLU A O 17
ATOM 10684 N N . LYS A 1 11 ? 3.220 17.041 1.632 1.00 0.00 11 LYS A N 17
ATOM 10685 C CA . LYS A 1 11 ? 2.295 16.901 2.750 1.00 0.00 11 LYS A CA 17
ATOM 10686 C C . LYS A 1 11 ? 3.049 16.665 4.055 1.00 0.00 11 LYS A C 17
ATOM 10687 O O . LYS A 1 11 ? 4.079 15.991 4.091 1.00 0.00 11 LYS A O 17
ATOM 10706 N N . PRO A 1 12 ? 2.525 17.229 5.153 1.00 0.00 12 PRO A N 17
ATOM 10707 C CA . PRO A 1 12 ? 3.133 17.092 6.480 1.00 0.00 12 PRO A CA 17
ATOM 10708 C C . PRO A 1 12 ? 3.009 15.675 7.030 1.00 0.00 12 PRO A C 17
ATOM 10709 O O . PRO A 1 12 ? 3.883 15.202 7.757 1.00 0.00 12 PRO A O 17
ATOM 10720 N N . TYR A 1 13 ? 1.918 15.003 6.679 1.00 0.00 13 TYR A N 17
ATOM 10721 C CA . TYR A 1 13 ? 1.680 13.640 7.140 1.00 0.00 13 TYR A CA 17
ATOM 10722 C C . TYR A 1 13 ? 1.940 12.634 6.023 1.00 0.00 13 TYR A C 17
ATOM 10723 O O . TYR A 1 13 ? 1.898 12.975 4.841 1.00 0.00 13 TYR A O 17
ATOM 10741 N N . LYS A 1 14 ? 2.208 11.390 6.407 1.00 0.00 14 LYS A N 17
ATOM 10742 C CA . LYS A 1 14 ? 2.473 10.331 5.440 1.00 0.00 14 LYS A CA 17
ATOM 10743 C C . LYS A 1 14 ? 2.561 8.974 6.131 1.00 0.00 14 LYS A C 17
ATOM 10744 O O . LYS A 1 14 ? 3.087 8.862 7.238 1.00 0.00 14 LYS A O 17
ATOM 10763 N N . CYS A 1 15 ? 2.045 7.944 5.469 1.00 0.00 15 CYS A N 17
ATOM 10764 C CA . CYS A 1 15 ? 2.065 6.593 6.018 1.00 0.00 15 CYS A CA 17
ATOM 10765 C C . CYS A 1 15 ? 3.473 6.007 5.965 1.00 0.00 15 CYS A C 17
ATOM 10766 O O . CYS A 1 15 ? 4.369 6.574 5.341 1.00 0.00 15 CYS A O 17
ATOM 10773 N N . GLU A 1 16 ? 3.658 4.867 6.623 1.00 0.00 16 GLU A N 17
ATOM 10774 C CA . GLU A 1 16 ? 4.957 4.204 6.652 1.00 0.00 16 GLU A CA 17
ATOM 10775 C C . GLU A 1 16 ? 4.913 2.890 5.877 1.00 0.00 16 GLU A C 17
ATOM 10776 O O . GLU A 1 16 ? 5.825 2.578 5.110 1.00 0.00 16 GLU A O 17
ATOM 10788 N N . ASP A 1 17 ? 3.848 2.123 6.084 1.00 0.00 17 ASP A N 17
ATOM 10789 C CA . ASP A 1 17 ? 3.685 0.842 5.406 1.00 0.00 17 ASP A CA 17
ATOM 10790 C C . ASP A 1 17 ? 3.709 1.022 3.892 1.00 0.00 17 ASP A C 17
ATOM 10791 O O . ASP A 1 17 ? 4.586 0.496 3.207 1.00 0.00 17 ASP A O 17
ATOM 10800 N N . CYS A 1 18 ? 2.739 1.769 3.374 1.00 0.00 18 CYS A N 17
ATOM 10801 C CA . CYS A 1 18 ? 2.646 2.018 1.941 1.00 0.00 18 CYS A CA 17
ATOM 10802 C C . CYS A 1 18 ? 3.373 3.306 1.565 1.00 0.00 18 CYS A C 17
ATOM 10803 O O . CYS A 1 18 ? 4.174 3.330 0.631 1.00 0.00 18 CYS A O 17
ATOM 10810 N N . GLY A 1 19 ? 3.087 4.377 2.300 1.00 0.00 19 GLY A N 17
ATOM 10811 C CA . GLY A 1 19 ? 3.720 5.654 2.029 1.00 0.00 19 GLY A CA 17
ATOM 10812 C C . GLY A 1 19 ? 2.762 6.660 1.422 1.00 0.00 19 GLY A C 17
ATOM 10813 O O . GLY A 1 19 ? 3.167 7.524 0.644 1.00 0.00 19 GLY A O 17
ATOM 10817 N N . LYS A 1 20 ? 1.487 6.548 1.777 1.00 0.00 20 LYS A N 17
ATOM 10818 C CA . LYS A 1 20 ? 0.466 7.454 1.263 1.00 0.00 20 LYS A CA 17
ATOM 10819 C C . LYS A 1 20 ? 0.542 8.809 1.959 1.00 0.00 20 LYS A C 17
ATOM 10820 O O . LYS A 1 20 ? 0.916 8.898 3.127 1.00 0.00 20 LYS A O 17
ATOM 10839 N N . GLY A 1 21 ? 0.182 9.863 1.232 1.00 0.00 21 GLY A N 17
ATOM 10840 C CA . GLY A 1 21 ? 0.215 11.200 1.797 1.00 0.00 21 GLY A CA 17
ATOM 10841 C C . GLY A 1 21 ? -1.165 11.710 2.160 1.00 0.00 21 GLY A C 17
ATOM 10842 O O . GLY A 1 21 ? -2.166 11.272 1.592 1.00 0.00 21 GLY A O 17
ATOM 10846 N N . TYR A 1 22 ? -1.221 12.637 3.110 1.00 0.00 22 TYR A N 17
ATOM 10847 C CA . TYR A 1 22 ? -2.489 13.204 3.552 1.00 0.00 22 TYR A CA 17
ATOM 10848 C C . TYR A 1 22 ? -2.308 14.644 4.021 1.00 0.00 22 TYR A C 17
ATOM 10849 O O . TYR A 1 22 ? -1.203 15.064 4.361 1.00 0.00 22 TYR A O 17
ATOM 10867 N N . ASN A 1 23 ? -3.403 15.397 4.036 1.00 0.00 23 ASN A N 17
ATOM 10868 C CA . ASN A 1 23 ? -3.367 16.791 4.464 1.00 0.00 23 ASN A CA 17
ATOM 10869 C C . ASN A 1 23 ? -3.520 16.900 5.978 1.00 0.00 23 ASN A C 17
ATOM 10870 O O . ASN A 1 23 ? -2.831 17.687 6.627 1.00 0.00 23 ASN A O 17
ATOM 10881 N N . ARG A 1 24 ? -4.428 16.104 6.534 1.00 0.00 24 ARG A N 17
ATOM 10882 C CA . ARG A 1 24 ? -4.673 16.112 7.971 1.00 0.00 24 ARG A CA 17
ATOM 10883 C C . ARG A 1 24 ? -4.006 14.914 8.642 1.00 0.00 24 ARG A C 17
ATOM 10884 O O . ARG A 1 24 ? -3.426 14.059 7.973 1.00 0.00 24 ARG A O 17
ATOM 10905 N N . ARG A 1 25 ? -4.093 14.861 9.967 1.00 0.00 25 ARG A N 17
ATOM 10906 C CA . ARG A 1 25 ? -3.496 13.771 10.729 1.00 0.00 25 ARG A CA 17
ATOM 10907 C C . ARG A 1 25 ? -4.478 12.612 10.880 1.00 0.00 25 ARG A C 17
ATOM 10908 O O . ARG A 1 25 ? -4.167 11.472 10.534 1.00 0.00 25 ARG A O 17
ATOM 10929 N N . LEU A 1 26 ? -5.664 12.913 11.398 1.00 0.00 26 LEU A N 17
ATOM 10930 C CA . LEU A 1 26 ? -6.692 11.897 11.595 1.00 0.00 26 LEU A CA 17
ATOM 10931 C C . LEU A 1 26 ? -6.754 10.946 10.404 1.00 0.00 26 LEU A C 17
ATOM 10932 O O . LEU A 1 26 ? -6.697 9.728 10.567 1.00 0.00 26 LEU A O 17
ATOM 10948 N N . ASN A 1 27 ? -6.870 11.512 9.207 1.00 0.00 27 ASN A N 17
ATOM 10949 C CA . ASN A 1 27 ? -6.938 10.715 7.988 1.00 0.00 27 ASN A CA 17
ATOM 10950 C C . ASN A 1 27 ? -5.886 9.610 8.002 1.00 0.00 27 ASN A C 17
ATOM 10951 O O . ASN A 1 27 ? -6.186 8.448 7.724 1.00 0.00 27 ASN A O 17
ATOM 10962 N N . LEU A 1 28 ? -4.652 9.979 8.326 1.00 0.00 28 LEU A N 17
ATOM 10963 C CA . LEU A 1 28 ? -3.554 9.020 8.377 1.00 0.00 28 LEU A CA 17
ATOM 10964 C C . LEU A 1 28 ? -3.794 7.975 9.462 1.00 0.00 28 LEU A C 17
ATOM 10965 O O . LEU A 1 28 ? -3.813 6.774 9.188 1.00 0.00 28 LEU A O 17
ATOM 10981 N N . ASP A 1 29 ? -3.979 8.439 10.693 1.00 0.00 29 ASP A N 17
ATOM 10982 C CA . ASP A 1 29 ? -4.222 7.545 11.819 1.00 0.00 29 ASP A CA 17
ATOM 10983 C C . ASP A 1 29 ? -5.248 6.477 11.454 1.00 0.00 29 ASP A C 17
ATOM 10984 O O . ASP A 1 29 ? -4.997 5.282 11.609 1.00 0.00 29 ASP A O 17
ATOM 10993 N N . MET A 1 30 ? -6.405 6.916 10.968 1.00 0.00 30 MET A N 17
ATOM 10994 C CA . MET A 1 30 ? -7.469 5.997 10.581 1.00 0.00 30 MET A CA 17
ATOM 10995 C C . MET A 1 30 ? -7.042 5.141 9.393 1.00 0.00 30 MET A C 17
ATOM 10996 O O . MET A 1 30 ? -7.253 3.927 9.383 1.00 0.00 30 MET A O 17
ATOM 11010 N N . HIS A 1 31 ? -6.441 5.779 8.394 1.00 0.00 31 HIS A N 17
ATOM 11011 C CA . HIS A 1 31 ? -5.984 5.074 7.202 1.00 0.00 31 HIS A CA 17
ATOM 11012 C C . HIS A 1 31 ? -5.084 3.900 7.576 1.00 0.00 31 HIS A C 17
ATOM 11013 O O . HIS A 1 31 ? -5.206 2.811 7.016 1.00 0.00 31 HIS A O 17
ATOM 11027 N N . GLN A 1 32 ? -4.183 4.130 8.525 1.00 0.00 32 GLN A N 17
ATOM 11028 C CA . GLN A 1 32 ? -3.263 3.091 8.972 1.00 0.00 32 GLN A CA 17
ATOM 11029 C C . GLN A 1 32 ? -3.995 1.770 9.187 1.00 0.00 32 GLN A C 17
ATOM 11030 O O . GLN A 1 32 ? -3.428 0.696 8.991 1.00 0.00 32 GLN A O 17
ATOM 11044 N N . ARG A 1 33 ? -5.258 1.859 9.592 1.00 0.00 33 ARG A N 17
ATOM 11045 C CA . ARG A 1 33 ? -6.068 0.671 9.835 1.00 0.00 33 ARG A CA 17
ATOM 11046 C C . ARG A 1 33 ? -5.999 -0.286 8.648 1.00 0.00 33 ARG A C 17
ATOM 11047 O O . ARG A 1 33 ? -5.811 -1.490 8.818 1.00 0.00 33 ARG A O 17
ATOM 11068 N N . VAL A 1 34 ? -6.153 0.259 7.446 1.00 0.00 34 VAL A N 17
ATOM 11069 C CA . VAL A 1 34 ? -6.108 -0.545 6.230 1.00 0.00 34 VAL A CA 17
ATOM 11070 C C . VAL A 1 34 ? -5.009 -1.599 6.309 1.00 0.00 34 VAL A C 17
ATOM 11071 O O . VAL A 1 34 ? -5.086 -2.642 5.658 1.00 0.00 34 VAL A O 17
ATOM 11084 N N . HIS A 1 35 ? -3.986 -1.321 7.111 1.00 0.00 35 HIS A N 17
ATOM 11085 C CA . HIS A 1 35 ? -2.871 -2.246 7.277 1.00 0.00 35 HIS A CA 17
ATOM 11086 C C . HIS A 1 35 ? -3.000 -3.025 8.582 1.00 0.00 35 HIS A C 17
ATOM 11087 O O . HIS A 1 35 ? -2.011 -3.262 9.275 1.00 0.00 35 HIS A O 17
ATOM 11101 N N . MET A 1 36 ? -4.226 -3.419 8.911 1.00 0.00 36 MET A N 17
ATOM 11102 C CA . MET A 1 36 ? -4.484 -4.172 10.133 1.00 0.00 36 MET A CA 17
ATOM 11103 C C . MET A 1 36 ? -4.658 -5.657 9.830 1.00 0.00 36 MET A C 17
ATOM 11104 O O . MET A 1 36 ? -5.777 -6.139 9.662 1.00 0.00 36 MET A O 17
ATOM 11118 N N . GLY A 1 37 ? -3.542 -6.378 9.763 1.00 0.00 37 GLY A N 17
ATOM 11119 C CA . GLY A 1 37 ? -3.594 -7.800 9.480 1.00 0.00 37 GLY A CA 17
ATOM 11120 C C . GLY A 1 37 ? -2.643 -8.599 10.348 1.00 0.00 37 GLY A C 17
ATOM 11121 O O . GLY A 1 37 ? -1.427 -8.434 10.260 1.00 0.00 37 GLY A O 17
ATOM 11125 N N . GLU A 1 38 ? -3.198 -9.466 11.190 1.00 0.00 38 GLU A N 17
ATOM 11126 C CA . GLU A 1 38 ? -2.389 -10.291 12.079 1.00 0.00 38 GLU A CA 17
ATOM 11127 C C . GLU A 1 38 ? -1.609 -11.338 11.290 1.00 0.00 38 GLU A C 17
ATOM 11128 O O . GLU A 1 38 ? -2.171 -12.054 10.461 1.00 0.00 38 GLU A O 17
ATOM 11140 N N . LYS A 1 39 ? -0.309 -11.422 11.553 1.00 0.00 39 LYS A N 17
ATOM 11141 C CA . LYS A 1 39 ? 0.550 -12.381 10.870 1.00 0.00 39 LYS A CA 17
ATOM 11142 C C . LYS A 1 39 ? 0.921 -13.536 11.796 1.00 0.00 39 LYS A C 17
ATOM 11143 O O . LYS A 1 39 ? 0.996 -14.688 11.369 1.00 0.00 39 LYS A O 17
ATOM 11162 N N . THR A 1 40 ? 1.151 -13.219 13.066 1.00 0.00 40 THR A N 17
ATOM 11163 C CA . THR A 1 40 ? 1.513 -14.230 14.052 1.00 0.00 40 THR A CA 17
ATOM 11164 C C . THR A 1 40 ? 0.759 -15.532 13.807 1.00 0.00 40 THR A C 17
ATOM 11165 O O . THR A 1 40 ? 1.365 -16.574 13.558 1.00 0.00 40 THR A O 17
ATOM 11176 N N . SER A 1 41 ? -0.567 -15.465 13.880 1.00 0.00 41 SER A N 17
ATOM 11177 C CA . SER A 1 41 ? -1.404 -16.640 13.669 1.00 0.00 41 SER A CA 17
ATOM 11178 C C . SER A 1 41 ? -1.976 -16.653 12.255 1.00 0.00 41 SER A C 17
ATOM 11179 O O . SER A 1 41 ? -2.527 -17.657 11.805 1.00 0.00 41 SER A O 17
ATOM 11187 N N . GLY A 1 42 ? -1.839 -15.529 11.557 1.00 0.00 42 GLY A N 17
ATOM 11188 C CA . GLY A 1 42 ? -2.347 -15.431 10.201 1.00 0.00 42 GLY A CA 17
ATOM 11189 C C . GLY A 1 42 ? -1.514 -16.221 9.212 1.00 0.00 42 GLY A C 17
ATOM 11190 O O . GLY A 1 42 ? -0.298 -16.351 9.356 1.00 0.00 42 GLY A O 17
ATOM 11194 N N . PRO A 1 43 ? -2.174 -16.767 8.180 1.00 0.00 43 PRO A N 17
ATOM 11195 C CA . PRO A 1 43 ? -1.505 -17.559 7.143 1.00 0.00 43 PRO A CA 17
ATOM 11196 C C . PRO A 1 43 ? -0.612 -16.707 6.248 1.00 0.00 43 PRO A C 17
ATOM 11197 O O . PRO A 1 43 ? -0.779 -15.490 6.166 1.00 0.00 43 PRO A O 17
ATOM 11208 N N . SER A 1 44 ? 0.336 -17.353 5.577 1.00 0.00 44 SER A N 17
ATOM 11209 C CA . SER A 1 44 ? 1.258 -16.654 4.690 1.00 0.00 44 SER A CA 17
ATOM 11210 C C . SER A 1 44 ? 0.788 -16.740 3.241 1.00 0.00 44 SER A C 17
ATOM 11211 O O . SER A 1 44 ? 1.029 -17.735 2.558 1.00 0.00 44 SER A O 17
ATOM 11219 N N . SER A 1 45 ? 0.117 -15.690 2.780 1.00 0.00 45 SER A N 17
ATOM 11220 C CA . SER A 1 45 ? -0.390 -15.647 1.413 1.00 0.00 45 SER A CA 17
ATOM 11221 C C . SER A 1 45 ? 0.139 -14.421 0.675 1.00 0.00 45 SER A C 17
ATOM 11222 O O . SER A 1 45 ? 0.098 -13.305 1.193 1.00 0.00 45 SER A O 17
ATOM 11230 N N . GLY A 1 46 ? 0.637 -14.637 -0.539 1.00 0.00 46 GLY A N 17
ATOM 11231 C CA . GLY A 1 46 ? 1.167 -13.542 -1.329 1.00 0.00 46 GLY A CA 17
ATOM 11232 C C . GLY A 1 46 ? 0.991 -13.763 -2.818 1.00 0.00 46 GLY A C 17
ATOM 11233 O O . GLY A 1 46 ? 1.959 -13.618 -3.564 1.00 0.00 46 GLY A O 17
ATOM 11238 N N . GLY A 1 1 ? -0.755 -0.596 -3.131 1.00 0.00 1 GLY A N 18
ATOM 11239 C CA . GLY A 1 1 ? -1.043 0.322 -4.217 1.00 0.00 1 GLY A CA 18
ATOM 11240 C C . GLY A 1 1 ? -0.906 1.773 -3.802 1.00 0.00 1 GLY A C 18
ATOM 11241 O O . GLY A 1 1 ? -1.534 2.212 -2.839 1.00 0.00 1 GLY A O 18
ATOM 11245 N N . SER A 1 2 ? -0.080 2.519 -4.529 1.00 0.00 2 SER A N 18
ATOM 11246 C CA . SER A 1 2 ? 0.142 3.929 -4.227 1.00 0.00 2 SER A CA 18
ATOM 11247 C C . SER A 1 2 ? 0.060 4.775 -5.494 1.00 0.00 2 SER A C 18
ATOM 11248 O O . SER A 1 2 ? 0.067 4.249 -6.607 1.00 0.00 2 SER A O 18
ATOM 11256 N N . SER A 1 3 ? -0.017 6.090 -5.316 1.00 0.00 3 SER A N 18
ATOM 11257 C CA . SER A 1 3 ? -0.104 7.010 -6.443 1.00 0.00 3 SER A CA 18
ATOM 11258 C C . SER A 1 3 ? 1.062 7.993 -6.433 1.00 0.00 3 SER A C 18
ATOM 11259 O O . SER A 1 3 ? 1.609 8.315 -5.379 1.00 0.00 3 SER A O 18
ATOM 11267 N N . GLY A 1 4 ? 1.439 8.467 -7.617 1.00 0.00 4 GLY A N 18
ATOM 11268 C CA . GLY A 1 4 ? 2.538 9.409 -7.724 1.00 0.00 4 GLY A CA 18
ATOM 11269 C C . GLY A 1 4 ? 2.287 10.684 -6.944 1.00 0.00 4 GLY A C 18
ATOM 11270 O O . GLY A 1 4 ? 1.653 10.661 -5.889 1.00 0.00 4 GLY A O 18
ATOM 11274 N N . SER A 1 5 ? 2.786 11.802 -7.464 1.00 0.00 5 SER A N 18
ATOM 11275 C CA . SER A 1 5 ? 2.616 13.092 -6.807 1.00 0.00 5 SER A CA 18
ATOM 11276 C C . SER A 1 5 ? 2.700 14.232 -7.818 1.00 0.00 5 SER A C 18
ATOM 11277 O O . SER A 1 5 ? 3.567 14.239 -8.692 1.00 0.00 5 SER A O 18
ATOM 11285 N N . SER A 1 6 ? 1.792 15.194 -7.692 1.00 0.00 6 SER A N 18
ATOM 11286 C CA . SER A 1 6 ? 1.759 16.338 -8.596 1.00 0.00 6 SER A CA 18
ATOM 11287 C C . SER A 1 6 ? 1.830 17.648 -7.817 1.00 0.00 6 SER A C 18
ATOM 11288 O O . SER A 1 6 ? 0.808 18.193 -7.403 1.00 0.00 6 SER A O 18
ATOM 11296 N N . GLY A 1 7 ? 3.046 18.149 -7.623 1.00 0.00 7 GLY A N 18
ATOM 11297 C CA . GLY A 1 7 ? 3.229 19.391 -6.895 1.00 0.00 7 GLY A CA 18
ATOM 11298 C C . GLY A 1 7 ? 4.497 19.395 -6.065 1.00 0.00 7 GLY A C 18
ATOM 11299 O O . GLY A 1 7 ? 4.906 18.360 -5.539 1.00 0.00 7 GLY A O 18
ATOM 11303 N N . SER A 1 8 ? 5.123 20.562 -5.948 1.00 0.00 8 SER A N 18
ATOM 11304 C CA . SER A 1 8 ? 6.355 20.695 -5.180 1.00 0.00 8 SER A CA 18
ATOM 11305 C C . SER A 1 8 ? 6.081 20.562 -3.685 1.00 0.00 8 SER A C 18
ATOM 11306 O O . SER A 1 8 ? 6.828 19.902 -2.962 1.00 0.00 8 SER A O 18
ATOM 11314 N N . VAL A 1 9 ? 5.004 21.194 -3.228 1.00 0.00 9 VAL A N 18
ATOM 11315 C CA . VAL A 1 9 ? 4.630 21.146 -1.820 1.00 0.00 9 VAL A CA 18
ATOM 11316 C C . VAL A 1 9 ? 4.463 19.707 -1.345 1.00 0.00 9 VAL A C 18
ATOM 11317 O O . VAL A 1 9 ? 3.762 18.913 -1.972 1.00 0.00 9 VAL A O 18
ATOM 11330 N N . GLU A 1 10 ? 5.111 19.378 -0.231 1.00 0.00 10 GLU A N 18
ATOM 11331 C CA . GLU A 1 10 ? 5.034 18.034 0.328 1.00 0.00 10 GLU A CA 18
ATOM 11332 C C . GLU A 1 10 ? 4.082 17.994 1.521 1.00 0.00 10 GLU A C 18
ATOM 11333 O O . GLU A 1 10 ? 4.028 18.931 2.318 1.00 0.00 10 GLU A O 18
ATOM 11345 N N . LYS A 1 11 ? 3.333 16.904 1.636 1.00 0.00 11 LYS A N 18
ATOM 11346 C CA . LYS A 1 11 ? 2.383 16.739 2.730 1.00 0.00 11 LYS A CA 18
ATOM 11347 C C . LYS A 1 11 ? 3.109 16.488 4.048 1.00 0.00 11 LYS A C 18
ATOM 11348 O O . LYS A 1 11 ? 4.146 15.825 4.096 1.00 0.00 11 LYS A O 18
ATOM 11367 N N . PRO A 1 12 ? 2.554 17.027 5.143 1.00 0.00 12 PRO A N 18
ATOM 11368 C CA . PRO A 1 12 ? 3.132 16.872 6.481 1.00 0.00 12 PRO A CA 18
ATOM 11369 C C . PRO A 1 12 ? 3.011 15.444 7.003 1.00 0.00 12 PRO A C 18
ATOM 11370 O O . PRO A 1 12 ? 3.931 14.924 7.634 1.00 0.00 12 PRO A O 18
ATOM 11381 N N . TYR A 1 13 ? 1.872 14.816 6.736 1.00 0.00 13 TYR A N 18
ATOM 11382 C CA . TYR A 1 13 ? 1.630 13.449 7.181 1.00 0.00 13 TYR A CA 18
ATOM 11383 C C . TYR A 1 13 ? 1.877 12.456 6.048 1.00 0.00 13 TYR A C 18
ATOM 11384 O O . TYR A 1 13 ? 1.650 12.762 4.877 1.00 0.00 13 TYR A O 18
ATOM 11402 N N . LYS A 1 14 ? 2.342 11.264 6.406 1.00 0.00 14 LYS A N 18
ATOM 11403 C CA . LYS A 1 14 ? 2.618 10.223 5.423 1.00 0.00 14 LYS A CA 18
ATOM 11404 C C . LYS A 1 14 ? 2.764 8.863 6.097 1.00 0.00 14 LYS A C 18
ATOM 11405 O O . LYS A 1 14 ? 3.353 8.752 7.173 1.00 0.00 14 LYS A O 18
ATOM 11424 N N . CYS A 1 15 ? 2.226 7.830 5.458 1.00 0.00 15 CYS A N 18
ATOM 11425 C CA . CYS A 1 15 ? 2.297 6.476 5.995 1.00 0.00 15 CYS A CA 18
ATOM 11426 C C . CYS A 1 15 ? 3.679 5.872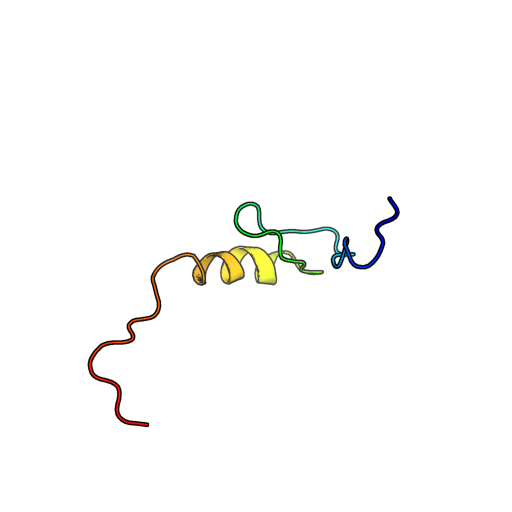 5.766 1.00 0.00 15 CYS A C 18
ATOM 11427 O O . CYS A 1 15 ? 4.326 6.145 4.755 1.00 0.00 15 CYS A O 18
ATOM 11434 N N . GLU A 1 16 ? 4.124 5.051 6.711 1.00 0.00 16 GLU A N 18
ATOM 11435 C CA . GLU A 1 16 ? 5.430 4.408 6.612 1.00 0.00 16 GLU A CA 18
ATOM 11436 C C . GLU A 1 16 ? 5.285 2.933 6.250 1.00 0.00 16 GLU A C 18
ATOM 11437 O O . GLU A 1 16 ? 6.189 2.133 6.488 1.00 0.00 16 GLU A O 18
ATOM 11449 N N . ASP A 1 17 ? 4.140 2.582 5.674 1.00 0.00 17 ASP A N 18
ATOM 11450 C CA . ASP A 1 17 ? 3.875 1.203 5.278 1.00 0.00 17 ASP A CA 18
ATOM 11451 C C . ASP A 1 17 ? 3.714 1.094 3.765 1.00 0.00 17 ASP A C 18
ATOM 11452 O O . ASP A 1 17 ? 4.372 0.279 3.117 1.00 0.00 17 ASP A O 18
ATOM 11461 N N . CYS A 1 18 ? 2.834 1.918 3.208 1.00 0.00 18 CYS A N 18
ATOM 11462 C CA . CYS A 1 18 ? 2.584 1.914 1.772 1.00 0.00 18 CYS A CA 18
ATOM 11463 C C . CYS A 1 18 ? 3.268 3.100 1.097 1.00 0.00 18 CYS A C 18
ATOM 11464 O O . CYS A 1 18 ? 3.831 2.969 0.011 1.00 0.00 18 CYS A O 18
ATOM 11471 N N . GLY A 1 19 ? 3.215 4.257 1.750 1.00 0.00 19 GLY A N 18
ATOM 11472 C CA . GLY A 1 19 ? 3.833 5.449 1.199 1.00 0.00 19 GLY A CA 18
ATOM 11473 C C . GLY A 1 19 ? 2.816 6.424 0.640 1.00 0.00 19 GLY A C 18
ATOM 11474 O O . GLY A 1 19 ? 2.945 6.886 -0.494 1.00 0.00 19 GLY A O 18
ATOM 11478 N N . LYS A 1 20 ? 1.800 6.738 1.437 1.00 0.00 20 LYS A N 18
ATOM 11479 C CA . LYS A 1 20 ? 0.756 7.664 1.016 1.00 0.00 20 LYS A CA 18
ATOM 11480 C C . LYS A 1 20 ? 0.799 8.945 1.843 1.00 0.00 20 LYS A C 18
ATOM 11481 O O . LYS A 1 20 ? 1.223 8.935 2.998 1.00 0.00 20 LYS A O 18
ATOM 11500 N N . GLY A 1 21 ? 0.357 10.047 1.244 1.00 0.00 21 GLY A N 18
ATOM 11501 C CA . GLY A 1 21 ? 0.353 11.319 1.941 1.00 0.00 21 GLY A CA 18
ATOM 11502 C C . GLY A 1 21 ? -1.027 11.705 2.436 1.00 0.00 21 GLY A C 18
ATOM 11503 O O . GLY A 1 21 ? -2.033 11.163 1.978 1.00 0.00 21 GLY A O 18
ATOM 11507 N N . TYR A 1 22 ? -1.076 12.643 3.375 1.00 0.00 22 TYR A N 18
ATOM 11508 C CA . TYR A 1 22 ? -2.342 13.098 3.936 1.00 0.00 22 TYR A CA 18
ATOM 11509 C C . TYR A 1 22 ? -2.230 14.532 4.445 1.00 0.00 22 TYR A C 18
ATOM 11510 O O . TYR A 1 22 ? -1.244 14.900 5.082 1.00 0.00 22 TYR A O 18
ATOM 11528 N N . ASN A 1 23 ? -3.248 15.336 4.158 1.00 0.00 23 ASN A N 18
ATOM 11529 C CA . ASN A 1 23 ? -3.264 16.731 4.586 1.00 0.00 23 ASN A CA 18
ATOM 11530 C C . ASN A 1 23 ? -3.607 16.841 6.069 1.00 0.00 23 ASN A C 18
ATOM 11531 O O . ASN A 1 23 ? -3.036 17.660 6.789 1.00 0.00 23 ASN A O 18
ATOM 11542 N N . ARG A 1 24 ? -4.542 16.010 6.518 1.00 0.00 24 ARG A N 18
ATOM 11543 C CA . ARG A 1 24 ? -4.960 16.014 7.914 1.00 0.00 24 ARG A CA 18
ATOM 11544 C C . ARG A 1 24 ? -4.435 14.781 8.643 1.00 0.00 24 ARG A C 18
ATOM 11545 O O . ARG A 1 24 ? -4.386 1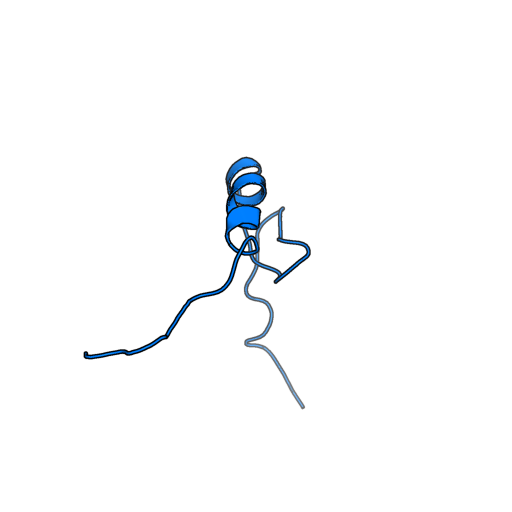3.688 8.079 1.00 0.00 24 ARG A O 18
ATOM 11566 N N . ARG A 1 25 ? -4.042 14.965 9.899 1.00 0.00 25 ARG A N 18
ATOM 11567 C CA . ARG A 1 25 ? -3.518 13.868 10.704 1.00 0.00 25 ARG A CA 18
ATOM 11568 C C . ARG A 1 25 ? -4.553 12.755 10.845 1.00 0.00 25 ARG A C 18
ATOM 11569 O O . ARG A 1 25 ? -4.302 11.609 10.469 1.00 0.00 25 ARG A O 18
ATOM 11590 N N . LEU A 1 26 ? -5.714 13.099 11.390 1.00 0.00 26 LEU A N 18
ATOM 11591 C CA . LEU A 1 26 ? -6.787 12.130 11.581 1.00 0.00 26 LEU A CA 18
ATOM 11592 C C . LEU A 1 26 ? -6.843 11.143 10.419 1.00 0.00 26 LEU A C 18
ATOM 11593 O O . LEU A 1 26 ? -6.754 9.932 10.615 1.00 0.00 26 LEU A O 18
ATOM 11609 N N . ASN A 1 27 ? -6.989 11.671 9.208 1.00 0.00 27 ASN A N 18
ATOM 11610 C CA . ASN A 1 27 ? -7.055 10.836 8.014 1.00 0.00 27 ASN A CA 18
ATOM 11611 C C . ASN A 1 27 ? -6.015 9.722 8.071 1.00 0.00 27 ASN A C 18
ATOM 11612 O O . ASN A 1 27 ? -6.318 8.560 7.793 1.00 0.00 27 ASN A O 18
ATOM 11623 N N . LEU A 1 28 ? -4.789 10.082 8.433 1.00 0.00 28 LEU A N 18
ATOM 11624 C CA . LEU A 1 28 ? -3.703 9.112 8.528 1.00 0.00 28 LEU A CA 18
ATOM 11625 C C . LEU A 1 28 ? -3.991 8.077 9.611 1.00 0.00 28 LEU A C 18
ATOM 11626 O O . LEU A 1 28 ? -3.877 6.873 9.378 1.00 0.00 28 LEU A O 18
ATOM 11642 N N . ASP A 1 29 ? -4.366 8.553 10.793 1.00 0.00 29 ASP A N 18
ATOM 11643 C CA . ASP A 1 29 ? -4.674 7.668 11.911 1.00 0.00 29 ASP A CA 18
ATOM 11644 C C . ASP A 1 29 ? -5.659 6.583 11.489 1.00 0.00 29 ASP A C 18
ATOM 11645 O O . ASP A 1 29 ? -5.411 5.394 11.688 1.00 0.00 29 ASP A O 18
ATOM 11654 N N . MET A 1 30 ? -6.779 7.000 10.907 1.00 0.00 30 MET A N 18
ATOM 11655 C CA . MET A 1 30 ? -7.802 6.063 10.457 1.00 0.00 30 MET A CA 18
ATOM 11656 C C . MET A 1 30 ? -7.278 5.191 9.320 1.00 0.00 30 MET A C 18
ATOM 11657 O O . MET A 1 30 ? -7.612 4.010 9.226 1.00 0.00 30 MET A O 18
ATOM 11671 N N . HIS A 1 31 ? -6.457 5.782 8.457 1.00 0.00 31 HIS A N 18
ATOM 11672 C CA . HIS A 1 31 ? -5.887 5.058 7.326 1.00 0.00 31 HIS A CA 18
ATOM 11673 C C . HIS A 1 31 ? -5.111 3.833 7.800 1.00 0.00 31 HIS A C 18
ATOM 11674 O O . HIS A 1 31 ? -5.346 2.719 7.331 1.00 0.00 31 HIS A O 18
ATOM 11688 N N . GLN A 1 32 ? -4.187 4.047 8.731 1.00 0.00 32 GLN A N 18
ATOM 11689 C CA . GLN A 1 32 ? -3.376 2.960 9.266 1.00 0.00 32 GLN A CA 18
ATOM 11690 C C . GLN A 1 32 ? -4.190 1.675 9.372 1.00 0.00 32 GLN A C 18
ATOM 11691 O O . GLN A 1 32 ? -3.683 0.584 9.113 1.00 0.00 32 GLN A O 18
ATOM 11705 N N . ARG A 1 33 ? -5.456 1.812 9.756 1.00 0.00 33 ARG A N 18
ATOM 11706 C CA . ARG A 1 33 ? -6.339 0.661 9.898 1.00 0.00 33 ARG A CA 18
ATOM 11707 C C . ARG A 1 33 ? -6.106 -0.345 8.775 1.00 0.00 33 ARG A C 18
ATOM 11708 O O . ARG A 1 33 ? -5.841 -1.521 9.026 1.00 0.00 33 ARG A O 18
ATOM 11729 N N . VAL A 1 34 ? -6.208 0.125 7.536 1.00 0.00 34 VAL A N 18
ATOM 11730 C CA . VAL A 1 34 ? -6.008 -0.734 6.374 1.00 0.00 34 VAL A CA 18
ATOM 11731 C C . VAL A 1 34 ? -4.911 -1.761 6.632 1.00 0.00 34 VAL A C 18
ATOM 11732 O O . VAL A 1 34 ? -5.026 -2.921 6.236 1.00 0.00 34 VAL A O 18
ATOM 11745 N N . HIS A 1 35 ? -3.846 -1.327 7.299 1.00 0.00 35 HIS A N 18
ATOM 11746 C CA . HIS A 1 35 ? -2.728 -2.209 7.612 1.00 0.00 35 HIS A CA 18
ATOM 11747 C C . HIS A 1 35 ? -3.000 -3.000 8.888 1.00 0.00 35 HIS A C 18
ATOM 11748 O O . HIS A 1 35 ? -2.750 -4.204 8.948 1.00 0.00 35 HIS A O 18
ATOM 11762 N N . MET A 1 36 ? -3.512 -2.315 9.905 1.00 0.00 36 MET A N 18
ATOM 11763 C CA . MET A 1 36 ? -3.817 -2.954 11.179 1.00 0.00 36 MET A CA 18
ATOM 11764 C C . MET A 1 36 ? -4.855 -4.058 10.999 1.00 0.00 36 MET A C 18
ATOM 11765 O O . MET A 1 36 ? -4.590 -5.225 11.284 1.00 0.00 36 MET A O 18
ATOM 11779 N N . GLY A 1 37 ? -6.038 -3.681 10.523 1.00 0.00 37 GLY A N 18
ATOM 11780 C CA . GLY A 1 37 ? -7.097 -4.650 10.313 1.00 0.00 37 GLY A CA 18
ATOM 11781 C C . GLY A 1 37 ? -6.721 -5.708 9.294 1.00 0.00 37 GLY A C 18
ATOM 11782 O O . GLY A 1 37 ? -5.652 -6.310 9.382 1.00 0.00 37 GLY A O 18
ATOM 11786 N N . GLU A 1 38 ? -7.603 -5.934 8.326 1.00 0.00 38 GLU A N 18
ATOM 11787 C CA . GLU A 1 38 ? -7.359 -6.928 7.287 1.00 0.00 38 GLU A CA 18
ATOM 11788 C C . GLU A 1 38 ? -7.548 -6.322 5.899 1.00 0.00 38 GLU A C 18
ATOM 11789 O O . GLU A 1 38 ? -8.387 -5.444 5.701 1.00 0.00 38 GLU A O 18
ATOM 11801 N N . LYS A 1 39 ? -6.760 -6.798 4.941 1.00 0.00 39 LYS A N 18
ATOM 11802 C CA . LYS A 1 39 ? -6.839 -6.306 3.571 1.00 0.00 39 LYS A CA 18
ATOM 11803 C C . LYS A 1 39 ? -7.383 -7.383 2.636 1.00 0.00 39 LYS A C 18
ATOM 11804 O O . LYS A 1 39 ? -7.416 -8.563 2.985 1.00 0.00 39 LYS A O 18
ATOM 11823 N N . THR A 1 40 ? -7.807 -6.968 1.447 1.00 0.00 40 THR A N 18
ATOM 11824 C CA . THR A 1 40 ? -8.349 -7.897 0.462 1.00 0.00 40 THR A CA 18
ATOM 11825 C C . THR A 1 40 ? -7.705 -7.687 -0.903 1.00 0.00 40 THR A C 18
ATOM 11826 O O . THR A 1 40 ? -8.353 -7.222 -1.841 1.00 0.00 40 THR A O 18
ATOM 11837 N N . SER A 1 41 ? -6.426 -8.034 -1.009 1.00 0.00 41 SER A N 18
ATOM 11838 C CA . SER A 1 41 ? -5.694 -7.881 -2.261 1.00 0.00 41 SER A CA 18
ATOM 11839 C C . SER A 1 41 ? -5.444 -9.238 -2.914 1.00 0.00 41 SER A C 18
ATOM 11840 O O . SER A 1 41 ? -4.323 -9.552 -3.309 1.00 0.00 41 SER A O 18
ATOM 11848 N N . GLY A 1 42 ? -6.500 -10.038 -3.023 1.00 0.00 42 GLY A N 18
ATOM 11849 C CA . GLY A 1 42 ? -6.377 -11.351 -3.628 1.00 0.00 42 GLY A CA 18
ATOM 11850 C C . GLY A 1 42 ? -5.345 -12.216 -2.931 1.00 0.00 42 GLY A C 18
ATOM 11851 O O . GLY A 1 42 ? -4.989 -11.984 -1.775 1.00 0.00 42 GLY A O 18
ATOM 11855 N N . PRO A 1 43 ? -4.850 -13.241 -3.640 1.00 0.00 43 PRO A N 18
ATOM 11856 C CA . PRO A 1 43 ? -3.847 -14.165 -3.101 1.00 0.00 43 PRO A CA 18
ATOM 11857 C C . PRO A 1 43 ? -2.485 -13.502 -2.922 1.00 0.00 43 PRO A C 18
ATOM 11858 O O . PRO A 1 43 ? -2.188 -12.491 -3.558 1.00 0.00 43 PRO A O 18
ATOM 11869 N N . SER A 1 44 ? -1.661 -14.079 -2.053 1.00 0.00 44 SER A N 18
ATOM 11870 C CA . SER A 1 44 ? -0.332 -13.542 -1.788 1.00 0.00 44 SER A CA 18
ATOM 11871 C C . SER A 1 44 ? 0.748 -14.533 -2.210 1.00 0.00 44 SER A C 18
ATOM 11872 O O . SER A 1 44 ? 0.491 -15.730 -2.341 1.00 0.00 44 SER A O 18
ATOM 11880 N N . SER A 1 45 ? 1.958 -14.025 -2.421 1.00 0.00 45 SER A N 18
ATOM 11881 C CA . SER A 1 45 ? 3.078 -14.864 -2.833 1.00 0.00 45 SER A CA 18
ATOM 11882 C C . SER A 1 45 ? 4.048 -15.082 -1.675 1.00 0.00 45 SER A C 18
ATOM 11883 O O . SER A 1 45 ? 5.263 -14.992 -1.842 1.00 0.00 45 SER A O 18
ATOM 11891 N N . GLY A 1 46 ? 3.499 -15.371 -0.498 1.00 0.00 46 GLY A N 18
ATOM 11892 C CA . GLY A 1 46 ? 4.328 -15.598 0.671 1.00 0.00 46 GLY A CA 18
ATOM 11893 C C . GLY A 1 46 ? 5.602 -16.349 0.341 1.00 0.00 46 GLY A C 18
ATOM 11894 O O . GLY A 1 46 ? 5.639 -17.053 -0.667 1.00 0.00 46 GLY A O 18
ATOM 11899 N N . GLY A 1 1 ? 10.737 2.921 -0.051 1.00 0.00 1 GLY A N 19
ATOM 11900 C CA . GLY A 1 1 ? 10.468 3.321 -1.420 1.00 0.00 1 GLY A CA 19
ATOM 11901 C C . GLY A 1 1 ? 11.129 2.406 -2.432 1.00 0.00 1 GLY A C 19
ATOM 11902 O O . GLY A 1 1 ? 11.446 1.257 -2.126 1.00 0.00 1 GLY A O 19
ATOM 11906 N N . SER A 1 2 ? 11.335 2.916 -3.642 1.00 0.00 2 SER A N 19
ATOM 11907 C CA . SER A 1 2 ? 11.958 2.135 -4.705 1.00 0.00 2 SER A CA 19
ATOM 11908 C C . SER A 1 2 ? 11.266 0.785 -4.863 1.00 0.00 2 SER A C 19
ATOM 11909 O O . SER A 1 2 ? 11.921 -0.252 -4.967 1.00 0.00 2 SER A O 19
ATOM 11917 N N . SER A 1 3 ? 9.937 0.806 -4.879 1.00 0.00 3 SER A N 19
ATOM 11918 C CA . SER A 1 3 ? 9.154 -0.416 -5.020 1.00 0.00 3 SER A CA 19
ATOM 11919 C C . SER A 1 3 ? 8.707 -0.611 -6.466 1.00 0.00 3 SER A C 19
ATOM 11920 O O . SER A 1 3 ? 8.859 -1.692 -7.034 1.00 0.00 3 SER A O 19
ATOM 11928 N N . GLY A 1 4 ? 8.155 0.445 -7.056 1.00 0.00 4 GLY A N 19
ATOM 11929 C CA . GLY A 1 4 ? 7.694 0.371 -8.429 1.00 0.00 4 GLY A CA 19
ATOM 11930 C C . GLY A 1 4 ? 7.651 1.729 -9.101 1.00 0.00 4 GLY A C 19
ATOM 11931 O O . GLY A 1 4 ? 8.509 2.049 -9.924 1.00 0.00 4 GLY A O 19
ATOM 11935 N N . SER A 1 5 ? 6.650 2.530 -8.751 1.00 0.00 5 SER A N 19
ATOM 11936 C CA . SER A 1 5 ? 6.496 3.859 -9.330 1.00 0.00 5 SER A CA 19
ATOM 11937 C C . SER A 1 5 ? 6.702 4.939 -8.273 1.00 0.00 5 SER A C 19
ATOM 11938 O O . SER A 1 5 ? 6.041 4.941 -7.234 1.00 0.00 5 SER A O 19
ATOM 11946 N N . SER A 1 6 ? 7.625 5.856 -8.545 1.00 0.00 6 SER A N 19
ATOM 11947 C CA . SER A 1 6 ? 7.922 6.941 -7.617 1.00 0.00 6 SER A CA 19
ATOM 11948 C C . SER A 1 6 ? 6.778 7.949 -7.575 1.00 0.00 6 SER A C 19
ATOM 11949 O O . SER A 1 6 ? 6.042 8.110 -8.547 1.00 0.00 6 SER A O 19
ATOM 11957 N N . GLY A 1 7 ? 6.636 8.627 -6.440 1.00 0.00 7 GLY A N 19
ATOM 11958 C CA . GLY A 1 7 ? 5.581 9.612 -6.291 1.00 0.00 7 GLY A CA 19
ATOM 11959 C C . GLY A 1 7 ? 6.029 10.828 -5.504 1.00 0.00 7 GLY A C 19
ATOM 11960 O O . GLY A 1 7 ? 6.816 10.712 -4.565 1.00 0.00 7 GLY A O 19
ATOM 11964 N N . SER A 1 8 ? 5.528 11.997 -5.889 1.00 0.00 8 SER A N 19
ATOM 11965 C CA . SER A 1 8 ? 5.886 13.240 -5.216 1.00 0.00 8 SER A CA 19
ATOM 11966 C C . SER A 1 8 ? 4.843 13.609 -4.164 1.00 0.00 8 SER A C 19
ATOM 11967 O O . SER A 1 8 ? 3.898 14.346 -4.442 1.00 0.00 8 SER A O 19
ATOM 11975 N N . VAL A 1 9 ? 5.023 13.088 -2.954 1.00 0.00 9 VAL A N 19
ATOM 11976 C CA . VAL A 1 9 ? 4.100 13.362 -1.859 1.00 0.00 9 VAL A CA 19
ATOM 11977 C C . VAL A 1 9 ? 4.340 14.748 -1.271 1.00 0.00 9 VAL A C 19
ATOM 11978 O O . VAL A 1 9 ? 5.343 14.981 -0.598 1.00 0.00 9 VAL A O 19
ATOM 11991 N N . GLU A 1 10 ? 3.411 15.663 -1.530 1.00 0.00 10 GLU A N 19
ATOM 11992 C CA . GLU A 1 10 ? 3.523 17.027 -1.026 1.00 0.00 10 GLU A CA 19
ATOM 11993 C C . GLU A 1 10 ? 2.618 17.235 0.184 1.00 0.00 10 GLU A C 19
ATOM 11994 O O . GLU A 1 10 ? 2.026 18.302 0.356 1.00 0.00 10 GLU A O 19
ATOM 12006 N N . LYS A 1 11 ? 2.514 16.209 1.022 1.00 0.00 11 LYS A N 19
ATOM 12007 C CA . LYS A 1 11 ? 1.682 16.277 2.217 1.00 0.00 11 LYS A CA 19
ATOM 12008 C C . LYS A 1 11 ? 2.542 16.308 3.477 1.00 0.00 11 LYS A C 19
ATOM 12009 O O . LYS A 1 11 ? 3.647 15.767 3.517 1.00 0.00 11 LYS A O 19
ATOM 12028 N N . PRO A 1 12 ? 2.024 16.955 4.532 1.00 0.00 12 PRO A N 19
ATOM 12029 C CA . PRO A 1 12 ? 2.727 17.069 5.813 1.00 0.00 12 PRO A CA 19
ATOM 12030 C C . PRO A 1 12 ? 2.813 15.736 6.548 1.00 0.00 12 PRO A C 19
ATOM 12031 O O . PRO A 1 12 ? 3.668 15.548 7.414 1.00 0.00 12 PRO A O 19
ATOM 12042 N N . TYR A 1 13 ? 1.923 14.814 6.198 1.00 0.00 13 TYR A N 19
ATOM 12043 C CA . TYR A 1 13 ? 1.898 13.499 6.826 1.00 0.00 13 TYR A CA 19
ATOM 12044 C C . TYR A 1 13 ? 2.012 12.393 5.781 1.00 0.00 13 TYR A C 19
ATOM 12045 O O . TYR A 1 13 ? 1.612 12.567 4.630 1.00 0.00 13 TYR A O 19
ATOM 12063 N N . LYS A 1 14 ? 2.558 11.254 6.192 1.00 0.00 14 LYS A N 19
ATOM 12064 C CA . LYS A 1 14 ? 2.724 10.117 5.294 1.00 0.00 14 LYS A CA 19
ATOM 12065 C C . LYS A 1 14 ? 2.622 8.801 6.058 1.00 0.00 14 LYS A C 19
ATOM 12066 O O . LYS A 1 14 ? 3.003 8.719 7.226 1.00 0.00 14 LYS A O 19
ATOM 12085 N N . CYS A 1 15 ? 2.108 7.773 5.391 1.00 0.00 15 CYS A N 19
ATOM 12086 C CA . CYS A 1 15 ? 1.957 6.460 6.007 1.00 0.00 15 CYS A CA 19
ATOM 12087 C C . CYS A 1 15 ? 3.299 5.737 6.080 1.00 0.00 15 CYS A C 19
ATOM 12088 O O . CYS A 1 15 ? 4.229 6.058 5.342 1.00 0.00 15 CYS A O 19
ATOM 12095 N N . GLU A 1 16 ? 3.389 4.758 6.976 1.00 0.00 16 GLU A N 19
ATOM 12096 C CA . GLU A 1 16 ? 4.617 3.990 7.146 1.00 0.00 16 GLU A CA 19
ATOM 12097 C C . GLU A 1 16 ? 4.554 2.683 6.361 1.00 0.00 16 GLU A C 19
ATOM 12098 O O . GLU A 1 16 ? 5.571 2.187 5.877 1.00 0.00 16 GLU A O 19
ATOM 12110 N N . ASP A 1 17 ? 3.352 2.130 6.240 1.00 0.00 17 ASP A N 19
ATOM 12111 C CA . ASP A 1 17 ? 3.154 0.881 5.514 1.00 0.00 17 ASP A CA 19
ATOM 12112 C C . ASP A 1 17 ? 3.437 1.067 4.026 1.00 0.00 17 ASP A C 19
ATOM 12113 O O . ASP A 1 17 ? 4.364 0.469 3.480 1.00 0.00 17 ASP A O 19
ATOM 12122 N N . CYS A 1 18 ? 2.631 1.899 3.375 1.00 0.00 18 CYS A N 19
ATOM 12123 C CA . CYS A 1 18 ? 2.792 2.163 1.950 1.00 0.00 18 CYS A CA 19
ATOM 12124 C C . CYS A 1 18 ? 3.538 3.474 1.721 1.00 0.00 18 CYS A C 19
ATOM 12125 O O . CYS A 1 18 ? 4.532 3.517 0.999 1.00 0.00 18 CYS A O 19
ATOM 12132 N N . GLY A 1 19 ? 3.049 4.543 2.343 1.00 0.00 19 GLY A N 19
ATOM 12133 C CA . GLY A 1 19 ? 3.681 5.841 2.195 1.00 0.00 19 GLY A CA 19
ATOM 12134 C C . GLY A 1 19 ? 2.710 6.910 1.734 1.00 0.00 19 GLY A C 19
ATOM 12135 O O . GLY A 1 19 ? 3.119 8.000 1.333 1.00 0.00 19 GLY A O 19
ATOM 12139 N N . LYS A 1 20 ? 1.420 6.597 1.788 1.00 0.00 20 LYS A N 19
ATOM 12140 C CA . LYS A 1 20 ? 0.387 7.538 1.372 1.00 0.00 20 LYS A CA 19
ATOM 12141 C C . LYS A 1 20 ? 0.451 8.818 2.200 1.00 0.00 20 LYS A C 19
ATOM 12142 O O . LYS A 1 20 ? 0.633 8.773 3.416 1.00 0.00 20 LYS A O 19
ATOM 12161 N N . GLY A 1 21 ? 0.299 9.957 1.532 1.00 0.00 21 GLY A N 19
ATOM 12162 C CA . GLY A 1 21 ? 0.341 11.233 2.223 1.00 0.00 21 GLY A CA 19
ATOM 12163 C C . GLY A 1 21 ? -1.034 11.847 2.392 1.00 0.00 21 GLY A C 19
ATOM 12164 O O . GLY A 1 21 ? -1.929 11.617 1.578 1.00 0.00 21 GLY A O 19
ATOM 12168 N N . TYR A 1 22 ? -1.205 12.629 3.452 1.00 0.00 22 TYR A N 19
ATOM 12169 C CA . TYR A 1 22 ? -2.483 13.275 3.728 1.00 0.00 22 TYR A CA 19
ATOM 12170 C C . TYR A 1 22 ? -2.274 14.658 4.337 1.00 0.00 22 TYR A C 19
ATOM 12171 O O . TYR A 1 22 ? -1.216 14.951 4.891 1.00 0.00 22 TYR A O 19
ATOM 12189 N N . ASN A 1 23 ? -3.294 15.504 4.230 1.00 0.00 23 ASN A N 19
ATOM 12190 C CA . ASN A 1 23 ? -3.224 16.857 4.770 1.00 0.00 23 ASN A CA 19
ATOM 12191 C C . ASN A 1 23 ? -3.529 16.863 6.265 1.00 0.00 23 ASN A C 19
ATOM 12192 O O . ASN A 1 23 ? -2.884 17.571 7.038 1.00 0.00 23 ASN A O 19
ATOM 12203 N N . ARG A 1 24 ? -4.516 16.068 6.664 1.00 0.00 24 ARG A N 19
ATOM 12204 C CA . ARG A 1 24 ? -4.908 15.982 8.066 1.00 0.00 24 ARG A CA 19
ATOM 12205 C C . ARG A 1 24 ? -4.217 14.807 8.752 1.00 0.00 24 ARG A C 19
ATOM 12206 O O . ARG A 1 24 ? -3.934 13.787 8.123 1.00 0.00 24 ARG A O 19
ATOM 12227 N N . ARG A 1 25 ? -3.949 14.957 10.045 1.00 0.00 25 ARG A N 19
ATOM 12228 C CA . ARG A 1 25 ? -3.290 13.910 10.816 1.00 0.00 25 ARG A CA 19
ATOM 12229 C C . ARG A 1 25 ? -4.226 12.724 11.033 1.00 0.00 25 ARG A C 19
ATOM 12230 O O . ARG A 1 25 ? -3.889 11.585 10.707 1.00 0.00 25 ARG A O 19
ATOM 12251 N N . LEU A 1 26 ? -5.402 13.000 11.586 1.00 0.00 26 LEU A N 19
ATOM 12252 C CA . LEU A 1 26 ? -6.387 11.956 11.848 1.00 0.00 26 LEU A CA 19
ATOM 12253 C C . LEU A 1 26 ? -6.610 11.095 10.609 1.00 0.00 26 LEU A C 19
ATOM 12254 O O . LEU A 1 26 ? -6.569 9.867 10.680 1.00 0.00 26 LEU A O 19
ATOM 12270 N N . ASN A 1 27 ? -6.845 11.747 9.475 1.00 0.00 27 ASN A N 19
ATOM 12271 C CA . ASN A 1 27 ? -7.073 11.041 8.220 1.00 0.00 27 ASN A CA 19
ATOM 12272 C C . ASN A 1 27 ? -6.112 9.864 8.076 1.00 0.00 27 ASN A C 19
ATOM 12273 O O . ASN A 1 27 ? -6.529 8.738 7.801 1.00 0.00 27 ASN A O 19
ATOM 12284 N N . LEU A 1 28 ? -4.825 10.132 8.264 1.00 0.00 28 LEU A N 19
ATOM 12285 C CA . LEU A 1 28 ? -3.803 9.096 8.156 1.00 0.00 28 LEU A CA 19
ATOM 12286 C C . LEU A 1 28 ? -3.985 8.038 9.239 1.00 0.00 28 LEU A C 19
ATOM 12287 O O . LEU A 1 28 ? -4.076 6.845 8.947 1.00 0.00 28 LEU A O 19
ATOM 12303 N N . ASP A 1 29 ? -4.039 8.482 10.490 1.00 0.00 29 ASP A N 19
ATOM 12304 C CA . ASP A 1 29 ? -4.213 7.573 11.617 1.00 0.00 29 ASP A CA 19
ATOM 12305 C C . ASP A 1 29 ? -5.231 6.486 11.286 1.00 0.00 29 ASP A C 19
ATOM 12306 O O . ASP A 1 29 ? -5.036 5.318 11.620 1.00 0.00 29 ASP A O 19
ATOM 12315 N N . MET A 1 30 ? -6.317 6.880 10.629 1.00 0.00 30 MET A N 19
ATOM 12316 C CA . MET A 1 30 ? -7.365 5.938 10.253 1.00 0.00 30 MET A CA 19
ATOM 12317 C C . MET A 1 30 ? -6.894 5.019 9.131 1.00 0.00 30 MET A C 19
ATOM 12318 O O . MET A 1 30 ? -6.827 3.801 9.299 1.00 0.00 30 MET A O 19
ATOM 12332 N N . HIS A 1 31 ? -6.568 5.610 7.985 1.00 0.00 31 HIS A N 19
ATOM 12333 C CA . HIS A 1 31 ? -6.103 4.844 6.835 1.00 0.00 31 HIS A CA 19
ATOM 12334 C C . HIS A 1 31 ? -5.113 3.765 7.265 1.00 0.00 31 HIS A C 19
ATOM 12335 O O . HIS A 1 31 ? -5.258 2.598 6.903 1.00 0.00 31 HIS A O 19
ATOM 12349 N N . GLN A 1 32 ? -4.109 4.165 8.038 1.00 0.00 32 GLN A N 19
ATOM 12350 C CA . GLN A 1 32 ? -3.095 3.232 8.515 1.00 0.00 32 GLN A CA 19
ATOM 12351 C C . GLN A 1 32 ? -3.721 1.894 8.892 1.00 0.00 32 GLN A C 19
ATOM 12352 O O . GLN A 1 32 ? -3.122 0.838 8.689 1.00 0.00 32 GLN A O 19
ATOM 12366 N N . ARG A 1 33 ? -4.930 1.945 9.442 1.00 0.00 33 ARG A N 19
ATOM 12367 C CA . ARG A 1 33 ? -5.636 0.737 9.849 1.00 0.00 33 ARG A CA 19
ATOM 12368 C C . ARG A 1 33 ? -5.618 -0.305 8.734 1.00 0.00 33 ARG A C 19
ATOM 12369 O O . ARG A 1 33 ? -5.350 -1.482 8.975 1.00 0.00 33 ARG A O 19
ATOM 12390 N N . VAL A 1 34 ? -5.905 0.136 7.514 1.00 0.00 34 VAL A N 19
ATOM 12391 C CA . VAL A 1 34 ? -5.921 -0.757 6.362 1.00 0.00 34 VAL A CA 19
ATOM 12392 C C . VAL A 1 34 ? -4.842 -1.828 6.482 1.00 0.00 34 VAL A C 19
ATOM 12393 O O . VAL A 1 34 ? -5.006 -2.947 5.996 1.00 0.00 34 VAL A O 19
ATOM 12406 N N . HIS A 1 35 ? -3.737 -1.476 7.132 1.00 0.00 35 HIS A N 19
ATOM 12407 C CA . HIS A 1 35 ? -2.630 -2.407 7.317 1.00 0.00 35 HIS A CA 19
ATOM 12408 C C . HIS A 1 35 ? -2.722 -3.098 8.674 1.00 0.00 35 HIS A C 19
ATOM 12409 O O . HIS A 1 35 ? -1.743 -3.162 9.417 1.00 0.00 35 HIS A O 19
ATOM 12423 N N . MET A 1 36 ? -3.905 -3.613 8.991 1.00 0.00 36 MET A N 19
AT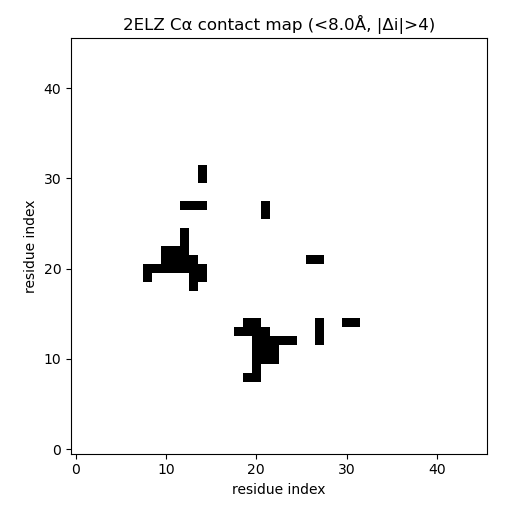OM 12424 C CA . MET A 1 36 ? -4.125 -4.300 10.259 1.00 0.00 36 MET A CA 19
ATOM 12425 C C . MET A 1 36 ? -5.077 -5.478 10.082 1.00 0.00 36 MET A C 19
ATOM 12426 O O . MET A 1 36 ? -5.915 -5.481 9.181 1.00 0.00 36 MET A O 19
ATOM 12440 N N . GLY A 1 37 ? -4.941 -6.478 10.947 1.00 0.00 37 GLY A N 19
ATOM 12441 C CA . GLY A 1 37 ? -5.796 -7.649 10.868 1.00 0.00 37 GLY A CA 19
ATOM 12442 C C . GLY A 1 37 ? -5.712 -8.513 12.110 1.00 0.00 37 GLY A C 19
ATOM 12443 O O . GLY A 1 37 ? -5.065 -8.142 13.089 1.00 0.00 37 GLY A O 19
ATOM 12447 N N . GLU A 1 38 ? -6.368 -9.669 12.071 1.00 0.00 38 GLU A N 19
ATOM 12448 C CA . GLU A 1 38 ? -6.366 -10.587 13.204 1.00 0.00 38 GLU A CA 19
ATOM 12449 C C . GLU A 1 38 ? -5.029 -11.314 13.312 1.00 0.00 38 GLU A C 19
ATOM 12450 O O . GLU A 1 38 ? -4.878 -12.436 12.828 1.00 0.00 38 GLU A O 19
ATOM 12462 N N . LYS A 1 39 ? -4.060 -10.666 13.950 1.00 0.00 39 LYS A N 19
ATOM 12463 C CA . LYS A 1 39 ? -2.734 -11.249 14.124 1.00 0.00 39 LYS A CA 19
ATOM 12464 C C . LYS A 1 39 ? -2.181 -11.750 12.793 1.00 0.00 39 LYS A C 19
ATOM 12465 O O . LYS A 1 39 ? -1.569 -12.816 12.725 1.00 0.00 39 LYS A O 19
ATOM 12484 N N . THR A 1 40 ? -2.400 -10.973 11.737 1.00 0.00 40 THR A N 19
ATOM 12485 C CA . THR A 1 40 ? -1.923 -11.337 10.409 1.00 0.00 40 THR A CA 19
ATOM 12486 C C . THR A 1 40 ? -0.589 -12.070 10.485 1.00 0.00 40 THR A C 19
ATOM 12487 O O . THR A 1 40 ? 0.331 -11.634 11.176 1.00 0.00 40 THR A O 19
ATOM 12498 N N . SER A 1 41 ? -0.492 -13.187 9.771 1.00 0.00 41 SER A N 19
ATOM 12499 C CA . SER A 1 41 ? 0.730 -13.983 9.761 1.00 0.00 41 SER A CA 19
ATOM 12500 C C . SER A 1 41 ? 1.730 -13.431 8.750 1.00 0.00 41 SER A C 19
ATOM 12501 O O . SER A 1 41 ? 1.348 -12.894 7.711 1.00 0.00 41 SER A O 19
ATOM 12509 N N . GLY A 1 42 ? 3.015 -13.566 9.064 1.00 0.00 42 GLY A N 19
ATOM 12510 C CA . GLY A 1 42 ? 4.052 -13.075 8.175 1.00 0.00 42 GLY A CA 19
ATOM 12511 C C . GLY A 1 42 ? 5.430 -13.129 8.805 1.00 0.00 42 GLY A C 19
ATOM 12512 O O . GLY A 1 42 ? 5.609 -13.629 9.916 1.00 0.00 42 GLY A O 19
ATOM 12516 N N . PRO A 1 43 ? 6.434 -12.605 8.087 1.00 0.00 43 PRO A N 19
ATOM 12517 C CA . PRO A 1 43 ? 7.820 -12.584 8.562 1.00 0.00 43 PRO A CA 19
ATOM 12518 C C . PRO A 1 43 ? 8.020 -11.620 9.726 1.00 0.00 43 PRO A C 19
ATOM 12519 O O . PRO A 1 43 ? 8.657 -11.958 10.723 1.00 0.00 43 PRO A O 19
ATOM 12530 N N . SER A 1 44 ? 7.470 -10.417 9.592 1.00 0.00 44 SER A N 19
ATOM 12531 C CA . SER A 1 44 ? 7.591 -9.401 10.632 1.00 0.00 44 SER A CA 19
ATOM 12532 C C . SER A 1 44 ? 6.217 -8.998 11.159 1.00 0.00 44 SER A C 19
ATOM 12533 O O . SER A 1 44 ? 5.621 -8.027 10.693 1.00 0.00 44 SER A O 19
ATOM 12541 N N . SER A 1 45 ? 5.720 -9.751 12.135 1.00 0.00 45 SER A N 19
ATOM 12542 C CA . SER A 1 45 ? 4.415 -9.476 12.725 1.00 0.00 45 SER A CA 19
ATOM 12543 C C . SER A 1 45 ? 4.209 -10.296 13.994 1.00 0.00 45 SER A C 19
ATOM 12544 O O . SER A 1 45 ? 4.864 -11.316 14.202 1.00 0.00 45 SER A O 19
ATOM 12552 N N . GLY A 1 46 ? 3.291 -9.842 14.842 1.00 0.00 46 GLY A N 19
ATOM 12553 C CA . GLY A 1 46 ? 3.013 -10.544 16.082 1.00 0.00 46 GLY A CA 19
ATOM 12554 C C . GLY A 1 46 ? 2.325 -9.663 17.106 1.00 0.00 46 GLY A C 19
ATOM 12555 O O . GLY A 1 46 ? 2.919 -8.681 17.546 1.00 0.00 46 GLY A O 19
ATOM 12560 N N . GLY A 1 1 ? 8.375 23.116 -22.128 1.00 0.00 1 GLY A N 20
ATOM 12561 C CA . GLY A 1 1 ? 7.257 22.814 -21.254 1.00 0.00 1 GLY A CA 20
ATOM 12562 C C . GLY A 1 1 ? 7.518 21.607 -20.374 1.00 0.00 1 GLY A C 20
ATOM 12563 O O . GLY A 1 1 ? 8.062 20.603 -20.833 1.00 0.00 1 GLY A O 20
ATOM 12567 N N . SER A 1 2 ? 7.131 21.706 -19.107 1.00 0.00 2 SER A N 20
ATOM 12568 C CA . SER A 1 2 ? 7.331 20.615 -18.159 1.00 0.00 2 SER A CA 20
ATOM 12569 C C . SER A 1 2 ? 5.997 20.000 -17.749 1.00 0.00 2 SER A C 20
ATOM 12570 O O . SER A 1 2 ? 5.080 20.704 -17.325 1.00 0.00 2 SER A O 20
ATOM 12578 N N . SER A 1 3 ? 5.896 18.681 -17.878 1.00 0.00 3 SER A N 20
ATOM 12579 C CA . SER A 1 3 ? 4.673 17.970 -17.524 1.00 0.00 3 SER A CA 20
ATOM 12580 C C . SER A 1 3 ? 4.758 17.415 -16.105 1.00 0.00 3 SER A C 20
ATOM 12581 O O . SER A 1 3 ? 5.825 17.408 -15.493 1.00 0.00 3 SER A O 20
ATOM 12589 N N . GLY A 1 4 ? 3.625 16.950 -15.589 1.00 0.00 4 GLY A N 20
ATOM 12590 C CA . GLY A 1 4 ? 3.591 16.399 -14.247 1.00 0.00 4 GLY A CA 20
ATOM 12591 C C . GLY A 1 4 ? 3.415 14.894 -14.242 1.00 0.00 4 GLY A C 20
ATOM 12592 O O . GLY A 1 4 ? 3.105 14.295 -15.272 1.00 0.00 4 GLY A O 20
ATOM 12596 N N . SER A 1 5 ? 3.614 14.280 -13.080 1.00 0.00 5 SER A N 20
ATOM 12597 C CA . SER A 1 5 ? 3.481 12.834 -12.946 1.00 0.00 5 SER A CA 20
ATOM 12598 C C . SER A 1 5 ? 2.752 12.473 -11.656 1.00 0.00 5 SER A C 20
ATOM 12599 O O . SER A 1 5 ? 2.791 13.219 -10.678 1.00 0.00 5 SER A O 20
ATOM 12607 N N . SER A 1 6 ? 2.087 11.322 -11.662 1.00 0.00 6 SER A N 20
ATOM 12608 C CA . SER A 1 6 ? 1.345 10.862 -10.494 1.00 0.00 6 SER A CA 20
ATOM 12609 C C . SER A 1 6 ? 2.296 10.450 -9.374 1.00 0.00 6 SER A C 20
ATOM 12610 O O . SER A 1 6 ? 2.630 9.275 -9.229 1.00 0.00 6 SER A O 20
ATOM 12618 N N . GLY A 1 7 ? 2.729 11.428 -8.584 1.00 0.00 7 GLY A N 20
ATOM 12619 C CA . GLY A 1 7 ? 3.637 11.148 -7.487 1.00 0.00 7 GLY A CA 20
ATOM 12620 C C . GLY A 1 7 ? 4.249 12.406 -6.905 1.00 0.00 7 GLY A C 20
ATOM 12621 O O . GLY A 1 7 ? 3.701 13.498 -7.057 1.00 0.00 7 GLY A O 20
ATOM 12625 N N . SER A 1 8 ? 5.387 12.255 -6.235 1.00 0.00 8 SER A N 20
ATOM 12626 C CA . SER A 1 8 ? 6.070 13.388 -5.623 1.00 0.00 8 SER A CA 20
ATOM 12627 C C . SER A 1 8 ? 5.282 13.917 -4.429 1.00 0.00 8 SER A C 20
ATOM 12628 O O . SER A 1 8 ? 5.344 15.104 -4.106 1.00 0.00 8 SER A O 20
ATOM 12636 N N . VAL A 1 9 ? 4.541 13.028 -3.775 1.00 0.00 9 VAL A N 20
ATOM 12637 C CA . VAL A 1 9 ? 3.741 13.404 -2.616 1.00 0.00 9 VAL A CA 20
ATOM 12638 C C . VAL A 1 9 ? 4.473 14.423 -1.750 1.00 0.00 9 VAL A C 20
ATOM 12639 O O . VAL A 1 9 ? 5.563 14.154 -1.246 1.00 0.00 9 VAL A O 20
ATOM 12652 N N . GLU A 1 10 ? 3.866 15.593 -1.582 1.00 0.00 10 GLU A N 20
ATOM 12653 C CA . GLU A 1 10 ? 4.461 16.654 -0.777 1.00 0.00 10 GLU A CA 20
ATOM 12654 C C . GLU A 1 10 ? 3.682 16.854 0.520 1.00 0.00 10 GLU A C 20
ATOM 12655 O O . GLU A 1 10 ? 3.801 17.889 1.176 1.00 0.00 10 GLU A O 20
ATOM 12667 N N . LYS A 1 11 ? 2.883 15.857 0.883 1.00 0.00 11 LYS A N 20
ATOM 12668 C CA . LYS A 1 11 ? 2.083 15.921 2.101 1.00 0.00 11 LYS A CA 20
ATOM 12669 C C . LYS A 1 11 ? 2.964 15.776 3.338 1.00 0.00 11 LYS A C 20
ATOM 12670 O O . LYS A 1 11 ? 3.910 14.988 3.367 1.00 0.00 11 LYS A O 20
ATOM 12689 N N . PRO A 1 12 ? 2.647 16.551 4.386 1.00 0.00 12 PRO A N 20
ATOM 12690 C CA . PRO A 1 12 ? 3.396 16.524 5.646 1.00 0.00 12 PRO A CA 20
ATOM 12691 C C . PRO A 1 12 ? 3.187 15.226 6.417 1.00 0.00 12 PRO A C 20
ATOM 12692 O O . PRO A 1 12 ? 4.088 14.751 7.110 1.00 0.00 12 PRO A O 20
ATOM 12703 N N . TYR A 1 13 ? 1.993 14.656 6.294 1.00 0.00 13 TYR A N 20
ATOM 12704 C CA . TYR A 1 13 ? 1.665 13.413 6.982 1.00 0.00 13 TYR A CA 20
ATOM 12705 C C . TYR A 1 13 ? 1.764 12.222 6.033 1.00 0.00 13 TYR A C 20
ATOM 12706 O O . TYR A 1 13 ? 0.803 11.880 5.344 1.00 0.00 13 TYR A O 20
ATOM 12724 N N . LYS A 1 14 ? 2.934 11.593 6.003 1.00 0.00 14 LYS A N 20
ATOM 12725 C CA . LYS A 1 14 ? 3.161 10.439 5.141 1.00 0.00 14 LYS A CA 20
ATOM 12726 C C . LYS A 1 14 ? 2.996 9.138 5.919 1.00 0.00 14 LYS A C 20
ATOM 12727 O O . LYS A 1 14 ? 3.138 9.112 7.142 1.00 0.00 14 LYS A O 20
ATOM 12746 N N . CYS A 1 15 ? 2.696 8.060 5.203 1.00 0.00 15 CYS A N 20
ATOM 12747 C CA . CYS A 1 15 ? 2.512 6.754 5.826 1.00 0.00 15 CYS A CA 20
ATOM 12748 C C . CYS A 1 15 ? 3.796 5.933 5.756 1.00 0.00 15 CYS A C 20
ATOM 12749 O O . CYS A 1 15 ? 4.689 6.226 4.962 1.00 0.00 15 CYS A O 20
ATOM 12756 N N . GLU A 1 16 ? 3.879 4.903 6.593 1.00 0.00 16 GLU A N 20
ATOM 12757 C CA . GLU A 1 16 ? 5.054 4.040 6.626 1.00 0.00 16 GLU A CA 20
ATOM 12758 C C . GLU A 1 16 ? 4.768 2.705 5.943 1.00 0.00 16 GLU A C 20
ATOM 12759 O O . GLU A 1 16 ? 5.637 2.134 5.285 1.00 0.00 16 GLU A O 20
ATOM 12771 N N . ASP A 1 17 ? 3.544 2.215 6.106 1.00 0.00 17 ASP A N 20
ATOM 12772 C CA . ASP A 1 17 ? 3.142 0.948 5.505 1.00 0.00 17 ASP A CA 20
ATOM 12773 C C . ASP A 1 17 ? 3.283 0.998 3.987 1.00 0.00 17 ASP A C 20
ATOM 12774 O O . ASP A 1 17 ? 4.036 0.222 3.397 1.00 0.00 17 ASP A O 20
ATOM 12783 N N . CYS A 1 18 ? 2.553 1.914 3.359 1.00 0.00 18 CYS A N 20
ATOM 12784 C CA . CYS A 1 18 ? 2.595 2.065 1.910 1.00 0.00 18 CYS A CA 20
ATOM 12785 C C . CYS A 1 18 ? 3.365 3.322 1.516 1.00 0.00 18 CYS A C 20
ATOM 12786 O O . CYS A 1 18 ? 4.235 3.283 0.647 1.00 0.00 18 CYS A O 20
ATOM 12793 N N . GLY A 1 19 ? 3.037 4.437 2.162 1.00 0.00 19 GLY A N 20
ATOM 12794 C CA . GLY A 1 19 ? 3.706 5.690 1.865 1.00 0.00 19 GLY A CA 20
ATOM 12795 C C . GLY A 1 19 ? 2.755 6.743 1.332 1.00 0.00 19 GLY A C 20
ATOM 12796 O O . GLY A 1 19 ? 3.172 7.675 0.643 1.00 0.00 19 GLY A O 20
ATOM 12800 N N . LYS A 1 20 ? 1.474 6.595 1.649 1.00 0.00 20 LYS A N 20
ATOM 12801 C CA . LYS A 1 20 ? 0.459 7.541 1.197 1.00 0.00 20 LYS A CA 20
ATOM 12802 C C . LYS A 1 20 ? 0.697 8.922 1.798 1.00 0.00 20 LYS A C 20
ATOM 12803 O O . LYS A 1 20 ? 1.445 9.070 2.763 1.00 0.00 20 LYS A O 20
ATOM 12822 N N . GLY A 1 21 ? 0.055 9.933 1.220 1.00 0.00 21 GLY A N 20
ATOM 12823 C CA . GLY A 1 21 ? 0.209 11.289 1.713 1.00 0.00 21 GLY A CA 20
ATOM 12824 C C . GLY A 1 21 ? -1.099 11.882 2.199 1.00 0.00 21 GLY A C 20
ATOM 12825 O O . GLY A 1 21 ? -2.166 11.566 1.670 1.00 0.00 21 GLY A O 20
ATOM 12829 N N . TYR A 1 22 ? -1.018 12.741 3.209 1.00 0.00 22 TYR A N 20
ATOM 12830 C CA . TYR A 1 22 ? -2.205 13.376 3.769 1.00 0.00 22 TYR A CA 20
ATOM 12831 C C . TYR A 1 22 ? -1.866 14.740 4.360 1.00 0.00 22 TYR A C 20
ATOM 12832 O O . TYR A 1 22 ? -0.700 15.051 4.603 1.00 0.00 22 TYR A O 20
ATOM 12850 N N . ASN A 1 23 ? -2.894 15.551 4.591 1.00 0.00 23 ASN A N 20
ATOM 12851 C CA . ASN A 1 23 ? -2.705 16.882 5.15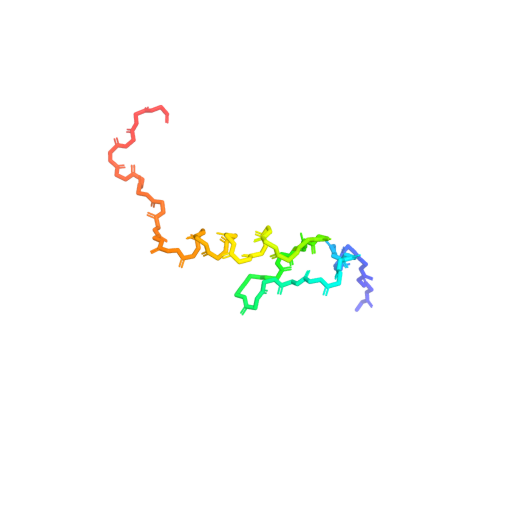4 1.00 0.00 23 ASN A CA 20
ATOM 12852 C C . ASN A 1 23 ? -3.226 16.945 6.587 1.00 0.00 23 ASN A C 20
ATOM 12853 O O . ASN A 1 23 ? -2.820 17.806 7.368 1.00 0.00 23 ASN A O 20
ATOM 12864 N N . ARG A 1 24 ? -4.126 16.028 6.925 1.00 0.00 24 ARG A N 20
ATOM 12865 C CA . ARG A 1 24 ? -4.702 15.979 8.263 1.00 0.00 24 ARG A CA 20
ATOM 12866 C C . ARG A 1 24 ? -4.216 14.747 9.020 1.00 0.00 24 ARG A C 20
ATOM 12867 O O . ARG A 1 24 ? -3.499 13.911 8.469 1.00 0.00 24 ARG A O 20
ATOM 12888 N N . ARG A 1 25 ? -4.611 14.641 10.284 1.00 0.00 25 ARG A N 20
ATOM 12889 C CA . ARG A 1 25 ? -4.214 13.513 11.117 1.00 0.00 25 ARG A CA 20
ATOM 12890 C C . ARG A 1 25 ? -5.231 12.380 11.018 1.00 0.00 25 ARG A C 20
ATOM 12891 O O . ARG A 1 25 ? -4.906 11.276 10.579 1.00 0.00 25 ARG A O 20
ATOM 12912 N N . LEU A 1 26 ? -6.463 12.660 11.429 1.00 0.00 26 LEU A N 20
ATOM 12913 C CA . LEU A 1 26 ? -7.528 11.664 11.388 1.00 0.00 26 LEU A CA 20
ATOM 12914 C C . LEU A 1 26 ? -7.373 10.751 10.176 1.00 0.00 26 LEU A C 20
ATOM 12915 O O . LEU A 1 26 ? -7.142 9.551 10.317 1.00 0.00 26 LEU A O 20
ATOM 12931 N N . ASN A 1 27 ? -7.499 11.329 8.986 1.00 0.00 27 ASN A N 20
ATOM 12932 C CA . ASN A 1 27 ? -7.371 10.567 7.749 1.00 0.00 27 ASN A CA 20
ATOM 12933 C C . ASN A 1 27 ? -6.191 9.602 7.824 1.00 0.00 27 ASN A C 20
ATOM 12934 O O . ASN A 1 27 ? -6.285 8.454 7.387 1.00 0.00 27 ASN A O 20
ATOM 12945 N N . LEU A 1 28 ? -5.082 10.075 8.381 1.00 0.00 28 LEU A N 20
ATOM 12946 C CA . LEU A 1 28 ? -3.883 9.254 8.515 1.00 0.00 28 LEU A CA 20
ATOM 12947 C C . LEU A 1 28 ? -4.083 8.165 9.564 1.00 0.00 28 LEU A C 20
ATOM 12948 O O . LEU A 1 28 ? -4.051 6.975 9.251 1.00 0.00 28 LEU A O 20
ATOM 12964 N N . ASP A 1 29 ? -4.292 8.581 10.808 1.00 0.00 29 ASP A N 20
ATOM 12965 C CA . ASP A 1 29 ? -4.500 7.641 11.904 1.00 0.00 29 ASP A CA 20
ATOM 12966 C C . ASP A 1 29 ? -5.442 6.517 11.483 1.00 0.00 29 ASP A C 20
ATOM 12967 O O . ASP A 1 29 ? -5.163 5.341 11.717 1.00 0.00 29 ASP A O 20
ATOM 12976 N N . MET A 1 30 ? -6.557 6.887 10.862 1.00 0.00 30 MET A N 20
ATOM 12977 C CA . MET A 1 30 ? -7.539 5.909 10.409 1.00 0.00 30 MET A CA 20
ATOM 12978 C C . MET A 1 30 ? -6.980 5.065 9.268 1.00 0.00 30 MET A C 20
ATOM 12979 O O . MET A 1 30 ? -7.034 3.836 9.307 1.00 0.00 30 MET A O 20
ATOM 12993 N N . HIS A 1 31 ? -6.445 5.734 8.251 1.00 0.00 31 HIS A N 20
ATOM 12994 C CA . HIS A 1 31 ? -5.875 5.044 7.098 1.00 0.00 31 HIS A CA 20
ATOM 12995 C C . HIS A 1 31 ? -4.906 3.953 7.542 1.00 0.00 31 HIS A C 20
ATOM 12996 O O . HIS A 1 31 ? -4.991 2.813 7.088 1.00 0.00 31 HIS A O 20
ATOM 13010 N N . GLN A 1 32 ? -3.985 4.312 8.431 1.00 0.00 32 GLN A N 20
ATOM 13011 C CA . GLN A 1 32 ? -2.999 3.363 8.934 1.00 0.00 32 GLN A CA 20
ATOM 13012 C C . GLN A 1 32 ? -3.633 1.998 9.180 1.00 0.00 32 GLN A C 20
ATOM 13013 O O . GLN A 1 32 ? -3.129 0.976 8.715 1.00 0.00 32 GLN A O 20
ATOM 13027 N N . ARG A 1 33 ? -4.741 1.989 9.915 1.00 0.00 33 ARG A N 20
ATOM 13028 C CA . ARG A 1 33 ? -5.443 0.749 10.224 1.00 0.00 33 ARG A CA 20
ATOM 13029 C C . ARG A 1 33 ? -5.615 -0.104 8.971 1.00 0.00 33 ARG A C 20
ATOM 13030 O O . ARG A 1 33 ? -5.489 -1.328 9.018 1.00 0.00 33 ARG A O 20
ATOM 13051 N N . VAL A 1 34 ? -5.905 0.550 7.850 1.00 0.00 34 VAL A N 20
ATOM 13052 C CA . VAL A 1 34 ? -6.094 -0.149 6.585 1.00 0.00 34 VAL A CA 20
ATOM 13053 C C . VAL A 1 34 ? -5.127 -1.320 6.453 1.00 0.00 34 VAL A C 20
ATOM 13054 O O . VAL A 1 34 ? -5.484 -2.379 5.936 1.00 0.00 34 VAL A O 20
ATOM 13067 N N . HIS A 1 35 ? -3.900 -1.122 6.924 1.00 0.00 35 HIS A N 20
ATOM 13068 C CA . HIS A 1 35 ? -2.880 -2.163 6.860 1.00 0.00 35 HIS A CA 20
ATOM 13069 C C . HIS A 1 35 ? -3.033 -3.145 8.018 1.00 0.00 35 HIS A C 20
ATOM 13070 O O . HIS A 1 35 ? -3.172 -4.350 7.808 1.00 0.00 35 HIS A O 20
ATOM 13084 N N . MET A 1 36 ? -3.005 -2.622 9.239 1.00 0.00 36 MET A N 20
ATOM 13085 C CA . MET A 1 36 ? -3.141 -3.454 10.429 1.00 0.00 36 MET A CA 20
ATOM 13086 C C . MET A 1 36 ? -4.200 -4.532 10.221 1.00 0.00 36 MET A C 20
ATOM 13087 O O . MET A 1 36 ? -4.013 -5.683 10.613 1.00 0.00 36 MET A O 20
ATOM 13101 N N . GLY A 1 37 ? -5.314 -4.150 9.603 1.00 0.00 37 GLY A N 20
ATOM 13102 C CA . GLY A 1 37 ? -6.386 -5.096 9.355 1.00 0.00 37 GLY A CA 20
ATOM 13103 C C . GLY A 1 37 ? -5.915 -6.319 8.593 1.00 0.00 37 GLY A C 20
ATOM 13104 O O . GLY A 1 37 ? -4.714 -6.566 8.484 1.00 0.00 37 GLY A O 20
ATOM 13108 N N . GLU A 1 38 ? -6.863 -7.087 8.065 1.00 0.00 38 GLU A N 20
ATOM 13109 C CA . GLU A 1 38 ? -6.537 -8.293 7.311 1.00 0.00 38 GLU A CA 20
ATOM 13110 C C . GLU A 1 38 ? -7.220 -8.282 5.947 1.00 0.00 38 GLU A C 20
ATOM 13111 O O . GLU A 1 38 ? -8.441 -8.162 5.851 1.00 0.00 38 GLU A O 20
ATOM 13123 N N . LYS A 1 39 ? -6.422 -8.408 4.892 1.00 0.00 39 LYS A N 20
ATOM 13124 C CA . LYS A 1 39 ? -6.946 -8.414 3.531 1.00 0.00 39 LYS A CA 20
ATOM 13125 C C . LYS A 1 39 ? -7.115 -9.841 3.020 1.00 0.00 39 LYS A C 20
ATOM 13126 O O . LYS A 1 39 ? -8.126 -10.174 2.399 1.00 0.00 39 LYS A O 20
ATOM 13145 N N . THR A 1 40 ? -6.120 -10.682 3.284 1.00 0.00 40 THR A N 20
ATOM 13146 C CA . THR A 1 40 ? -6.159 -12.073 2.851 1.00 0.00 40 THR A CA 20
ATOM 13147 C C . THR A 1 40 ? -7.260 -12.843 3.572 1.00 0.00 40 THR A C 20
ATOM 13148 O O . THR A 1 40 ? -7.883 -12.329 4.501 1.00 0.00 40 THR A O 20
ATOM 13159 N N . SER A 1 41 ? -7.493 -14.077 3.139 1.00 0.00 41 SER A N 20
ATOM 13160 C CA . SER A 1 41 ? -8.521 -14.917 3.742 1.00 0.00 41 SER A CA 20
ATOM 13161 C C . SER A 1 41 ? -8.024 -15.532 5.047 1.00 0.00 41 SER A C 20
ATOM 13162 O O . SER A 1 41 ? -8.573 -15.272 6.117 1.00 0.00 41 SER A O 20
ATOM 13170 N N . GLY A 1 42 ? -6.980 -16.350 4.949 1.00 0.00 42 GLY A N 20
ATOM 13171 C CA . GLY A 1 42 ? -6.426 -16.989 6.128 1.00 0.00 42 GLY A CA 20
ATOM 13172 C C . GLY A 1 42 ? -4.999 -16.560 6.404 1.00 0.00 42 GLY A C 20
ATOM 13173 O O . GLY A 1 42 ? -4.198 -16.367 5.489 1.00 0.00 42 GLY A O 20
ATOM 13177 N N . PRO A 1 43 ? -4.663 -16.401 7.693 1.00 0.00 43 PRO A N 20
ATOM 13178 C CA . PRO A 1 43 ? -3.322 -15.989 8.116 1.00 0.00 43 PRO A CA 20
ATOM 13179 C C . PRO A 1 43 ? -2.279 -17.075 7.876 1.00 0.00 43 PRO A C 20
ATOM 13180 O O . PRO A 1 43 ? -1.957 -17.850 8.777 1.00 0.00 43 PRO A O 20
ATOM 13191 N N . SER A 1 44 ? -1.752 -17.124 6.657 1.00 0.00 44 SER A N 20
ATOM 13192 C CA . SER A 1 44 ? -0.747 -18.118 6.298 1.00 0.00 44 SER A CA 20
ATOM 13193 C C . SER A 1 44 ? -1.002 -19.435 7.024 1.00 0.00 44 SER A C 20
ATOM 13194 O O . SER A 1 44 ? -0.073 -20.071 7.522 1.00 0.00 44 SER A O 20
ATOM 13202 N N . SER A 1 45 ? -2.267 -19.838 7.080 1.00 0.00 45 SER A N 20
ATOM 13203 C CA . SER A 1 45 ? -2.646 -21.077 7.748 1.00 0.00 45 SER A CA 20
ATOM 13204 C C . SER A 1 45 ? -1.769 -22.236 7.283 1.00 0.00 45 SER A C 20
ATOM 13205 O O . SER A 1 45 ? -1.133 -22.164 6.232 1.00 0.00 45 SER A O 20
ATOM 13213 N N . GLY A 1 46 ? -1.740 -23.303 8.074 1.00 0.00 46 GLY A N 20
ATOM 13214 C CA . GLY A 1 46 ? -0.939 -24.462 7.728 1.00 0.00 46 GLY A CA 20
ATOM 13215 C C . GLY A 1 46 ? -0.908 -24.721 6.234 1.00 0.00 46 GLY A C 20
ATOM 13216 O O . GLY A 1 46 ? 0.099 -25.217 5.733 1.00 0.00 46 GLY A O 20
#

Nearest PDB structures (foldseek):
  2elz-assembly1_A  TM=6.016E-01  e=4.439E-06  Homo sapiens
  2ytg-assembly1_A  TM=5.966E-01  e=1.521E-04  Homo sapiens
  2emk-assembly1_A  TM=6.077E-01  e=3.960E-04  Homo sapiens
  2emg-assembly1_A  TM=5.712E-01  e=4.263E-04  Homo sapiens
  2eoz-assembly1_A  TM=6.396E-01  e=3.112E-03  Homo sapiens

Organism: Homo sapiens (NCBI:txid9606)

CATH classification: 3.30.160.60

InterPro domains:
  IPR001909 Krueppel-associated box [PF01352] (8-48)
  IPR001909 Krueppel-associated box [PS50805] (8-78)
  IPR001909 Krueppel-associated box [SM00349] (8-67)
  IPR001909 Krueppel-associated box [cd07765] (8-46)
  IPR013087 Zinc finger C2H2-type [PF00096] (176-198)
  IPR013087 Zinc finger C2H2-type [PF00096] (204-226)
  IPR013087 Zinc finger C2H2-type [PF00096] (232-254)
  IPR013087 Zinc finger C2H2-type [PF00096] (260-282)
  IPR013087 Zinc finger C2H2-type [PF00096] (288-310)
  IPR013087 Zinc finger C2H2-type [PF00096] (316-338)
  IPR013087 Zinc finger C2H2-type [PF00096] (372-394)
  IPR013087 Zinc finger C2H2-type [PF00096] (400-422)
  IPR013087 Zinc finger C2H2-type [PF00096] (456-478)
  IPR013087 Zinc finger C2H2-type [PF00096] (484-506)
  IPR013087 Zinc finger C2H2-type [PF00096] (512-534)
  IPR013087 Zinc finger C2H2-type [PF00096] (540-562)
  IPR013087 Zinc finger C2H2-type [PF00096] (568-590)
  IPR013087 Zinc finger C2H2-type [PF00096] (596-618)
  IPR013087 Zinc finger C2H2-type [PF00096] (652-674)
  IPR013087 Zinc finger C2H2-type [PF00096] (681-702)

Solvent-accessible surface area: 4477 Å² total; per-residue (Å²): 138,123,107,58,121,88,72,106,52,164,91,97,78,119,3,175,95,75,32,94,9,51,99,155,160,112,49,29,108,115,19,76,172,92,76,157,38,142,190,124,86,57,143,94,121,112

Foldseek 3Di:
DDDDDDDPAPAPDFDDPPTDHDPDVVCVVVVNVVVVDDDDDDDPDD

GO terms:
  GO:0001227 DNA-binding transcription repressor activity, RNA polymerase II-specific (F, IDA)
  GO:0000122 negative regulation of transcription by RNA polymerase II (P, IDA)
  GO:0043565 sequence-specific DNA binding (F, IDA)
  GO:0005634 nucleus (C, IDA)
  GO:0017053 transcription repressor complex (C, IDA)
  GO:0005515 protein binding (F, IPI)
  GO:0031965 nuclear membrane (C, IDA)
  GO:0005654 nucleoplasm (C, IDA)
  GO:0045892 negative regulation of DNA-templated transcription (P, IDA)